Protein AF-0000000066924501 (afdb_homodimer)

Radius of gyration: 30.78 Å; Cα contacts (8 Å, |Δi|>4): 1602; chains: 2; bounding box: 82×93×125 Å

Secondary structure (DSSP, 8-state):
----------------------S-TTEEEEEEEEEEE---B--SSPPTT-S--GGGSTT-TTPBPHHHHHHHHHHHHHHHIIIIIIT--S-SS--TTTEEEEEESSHHHHHHHHHHHHHHTTT---GGGS---TTSPTT------EEE-GGG-TTT-TTS--HHHHHHHHHHTTSHHHHHHHHHTHHHHHHHHHHHTS---TTTHHHHHHHHHHHHHTT----TT--HHHHHHHHHHHHHHHHHHTTTT---BTTB-HHHHHHHHHHHHHHHHHHHHHHHHHHHHTT-GGGTT-GGGT--EEEEEE-HHHHHHHHHHT-TTHHHHHS-SSS--TT-EEEEEEEEETTTTEEEEEEEEEPPPTTSTT---GGGGTTT--HHHHH-TTS---EE-GGGSTT-BTTB-BHHHHHHHHHTT--S-HHHHHH---------------TTHHHHHHHHHHHHHHHHHTT--/----------------------S-TTEEEEEEEEEEE---B--SSPPTT-S--GGGSTT-TTPBPHHHHHHHHHHHHHHHIIIIIIT--S-SS--TTTEEEEEESSHHHHHHHHHHHHHHTTT---GGGS---TTSPTT------EEE-GGG-TTT-TTS--HHHHHHHHHHTTSHHHHHHHHHTHHHHHHHHHHHTS---TTTHHHHHHHHHHHHHTT----TT--HHHHHHHHHHHHHHHHHHTTTT---BTTB-HHHHHHHHHHHHHHHHHHHHHHHHHHHHTT-GGGTT-GGGT--EEEEEE-HHHHHHHHHHT-TTHHHHHS-SSS--TT-EEEEEEEEETTTTEEEEEEEEEPPPTTSTT---GGGGTTT--HHHHH-TTS---EE-GGGSTT-BTTB-BHHHHHHHHHTT--S-HHHHHH----S----------TTHHHHHHHHHHHHHHHHHTT--

Foldseek 3Di:
DPPPPPPPPPPPPPPPPPLPCVPPPFKAFQAKEKEWAFFFFAAQAADQPWPDGQVVPPVGHGAADVRRLVLLLLVLLLVLLPCCVRRVNDDLADDLLAEAAEEEPDNRLQSSVLSNVLNNNAVSDDPVQDDDDPPDDPSDDDDDYHYDHNQCCQAFHLNHDFLQLVLLVVVLCVAPLNVVLQVVLVVLQVLVCVVRVHRGGLVCLVSVLVNVLSCVLVVHDGDPSDDPVSSVSSQQSNQSSQCSQLLAPGPDDQNHSSSLLNLLRRHLNNLLVVLVLVVLCVCLVVVPPVCPPPSSVSYHYYYYRHHQSSVLSNQVLLDHCRSCLQQVTHTAHHGKMKMKIWMAGNVVRFIWIWIWIFHAQCVSRPPPCCNCVNPPDDNVQNSDSNHDRIHTPQQPGPPADPSIGGSVRSNVSSVSSDDPDSNVSSHPNPRHPPPDPPPPPPPCVVVVVVVVVVVVVVVPPPVPD/DPPPDDDPPPPPPPPPPPLPCVVPPFKAFQAKEKEWAFFFFAAQAADQPWPDGQVVPPVGHGAADVRRLVLLLLVLLLVLLPCCVRRVNDDLADDLLAEAAEEEPDNRLQSSVLSNVLNNNAVSDDPVQDDDDPPDDPSDDDDDYHYDHNQCCQAFHLNHDFLQLVLLVVVLCVAPLNVVLQVVLVVLQVLVCVVRVHRGGLVCLVSVLVNVLSCVLVVHDGDPSDDPVSSVSSQQSNQSSLCSQLLAPGPDDQNHSSSLLNLLRRHLNNLLVVLVLVVLCVCLVVVPPVCPPPSSNSYHYYYYRHHQSSVLSNQVLLDHCRSCLQPVTHTAHHGKMKMKIWMAGNVVRFIWIWIWIFHAQCPRNNPPCCNCVNVPDDNVQNSDSNHDRIHTPQQPGPPADPSIGGSVRSNVSSVSSDDPDSNVSSHPNPPHPPPDPPPPPPPVVVVVVVVVVVVVVVVPPPVPD

Organism: Strongyloides stercoralis (NCBI:txid6248)

Nearest PDB structures (foldseek):
  5cdh-assembly1_B  TM=8.812E-01  e=2.083E-19  Legionella pneumophila
  7doq-assembly2_D  TM=8.314E-01  e=3.304E-19  Legionella pneumophila
  7d2f-assembly1_B  TM=8.477E-01  e=1.075E-18  Legionella pneumophila subsp. pneumophila str. Philadelphia 1
  5cdh-assembly4_G  TM=8.475E-01  e=1.462E-18  Legionella pneumophila
  5cdh-assembly3_E  TM=8.465E-01  e=1.462E-18  Legionella pneumophila

InterPro domains:
  IPR000560 Histidine phosphatase superfamily, clade-2 [PF00328] (28-357)
  IPR000560 Histidine phosphatase superfamily, clade-2 [cd07061] (28-357)
  IPR029033 Histidine phosphatase superfamily [G3DSA:3.40.50.1240] (27-434)
  IPR029033 Histidine phosphatase superfamily [SSF53254] (26-393)
  IPR033379 Histidine acid phosphatase active site [PS00616] (29-43)
  IPR050645 Histidine Acid Phosphatase [PTHR11567] (26-417)

Structure (mmCIF, N/CA/C/O backbone):
data_AF-0000000066924501-model_v1
#
loop_
_entity.id
_entity.type
_entity.pdbx_description
1 polymer 'acid phosphatase'
#
loop_
_atom_site.group_PDB
_atom_site.id
_atom_site.type_symbol
_atom_site.label_atom_id
_atom_site.label_alt_id
_atom_site.label_comp_id
_atom_site.label_asym_id
_atom_site.label_entity_id
_atom_site.label_seq_id
_atom_site.pdbx_PDB_ins_code
_atom_site.Cartn_x
_atom_site.Cartn_y
_atom_site.Cartn_z
_atom_site.occupancy
_atom_site.B_iso_or_equiv
_atom_site.auth_seq_id
_atom_site.auth_comp_id
_atom_site.auth_asym_id
_atom_site.auth_atom_id
_atom_site.pdbx_PDB_model_num
ATOM 1 N N . MET A 1 1 ? -13.039 -3.74 80.25 1 23.52 1 MET A N 1
ATOM 2 C CA . MET A 1 1 ? -12.766 -2.758 79.188 1 23.52 1 MET A CA 1
ATOM 3 C C . MET A 1 1 ? -12.688 -3.43 77.812 1 23.52 1 MET A C 1
ATOM 5 O O . MET A 1 1 ? -11.68 -4.066 77.5 1 23.52 1 MET A O 1
ATOM 9 N N . LYS A 1 2 ? -13.883 -4.074 77.438 1 30.72 2 LYS A N 1
ATOM 10 C CA . LYS A 1 2 ? -14.273 -4.789 76.188 1 30.72 2 LYS A CA 1
ATOM 11 C C . LYS A 1 2 ? -14 -3.949 74.938 1 30.72 2 LYS A C 1
ATOM 13 O O . LYS A 1 2 ? -14.398 -2.787 74.875 1 30.72 2 LYS A O 1
ATOM 18 N N . PHE A 1 3 ? -12.844 -4.266 74.25 1 30.25 3 PHE A N 1
ATOM 19 C CA . PHE A 1 3 ? -12.273 -3.695 73 1 30.25 3 PHE A CA 1
ATOM 20 C C . PHE A 1 3 ? -13.32 -3.623 71.938 1 30.25 3 PHE A C 1
ATOM 22 O O . PHE A 1 3 ? -13.82 -4.652 71.438 1 30.25 3 PHE A O 1
ATOM 29 N N . LEU A 1 4 ? -14.156 -2.604 71.812 1 34.03 4 LEU A N 1
ATOM 30 C CA . LEU A 1 4 ? -15.078 -2.232 70.75 1 34.03 4 LEU A CA 1
ATOM 31 C C . LEU A 1 4 ? -14.336 -2.064 69.438 1 34.03 4 LEU A C 1
ATOM 33 O O . LEU A 1 4 ? -13.5 -1.172 69.312 1 34.03 4 LEU A O 1
ATOM 37 N N . LEU A 1 5 ? -13.938 -3.168 68.75 1 34.78 5 LEU A N 1
ATOM 38 C CA . LEU A 1 5 ? -13.383 -3.146 67.438 1 34.78 5 LEU A CA 1
ATOM 39 C C . LEU A 1 5 ? -14.328 -2.438 66.438 1 34.78 5 LEU A C 1
ATOM 41 O O . LEU A 1 5 ? -15.477 -2.859 66.312 1 34.78 5 LEU A O 1
ATOM 45 N N . SER A 1 6 ? -14.234 -1.124 66.312 1 35.44 6 SER A N 1
ATOM 46 C CA . SER A 1 6 ? -14.891 -0.316 65.25 1 35.44 6 SER A CA 1
ATOM 47 C C . SER A 1 6 ? -14.594 -0.839 63.875 1 35.44 6 SER A C 1
ATOM 49 O O . SER A 1 6 ? -13.43 -0.922 63.469 1 35.44 6 SER A O 1
ATOM 51 N N . PHE A 1 7 ? -15.414 -1.757 63.375 1 38.88 7 PHE A N 1
ATOM 52 C CA . PHE A 1 7 ? -15.438 -2.193 61.969 1 38.88 7 PHE A CA 1
ATOM 53 C C . PHE A 1 7 ? -15.664 -1.011 61.031 1 38.88 7 PHE A C 1
ATOM 55 O O . PHE A 1 7 ? -16.734 -0.413 61.031 1 38.88 7 PHE A O 1
ATOM 62 N N . ILE A 1 8 ? -14.648 -0.211 60.719 1 37.16 8 ILE A N 1
ATOM 63 C CA . ILE A 1 8 ? -14.758 0.775 59.656 1 37.16 8 ILE A CA 1
ATOM 64 C C . ILE A 1 8 ? -15.094 0.075 58.344 1 37.16 8 ILE A C 1
ATOM 66 O O . ILE A 1 8 ? -14.328 -0.763 57.844 1 37.16 8 ILE A O 1
ATOM 70 N N . ILE A 1 9 ? -16.344 -0.047 57.938 1 37.78 9 ILE A N 1
ATOM 71 C CA . ILE A 1 9 ? -16.875 -0.435 56.625 1 37.78 9 ILE A CA 1
ATOM 72 C C . ILE A 1 9 ? -16.312 0.485 55.562 1 37.78 9 ILE A C 1
ATOM 74 O O . ILE A 1 9 ? -16.562 1.694 55.562 1 37.78 9 ILE A O 1
ATOM 78 N N . SER A 1 10 ? -15.133 0.186 55.031 1 35.69 10 SER A N 1
ATOM 79 C CA . SER A 1 10 ? -14.656 0.835 53.812 1 35.69 10 SER A CA 1
ATOM 80 C C . SER A 1 10 ? -15.68 0.738 52.688 1 35.69 10 SER A C 1
ATOM 82 O O . SER A 1 10 ? -16.016 -0.36 52.219 1 35.69 10 SER A O 1
ATOM 84 N N . LEU A 1 11 ? -16.578 1.667 52.562 1 36.41 11 LEU A N 1
ATOM 85 C CA . LEU A 1 11 ? -17.438 1.857 51.406 1 36.41 11 LEU A CA 1
ATOM 86 C C . LEU A 1 11 ? -16.625 1.976 50.125 1 36.41 11 LEU A C 1
ATOM 88 O O . LEU A 1 11 ? -15.914 2.969 49.906 1 36.41 11 LEU A O 1
ATOM 92 N N . TYR A 1 12 ? -16.172 0.874 49.531 1 37.12 12 TYR A N 1
ATOM 93 C CA . TYR A 1 12 ? -15.719 0.893 48.156 1 37.12 12 TYR A CA 1
ATOM 94 C C . TYR A 1 12 ? -16.766 1.509 47.25 1 37.12 12 TYR A C 1
ATOM 96 O O . TYR A 1 12 ? -17.859 0.96 47.062 1 37.12 12 TYR A O 1
ATOM 104 N N . ILE A 1 13 ? -16.766 2.816 47.062 1 35.28 13 ILE A N 1
ATOM 105 C CA . ILE A 1 13 ? -17.5 3.443 45.969 1 35.28 13 ILE A CA 1
ATOM 106 C C . ILE A 1 13 ? -17.141 2.773 44.656 1 35.28 13 ILE A C 1
ATOM 108 O O . ILE A 1 13 ? -16.016 2.883 44.188 1 35.28 13 ILE A O 1
ATOM 112 N N . LEU A 1 14 ? -17.781 1.684 44.281 1 36.19 14 LEU A N 1
ATOM 113 C CA . LEU A 1 14 ? -17.812 1.225 42.906 1 36.19 14 LEU A CA 1
ATOM 114 C C . LEU A 1 14 ? -18.188 2.363 41.969 1 36.19 14 LEU A C 1
ATOM 116 O O . LEU A 1 14 ? -19.344 2.816 41.938 1 36.19 14 LEU A O 1
ATOM 120 N N . THR A 1 15 ? -17.25 3.215 41.625 1 35.19 15 THR A N 1
ATOM 121 C CA . THR A 1 15 ? -17.516 4.109 40.5 1 35.19 15 THR A CA 1
ATOM 122 C C . THR A 1 15 ? -18.031 3.324 39.281 1 35.19 15 THR A C 1
ATOM 124 O O . THR A 1 15 ? -17.281 2.549 38.688 1 35.19 15 THR A O 1
ATOM 127 N N . VAL A 1 16 ? -19.266 2.984 39.25 1 35 16 VAL A N 1
ATOM 128 C CA . VAL A 1 16 ? -19.906 2.572 38 1 35 16 VAL A CA 1
ATOM 129 C C . VAL A 1 16 ? -19.531 3.543 36.875 1 35 16 VAL A C 1
ATOM 131 O O . VAL A 1 16 ? -19.859 4.73 36.938 1 35 16 VAL A O 1
ATOM 134 N N . TYR A 1 17 ? -18.406 3.352 36.25 1 34.53 17 TYR A N 1
ATOM 135 C CA . TYR A 1 17 ? -18.234 3.984 34.938 1 34.53 17 TYR A CA 1
ATOM 136 C C . TYR A 1 17 ? -19.516 3.867 34.125 1 34.53 17 TYR A C 1
ATOM 138 O O . TYR A 1 17 ? -19.875 2.771 33.688 1 34.53 17 TYR A O 1
ATOM 146 N N . LEU A 1 18 ? -20.5 4.668 34.438 1 34.81 18 LEU A N 1
ATOM 147 C CA . LEU A 1 18 ? -21.594 4.773 33.469 1 34.81 18 LEU A CA 1
ATOM 148 C C . LEU A 1 18 ? -21.047 5.039 32.062 1 34.81 18 LEU A C 1
ATOM 150 O O . LEU A 1 18 ? -20.328 6.016 31.859 1 34.81 18 LEU A O 1
ATOM 154 N N . PRO A 1 19 ? -20.922 4.082 31.25 1 38.06 19 PRO A N 1
ATOM 155 C CA . PRO A 1 19 ? -20.672 4.473 29.859 1 38.06 19 PRO A CA 1
ATOM 156 C C . PRO A 1 19 ? -21.484 5.691 29.438 1 38.06 19 PRO A C 1
ATOM 158 O O . PRO A 1 19 ? -22.656 5.809 29.781 1 38.06 19 PRO A O 1
ATOM 161 N N . LEU A 1 20 ? -20.906 6.859 29.391 1 37.31 20 LEU A N 1
ATOM 162 C CA . LEU A 1 20 ? -21.578 7.949 28.703 1 37.31 20 LEU A CA 1
ATOM 163 C C . LEU A 1 20 ? -22.391 7.426 27.531 1 37.31 20 LEU A C 1
ATOM 165 O O . LEU A 1 20 ? -21.828 6.871 26.578 1 37.31 20 LEU A O 1
ATOM 169 N N . ASN A 1 21 ? -23.484 6.973 27.719 1 37.47 21 ASN A N 1
ATOM 170 C CA . ASN A 1 21 ? -24.484 6.75 26.688 1 37.47 21 ASN A CA 1
ATOM 171 C C . ASN A 1 21 ? -24.578 7.941 25.734 1 37.47 21 ASN A C 1
ATOM 173 O O . ASN A 1 21 ? -25.391 8.852 25.953 1 37.47 21 ASN A O 1
ATOM 177 N N . TYR A 1 22 ? -23.516 8.453 25.234 1 40.47 22 TYR A N 1
ATOM 178 C CA . TYR A 1 22 ? -23.656 9.469 24.203 1 40.47 22 TYR A CA 1
ATOM 179 C C . TYR A 1 22 ? -24.766 9.109 23.219 1 40.47 22 TYR A C 1
ATOM 181 O O . TYR A 1 22 ? -24.953 9.797 22.219 1 40.47 22 TYR A O 1
ATOM 189 N N . CYS A 1 23 ? -24.844 7.828 22.859 1 44.12 23 CYS A N 1
ATOM 190 C CA . CYS A 1 23 ? -25.922 7.68 21.891 1 44.12 23 CYS A CA 1
ATOM 191 C C . CYS A 1 23 ? -27.219 8.25 22.422 1 44.12 23 CYS A C 1
ATOM 193 O O . CYS A 1 23 ? -27.812 7.695 23.359 1 44.12 23 CYS A O 1
ATOM 195 N N . GLY A 1 24 ? -27.375 9.43 22.625 1 46.59 24 GLY A N 1
ATOM 196 C CA . GLY A 1 24 ? -28.797 9.75 22.703 1 46.59 24 GLY A CA 1
ATOM 197 C C . GLY A 1 24 ? -29.672 8.75 21.969 1 46.59 24 GLY A C 1
ATOM 198 O O . GLY A 1 24 ? -29.281 8.219 20.922 1 46.59 24 GLY A O 1
ATOM 199 N N . ASN A 1 25 ? -30.672 8.086 22.672 1 59.88 25 ASN A N 1
ATOM 200 C CA . ASN A 1 25 ? -31.531 6.918 22.547 1 59.88 25 ASN A CA 1
ATOM 201 C C . ASN A 1 25 ? -32.094 6.773 21.141 1 59.88 25 ASN A C 1
ATOM 203 O O . ASN A 1 25 ? -32.375 5.664 20.688 1 59.88 25 ASN A O 1
ATOM 207 N N . ASN A 1 26 ? -31.969 7.863 20.156 1 86.62 26 ASN A N 1
ATOM 208 C CA . ASN A 1 26 ? -32.781 7.664 18.953 1 86.62 26 ASN A CA 1
ATOM 209 C C . ASN A 1 26 ? -31.938 7.762 17.688 1 86.62 26 ASN A C 1
ATOM 211 O O . ASN A 1 26 ? -32.438 8.039 16.609 1 86.62 26 ASN A O 1
ATOM 215 N N . ALA A 1 27 ? -30.406 7.625 17.828 1 94.31 27 ALA A N 1
ATOM 216 C CA . ALA A 1 27 ? -29.594 7.68 16.625 1 94.31 27 ALA A CA 1
ATOM 217 C C . ALA A 1 27 ? -28.531 6.574 16.625 1 94.31 27 ALA A C 1
ATOM 219 O O . ALA A 1 27 ? -28.078 6.148 17.688 1 94.31 27 ALA A O 1
ATOM 220 N N . GLU A 1 28 ? -28.141 6.105 15.453 1 96 28 GLU A N 1
ATOM 221 C CA . GLU A 1 28 ? -27.172 5.031 15.297 1 96 28 GLU A CA 1
ATOM 222 C C . GLU A 1 28 ? -26.047 5.445 14.352 1 96 28 GLU A C 1
ATOM 224 O O . GLU A 1 28 ? -26.297 6.023 13.289 1 96 28 GLU A O 1
ATOM 229 N N . LEU A 1 29 ? -24.781 5.184 14.766 1 98.25 29 LEU A N 1
ATOM 230 C CA . LEU A 1 29 ? -23.641 5.395 13.883 1 98.25 29 LEU A CA 1
ATOM 231 C C . LEU A 1 29 ? -23.578 4.328 12.797 1 98.25 29 LEU A C 1
ATOM 233 O O . LEU A 1 29 ? -23.641 3.131 13.094 1 98.25 29 LEU A O 1
ATOM 237 N N . ILE A 1 30 ? -23.438 4.723 11.484 1 97.75 30 ILE A N 1
ATOM 238 C CA . ILE A 1 30 ? -23.5 3.674 10.469 1 97.75 30 ILE A CA 1
ATOM 239 C C . ILE A 1 30 ? -22.203 3.672 9.656 1 97.75 30 ILE A C 1
ATOM 241 O O . ILE A 1 30 ? -21.906 2.705 8.953 1 97.75 30 ILE A O 1
ATOM 245 N N . PHE A 1 31 ? -21.438 4.785 9.758 1 98.81 31 PHE A N 1
ATOM 246 C CA . PHE A 1 31 ? -20.203 4.824 8.977 1 98.81 31 PHE A CA 1
ATOM 247 C C . PHE A 1 31 ? -19.266 5.898 9.508 1 98.81 31 PHE A C 1
ATOM 249 O O . PHE A 1 31 ? -19.703 6.973 9.922 1 98.81 31 PHE A O 1
ATOM 256 N N . VAL A 1 32 ? -18 5.621 9.508 1 98.88 32 VAL A N 1
ATOM 257 C CA . VAL A 1 32 ? -17.016 6.617 9.922 1 98.88 32 VAL A CA 1
ATOM 258 C C . VAL A 1 32 ? -15.859 6.645 8.93 1 98.88 32 VAL A C 1
ATOM 260 O O . VAL A 1 32 ? -15.406 5.598 8.461 1 98.88 32 VAL A O 1
ATOM 263 N N . GLN A 1 33 ? -15.43 7.785 8.555 1 98.88 33 GLN A N 1
ATOM 264 C CA . GLN A 1 33 ? -14.234 8.008 7.746 1 98.88 33 GLN A CA 1
ATOM 265 C C . GLN A 1 33 ? -13.258 8.938 8.453 1 98.88 33 GLN A C 1
ATOM 267 O O . GLN A 1 33 ? -13.641 9.992 8.953 1 98.88 33 GLN A O 1
ATOM 272 N N . GLY A 1 34 ? -12.008 8.516 8.609 1 98.88 34 GLY A N 1
ATOM 273 C CA . GLY A 1 34 ? -10.992 9.289 9.305 1 98.88 34 GLY A CA 1
ATOM 274 C C . GLY A 1 34 ? -9.812 9.656 8.422 1 98.88 34 GLY A C 1
ATOM 275 O O . GLY A 1 34 ? -9.445 8.898 7.527 1 98.88 34 GLY A O 1
ATOM 276 N N . ILE A 1 35 ? -9.234 10.812 8.672 1 98.94 35 ILE A N 1
ATOM 277 C CA . ILE A 1 35 ? -8.008 11.312 8.047 1 98.94 35 ILE A CA 1
ATOM 278 C C . ILE A 1 35 ? -7.035 11.781 9.125 1 98.94 35 ILE A C 1
ATOM 280 O O . ILE A 1 35 ? -7.398 12.586 9.992 1 98.94 35 ILE A O 1
ATOM 284 N N . TRP A 1 36 ? -5.832 11.273 9.031 1 98.81 36 TRP A N 1
ATOM 285 C CA . TRP A 1 36 ? -4.879 11.766 10.023 1 98.81 36 TRP A CA 1
ATOM 286 C C . TRP A 1 36 ? -3.529 12.062 9.383 1 98.81 36 TRP A C 1
ATOM 288 O O . TRP A 1 36 ? -3.217 11.539 8.312 1 98.81 36 TRP A O 1
ATOM 298 N N . ARG A 1 37 ? -2.779 12.945 10.055 1 98.31 37 ARG A N 1
ATOM 299 C CA . ARG A 1 37 ? -1.38 13.195 9.727 1 98.31 37 ARG A CA 1
ATOM 300 C C . ARG A 1 37 ? -0.471 12.141 10.344 1 98.31 37 ARG A C 1
ATOM 302 O O . ARG A 1 37 ? -0.715 11.68 11.461 1 98.31 37 ARG A O 1
ATOM 309 N N . HIS A 1 38 ? 0.537 11.766 9.672 1 98.62 38 HIS A N 1
ATOM 310 C CA . HIS A 1 38 ? 1.55 10.867 10.219 1 98.62 38 HIS A CA 1
ATOM 311 C C . HIS A 1 38 ? 2.154 11.43 11.5 1 98.62 38 HIS A C 1
ATOM 313 O O . HIS A 1 38 ? 1.87 12.562 11.875 1 98.62 38 HIS A O 1
ATOM 319 N N . GLY A 1 39 ? 2.982 10.586 12.203 1 97.5 39 GLY A N 1
ATOM 320 C CA . GLY A 1 39 ? 3.646 10.977 13.438 1 97.5 39 GLY A CA 1
ATOM 321 C C . GLY A 1 39 ? 5.004 11.617 13.203 1 97.5 39 GLY A C 1
ATOM 322 O O . GLY A 1 39 ? 5.359 11.938 12.07 1 97.5 39 GLY A O 1
ATOM 323 N N . ASP A 1 40 ? 5.691 11.75 14.289 1 96.5 40 ASP A N 1
ATOM 324 C CA . ASP A 1 40 ? 7.031 12.32 14.273 1 96.5 40 ASP A CA 1
ATOM 325 C C . ASP A 1 40 ? 7.945 11.57 13.312 1 96.5 40 ASP A C 1
ATOM 327 O O . ASP A 1 40 ? 7.809 10.352 13.141 1 96.5 40 ASP A O 1
ATOM 331 N N . ARG A 1 41 ? 8.852 12.336 12.742 1 97.5 41 ARG A N 1
ATOM 332 C CA . ARG A 1 41 ? 9.742 11.789 11.727 1 97.5 41 ARG A CA 1
ATOM 333 C C . ARG A 1 41 ? 11.047 12.57 11.664 1 97.5 41 ARG A C 1
ATOM 335 O O . ARG A 1 41 ? 11.156 13.648 12.242 1 97.5 41 ARG A O 1
ATOM 342 N N . SER A 1 42 ? 12.031 12.008 11.023 1 97.69 42 SER A N 1
ATOM 343 C CA . SER A 1 42 ? 13.242 12.75 10.695 1 97.69 42 SER A CA 1
ATOM 344 C C . SER A 1 42 ? 12.977 13.805 9.625 1 97.69 42 SER A C 1
ATOM 346 O O . SER A 1 42 ? 11.953 13.75 8.938 1 97.69 42 SER A O 1
ATOM 348 N N . PRO A 1 43 ? 13.859 14.828 9.57 1 97.69 43 PRO A N 1
ATOM 349 C CA . PRO A 1 43 ? 13.703 15.789 8.477 1 97.69 43 PRO A CA 1
ATOM 350 C C . PRO A 1 43 ? 13.711 15.117 7.102 1 97.69 43 PRO A C 1
ATOM 352 O O . PRO A 1 43 ? 14.305 14.047 6.938 1 97.69 43 PRO A O 1
ATOM 355 N N . THR A 1 44 ? 13.039 15.688 6.137 1 96.56 44 THR A N 1
ATOM 356 C CA . THR A 1 44 ? 13.008 15.117 4.797 1 96.56 44 THR A CA 1
ATOM 357 C C . THR A 1 44 ? 14.328 15.359 4.074 1 96.56 44 THR A C 1
ATOM 359 O O . THR A 1 44 ? 14.656 14.648 3.117 1 96.56 44 THR A O 1
ATOM 362 N N . ILE A 1 45 ? 15.023 16.391 4.457 1 95.69 45 ILE A N 1
ATOM 363 C CA . ILE A 1 45 ? 16.328 16.781 3.965 1 95.69 45 ILE A CA 1
ATOM 364 C C . ILE A 1 45 ? 17.016 17.703 4.98 1 95.69 45 ILE A C 1
ATOM 366 O O . ILE A 1 45 ? 16.359 18.25 5.859 1 95.69 45 ILE A O 1
ATOM 370 N N . ASN A 1 46 ? 18.281 17.844 4.879 1 96 46 ASN A N 1
ATOM 371 C CA . ASN A 1 46 ? 18.938 18.828 5.727 1 96 46 ASN A CA 1
ATOM 372 C C . ASN A 1 46 ? 18.734 20.25 5.191 1 96 46 ASN A C 1
ATOM 374 O O . ASN A 1 46 ? 18.531 20.438 3.994 1 96 46 ASN A O 1
ATOM 378 N N . TYR A 1 47 ? 18.703 21.203 6.082 1 97.12 47 TYR A N 1
ATOM 379 C CA . TYR A 1 47 ? 18.641 22.609 5.688 1 97.12 47 TYR A CA 1
ATOM 380 C C . TYR A 1 47 ? 20.031 23.219 5.633 1 97.12 47 TYR A C 1
ATOM 382 O O . TYR A 1 47 ? 20.969 22.703 6.246 1 97.12 47 TYR A O 1
ATOM 390 N N . PRO A 1 48 ? 20.188 24.328 4.836 1 96.75 48 PRO A N 1
ATOM 391 C CA . PRO A 1 48 ? 21.484 25 4.828 1 96.75 48 PRO A CA 1
ATOM 392 C C . PRO A 1 48 ? 21.922 25.438 6.223 1 96.75 48 PRO A C 1
ATOM 394 O O . PRO A 1 48 ? 21.156 26.062 6.949 1 96.75 48 PRO A O 1
ATOM 397 N N . GLY A 1 49 ? 23.172 25.047 6.574 1 95.88 49 GLY A N 1
ATOM 398 C CA . GLY A 1 49 ? 23.688 25.406 7.887 1 95.88 49 GLY A CA 1
ATOM 399 C C . GLY A 1 49 ? 23.344 24.391 8.961 1 95.88 49 GLY A C 1
ATOM 400 O O . GLY A 1 49 ? 23.641 24.594 10.141 1 95.88 49 GLY A O 1
ATOM 401 N N . ASP A 1 50 ? 22.734 23.297 8.531 1 96.56 50 ASP A N 1
ATOM 402 C CA . ASP A 1 50 ? 22.359 22.234 9.453 1 96.56 50 ASP A CA 1
ATOM 403 C C . ASP A 1 50 ? 23.594 21.594 10.078 1 96.56 50 ASP A C 1
ATOM 405 O O . ASP A 1 50 ? 24.609 21.406 9.406 1 96.56 50 ASP A O 1
ATOM 409 N N . LEU A 1 51 ? 23.469 21.203 11.359 1 97.38 51 LEU A N 1
ATOM 410 C CA . LEU A 1 51 ? 24.578 20.562 12.07 1 97.38 51 LEU A CA 1
ATOM 411 C C . LEU A 1 51 ? 24.625 19.078 11.75 1 97.38 51 LEU A C 1
ATOM 413 O O . LEU A 1 51 ? 25.625 18.406 12.039 1 97.38 51 LEU A O 1
ATOM 417 N N . TYR A 1 52 ? 23.562 18.578 11.195 1 97.44 52 TYR A N 1
ATOM 418 C CA . TYR A 1 52 ? 23.438 17.141 11.031 1 97.44 52 TYR A CA 1
ATOM 419 C C . TYR A 1 52 ? 23.234 16.781 9.562 1 97.44 52 TYR A C 1
ATOM 421 O O . TYR A 1 52 ? 22.688 17.578 8.789 1 97.44 52 TYR A O 1
ATOM 429 N N . ASN A 1 53 ? 23.703 15.633 9.211 1 96.69 53 ASN A N 1
ATOM 430 C CA . ASN A 1 53 ? 23.359 14.977 7.945 1 96.69 53 ASN A CA 1
ATOM 431 C C . ASN A 1 53 ? 22.484 13.742 8.164 1 96.69 53 ASN A C 1
ATOM 433 O O . ASN A 1 53 ? 21.984 13.523 9.266 1 96.69 53 ASN A O 1
ATOM 437 N N . GLU A 1 54 ? 22.25 13.008 7.133 1 96.12 54 GLU A N 1
ATOM 438 C CA . GLU A 1 54 ? 21.312 11.906 7.184 1 96.12 54 GLU A CA 1
ATOM 439 C C . GLU A 1 54 ? 21.734 10.859 8.211 1 96.12 54 GLU A C 1
ATOM 441 O O . GLU A 1 54 ? 20.891 10.203 8.82 1 96.12 54 GLU A O 1
ATOM 446 N N . THR A 1 55 ? 22.984 10.688 8.43 1 95.38 55 THR A N 1
ATOM 447 C CA . THR A 1 55 ? 23.531 9.641 9.297 1 95.38 55 THR A CA 1
ATOM 448 C C . THR A 1 55 ? 23.109 9.875 10.742 1 95.38 55 THR A C 1
ATOM 450 O O . THR A 1 55 ? 23.203 8.977 11.578 1 95.38 55 THR A O 1
ATOM 453 N N . ALA A 1 56 ? 22.688 11.109 11.023 1 96.06 56 ALA A N 1
ATOM 454 C CA . ALA A 1 56 ? 22.266 11.445 12.383 1 96.06 56 ALA A CA 1
ATOM 455 C C . ALA A 1 56 ? 20.875 10.867 12.672 1 96.06 56 ALA A C 1
ATOM 457 O O . ALA A 1 56 ? 20.422 10.875 13.82 1 96.06 56 ALA A O 1
ATOM 458 N N . TRP A 1 57 ? 20.266 10.32 11.695 1 95.5 57 TRP A N 1
ATOM 459 C CA . TRP A 1 57 ? 18.922 9.766 11.797 1 95.5 57 TRP A CA 1
ATOM 460 C C . TRP A 1 57 ? 18.922 8.289 11.438 1 95.5 57 TRP A C 1
ATOM 462 O O . TRP A 1 57 ? 19.234 7.91 10.305 1 95.5 57 TRP A O 1
ATOM 472 N N . PRO A 1 58 ? 18.562 7.398 12.32 1 89.62 58 PRO A N 1
ATOM 473 C CA . PRO A 1 58 ? 18.75 5.949 12.195 1 89.62 58 PRO A CA 1
ATOM 474 C C . PRO A 1 58 ? 18.172 5.395 10.891 1 89.62 58 PRO A C 1
ATOM 476 O O . PRO A 1 58 ? 18.797 4.523 10.273 1 89.62 58 PRO A O 1
ATOM 479 N N . GLN A 1 59 ? 17.031 5.828 10.406 1 93.56 59 GLN A N 1
ATOM 480 C CA . GLN A 1 59 ? 16.422 5.289 9.188 1 93.56 59 GLN A CA 1
ATOM 481 C C . GLN A 1 59 ? 16.547 6.27 8.031 1 93.56 59 GLN A C 1
ATOM 483 O O . GLN A 1 59 ? 15.977 6.051 6.961 1 93.56 59 GLN A O 1
ATOM 488 N N . GLY A 1 60 ? 17.25 7.375 8.305 1 95.56 60 GLY A N 1
ATOM 489 C CA . GLY A 1 60 ? 17.5 8.352 7.254 1 95.56 60 GLY A CA 1
ATOM 490 C C . GLY A 1 60 ? 16.438 9.43 7.191 1 95.56 60 GLY A C 1
ATOM 491 O O . GLY A 1 60 ? 15.656 9.602 8.133 1 95.56 60 GLY A O 1
ATOM 492 N N . TRP A 1 61 ? 16.391 10.148 6.102 1 97.06 61 TRP A N 1
ATOM 493 C CA . TRP A 1 61 ? 15.539 11.32 5.902 1 97.06 61 TRP A CA 1
ATOM 494 C C . TRP A 1 61 ? 14.078 10.922 5.781 1 97.06 61 TRP A C 1
ATOM 496 O O . TRP A 1 61 ? 13.734 9.992 5.051 1 97.06 61 TRP A O 1
ATOM 506 N N . GLY A 1 62 ? 13.227 11.648 6.523 1 97.56 62 GLY A N 1
ATOM 507 C CA . GLY A 1 62 ? 11.789 11.602 6.344 1 97.56 62 GLY A CA 1
ATOM 508 C C . GLY A 1 62 ? 11.148 10.352 6.914 1 97.56 62 GLY A C 1
ATOM 509 O O . GLY A 1 62 ? 10 10.039 6.609 1 97.56 62 GLY A O 1
ATOM 510 N N . GLN A 1 63 ? 11.859 9.594 7.691 1 97.94 63 GLN A N 1
ATOM 511 C CA . GLN A 1 63 ? 11.359 8.32 8.195 1 97.94 63 GLN A CA 1
ATOM 512 C C . GLN A 1 63 ? 10.703 8.484 9.562 1 97.94 63 GLN A C 1
ATOM 514 O O . GLN A 1 63 ? 11.188 9.258 10.398 1 97.94 63 GLN A O 1
ATOM 519 N N . LEU A 1 64 ? 9.594 7.723 9.758 1 98.06 64 LEU A N 1
ATOM 520 C CA . LEU A 1 64 ? 8.883 7.789 11.031 1 98.06 64 LEU A CA 1
ATOM 521 C C . LEU A 1 64 ? 9.797 7.387 12.188 1 98.06 64 LEU A C 1
ATOM 523 O O . LEU A 1 64 ? 10.539 6.406 12.078 1 98.06 64 LEU A O 1
ATOM 527 N N . SER A 1 65 ? 9.766 8.141 13.266 1 96.31 65 SER A N 1
ATOM 528 C CA . SER A 1 65 ? 10.547 7.836 14.461 1 96.31 65 SER A CA 1
ATOM 529 C C . SER A 1 65 ? 9.758 6.961 15.43 1 96.31 65 SER A C 1
ATOM 531 O O . SER A 1 65 ? 8.539 6.84 15.305 1 96.31 65 SER A O 1
ATOM 533 N N . PRO A 1 66 ? 10.391 6.344 16.422 1 95.88 66 PRO A N 1
ATOM 534 C CA . PRO A 1 66 ? 9.664 5.629 17.469 1 95.88 66 PRO A CA 1
ATOM 535 C C . PRO A 1 66 ? 8.688 6.523 18.219 1 95.88 66 PRO A C 1
ATOM 537 O O . PRO A 1 66 ? 7.629 6.059 18.656 1 95.88 66 PRO A O 1
ATOM 540 N N . LEU A 1 67 ? 9.07 7.785 18.312 1 95.69 67 LEU A N 1
ATOM 541 C CA . LEU A 1 67 ? 8.133 8.734 18.906 1 95.69 67 LEU A CA 1
ATOM 542 C C . LEU A 1 67 ? 6.863 8.836 18.062 1 95.69 67 LEU A C 1
ATOM 544 O O . LEU A 1 67 ? 5.754 8.844 18.594 1 95.69 67 LEU A O 1
ATOM 548 N N . GLY A 1 68 ? 7.035 8.961 16.75 1 97.19 68 GLY A N 1
ATOM 549 C CA . GLY A 1 68 ? 5.891 8.984 15.859 1 97.19 68 GLY A CA 1
ATOM 550 C C . GLY A 1 68 ? 5.027 7.734 15.961 1 97.19 68 GLY A C 1
ATOM 551 O O . GLY A 1 68 ? 3.801 7.816 15.914 1 97.19 68 GLY A O 1
ATOM 552 N N . MET A 1 69 ? 5.668 6.605 16.078 1 98.12 69 MET A N 1
ATOM 553 C CA . MET A 1 69 ? 4.945 5.352 16.281 1 98.12 69 MET A CA 1
ATOM 554 C C . MET A 1 69 ? 4.121 5.395 17.562 1 98.12 69 MET A C 1
ATOM 556 O O . MET A 1 69 ? 2.947 5.023 17.562 1 98.12 69 MET A O 1
ATOM 560 N N . LYS A 1 70 ? 4.723 5.875 18.578 1 97.31 70 LYS A N 1
ATOM 561 C CA . LYS A 1 70 ? 4.051 5.996 19.875 1 97.31 70 LYS A CA 1
ATOM 562 C C . LYS A 1 70 ? 2.832 6.906 19.781 1 97.31 70 LYS A C 1
ATOM 564 O O . LYS A 1 70 ? 1.78 6.609 20.344 1 97.31 70 LYS A O 1
ATOM 569 N N . GLU A 1 71 ? 3.004 8.016 19.094 1 96.56 71 GLU A N 1
ATOM 570 C CA . GLU A 1 71 ? 1.907 8.953 18.891 1 96.56 71 GLU A CA 1
ATOM 571 C C . GLU A 1 71 ? 0.708 8.281 18.234 1 96.56 71 GLU A C 1
ATOM 573 O O . GLU A 1 71 ? -0.437 8.516 18.625 1 96.56 71 GLU A O 1
ATOM 578 N N . HIS A 1 72 ? 0.952 7.434 17.328 1 98.25 72 HIS A N 1
ATOM 579 C CA . HIS A 1 72 ? -0.139 6.793 16.609 1 98.25 72 HIS A CA 1
ATOM 580 C C . HIS A 1 72 ? -0.723 5.629 17.391 1 98.25 72 HIS A C 1
ATOM 582 O O . HIS A 1 72 ? -1.912 5.324 17.281 1 98.25 72 HIS A O 1
ATOM 588 N N . VAL A 1 73 ? 0.085 4.957 18.188 1 98.19 73 VAL A N 1
ATOM 589 C CA . VAL A 1 73 ? -0.488 3.984 19.125 1 98.19 73 VAL A CA 1
ATOM 590 C C . VAL A 1 73 ? -1.522 4.668 20.016 1 98.19 73 VAL A C 1
ATOM 592 O O . VAL A 1 73 ? -2.627 4.152 20.203 1 98.19 73 VAL A O 1
ATOM 595 N N . LEU A 1 74 ? -1.168 5.824 20.5 1 97.5 74 LEU A N 1
ATOM 596 C CA . LEU A 1 74 ? -2.09 6.578 21.328 1 97.5 74 LEU A CA 1
ATOM 597 C C . LEU A 1 74 ? -3.35 6.957 20.562 1 97.5 74 LEU A C 1
ATOM 599 O O . LEU A 1 74 ? -4.465 6.789 21.062 1 97.5 74 LEU A O 1
ATOM 603 N N . LEU A 1 75 ? -3.166 7.5 19.375 1 98 75 LEU A N 1
ATOM 604 C CA . LEU A 1 75 ? -4.324 7.855 18.562 1 98 75 LEU A CA 1
ATOM 605 C C . LEU A 1 75 ? -5.199 6.633 18.312 1 98 75 LEU A C 1
ATOM 607 O O . LEU A 1 75 ? -6.43 6.719 18.375 1 98 75 LEU A O 1
ATOM 611 N N . GLY A 1 76 ? -4.535 5.484 18 1 98.38 76 GLY A N 1
ATOM 612 C CA . GLY A 1 76 ? -5.281 4.25 17.812 1 98.38 76 GLY A CA 1
ATOM 613 C C . GLY A 1 76 ? -6.125 3.883 19.031 1 98.38 76 GLY A C 1
ATOM 614 O O . GLY A 1 76 ? -7.281 3.477 18.875 1 98.38 76 GLY A O 1
ATOM 615 N N . LYS A 1 77 ? -5.598 4.059 20.141 1 97.81 77 LYS A N 1
ATOM 616 C CA . LYS A 1 77 ? -6.316 3.77 21.375 1 97.81 77 LYS A CA 1
ATOM 617 C C . LYS A 1 77 ? -7.508 4.711 21.547 1 97.81 77 LYS A C 1
ATOM 619 O O . LYS A 1 77 ? -8.57 4.293 22.016 1 97.81 77 LYS A O 1
ATOM 624 N N . LYS A 1 78 ? -7.324 5.977 21.234 1 97.94 78 LYS A N 1
ATOM 625 C CA . LYS A 1 78 ? -8.422 6.941 21.312 1 97.94 78 LYS A CA 1
ATOM 626 C C . LYS A 1 78 ? -9.57 6.535 20.391 1 97.94 78 LYS A C 1
ATOM 628 O O . LYS A 1 78 ? -10.734 6.613 20.781 1 97.94 78 LYS A O 1
ATOM 633 N N . ILE A 1 79 ? -9.211 6.145 19.219 1 98.38 79 ILE A N 1
ATOM 634 C CA . ILE A 1 79 ? -10.203 5.742 18.234 1 98.38 79 ILE A CA 1
ATOM 635 C C . ILE A 1 79 ? -10.938 4.496 18.719 1 98.38 79 ILE A C 1
ATOM 637 O O . ILE A 1 79 ? -12.172 4.422 18.625 1 98.38 79 ILE A O 1
ATOM 641 N N . LYS A 1 80 ? -10.242 3.521 19.203 1 97.56 80 LYS A N 1
ATOM 642 C CA . LYS A 1 80 ? -10.852 2.326 19.781 1 97.56 80 LYS A CA 1
ATOM 643 C C . LYS A 1 80 ? -11.828 2.689 20.891 1 97.56 80 LYS A C 1
ATOM 645 O O . LYS A 1 80 ? -12.945 2.168 20.938 1 97.56 80 LYS A O 1
ATOM 650 N N . ASN A 1 81 ? -11.391 3.539 21.75 1 97.38 81 ASN A N 1
ATOM 651 C CA . ASN A 1 81 ? -12.234 3.941 22.875 1 97.38 81 ASN A CA 1
ATOM 652 C C . ASN A 1 81 ? -13.57 4.496 22.391 1 97.38 81 ASN A C 1
ATOM 654 O O . ASN A 1 81 ? -14.625 4.094 22.891 1 97.38 81 ASN A O 1
ATOM 658 N N . ARG A 1 82 ? -13.523 5.336 21.453 1 97.5 82 ARG A N 1
ATOM 659 C CA . ARG A 1 82 ? -14.758 5.957 20.984 1 97.5 82 ARG A CA 1
ATOM 660 C C . ARG A 1 82 ? -15.617 4.961 20.203 1 97.5 82 ARG A C 1
ATOM 662 O O . ARG A 1 82 ? -16.797 4.785 20.516 1 97.5 82 ARG A O 1
ATOM 669 N N . TYR A 1 83 ? -15.039 4.273 19.281 1 97.81 83 TYR A N 1
ATOM 670 C CA . TYR A 1 83 ? -15.859 3.596 18.281 1 97.81 83 TYR A CA 1
ATOM 671 C C . TYR A 1 83 ? -16.109 2.146 18.672 1 97.81 83 TYR A C 1
ATOM 673 O O . TYR A 1 83 ? -17.016 1.501 18.141 1 97.81 83 TYR A O 1
ATOM 681 N N . HIS A 1 84 ? -15.312 1.584 19.516 1 96.62 84 HIS A N 1
ATOM 682 C CA . HIS A 1 84 ? -15.602 0.246 20.016 1 96.62 84 HIS A CA 1
ATOM 683 C C . HIS A 1 84 ? -16.078 0.292 21.469 1 96.62 84 HIS A C 1
ATOM 685 O O . HIS A 1 84 ? -17.203 -0.136 21.766 1 96.62 84 HIS A O 1
ATOM 691 N N . ASP A 1 85 ? -15.312 0.833 22.375 1 96.06 85 ASP A N 1
ATOM 692 C CA . ASP A 1 85 ? -15.602 0.743 23.797 1 96.06 85 ASP A CA 1
ATOM 693 C C . ASP A 1 85 ? -16.859 1.539 24.156 1 96.06 85 ASP A C 1
ATOM 695 O O . ASP A 1 85 ? -17.703 1.068 24.922 1 96.06 85 ASP A O 1
ATOM 699 N N . GLN A 1 86 ? -16.984 2.721 23.609 1 95.81 86 GLN A N 1
ATOM 700 C CA . GLN A 1 86 ? -18.094 3.604 23.984 1 95.81 86 GLN A CA 1
ATOM 701 C C . GLN A 1 86 ? -19.312 3.377 23.094 1 95.81 86 GLN A C 1
ATOM 703 O O . GLN A 1 86 ? -20.422 3.23 23.594 1 95.81 86 GLN A O 1
ATOM 708 N N . LEU A 1 87 ? -19.078 3.281 21.766 1 96.31 87 LEU A N 1
ATOM 709 C CA . LEU A 1 87 ? -20.203 3.268 20.828 1 96.31 87 LEU A CA 1
ATOM 710 C C . LEU A 1 87 ? -20.562 1.842 20.422 1 96.31 87 LEU A C 1
ATOM 712 O O . LEU A 1 87 ? -21.625 1.601 19.859 1 96.31 87 LEU A O 1
ATOM 716 N N . GLY A 1 88 ? -19.625 0.862 20.641 1 96 88 GLY A N 1
ATOM 717 C CA . GLY A 1 88 ? -19.875 -0.515 20.25 1 96 88 GLY A CA 1
ATOM 718 C C . GLY A 1 88 ? -20.047 -0.681 18.75 1 96 88 GLY A C 1
ATOM 719 O O . GLY A 1 88 ? -20.797 -1.556 18.297 1 96 88 GLY A O 1
ATOM 720 N N . PHE A 1 89 ? -19.531 0.19 18.031 1 97.81 89 PHE A N 1
ATOM 721 C CA . PHE A 1 89 ? -19.766 0.263 16.594 1 97.81 89 PHE A CA 1
ATOM 722 C C . PHE A 1 89 ? -18.844 -0.695 15.844 1 97.81 89 PHE A C 1
ATOM 724 O O . PHE A 1 89 ? -19.312 -1.571 15.109 1 97.81 89 PHE A O 1
ATOM 731 N N . ILE A 1 90 ? -17.531 -0.577 16.062 1 97.5 90 ILE A N 1
ATOM 732 C CA . ILE A 1 90 ? -16.562 -1.461 15.422 1 97.5 90 ILE A CA 1
ATOM 733 C C . ILE A 1 90 ? -16.344 -2.699 16.281 1 97.5 90 ILE A C 1
ATOM 735 O O . ILE A 1 90 ? -16.25 -2.6 17.516 1 97.5 90 ILE A O 1
ATOM 739 N N . SER A 1 91 ? -16.219 -3.861 15.672 1 95.19 91 SER A N 1
ATOM 740 C CA . SER A 1 91 ? -16.062 -5.129 16.375 1 95.19 91 SER A CA 1
ATOM 741 C C . SER A 1 91 ? -14.734 -5.188 17.109 1 95.19 91 SER A C 1
ATOM 743 O O . SER A 1 91 ? -13.75 -4.598 16.672 1 95.19 91 SER A O 1
ATOM 745 N N . LYS A 1 92 ? -14.773 -5.855 18.141 1 92.75 92 LYS A N 1
ATOM 746 C CA . LYS A 1 92 ? -13.547 -6.066 18.906 1 92.75 92 LYS A CA 1
ATOM 747 C C . LYS A 1 92 ? -12.5 -6.816 18.094 1 92.75 92 LYS A C 1
ATOM 749 O O . LYS A 1 92 ? -11.336 -6.422 18.047 1 92.75 92 LYS A O 1
ATOM 754 N N . ALA A 1 93 ? -13.008 -7.949 17.5 1 92.38 93 ALA A N 1
ATOM 755 C CA . ALA A 1 93 ? -12.133 -8.719 16.609 1 92.38 93 ALA A CA 1
ATOM 756 C C . ALA A 1 93 ? -12.078 -8.102 15.219 1 92.38 93 ALA A C 1
ATOM 758 O O . ALA A 1 93 ? -13.094 -7.625 14.703 1 92.38 93 ALA A O 1
ATOM 759 N N . TYR A 1 94 ? -10.938 -8.148 14.68 1 93.88 94 TYR A N 1
ATOM 760 C CA . TYR A 1 94 ? -10.766 -7.621 13.328 1 93.88 94 TYR A CA 1
ATOM 761 C C . TYR A 1 94 ? -11.656 -8.367 12.344 1 93.88 94 TYR A C 1
ATOM 763 O O . TYR A 1 94 ? -11.789 -9.586 12.414 1 93.88 94 TYR A O 1
ATOM 771 N N . ASN A 1 95 ? -12.273 -7.676 11.516 1 93.88 95 ASN A N 1
ATOM 772 C CA . ASN A 1 95 ? -13.055 -8.148 10.375 1 93.88 95 ASN A CA 1
ATOM 773 C C . ASN A 1 95 ? -12.68 -7.41 9.094 1 93.88 95 ASN A C 1
ATOM 775 O O . ASN A 1 95 ? -12.828 -6.188 9.016 1 93.88 95 ASN A O 1
ATOM 779 N N . SER A 1 96 ? -12.312 -8.188 8.102 1 95.25 96 SER A N 1
ATOM 780 C CA . SER A 1 96 ? -11.781 -7.613 6.871 1 95.25 96 SER A CA 1
ATOM 781 C C . SER A 1 96 ? -12.82 -6.754 6.16 1 95.25 96 SER A C 1
ATOM 783 O O . SER A 1 96 ? -12.469 -5.875 5.371 1 95.25 96 SER A O 1
ATOM 785 N N . HIS A 1 97 ? -14.07 -6.922 6.418 1 96.62 97 HIS A N 1
ATOM 786 C CA . HIS A 1 97 ? -15.133 -6.172 5.758 1 96.62 97 HIS A CA 1
ATOM 787 C C . HIS A 1 97 ? -15.375 -4.832 6.449 1 96.62 97 HIS A C 1
ATOM 789 O O . HIS A 1 97 ? -15.977 -3.93 5.867 1 96.62 97 HIS A O 1
ATOM 795 N N . GLU A 1 98 ? -14.938 -4.703 7.691 1 97.44 98 GLU A N 1
ATOM 796 C CA . GLU A 1 98 ? -15.359 -3.57 8.508 1 97.44 98 GLU A CA 1
ATOM 797 C C . GLU A 1 98 ? -14.391 -2.396 8.359 1 97.44 98 GLU A C 1
ATOM 799 O O . GLU A 1 98 ? -14.766 -1.248 8.609 1 97.44 98 GLU A O 1
ATOM 804 N N . ILE A 1 99 ? -13.195 -2.695 8 1 97.81 99 ILE A N 1
ATOM 805 C CA . ILE A 1 99 ? -12.172 -1.66 8.062 1 97.81 99 ILE A CA 1
ATOM 806 C C . ILE A 1 99 ? -11.383 -1.637 6.754 1 97.81 99 ILE A C 1
ATOM 808 O O . ILE A 1 99 ? -10.992 -2.686 6.242 1 97.81 99 ILE A O 1
ATOM 812 N N . TYR A 1 100 ? -11.234 -0.494 6.219 1 98.31 100 TYR A N 1
ATOM 813 C CA . TYR A 1 100 ? -10.359 -0.263 5.078 1 98.31 100 TYR A CA 1
ATOM 814 C C . TYR A 1 100 ? -9.383 0.874 5.363 1 98.31 100 TYR A C 1
ATOM 816 O O . TYR A 1 100 ? -9.789 1.949 5.812 1 98.31 100 TYR A O 1
ATOM 824 N N . VAL A 1 101 ? -8.102 0.642 5.121 1 98.56 101 VAL A N 1
ATOM 825 C CA . VAL A 1 101 ? -7.07 1.634 5.406 1 98.56 101 VAL A CA 1
ATOM 826 C C . VAL A 1 101 ? -6.312 1.978 4.125 1 98.56 101 VAL A C 1
ATOM 828 O O . VAL A 1 101 ? -5.77 1.092 3.461 1 98.56 101 VAL A O 1
ATOM 831 N N . ARG A 1 102 ? -6.309 3.172 3.818 1 98.25 102 ARG A N 1
ATOM 832 C CA . ARG A 1 102 ? -5.555 3.707 2.688 1 98.25 102 ARG A CA 1
ATOM 833 C C . ARG A 1 102 ? -4.516 4.719 3.152 1 98.25 102 ARG A C 1
ATOM 835 O O . ARG A 1 102 ? -4.852 5.691 3.834 1 98.25 102 ARG A O 1
ATOM 842 N N . SER A 1 103 ? -3.279 4.508 2.779 1 98.62 103 SER A N 1
ATOM 843 C CA . SER A 1 103 ? -2.191 5.434 3.088 1 98.62 103 SER A CA 1
ATOM 844 C C . SER A 1 103 ? -1.656 6.098 1.825 1 98.62 103 SER A C 1
ATOM 846 O O . SER A 1 103 ? -1.766 5.543 0.73 1 98.62 103 SER A O 1
ATOM 848 N N . THR A 1 104 ? -1.184 7.332 2.01 1 98.44 104 THR A N 1
ATOM 849 C CA . THR A 1 104 ? -0.301 7.801 0.948 1 98.44 104 THR A CA 1
ATOM 850 C C . THR A 1 104 ? 0.925 6.898 0.824 1 98.44 104 THR A C 1
ATOM 852 O O . THR A 1 104 ? 1.248 6.152 1.75 1 98.44 104 THR A O 1
ATOM 855 N N . ASP A 1 105 ? 1.531 6.949 -0.312 1 97.88 105 ASP A N 1
ATOM 856 C CA . ASP A 1 105 ? 2.59 5.992 -0.617 1 97.88 105 ASP A CA 1
ATOM 857 C C . ASP A 1 105 ? 3.953 6.523 -0.174 1 97.88 105 ASP A C 1
ATOM 859 O O . ASP A 1 105 ? 4.848 6.715 -1 1 97.88 105 ASP A O 1
ATOM 863 N N . VAL A 1 106 ? 4.098 6.711 1.102 1 97.56 106 VAL A N 1
ATOM 864 C CA . VAL A 1 106 ? 5.305 7.141 1.792 1 97.56 106 VAL A CA 1
ATOM 865 C C . VAL A 1 106 ? 5.527 6.285 3.037 1 97.56 106 VAL A C 1
ATOM 867 O O . VAL A 1 106 ? 4.574 5.938 3.734 1 97.56 106 VAL A O 1
ATOM 870 N N . ASN A 1 107 ? 6.793 5.957 3.367 1 98.19 107 ASN A N 1
ATOM 871 C CA . ASN A 1 107 ? 7.113 5.051 4.465 1 98.19 107 ASN A CA 1
ATOM 872 C C . ASN A 1 107 ? 6.484 5.516 5.777 1 98.19 107 ASN A C 1
ATOM 874 O O . ASN A 1 107 ? 5.848 4.73 6.477 1 98.19 107 ASN A O 1
ATOM 878 N N . ARG A 1 108 ? 6.621 6.75 6.086 1 98.5 108 ARG A N 1
ATOM 879 C CA . ARG A 1 108 ? 6.215 7.25 7.395 1 98.5 108 ARG A CA 1
ATOM 880 C C . ARG A 1 108 ? 4.703 7.176 7.562 1 98.5 108 ARG A C 1
ATOM 882 O O . ARG A 1 108 ? 4.207 6.938 8.664 1 98.5 108 ARG A O 1
ATOM 889 N N . THR A 1 109 ? 3.926 7.395 6.48 1 98.81 109 THR A N 1
ATOM 890 C CA . THR A 1 109 ? 2.473 7.324 6.59 1 98.81 109 THR A CA 1
ATOM 891 C C . THR A 1 109 ? 2.012 5.871 6.699 1 98.81 109 THR A C 1
ATOM 893 O O . THR A 1 109 ? 1.059 5.57 7.422 1 98.81 109 THR A O 1
ATOM 896 N N . ILE A 1 110 ? 2.686 4.973 6.047 1 98.81 110 ILE A N 1
ATOM 897 C CA . ILE A 1 110 ? 2.371 3.549 6.121 1 98.81 110 ILE A CA 1
ATOM 898 C C . ILE A 1 110 ? 2.637 3.033 7.531 1 98.81 110 ILE A C 1
ATOM 900 O O . ILE A 1 110 ? 1.777 2.385 8.133 1 98.81 110 ILE A O 1
ATOM 904 N N . ILE A 1 111 ? 3.77 3.354 8.078 1 98.69 111 ILE A N 1
ATOM 905 C CA . ILE A 1 111 ? 4.137 2.881 9.414 1 98.69 111 ILE A CA 1
ATOM 906 C C . ILE A 1 111 ? 3.242 3.539 10.461 1 98.69 111 ILE A C 1
ATOM 908 O O . ILE A 1 111 ? 2.881 2.912 11.453 1 98.69 111 ILE A O 1
ATOM 912 N N . SER A 1 112 ? 2.84 4.805 10.195 1 98.88 112 SER A N 1
ATOM 913 C CA . SER A 1 112 ? 1.865 5.445 11.07 1 98.88 112 SER A CA 1
ATOM 914 C C . SER A 1 112 ? 0.561 4.656 11.117 1 98.88 112 SER A C 1
ATOM 916 O O . SER A 1 112 ? -0.016 4.457 12.188 1 98.88 112 SER A O 1
ATOM 918 N N . ALA A 1 113 ? 0.112 4.227 10 1 98.94 113 ALA A N 1
ATOM 919 C CA . ALA A 1 113 ? -1.109 3.426 9.945 1 98.94 113 ALA A CA 1
ATOM 920 C C . ALA A 1 113 ? -0.944 2.115 10.711 1 98.94 113 ALA A C 1
ATOM 922 O O . ALA A 1 113 ? -1.82 1.727 11.484 1 98.94 113 ALA A O 1
ATOM 923 N N . ILE A 1 114 ? 0.171 1.42 10.477 1 98.62 114 ILE A N 1
ATOM 924 C CA . ILE A 1 114 ? 0.451 0.18 11.195 1 98.62 114 ILE A CA 1
ATOM 925 C C . ILE A 1 114 ? 0.412 0.434 12.703 1 98.62 114 ILE A C 1
ATOM 927 O O . ILE A 1 114 ? -0.245 -0.3 13.445 1 98.62 114 ILE A O 1
ATOM 931 N N . SER A 1 115 ? 1.055 1.485 13.141 1 98.62 115 SER A N 1
ATOM 932 C CA . SER A 1 115 ? 1.135 1.836 14.555 1 98.62 115 SER A CA 1
ATOM 933 C C . SER A 1 115 ? -0.243 2.154 15.125 1 98.62 115 SER A C 1
ATOM 935 O O . SER A 1 115 ? -0.562 1.764 16.25 1 98.62 115 SER A O 1
ATOM 937 N N . ASN A 1 116 ? -1.001 2.893 14.336 1 98.75 116 ASN A N 1
ATOM 938 C CA . ASN A 1 116 ? -2.352 3.254 14.758 1 98.75 116 ASN A CA 1
ATOM 939 C C . ASN A 1 116 ? -3.188 2.02 15.078 1 98.75 116 ASN A C 1
ATOM 941 O O . ASN A 1 116 ? -3.836 1.961 16.125 1 98.75 116 ASN A O 1
ATOM 945 N N . PHE A 1 117 ? -3.07 1.029 14.305 1 98.25 117 PHE A N 1
ATOM 946 C CA . PHE A 1 117 ? -3.936 -0.133 14.469 1 98.25 117 PHE A CA 1
ATOM 947 C C . PHE A 1 117 ? -3.35 -1.107 15.484 1 98.25 117 PHE A C 1
ATOM 949 O O . PHE A 1 117 ? -4.055 -1.983 15.992 1 98.25 117 PHE A O 1
ATOM 956 N N . ILE A 1 118 ? -2.062 -1.031 15.789 1 97.75 118 ILE A N 1
ATOM 957 C CA . ILE A 1 118 ? -1.525 -1.722 16.953 1 97.75 118 ILE A CA 1
ATOM 958 C C . ILE A 1 118 ? -2.201 -1.198 18.219 1 97.75 118 ILE A C 1
ATOM 960 O O . ILE A 1 118 ? -2.58 -1.978 19.094 1 97.75 118 ILE A O 1
ATOM 964 N N . GLY A 1 119 ? -2.377 0.151 18.266 1 97.75 119 GLY A N 1
ATOM 965 C CA . GLY A 1 119 ? -3.117 0.729 19.375 1 97.75 119 GLY A CA 1
ATOM 966 C C . GLY A 1 119 ? -4.586 0.349 19.375 1 97.75 119 GLY A C 1
ATOM 967 O O . GLY A 1 119 ? -5.141 0.003 20.422 1 97.75 119 GLY A O 1
ATOM 968 N N . PHE A 1 120 ? -5.211 0.406 18.266 1 97.81 120 PHE A N 1
ATOM 969 C CA . PHE A 1 120 ? -6.641 0.156 18.109 1 97.81 120 PHE A CA 1
ATOM 970 C C . PHE A 1 120 ? -6.984 -1.272 18.516 1 97.81 120 PHE A C 1
ATOM 972 O O . PHE A 1 120 ? -8 -1.509 19.172 1 97.81 120 PHE A O 1
ATOM 979 N N . TYR A 1 121 ? -6.168 -2.254 18.156 1 96.56 121 TYR A N 1
ATOM 980 C CA . TYR A 1 121 ? -6.5 -3.652 18.391 1 96.56 121 TYR A CA 1
ATOM 981 C C . TYR A 1 121 ? -5.703 -4.211 19.562 1 96.56 121 TYR A C 1
ATOM 983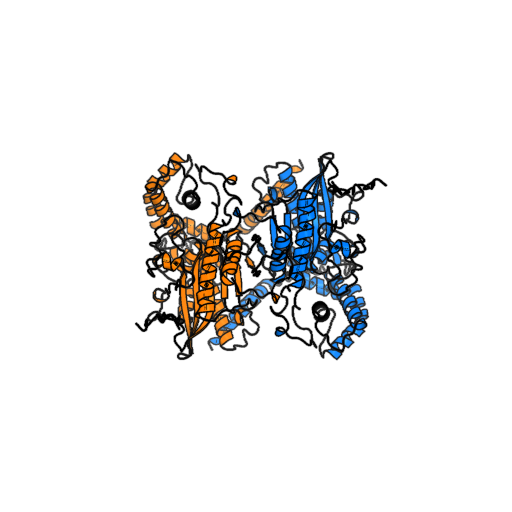 O O . TYR A 1 121 ? -5.578 -5.426 19.719 1 96.56 121 TYR A O 1
ATOM 991 N N . HIS A 1 122 ? -5.109 -3.334 20.281 1 93.31 122 HIS A N 1
ATOM 992 C CA . HIS A 1 122 ? -4.445 -3.783 21.5 1 93.31 122 HIS A CA 1
ATOM 993 C C . HIS A 1 122 ? -5.387 -4.602 22.375 1 93.31 122 HIS A C 1
ATOM 995 O O . HIS A 1 122 ? -6.531 -4.199 22.609 1 93.31 122 HIS A O 1
ATOM 1001 N N . ASN A 1 123 ? -4.957 -5.848 22.766 1 90.12 123 ASN A N 1
ATOM 1002 C CA . ASN A 1 123 ? -5.703 -6.777 23.609 1 90.12 123 ASN A CA 1
ATOM 1003 C C . ASN A 1 123 ? -6.953 -7.297 22.891 1 90.12 123 ASN A C 1
ATOM 1005 O O . ASN A 1 123 ? -7.961 -7.586 23.547 1 90.12 123 ASN A O 1
ATOM 1009 N N . SER A 1 124 ? -6.977 -7.316 21.641 1 91.19 124 SER A N 1
ATOM 1010 C CA . SER A 1 124 ? -8.148 -7.773 20.891 1 91.19 124 SER A CA 1
ATOM 1011 C C . SER A 1 124 ? -7.789 -8.938 19.969 1 91.19 124 SER A C 1
ATOM 1013 O O . SER A 1 124 ? -8.617 -9.375 19.156 1 91.19 124 SER A O 1
ATOM 1015 N N . VAL A 1 125 ? -6.625 -9.414 20.078 1 88.06 125 VAL A N 1
ATOM 1016 C CA . VAL A 1 125 ? -6.156 -10.445 19.156 1 88.06 125 VAL A CA 1
ATOM 1017 C C . VAL A 1 125 ? -6.512 -11.828 19.703 1 88.06 125 VAL A C 1
ATOM 1019 O O . VAL A 1 125 ? -6.215 -12.148 20.859 1 88.06 125 VAL A O 1
ATOM 1022 N N . SER A 1 126 ? -7.219 -12.555 18.859 1 88.44 126 SER A N 1
ATOM 1023 C CA . SER A 1 126 ? -7.496 -13.945 19.188 1 88.44 126 SER A CA 1
ATOM 1024 C C . SER A 1 126 ? -6.398 -14.867 18.672 1 88.44 126 SER A C 1
ATOM 1026 O O . SER A 1 126 ? -5.836 -14.633 17.594 1 88.44 126 SER A O 1
ATOM 1028 N N . LYS A 1 127 ? -6.188 -15.93 19.359 1 87.19 127 LYS A N 1
ATOM 1029 C CA . LYS A 1 127 ? -5.16 -16.891 18.984 1 87.19 127 LYS A CA 1
ATOM 1030 C C . LYS A 1 127 ? -5.496 -17.547 17.641 1 87.19 127 LYS A C 1
ATOM 1032 O O . LYS A 1 127 ? -4.598 -17.953 16.906 1 87.19 127 LYS A O 1
ATOM 1037 N N . SER A 1 128 ? -6.711 -17.609 17.359 1 88.94 128 SER A N 1
ATOM 1038 C CA . SER A 1 128 ? -7.141 -18.266 16.141 1 88.94 128 SER A CA 1
ATOM 1039 C C . SER A 1 128 ? -6.922 -17.375 14.914 1 88.94 128 SER A C 1
ATOM 1041 O O . SER A 1 128 ? -6.98 -17.859 13.773 1 88.94 128 SER A O 1
ATOM 1043 N N . ASP A 1 129 ? -6.617 -16.109 15.141 1 91.69 129 ASP A N 1
ATOM 1044 C CA . ASP A 1 129 ? -6.5 -15.156 14.047 1 91.69 129 ASP A CA 1
ATOM 1045 C C . ASP A 1 129 ? -5.066 -15.078 13.531 1 91.69 129 ASP A C 1
ATOM 1047 O O . ASP A 1 129 ? -4.809 -14.508 12.469 1 91.69 129 ASP A O 1
ATOM 1051 N N . VAL A 1 130 ? -4.137 -15.656 14.258 1 94.5 130 VAL A N 1
ATOM 1052 C CA . VAL A 1 130 ? -2.719 -15.531 13.93 1 94.5 130 VAL A CA 1
ATOM 1053 C C . VAL A 1 130 ? -2.035 -16.891 14.078 1 94.5 130 VAL A C 1
ATOM 1055 O O . VAL A 1 130 ? -2.574 -17.797 14.711 1 94.5 130 VAL A O 1
ATOM 1058 N N . PRO A 1 131 ? -0.915 -17.062 13.383 1 96.12 131 PRO A N 1
ATOM 1059 C CA . PRO A 1 131 ? -0.26 -18.375 13.484 1 96.12 131 PRO A CA 1
ATOM 1060 C C . PRO A 1 131 ? 0.363 -18.609 14.859 1 96.12 131 PRO A C 1
ATOM 1062 O O . PRO A 1 131 ? 0.784 -17.656 15.523 1 96.12 131 PRO A O 1
ATOM 1065 N N . ASN A 1 132 ? 0.403 -19.875 15.195 1 93.94 132 ASN A N 1
ATOM 1066 C CA . ASN A 1 132 ? 1.026 -20.281 16.453 1 93.94 132 ASN A CA 1
ATOM 1067 C C . ASN A 1 132 ? 2.484 -20.672 16.25 1 93.94 132 ASN A C 1
ATOM 1069 O O . ASN A 1 132 ? 2.82 -21.859 16.328 1 93.94 132 ASN A O 1
ATOM 1073 N N . VAL A 1 133 ? 3.301 -19.75 15.977 1 95.62 133 VAL A N 1
ATOM 1074 C CA . VAL A 1 133 ? 4.734 -19.953 15.812 1 95.62 133 VAL A CA 1
ATOM 1075 C C . VAL A 1 133 ? 5.5 -18.984 16.703 1 95.62 133 VAL A C 1
ATOM 1077 O O . VAL A 1 133 ? 5.027 -17.891 16.984 1 95.62 133 VAL A O 1
ATOM 1080 N N . PRO A 1 134 ? 6.676 -19.375 17.156 1 94.12 134 PRO A N 1
ATOM 1081 C CA . PRO A 1 134 ? 7.41 -18.547 18.109 1 94.12 134 PRO A CA 1
ATOM 1082 C C . PRO A 1 134 ? 7.84 -17.203 17.531 1 94.12 134 PRO A C 1
ATOM 1084 O O . PRO A 1 134 ? 8.07 -16.25 18.266 1 94.12 134 PRO A O 1
ATOM 1087 N N . GLU A 1 135 ? 7.922 -17.156 16.188 1 95.12 135 GLU A N 1
ATOM 1088 C CA . GLU A 1 135 ? 8.391 -15.945 15.516 1 95.12 135 GLU A CA 1
ATOM 1089 C C . GLU A 1 135 ? 7.32 -14.859 15.523 1 95.12 135 GLU A C 1
ATOM 1091 O O . GLU A 1 135 ? 7.629 -13.672 15.352 1 95.12 135 GLU A O 1
ATOM 1096 N N . TRP A 1 136 ? 6.09 -15.242 15.625 1 96.5 136 TRP A N 1
ATOM 1097 C CA . TRP A 1 136 ? 5.012 -14.266 15.516 1 96.5 136 TRP A CA 1
ATOM 1098 C C . TRP A 1 136 ? 4.98 -13.352 16.734 1 96.5 136 TRP A C 1
ATOM 1100 O O . TRP A 1 136 ? 5.004 -13.82 17.875 1 96.5 136 TRP A O 1
ATOM 1110 N N . PRO A 1 137 ? 4.949 -12.008 16.5 1 94.81 137 PRO A N 1
ATOM 1111 C CA . PRO A 1 137 ? 4.926 -11.094 17.656 1 94.81 137 PRO A CA 1
ATOM 1112 C C . PRO A 1 137 ? 3.652 -11.227 18.484 1 94.81 137 PRO A C 1
ATOM 1114 O O . PRO A 1 137 ? 2.551 -11.273 17.938 1 94.81 137 PRO A O 1
ATOM 1117 N N . SER A 1 138 ? 3.846 -11.234 19.734 1 89.25 138 SER A N 1
ATOM 1118 C CA . SER A 1 138 ? 2.709 -11.414 20.625 1 89.25 138 SER A CA 1
ATOM 1119 C C . SER A 1 138 ? 1.717 -10.266 20.5 1 89.25 138 SER A C 1
ATOM 1121 O O . SER A 1 138 ? 2.115 -9.102 20.406 1 89.25 138 SER A O 1
ATOM 1123 N N . LEU A 1 139 ? 0.468 -10.578 20.391 1 84.06 139 LEU A N 1
ATOM 1124 C CA . LEU A 1 139 ? -0.63 -9.617 20.391 1 84.06 139 LEU A CA 1
ATOM 1125 C C . LEU A 1 139 ? -0.651 -8.82 19.094 1 84.06 139 LEU A C 1
ATOM 1127 O O . LEU A 1 139 ? -1.176 -7.703 19.047 1 84.06 139 LEU A O 1
ATOM 1131 N N . TYR A 1 140 ? -0.022 -9.336 18.078 1 94.56 140 TYR A N 1
ATOM 1132 C CA . TYR A 1 140 ? -0.003 -8.57 16.828 1 94.56 140 TYR A CA 1
ATOM 1133 C C . TYR A 1 140 ? -0.994 -9.141 15.828 1 94.56 140 TYR A C 1
ATOM 1135 O O . TYR A 1 140 ? -1.003 -10.344 15.562 1 94.56 140 TYR A O 1
ATOM 1143 N N . LEU A 1 141 ? -1.798 -8.312 15.297 1 94.44 141 LEU A N 1
ATOM 1144 C CA . LEU A 1 141 ? -2.715 -8.602 14.203 1 94.44 141 LEU A CA 1
ATOM 1145 C C . LEU A 1 141 ? -2.391 -7.754 12.984 1 94.44 141 LEU A C 1
ATOM 1147 O O . LEU A 1 141 ? -2.473 -6.523 13.031 1 94.44 141 LEU A O 1
ATOM 1151 N N . PRO A 1 142 ? -1.982 -8.383 11.914 1 95.94 142 PRO A N 1
ATOM 1152 C CA . PRO A 1 142 ? -1.676 -7.59 10.727 1 95.94 142 PRO A CA 1
ATOM 1153 C C . PRO A 1 142 ? -2.928 -7.035 10.047 1 95.94 142 PRO A C 1
ATOM 1155 O O . PRO A 1 142 ? -3.898 -7.77 9.844 1 95.94 142 PRO A O 1
ATOM 1158 N N . ILE A 1 143 ? -2.914 -5.789 9.727 1 96.25 143 ILE A N 1
ATOM 1159 C CA . ILE A 1 143 ? -3.979 -5.113 8.992 1 96.25 143 ILE A CA 1
ATOM 1160 C C . ILE A 1 143 ? -3.455 -4.652 7.633 1 96.25 143 ILE A C 1
ATOM 1162 O O . ILE A 1 143 ? -2.408 -4.004 7.555 1 96.25 143 ILE A O 1
ATOM 1166 N N . PRO A 1 144 ? -4.137 -5.043 6.586 1 97.94 144 PRO A N 1
ATOM 1167 C CA . PRO A 1 144 ? -3.656 -4.59 5.277 1 97.94 144 PRO A CA 1
ATOM 1168 C C . PRO A 1 144 ? -3.775 -3.08 5.094 1 97.94 144 PRO A C 1
ATOM 1170 O O . PRO A 1 144 ? -4.844 -2.508 5.328 1 97.94 144 PRO A O 1
ATOM 1173 N N . ILE A 1 145 ? -2.723 -2.467 4.719 1 98.5 145 ILE A N 1
ATOM 1174 C CA . ILE A 1 145 ? -2.678 -1.047 4.387 1 98.5 145 ILE A CA 1
ATOM 1175 C C . ILE A 1 145 ? -2.463 -0.876 2.883 1 98.5 145 ILE A C 1
ATOM 1177 O O . ILE A 1 145 ? -1.461 -1.341 2.336 1 98.5 145 ILE A O 1
ATOM 1181 N N . HIS A 1 146 ? -3.373 -0.247 2.26 1 98.38 146 HIS A N 1
ATOM 1182 C CA . HIS A 1 146 ? -3.322 -0.046 0.815 1 98.38 146 HIS A CA 1
ATOM 1183 C C . HIS A 1 146 ? -2.748 1.324 0.47 1 98.38 146 HIS A C 1
ATOM 1185 O O . HIS A 1 146 ? -2.9 2.277 1.237 1 98.38 146 HIS A O 1
ATOM 1191 N N . THR A 1 147 ? -2.039 1.428 -0.628 1 98.06 147 THR A N 1
ATOM 1192 C CA . THR A 1 147 ? -1.493 2.713 -1.049 1 98.06 147 THR A CA 1
ATOM 1193 C C . THR A 1 147 ? -1.817 2.984 -2.516 1 98.06 147 THR A C 1
ATOM 1195 O O . THR A 1 147 ? -2.197 2.07 -3.252 1 98.06 147 THR A O 1
ATOM 1198 N N . VAL A 1 148 ? -1.755 4.195 -2.863 1 93.12 148 VAL A N 1
ATOM 1199 C CA . VAL A 1 148 ? -1.79 4.691 -4.234 1 93.12 148 VAL A CA 1
ATOM 1200 C C . VAL A 1 148 ? -0.528 5.5 -4.523 1 93.12 148 VAL A C 1
ATOM 1202 O O . VAL A 1 148 ? -0.026 6.211 -3.648 1 93.12 148 VAL A O 1
ATOM 1205 N N . ASP A 1 149 ? -0.034 5.34 -5.73 1 92 149 ASP A N 1
ATOM 1206 C CA . ASP A 1 149 ? 1.163 6.094 -6.09 1 92 149 ASP A CA 1
ATOM 1207 C C . ASP A 1 149 ? 1.041 7.555 -5.672 1 92 149 ASP A C 1
ATOM 1209 O O . ASP A 1 149 ? 0.07 8.227 -6.02 1 92 149 ASP A O 1
ATOM 1213 N N . ASP A 1 150 ? 2.012 8.008 -4.98 1 92.81 150 ASP A N 1
ATOM 1214 C CA . ASP A 1 150 ? 1.935 9.305 -4.301 1 92.81 150 ASP A CA 1
ATOM 1215 C C . ASP A 1 150 ? 1.803 10.445 -5.309 1 92.81 150 ASP A C 1
ATOM 1217 O O . ASP A 1 150 ? 1.054 11.398 -5.078 1 92.81 150 ASP A O 1
ATOM 1221 N N . ASP A 1 151 ? 2.455 10.352 -6.438 1 92.12 151 ASP A N 1
ATOM 1222 C CA . ASP A 1 151 ? 2.502 11.438 -7.414 1 92.12 151 ASP A CA 1
ATOM 1223 C C . ASP A 1 151 ? 1.156 11.602 -8.109 1 92.12 151 ASP A C 1
ATOM 1225 O O . ASP A 1 151 ? 0.84 12.688 -8.609 1 92.12 151 ASP A O 1
ATOM 1229 N N . THR A 1 152 ? 0.38 10.555 -8.086 1 91.69 152 THR A N 1
ATOM 1230 C CA . THR A 1 152 ? -0.882 10.617 -8.812 1 91.69 152 THR A CA 1
ATOM 1231 C C . THR A 1 152 ? -2.064 10.469 -7.859 1 91.69 152 THR A C 1
ATOM 1233 O O . THR A 1 152 ? -3.205 10.305 -8.297 1 91.69 152 THR A O 1
ATOM 1236 N N . ASP A 1 153 ? -1.803 10.445 -6.594 1 95.19 153 ASP A N 1
ATOM 1237 C CA . ASP A 1 153 ? -2.863 10.359 -5.594 1 95.19 153 ASP A CA 1
ATOM 1238 C C . ASP A 1 153 ? -3.527 11.711 -5.375 1 95.19 153 ASP A C 1
ATOM 1240 O O . ASP A 1 153 ? -3.229 12.406 -4.398 1 95.19 153 ASP A O 1
ATOM 1244 N N . ASN A 1 154 ? -4.477 12.055 -6.164 1 94.25 154 ASN A N 1
ATOM 1245 C CA . ASN A 1 154 ? -5.102 13.367 -6.105 1 94.25 154 ASN A CA 1
ATOM 1246 C C . ASN A 1 154 ? -6.102 13.461 -4.953 1 94.25 154 ASN A C 1
ATOM 1248 O O . ASN A 1 154 ? -6.652 14.531 -4.688 1 94.25 154 ASN A O 1
ATOM 1252 N N . VAL A 1 155 ? -6.332 12.359 -4.254 1 96.25 155 VAL A N 1
ATOM 1253 C CA . VAL A 1 155 ? -7.27 12.352 -3.137 1 96.25 155 VAL A CA 1
ATOM 1254 C C . VAL A 1 155 ? -6.527 12.625 -1.832 1 96.25 155 VAL A C 1
ATOM 1256 O O . VAL A 1 155 ? -6.852 13.57 -1.108 1 96.25 155 VAL A O 1
ATOM 1259 N N . ALA A 1 156 ? -5.457 11.844 -1.602 1 97.62 156 ALA A N 1
ATOM 1260 C CA . ALA A 1 156 ? -4.844 11.891 -0.276 1 97.62 156 ALA A CA 1
ATOM 1261 C C . ALA A 1 156 ? -3.586 12.758 -0.283 1 97.62 156 ALA A C 1
ATOM 1263 O O . ALA A 1 156 ? -3.078 13.133 0.776 1 97.62 156 ALA A O 1
ATOM 1264 N N . ASN A 1 157 ? -3.062 13.086 -1.46 1 97.5 157 ASN A N 1
ATOM 1265 C CA . ASN A 1 157 ? -1.875 13.93 -1.559 1 97.5 157 ASN A CA 1
ATOM 1266 C C . ASN A 1 157 ? -2.191 15.266 -2.215 1 97.5 157 ASN A C 1
ATOM 1268 O O . ASN A 1 157 ? -2.199 15.375 -3.443 1 97.5 157 ASN A O 1
ATOM 1272 N N . PRO A 1 158 ? -2.316 16.312 -1.42 1 96.94 158 PRO A N 1
ATOM 1273 C CA . PRO A 1 158 ? -2.605 17.625 -1.996 1 96.94 158 PRO A CA 1
ATOM 1274 C C . PRO A 1 158 ? -1.486 18.125 -2.906 1 96.94 158 PRO A C 1
ATOM 1276 O O . PRO A 1 158 ? -1.684 19.078 -3.664 1 96.94 158 PRO A O 1
ATOM 1279 N N . ASP A 1 159 ? -0.333 17.516 -2.832 1 94.81 159 ASP A N 1
ATOM 1280 C CA . ASP A 1 159 ? 0.82 17.953 -3.609 1 94.81 159 ASP A CA 1
ATOM 1281 C C . ASP A 1 159 ? 1.065 17.031 -4.801 1 94.81 159 ASP A C 1
ATOM 1283 O O . ASP A 1 159 ? 2.168 17 -5.352 1 94.81 159 ASP A O 1
ATOM 1287 N N . SER A 1 160 ? 0.082 16.188 -5.133 1 94.69 160 SER A N 1
ATOM 1288 C CA . SER A 1 160 ? 0.197 15.359 -6.32 1 94.69 160 SER A CA 1
ATOM 1289 C C . SER A 1 160 ? 0.458 16.203 -7.566 1 94.69 160 SER A C 1
ATOM 1291 O O . SER A 1 160 ? 0.223 17.406 -7.566 1 94.69 160 SER A O 1
ATOM 1293 N N . ILE A 1 161 ? 0.935 15.609 -8.617 1 93.81 161 ILE A N 1
ATOM 1294 C CA . ILE A 1 161 ? 1.309 16.328 -9.828 1 93.81 161 ILE A CA 1
ATOM 1295 C C . ILE A 1 161 ? 0.056 16.875 -10.516 1 93.81 161 ILE A C 1
ATOM 1297 O O . ILE A 1 161 ? -0.842 16.125 -10.883 1 93.81 161 ILE A O 1
ATOM 1301 N N . CYS A 1 162 ? 0.075 18.156 -10.656 1 95.44 162 CYS A N 1
ATOM 1302 C CA . CYS A 1 162 ? -1.03 18.844 -11.312 1 95.44 162 CYS A CA 1
ATOM 1303 C C . CYS A 1 162 ? -0.567 20.156 -11.93 1 95.44 162 CYS A C 1
ATOM 1305 O O . CYS A 1 162 ? -0.279 21.109 -11.211 1 95.44 162 CYS A O 1
ATOM 1307 N N . PRO A 1 163 ? -0.56 20.25 -13.227 1 95.25 163 PRO A N 1
ATOM 1308 C CA . PRO A 1 163 ? -0.087 21.453 -13.906 1 95.25 163 PRO A CA 1
ATOM 1309 C C . PRO A 1 163 ? -0.85 22.719 -13.477 1 95.25 163 PRO A C 1
ATOM 1311 O O . PRO A 1 163 ? -0.253 23.781 -13.328 1 95.25 163 PRO A O 1
ATOM 1314 N N . ARG A 1 164 ? -2.096 22.625 -13.281 1 95.56 164 ARG A N 1
ATOM 1315 C CA . ARG A 1 164 ? -2.893 23.781 -12.891 1 95.56 164 ARG A CA 1
ATOM 1316 C C . ARG A 1 164 ? -2.443 24.312 -11.539 1 95.56 164 ARG A C 1
ATOM 1318 O O . ARG A 1 164 ? -2.484 25.531 -11.305 1 95.56 164 ARG A O 1
ATOM 1325 N N . ARG A 1 165 ? -2.049 23.484 -10.672 1 94.75 165 ARG A N 1
ATOM 1326 C CA . ARG A 1 165 ? -1.587 23.922 -9.359 1 94.75 165 ARG A CA 1
ATOM 1327 C C . ARG A 1 165 ? -0.389 24.859 -9.477 1 94.75 165 ARG A C 1
ATOM 1329 O O . ARG A 1 165 ? -0.288 25.844 -8.742 1 94.75 165 ARG A O 1
ATOM 1336 N N . TYR A 1 166 ? 0.431 24.562 -10.414 1 94.62 166 TYR A N 1
ATOM 1337 C CA . TYR A 1 166 ? 1.618 25.391 -10.609 1 94.62 166 TYR A CA 1
ATOM 1338 C C . TYR A 1 166 ? 1.244 26.75 -11.164 1 94.62 166 TYR A C 1
ATOM 1340 O O . TYR A 1 166 ? 1.814 27.766 -10.758 1 94.62 166 TYR A O 1
ATOM 1348 N N . LYS A 1 167 ? 0.321 26.781 -12.008 1 95.06 167 LYS A N 1
ATOM 1349 C CA . LYS A 1 167 ? -0.147 28.047 -12.555 1 95.06 167 LYS A CA 1
ATOM 1350 C C . LYS A 1 167 ? -0.83 28.891 -11.484 1 95.06 167 LYS A C 1
ATOM 1352 O O . LYS A 1 167 ? -0.642 30.109 -11.43 1 95.06 167 LYS A O 1
ATOM 1357 N N . LEU A 1 168 ? -1.604 28.266 -10.703 1 96.12 168 LEU A N 1
ATOM 1358 C CA . LEU A 1 168 ? -2.273 28.984 -9.617 1 96.12 168 LEU A CA 1
ATOM 1359 C C . LEU A 1 168 ? -1.261 29.516 -8.617 1 96.12 168 LEU A C 1
ATOM 1361 O O . LEU A 1 168 ? -1.462 30.594 -8.039 1 96.12 168 LEU A O 1
ATOM 1365 N N . TYR A 1 169 ? -0.23 28.75 -8.43 1 95.12 169 TYR A N 1
ATOM 1366 C CA . TYR A 1 169 ? 0.819 29.203 -7.527 1 95.12 169 TYR A CA 1
ATOM 1367 C C . TYR A 1 169 ? 1.512 30.453 -8.07 1 95.12 169 TYR A C 1
ATOM 1369 O O . TYR A 1 169 ? 1.816 31.375 -7.32 1 95.12 169 TYR A O 1
ATOM 1377 N N . ASP A 1 170 ? 1.766 30.422 -9.328 1 95.31 170 ASP A N 1
ATOM 1378 C CA . ASP A 1 170 ? 2.34 31.609 -9.961 1 95.31 170 ASP A CA 1
ATOM 1379 C C . ASP A 1 170 ? 1.433 32.812 -9.773 1 95.31 170 ASP A C 1
ATOM 1381 O O . ASP A 1 170 ? 1.909 33.938 -9.484 1 95.31 170 ASP A O 1
ATOM 1385 N N . LEU A 1 171 ? 0.189 32.656 -9.953 1 95.56 171 LEU A N 1
ATOM 1386 C CA . LEU A 1 171 ? -0.779 33.75 -9.766 1 95.56 171 LEU A CA 1
ATOM 1387 C C . LEU A 1 171 ? -0.822 34.188 -8.305 1 95.56 171 LEU A C 1
ATOM 1389 O O . LEU A 1 171 ? -0.958 35.375 -8.023 1 95.56 171 LEU A O 1
ATOM 1393 N N . LEU A 1 172 ? -0.768 33.25 -7.418 1 96.56 172 LEU A N 1
ATOM 1394 C CA . LEU A 1 172 ? -0.751 33.531 -5.988 1 96.56 172 LEU A CA 1
ATOM 1395 C C . LEU A 1 172 ? 0.372 34.5 -5.641 1 96.56 172 LEU A C 1
ATOM 1397 O O . LEU A 1 172 ? 0.18 35.406 -4.84 1 96.56 172 LEU A O 1
ATOM 1401 N N . LYS A 1 173 ? 1.485 34.312 -6.234 1 96.62 173 LYS A N 1
ATOM 1402 C CA . LYS A 1 173 ? 2.66 35.125 -5.949 1 96.62 173 LYS A CA 1
ATOM 1403 C C . LYS A 1 173 ? 2.432 36.594 -6.363 1 96.62 173 LYS A C 1
ATOM 1405 O O . LYS A 1 173 ? 3.146 37.5 -5.914 1 96.62 173 LYS A O 1
ATOM 1410 N N . GLU A 1 174 ? 1.445 36.812 -7.152 1 96.25 174 GLU A N 1
ATOM 1411 C CA . GLU A 1 174 ? 1.126 38.156 -7.609 1 96.25 174 GLU A CA 1
ATOM 1412 C C . GLU A 1 174 ? 0.129 38.812 -6.672 1 96.25 174 GLU A C 1
ATOM 1414 O O . GLU A 1 174 ? -0.061 40.031 -6.734 1 96.25 174 GLU A O 1
ATOM 1419 N N . THR A 1 175 ? -0.516 38.156 -5.871 1 96.69 175 THR A N 1
ATOM 1420 C CA . THR A 1 175 ? -1.591 38.688 -5.039 1 96.69 175 THR A CA 1
ATOM 1421 C C . THR A 1 175 ? -1.033 39.625 -3.963 1 96.69 175 THR A C 1
ATOM 1423 O O . THR A 1 175 ? 0.126 39.5 -3.562 1 96.69 175 THR A O 1
ATOM 1426 N N . PRO A 1 176 ? -1.884 40.5 -3.484 1 97 176 PRO A N 1
ATOM 1427 C CA . PRO A 1 176 ? -1.464 41.375 -2.379 1 97 176 PRO A CA 1
ATOM 1428 C C . PRO A 1 176 ? -1.103 40.594 -1.12 1 97 176 PRO A C 1
ATOM 1430 O O . PRO A 1 176 ? -0.171 40.969 -0.403 1 97 176 PRO A O 1
ATOM 1433 N N . GLU A 1 177 ? -1.803 39.531 -0.848 1 97 177 GLU A N 1
ATOM 1434 C CA . GLU A 1 177 ? -1.549 38.719 0.347 1 97 177 GLU A CA 1
ATOM 1435 C C . GLU A 1 177 ? -0.135 38.156 0.334 1 97 177 GLU A C 1
ATOM 1437 O O . GLU A 1 177 ? 0.575 38.219 1.34 1 97 177 GLU A O 1
ATOM 1442 N N . TYR A 1 178 ? 0.291 37.625 -0.791 1 97.44 178 TYR A N 1
ATOM 1443 C CA . TYR A 1 178 ? 1.63 37.062 -0.905 1 97.44 178 TYR A CA 1
ATOM 1444 C C . TYR A 1 178 ? 2.693 38.156 -0.812 1 97.44 178 TYR A C 1
ATOM 1446 O O . TYR A 1 178 ? 3.705 38 -0.127 1 97.44 178 TYR A O 1
ATOM 1454 N N . LYS A 1 179 ? 2.455 39.219 -1.536 1 97.69 179 LYS A N 1
ATOM 1455 C CA . LYS A 1 179 ? 3.416 40.312 -1.539 1 97.69 179 LYS A CA 1
ATOM 1456 C C . LYS A 1 179 ? 3.574 40.906 -0.142 1 97.69 179 LYS A C 1
ATOM 1458 O O . LYS A 1 179 ? 4.684 41.25 0.274 1 97.69 179 LYS A O 1
ATOM 1463 N N . ASN A 1 180 ? 2.479 41.062 0.528 1 97.88 180 ASN A N 1
ATOM 1464 C CA . ASN A 1 180 ? 2.523 41.562 1.896 1 97.88 180 ASN A CA 1
ATOM 1465 C C . ASN A 1 180 ? 3.293 40.625 2.818 1 97.88 180 ASN A C 1
ATOM 1467 O O . ASN A 1 180 ? 4.059 41.094 3.672 1 97.88 180 ASN A O 1
ATOM 1471 N N . LEU A 1 181 ? 3.062 39.375 2.654 1 97.88 181 LEU A N 1
ATOM 1472 C CA . LEU A 1 181 ? 3.791 38.375 3.457 1 97.88 181 LEU A CA 1
ATOM 1473 C C . LEU A 1 181 ? 5.281 38.438 3.143 1 97.88 181 LEU A C 1
ATOM 1475 O O . LEU A 1 181 ? 6.113 38.375 4.051 1 97.88 181 LEU A O 1
ATOM 1479 N N . SER A 1 182 ? 5.582 38.469 1.89 1 97.88 182 SER A N 1
ATOM 1480 C CA . SER A 1 182 ? 6.977 38.562 1.465 1 97.88 182 SER A CA 1
ATOM 1481 C C . SER A 1 182 ? 7.672 39.781 2.088 1 97.88 182 SER A C 1
ATOM 1483 O O . SER A 1 182 ? 8.812 39.656 2.547 1 97.88 182 SER A O 1
ATOM 1485 N N . ALA A 1 183 ? 6.977 40.875 2.107 1 98.31 183 ALA A N 1
ATOM 1486 C CA . ALA A 1 183 ? 7.523 42.094 2.697 1 98.31 183 ALA A CA 1
ATOM 1487 C C . ALA A 1 183 ? 7.695 41.938 4.207 1 98.31 183 ALA A C 1
ATOM 1489 O O . ALA A 1 183 ? 8.719 42.344 4.766 1 98.31 183 ALA A O 1
ATOM 1490 N N . LYS A 1 184 ? 6.719 41.406 4.781 1 98.31 184 LYS A N 1
ATOM 1491 C CA . LYS A 1 184 ? 6.734 41.219 6.227 1 98.31 184 LYS A CA 1
ATOM 1492 C C . LYS A 1 184 ? 7.898 40.312 6.645 1 98.31 184 LYS A C 1
ATOM 1494 O O . LYS A 1 184 ? 8.492 40.531 7.707 1 98.31 184 LYS A O 1
ATOM 1499 N N . CYS A 1 185 ? 8.234 39.312 5.844 1 98.62 185 CYS A N 1
ATOM 1500 C CA . CYS A 1 185 ? 9.211 38.281 6.219 1 98.62 185 CYS A CA 1
ATOM 1501 C C . CYS A 1 185 ? 10.578 38.594 5.629 1 98.62 185 CYS A C 1
ATOM 1503 O O . CYS A 1 185 ? 11.516 37.812 5.762 1 98.62 185 CYS A O 1
ATOM 1505 N N . ASP A 1 186 ? 10.703 39.719 5.004 1 98.44 186 ASP A N 1
ATOM 1506 C CA . ASP A 1 186 ? 11.922 40.062 4.273 1 98.44 186 ASP A CA 1
ATOM 1507 C C . ASP A 1 186 ? 13.141 40 5.195 1 98.44 186 ASP A C 1
ATOM 1509 O O . ASP A 1 186 ? 14.18 39.438 4.84 1 98.44 186 ASP A O 1
ATOM 1513 N N . LYS A 1 187 ? 13.023 40.625 6.359 1 98.25 187 LYS A N 1
ATOM 1514 C CA . LYS A 1 187 ? 14.148 40.719 7.285 1 98.25 187 LYS A CA 1
ATOM 1515 C C . LYS A 1 187 ? 14.617 39.344 7.727 1 98.25 187 LYS A C 1
ATOM 1517 O O . LYS A 1 187 ? 15.82 39.062 7.73 1 98.25 187 LYS A O 1
ATOM 1522 N N . ILE A 1 188 ? 13.719 38.469 8.109 1 98.62 188 ILE A N 1
ATOM 1523 C CA . ILE A 1 188 ? 14.094 37.156 8.602 1 98.62 188 ILE A CA 1
ATOM 1524 C C . ILE A 1 188 ? 14.656 36.312 7.453 1 98.62 188 ILE A C 1
ATOM 1526 O O . ILE A 1 188 ? 15.578 35.531 7.648 1 98.62 188 ILE A O 1
ATOM 1530 N N . LEU A 1 189 ? 14.125 36.406 6.27 1 98.75 189 LEU A N 1
ATOM 1531 C CA . LEU A 1 189 ? 14.617 35.688 5.113 1 98.75 189 LEU A CA 1
ATOM 1532 C C . LEU A 1 189 ? 16.047 36.094 4.766 1 98.75 189 LEU A C 1
ATOM 1534 O O . LEU A 1 189 ? 16.875 35.25 4.457 1 98.75 189 LEU A O 1
ATOM 1538 N N . LYS A 1 190 ? 16.312 37.406 4.828 1 98.5 190 LYS A N 1
ATOM 1539 C CA . LYS A 1 190 ? 17.672 37.906 4.602 1 98.5 190 LYS A CA 1
ATOM 1540 C C . LYS A 1 190 ? 18.625 37.406 5.684 1 98.5 190 LYS A C 1
ATOM 1542 O O . LYS A 1 190 ? 19.75 37 5.383 1 98.5 190 LYS A O 1
ATOM 1547 N N . TYR A 1 191 ? 18.188 37.5 6.906 1 98.44 191 TYR A N 1
ATOM 1548 C CA . TYR A 1 191 ? 19 37 8.023 1 98.44 191 TYR A CA 1
ATOM 1549 C C . TYR A 1 191 ? 19.406 35.562 7.809 1 98.44 191 TYR A C 1
ATOM 1551 O O . TYR A 1 191 ? 20.562 35.188 7.973 1 98.44 191 TYR A O 1
ATOM 1559 N N . LEU A 1 192 ? 18.422 34.719 7.477 1 98.56 192 LEU A N 1
ATOM 1560 C CA . LEU A 1 192 ? 18.672 33.312 7.266 1 98.56 192 LEU A CA 1
ATOM 1561 C C . LEU A 1 192 ? 19.578 33.094 6.066 1 98.56 192 LEU A C 1
ATOM 1563 O O . LEU A 1 192 ? 20.469 32.219 6.105 1 98.56 192 LEU A O 1
ATOM 1567 N N . SER A 1 193 ? 19.281 33.812 5.012 1 98.5 193 SER A N 1
ATOM 1568 C CA . SER A 1 193 ? 20.125 33.688 3.828 1 98.5 193 SER A CA 1
ATOM 1569 C C . SER A 1 193 ? 21.594 34 4.152 1 98.5 193 SER A C 1
ATOM 1571 O O . SER A 1 193 ? 22.5 33.281 3.727 1 98.5 193 SER A O 1
ATOM 1573 N N . ASP A 1 194 ? 21.875 35 4.91 1 98 194 ASP A N 1
ATOM 1574 C CA . ASP A 1 194 ? 23.219 35.406 5.281 1 98 194 ASP A CA 1
ATOM 1575 C C . ASP A 1 194 ? 23.906 34.375 6.164 1 98 194 ASP A C 1
ATOM 1577 O O . ASP A 1 194 ? 25.062 34 5.93 1 98 194 ASP A O 1
ATOM 1581 N N . ASN A 1 195 ? 23.188 33.906 7.129 1 97.25 195 ASN A N 1
ATOM 1582 C CA . ASN A 1 195 ? 23.766 33 8.102 1 97.25 195 ASN A CA 1
ATOM 1583 C C . ASN A 1 195 ? 24 31.609 7.508 1 97.25 195 ASN A C 1
ATOM 1585 O O . ASN A 1 195 ? 24.812 30.844 8.016 1 97.25 195 ASN A O 1
ATOM 1589 N N . THR A 1 196 ? 23.281 31.297 6.484 1 96.81 196 THR A N 1
ATOM 1590 C CA . THR A 1 196 ? 23.391 29.969 5.902 1 96.81 196 THR A CA 1
ATOM 1591 C C . THR A 1 196 ? 24.172 30.016 4.59 1 96.81 196 THR A C 1
ATOM 1593 O O . THR A 1 196 ? 24.422 28.969 3.973 1 96.81 196 THR A O 1
ATOM 1596 N N . ASN A 1 197 ? 24.5 31.172 4.125 1 96.12 197 ASN A N 1
ATOM 1597 C CA . ASN A 1 197 ? 25.141 31.375 2.834 1 96.12 197 ASN A CA 1
ATOM 1598 C C . ASN A 1 197 ? 24.375 30.688 1.705 1 96.12 197 ASN A C 1
ATOM 1600 O O . ASN A 1 197 ? 24.953 29.922 0.933 1 96.12 197 ASN A O 1
ATOM 1604 N N . SER A 1 198 ? 23.047 30.859 1.744 1 97.38 198 SER A N 1
ATOM 1605 C CA . SER A 1 198 ? 22.125 30.328 0.757 1 97.38 198 SER A CA 1
ATOM 1606 C C . SER A 1 198 ? 20.938 31.266 0.544 1 97.38 198 SER A C 1
ATOM 1608 O O . SER A 1 198 ? 20.719 32.188 1.331 1 97.38 198 SER A O 1
ATOM 1610 N N . THR A 1 199 ? 20.266 31.047 -0.515 1 97.88 199 THR A N 1
ATOM 1611 C CA . THR A 1 199 ? 19.078 31.875 -0.772 1 97.88 199 THR A CA 1
ATOM 1612 C C . THR A 1 199 ? 17.844 31.266 -0.088 1 97.88 199 THR A C 1
ATOM 1614 O O . THR A 1 199 ? 17.359 30.219 -0.5 1 97.88 199 THR A O 1
ATOM 1617 N N . VAL A 1 200 ? 17.391 31.891 0.947 1 98.25 200 VAL A N 1
ATOM 1618 C CA . VAL A 1 200 ? 16.188 31.484 1.667 1 98.25 200 VAL A CA 1
ATOM 1619 C C . VAL A 1 200 ? 15.023 32.375 1.271 1 98.25 200 VAL A C 1
ATOM 1621 O O . VAL A 1 200 ? 15.125 33.625 1.349 1 98.25 200 VAL A O 1
ATOM 1624 N N . THR A 1 201 ? 13.992 31.781 0.753 1 97.69 201 THR A N 1
ATOM 1625 C CA . THR A 1 201 ? 12.773 32.469 0.344 1 97.69 201 THR A CA 1
ATOM 1626 C C . THR A 1 201 ? 11.555 31.859 1.052 1 97.69 201 THR A C 1
ATOM 1628 O O . THR A 1 201 ? 11.695 30.922 1.834 1 97.69 201 THR A O 1
ATOM 1631 N N . LEU A 1 202 ? 10.383 32.406 0.796 1 97.56 202 LEU A N 1
ATOM 1632 C CA . LEU A 1 202 ? 9.156 31.844 1.357 1 97.56 202 LEU A CA 1
ATOM 1633 C C . LEU A 1 202 ? 8.922 30.422 0.854 1 97.56 202 LEU A C 1
ATOM 1635 O O . LEU A 1 202 ? 8.336 29.594 1.558 1 97.56 202 LEU A O 1
ATOM 1639 N N . ASP A 1 203 ? 9.477 30.078 -0.308 1 95.62 203 ASP A N 1
ATOM 1640 C CA . ASP A 1 203 ? 9.25 28.797 -0.969 1 95.62 203 ASP A CA 1
ATOM 1641 C C . ASP A 1 203 ? 9.984 27.672 -0.247 1 95.62 203 ASP A C 1
ATOM 1643 O O . ASP A 1 203 ? 9.516 26.531 -0.227 1 95.62 203 ASP A O 1
ATOM 1647 N N . ASN A 1 204 ? 11.133 27.969 0.265 1 97.25 204 ASN A N 1
ATOM 1648 C CA . ASN A 1 204 ? 11.938 26.906 0.836 1 97.25 204 ASN A CA 1
ATOM 1649 C C . ASN A 1 204 ? 12.141 27.094 2.336 1 97.25 204 ASN A C 1
ATOM 1651 O O . ASN A 1 204 ? 12.891 26.344 2.965 1 97.25 204 ASN A O 1
ATOM 1655 N N . LEU A 1 205 ? 11.469 28.078 2.902 1 98.19 205 LEU A N 1
ATOM 1656 C CA . LEU A 1 205 ? 11.586 28.391 4.324 1 98.19 205 LEU A CA 1
ATOM 1657 C C . LEU A 1 205 ? 11.211 27.172 5.172 1 98.19 205 LEU A C 1
ATOM 1659 O O . LEU A 1 205 ? 11.781 26.953 6.238 1 98.19 205 LEU A O 1
ATOM 1663 N N . TRP A 1 206 ? 10.312 26.375 4.668 1 97.25 206 TRP A N 1
ATOM 1664 C CA . TRP A 1 206 ? 9.789 25.219 5.398 1 97.25 206 TRP A CA 1
ATOM 1665 C C . TRP A 1 206 ? 10.906 24.219 5.688 1 97.25 206 TRP A C 1
ATOM 1667 O O . TRP A 1 206 ? 10.852 23.484 6.684 1 97.25 206 TRP A O 1
ATOM 1677 N N . ILE A 1 207 ? 11.898 24.125 4.887 1 97.94 207 ILE A N 1
ATOM 1678 C CA . ILE A 1 207 ? 13 23.203 5.078 1 97.94 207 ILE A CA 1
ATOM 1679 C C . ILE A 1 207 ? 13.727 23.516 6.383 1 97.94 207 ILE A C 1
ATOM 1681 O O . ILE A 1 207 ? 14.039 22.609 7.164 1 97.94 207 ILE A O 1
ATOM 1685 N N . ILE A 1 208 ? 13.938 24.812 6.582 1 97.88 208 ILE A N 1
ATOM 1686 C CA . ILE A 1 208 ? 14.602 25.25 7.801 1 97.88 208 ILE A CA 1
ATOM 1687 C C . ILE A 1 208 ? 13.664 25.094 8.992 1 97.88 208 ILE A C 1
ATOM 1689 O O . ILE A 1 208 ? 14.055 24.562 10.031 1 97.88 208 ILE A O 1
ATOM 1693 N N . ARG A 1 209 ? 12.492 25.562 8.828 1 97.06 209 ARG A N 1
ATOM 1694 C CA . ARG A 1 209 ? 11.508 25.469 9.898 1 97.06 209 ARG A CA 1
ATOM 1695 C C . ARG A 1 209 ? 11.336 24.031 10.375 1 97.06 209 ARG A C 1
ATOM 1697 O O . ARG A 1 209 ? 11.43 23.75 11.57 1 97.06 209 ARG A O 1
ATOM 1704 N N . ASP A 1 210 ? 11.117 23.109 9.469 1 95.88 210 ASP A N 1
ATOM 1705 C CA . ASP A 1 210 ? 10.891 21.703 9.789 1 95.88 210 ASP A CA 1
ATOM 1706 C C . ASP A 1 210 ? 12.133 21.078 10.422 1 95.88 210 ASP A C 1
ATOM 1708 O O . ASP A 1 210 ? 12.039 20.344 11.398 1 95.88 210 ASP A O 1
ATOM 1712 N N . GLY A 1 211 ? 13.25 21.359 9.75 1 96.81 211 GLY A N 1
ATOM 1713 C CA . GLY A 1 211 ? 14.484 20.812 10.281 1 96.81 211 GLY A CA 1
ATOM 1714 C C . GLY A 1 211 ? 14.719 21.172 11.734 1 96.81 211 GLY A C 1
ATOM 1715 O O . GLY A 1 211 ? 14.969 20.297 12.562 1 96.81 211 GLY A O 1
ATOM 1716 N N . ILE A 1 212 ? 14.578 22.453 12.086 1 95.88 212 ILE A N 1
ATOM 1717 C CA . ILE A 1 212 ? 14.82 22.953 13.438 1 95.88 212 ILE A CA 1
ATOM 1718 C C . ILE A 1 212 ? 13.789 22.359 14.391 1 95.88 212 ILE A C 1
ATOM 1720 O O . ILE A 1 212 ? 14.133 21.891 15.484 1 95.88 212 ILE A O 1
ATOM 1724 N N . PHE A 1 213 ? 12.578 22.391 13.977 1 94.12 213 PHE A N 1
ATOM 1725 C CA . PHE A 1 213 ? 11.508 21.859 14.805 1 94.12 213 PHE A CA 1
ATOM 1726 C C . PHE A 1 213 ? 11.781 20.406 15.164 1 94.12 213 PHE A C 1
ATOM 1728 O O . PHE A 1 213 ? 11.672 20.016 16.328 1 94.12 213 PHE A O 1
ATOM 1735 N N . ILE A 1 214 ? 12.102 19.562 14.242 1 95.62 214 ILE A N 1
ATOM 1736 C CA . ILE A 1 214 ? 12.312 18.141 14.414 1 95.62 214 ILE A CA 1
ATOM 1737 C C . ILE A 1 214 ? 13.547 17.891 15.281 1 95.62 214 ILE A C 1
ATOM 1739 O O . ILE A 1 214 ? 13.523 17.047 16.172 1 95.62 214 ILE A O 1
ATOM 1743 N N . GLU A 1 215 ? 14.602 18.641 14.992 1 95.5 215 GLU A N 1
ATOM 1744 C CA . GLU A 1 215 ? 15.82 18.5 15.797 1 95.5 215 GLU A CA 1
ATOM 1745 C C . GLU A 1 215 ? 15.555 18.859 17.266 1 95.5 215 GLU A C 1
ATOM 1747 O O . GLU A 1 215 ? 15.961 18.125 18.156 1 95.5 215 GLU A O 1
ATOM 1752 N N . LYS A 1 216 ? 14.812 19.875 17.484 1 91.56 216 LYS A N 1
ATOM 1753 C CA . LYS A 1 216 ? 14.438 20.25 18.844 1 91.56 216 LYS A CA 1
ATOM 1754 C C . LYS A 1 216 ? 13.594 19.156 19.5 1 91.56 216 LYS A C 1
ATOM 1756 O O . LYS A 1 216 ? 13.836 18.781 20.641 1 91.56 216 LYS A O 1
ATOM 1761 N N . THR A 1 217 ? 12.648 18.656 18.766 1 90 217 THR A N 1
ATOM 1762 C CA . THR A 1 217 ? 11.719 17.656 19.266 1 90 217 THR A CA 1
ATOM 1763 C C . THR A 1 217 ? 12.453 16.359 19.609 1 90 217 THR A C 1
ATOM 1765 O O . THR A 1 217 ? 12.047 15.633 20.516 1 90 217 THR A O 1
ATOM 1768 N N . ASN A 1 218 ? 13.516 16.125 18.984 1 91.69 218 ASN A N 1
ATOM 1769 C CA . ASN A 1 218 ? 14.273 14.898 19.188 1 91.69 218 ASN A CA 1
ATOM 1770 C C . ASN A 1 218 ? 15.547 15.148 20 1 91.69 218 ASN A C 1
ATOM 1772 O O . ASN A 1 218 ? 16.5 14.383 19.891 1 91.69 218 ASN A O 1
ATOM 1776 N N . ASN A 1 219 ? 15.617 16.266 20.672 1 91 219 ASN A N 1
ATOM 1777 C CA . ASN A 1 219 ? 16.656 16.625 21.641 1 91 219 ASN A CA 1
ATOM 1778 C C . ASN A 1 219 ? 18.016 16.719 20.969 1 91 219 ASN A C 1
ATOM 1780 O O . ASN A 1 219 ? 19.031 16.297 21.547 1 91 219 ASN A O 1
ATOM 1784 N N . LYS A 1 220 ? 18 17.188 19.797 1 94.56 220 LYS A N 1
ATOM 1785 C CA . LYS A 1 220 ? 19.266 17.453 19.094 1 94.56 220 LYS A CA 1
ATOM 1786 C C . LYS A 1 220 ? 19.625 18.938 19.203 1 94.56 220 LYS A C 1
ATOM 1788 O O . LYS A 1 220 ? 18.766 19.781 19.422 1 94.56 220 LYS A O 1
ATOM 1793 N N . GLN A 1 221 ? 20.891 19.219 19.016 1 96 221 GLN A N 1
ATOM 1794 C CA . GLN A 1 221 ? 21.359 20.609 19.047 1 96 221 GLN A CA 1
ATOM 1795 C C . GLN A 1 221 ? 20.938 21.344 17.781 1 96 221 GLN A C 1
ATOM 1797 O O . GLN A 1 221 ? 20.781 20.75 16.719 1 96 221 GLN A O 1
ATOM 1802 N N . ILE A 1 222 ? 20.766 22.625 17.938 1 95.75 222 ILE A N 1
ATOM 1803 C CA . ILE A 1 222 ? 20.453 23.469 16.781 1 95.75 222 ILE A CA 1
ATOM 1804 C C . ILE A 1 222 ? 21.578 24.5 16.594 1 95.75 222 ILE A C 1
ATOM 1806 O O . ILE A 1 222 ? 22.344 24.766 17.516 1 95.75 222 ILE A O 1
ATOM 1810 N N . PRO A 1 223 ? 21.703 25.047 15.445 1 97 223 PRO A N 1
ATOM 1811 C CA . PRO A 1 223 ? 22.75 26.016 15.203 1 97 223 PRO A CA 1
ATOM 1812 C C . PRO A 1 223 ? 22.672 27.234 16.141 1 97 223 PRO A C 1
ATOM 1814 O O . PRO A 1 223 ? 21.578 27.672 16.484 1 97 223 PRO A O 1
ATOM 1817 N N . LYS A 1 224 ? 23.75 27.844 16.375 1 96.31 224 LYS A N 1
ATOM 1818 C CA . LYS A 1 224 ? 23.844 28.953 17.328 1 96.31 224 LYS A CA 1
ATOM 1819 C C . LYS A 1 224 ? 23.172 30.203 16.797 1 96.31 224 LYS A C 1
ATOM 1821 O O . LYS A 1 224 ? 22.75 31.062 17.562 1 96.31 224 LYS A O 1
ATOM 1826 N N . TRP A 1 225 ? 23.094 30.25 15.531 1 96.25 225 TRP A N 1
ATOM 1827 C CA . TRP A 1 225 ? 22.516 31.438 14.93 1 96.25 225 TRP A CA 1
ATOM 1828 C C . TRP A 1 225 ? 20.984 31.406 15.008 1 96.25 225 TRP A C 1
ATOM 1830 O O . TRP A 1 225 ? 20.312 32.312 14.539 1 96.25 225 TRP A O 1
ATOM 1840 N N . ILE A 1 226 ? 20.391 30.406 15.523 1 96.94 226 ILE A N 1
ATOM 1841 C CA . ILE A 1 226 ? 18.969 30.297 15.773 1 96.94 226 ILE A CA 1
ATOM 1842 C C . ILE A 1 226 ? 18.688 30.375 17.281 1 96.94 226 ILE A C 1
ATOM 1844 O O . ILE A 1 226 ? 19.297 29.625 18.062 1 96.94 226 ILE A O 1
ATOM 1848 N N . ASN A 1 227 ? 17.844 31.219 17.719 1 95.31 227 ASN A N 1
ATOM 1849 C CA . ASN A 1 227 ? 17.297 31.25 19.078 1 95.31 227 ASN A CA 1
ATOM 1850 C C . ASN A 1 227 ? 15.766 31.219 19.062 1 95.31 227 ASN A C 1
ATOM 1852 O O . ASN A 1 227 ? 15.156 31.109 18 1 95.31 227 ASN A O 1
ATOM 1856 N N . ASP A 1 228 ? 15.141 31.344 20.141 1 92.94 228 ASP A N 1
ATOM 1857 C CA . ASP A 1 228 ? 13.695 31.172 20.234 1 92.94 228 ASP A CA 1
ATOM 1858 C C . ASP A 1 228 ? 12.953 32.281 19.5 1 92.94 228 ASP A C 1
ATOM 1860 O O . ASP A 1 228 ? 11.906 32.031 18.891 1 92.94 228 ASP A O 1
ATOM 1864 N N . THR A 1 229 ? 13.461 33.438 19.578 1 95.19 229 THR A N 1
ATOM 1865 C CA . THR A 1 229 ? 12.836 34.594 18.906 1 95.19 229 THR A CA 1
ATOM 1866 C C . THR A 1 229 ? 12.898 34.406 17.391 1 95.19 229 THR A C 1
ATOM 1868 O O . THR A 1 229 ? 11.906 34.625 16.703 1 95.19 229 THR A O 1
ATOM 1871 N N . ILE A 1 230 ? 14.047 34.062 16.969 1 97.06 230 ILE A N 1
ATOM 1872 C CA . ILE A 1 230 ? 14.25 33.844 15.531 1 97.06 230 ILE A CA 1
ATOM 1873 C C . ILE A 1 230 ? 13.367 32.688 15.047 1 97.06 230 ILE A C 1
ATOM 1875 O O . ILE A 1 230 ? 12.711 32.812 14 1 97.06 230 ILE A O 1
ATOM 1879 N N . PHE A 1 231 ? 13.328 31.672 15.797 1 96.06 231 PHE A N 1
ATOM 1880 C CA . PHE A 1 231 ? 12.516 30.531 15.383 1 96.06 231 PHE A CA 1
ATOM 1881 C C . PHE A 1 231 ? 11.039 30.891 15.359 1 96.06 231 PHE A C 1
ATOM 1883 O O . PHE A 1 231 ? 10.297 30.438 14.484 1 96.06 231 PHE A O 1
ATOM 1890 N N . SER A 1 232 ? 10.625 31.641 16.312 1 94.5 232 SER A N 1
ATOM 1891 C CA . SER A 1 232 ? 9.242 32.094 16.328 1 94.5 232 SER A CA 1
ATOM 1892 C C . SER A 1 232 ? 8.906 32.875 15.062 1 94.5 232 SER A C 1
ATOM 1894 O O . SER A 1 232 ? 7.812 32.75 14.516 1 94.5 232 SER A O 1
ATOM 1896 N N . GLU A 1 233 ? 9.781 33.719 14.633 1 96.75 233 GLU A N 1
ATOM 1897 C CA . GLU A 1 233 ? 9.586 34.469 13.406 1 96.75 233 GLU A CA 1
ATOM 1898 C C . GLU A 1 233 ? 9.539 33.562 12.188 1 96.75 233 GLU A C 1
ATOM 1900 O O . GLU A 1 233 ? 8.742 33.781 11.273 1 96.75 233 GLU A O 1
ATOM 1905 N N . ILE A 1 234 ? 10.43 32.594 12.172 1 97.88 234 ILE A N 1
ATOM 1906 C CA . ILE A 1 234 ? 10.43 31.578 11.102 1 97.88 234 ILE A CA 1
ATOM 1907 C C . ILE A 1 234 ? 9.078 30.891 11.047 1 97.88 234 ILE A C 1
ATOM 1909 O O . ILE A 1 234 ? 8.477 30.766 9.977 1 97.88 234 ILE A O 1
ATOM 1913 N N . GLU A 1 235 ? 8.609 30.469 12.172 1 95.44 235 GLU A N 1
ATOM 1914 C CA . GLU A 1 235 ? 7.348 29.75 12.258 1 95.44 235 GLU A CA 1
ATOM 1915 C C . GLU A 1 235 ? 6.184 30.609 11.773 1 95.44 235 GLU A C 1
ATOM 1917 O O . GLU A 1 235 ? 5.309 30.125 11.055 1 95.44 235 GLU A O 1
ATOM 1922 N N . GLU A 1 236 ? 6.152 31.812 12.203 1 95.75 236 GLU A N 1
ATOM 1923 C CA . GLU A 1 236 ? 5.082 32.719 11.797 1 95.75 236 GLU A CA 1
ATOM 1924 C C . GLU A 1 236 ? 5.035 32.875 10.281 1 95.75 236 GLU A C 1
ATOM 1926 O O . GLU A 1 236 ? 3.965 32.812 9.672 1 95.75 236 GLU A O 1
ATOM 1931 N N . CYS A 1 237 ? 6.195 33.062 9.672 1 97.94 237 CYS A N 1
ATOM 1932 C CA . CYS A 1 237 ? 6.273 33.25 8.227 1 97.94 237 CYS A CA 1
ATOM 1933 C C . CYS A 1 237 ? 5.902 31.953 7.5 1 97.94 237 CYS A C 1
ATOM 1935 O O . CYS A 1 237 ? 5.141 31.984 6.531 1 97.94 237 CYS A O 1
ATOM 1937 N N . ASP A 1 238 ? 6.41 30.875 7.996 1 97.31 238 ASP A N 1
ATOM 1938 C CA . ASP A 1 238 ? 6.133 29.578 7.375 1 97.31 238 ASP A CA 1
ATOM 1939 C C . ASP A 1 238 ? 4.652 29.234 7.488 1 97.31 238 ASP A C 1
ATOM 1941 O O . ASP A 1 238 ? 4.047 28.766 6.52 1 97.31 238 ASP A O 1
ATOM 1945 N N . ASP A 1 239 ? 4.098 29.406 8.648 1 95.5 239 ASP A N 1
ATOM 1946 C CA . ASP A 1 239 ? 2.682 29.125 8.867 1 95.5 239 ASP A CA 1
ATOM 1947 C C . ASP A 1 239 ? 1.811 29.953 7.922 1 95.5 239 ASP A C 1
ATOM 1949 O O . ASP A 1 239 ? 0.84 29.453 7.359 1 95.5 239 ASP A O 1
ATOM 1953 N N . SER A 1 240 ? 2.156 31.25 7.805 1 96.06 240 SER A N 1
ATOM 1954 C CA . SER A 1 240 ? 1.409 32.125 6.91 1 96.06 240 SER A CA 1
ATOM 1955 C C . SER A 1 240 ? 1.51 31.656 5.465 1 96.06 240 SER A C 1
ATOM 1957 O O . SER A 1 240 ? 0.526 31.703 4.723 1 96.06 240 SER A O 1
ATOM 1959 N N . MET A 1 241 ? 2.682 31.234 5.109 1 97.38 241 MET A N 1
ATOM 1960 C CA . MET A 1 241 ? 2.873 30.734 3.752 1 97.38 241 MET A CA 1
ATOM 1961 C C . MET A 1 241 ? 2.068 29.453 3.523 1 97.38 241 MET A C 1
ATOM 1963 O O . MET A 1 241 ? 1.495 29.266 2.451 1 97.38 241 MET A O 1
ATOM 1967 N N . ASP A 1 242 ? 2.066 28.578 4.508 1 96.06 242 ASP A N 1
ATOM 1968 C CA . ASP A 1 242 ? 1.28 27.359 4.43 1 96.06 242 ASP A CA 1
ATOM 1969 C C . ASP A 1 242 ? -0.201 27.672 4.219 1 96.06 242 ASP A C 1
ATOM 1971 O O . ASP A 1 242 ? -0.877 26.984 3.441 1 96.06 242 ASP A O 1
ATOM 1975 N N . ASP A 1 243 ? -0.65 28.625 4.906 1 95.56 243 ASP A N 1
ATOM 1976 C CA . ASP A 1 243 ? -2.045 29.031 4.77 1 95.56 243 ASP A CA 1
ATOM 1977 C C . ASP A 1 243 ? -2.336 29.547 3.359 1 95.56 243 ASP A C 1
ATOM 1979 O O . ASP A 1 243 ? -3.34 29.172 2.752 1 95.56 243 ASP A O 1
ATOM 1983 N N . LEU A 1 244 ? -1.439 30.359 2.807 1 95.94 244 LEU A N 1
ATOM 1984 C CA . LEU A 1 244 ? -1.605 30.859 1.443 1 95.94 244 LEU A CA 1
ATOM 1985 C C . LEU A 1 244 ? -1.564 29.703 0.442 1 95.94 244 LEU A C 1
ATOM 1987 O O . LEU A 1 244 ? -2.379 29.656 -0.483 1 95.94 244 LEU A O 1
ATOM 1991 N N . ASN A 1 245 ? -0.673 28.766 0.694 1 95.5 245 ASN A N 1
ATOM 1992 C CA . ASN A 1 245 ? -0.51 27.625 -0.196 1 95.5 245 ASN A CA 1
ATOM 1993 C C . ASN A 1 245 ? -1.766 26.766 -0.231 1 95.5 245 ASN A C 1
ATOM 1995 O O . ASN A 1 245 ? -2.018 26.062 -1.216 1 95.5 245 ASN A O 1
ATOM 1999 N N . ASN A 1 246 ? -2.52 26.828 0.799 1 94.69 246 ASN A N 1
ATOM 2000 C CA . ASN A 1 246 ? -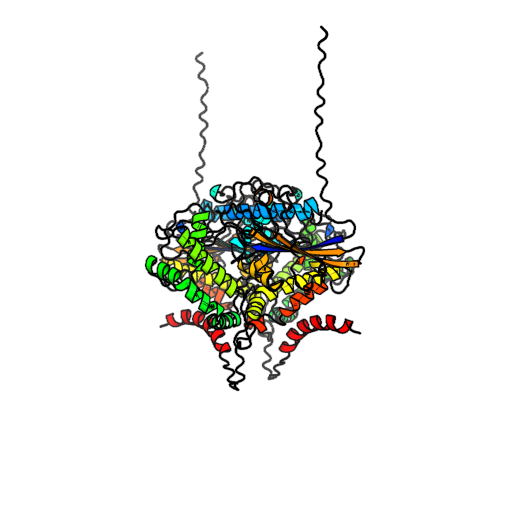3.727 26.016 0.904 1 94.69 246 ASN A CA 1
ATOM 2001 C C . ASN A 1 246 ? -4.969 26.812 0.499 1 94.69 246 ASN A C 1
ATOM 2003 O O . ASN A 1 246 ? -6.09 26.312 0.609 1 94.69 246 ASN A O 1
ATOM 2007 N N . GLY A 1 247 ? -4.793 28.016 0.037 1 93.06 247 GLY A N 1
ATOM 2008 C CA . GLY A 1 247 ? -5.887 28.859 -0.444 1 93.06 247 GLY A CA 1
ATOM 2009 C C . GLY A 1 247 ? -6.664 29.516 0.674 1 93.06 247 GLY A C 1
ATOM 2010 O O . GLY A 1 247 ? -7.789 29.984 0.467 1 93.06 247 GLY A O 1
ATOM 2011 N N . TYR A 1 248 ? -6.07 29.531 1.791 1 89.44 248 TYR A N 1
ATOM 2012 C CA . TYR A 1 248 ? -6.754 30.062 2.963 1 89.44 248 TYR A CA 1
ATOM 2013 C C . TYR A 1 248 ? -6.586 31.578 3.047 1 89.44 248 TYR A C 1
ATOM 2015 O O . TYR A 1 248 ? -5.469 32.094 2.939 1 89.44 248 TYR A O 1
ATOM 2023 N N . ASN A 1 249 ? -7.684 32.312 3.111 1 85.06 249 ASN A N 1
ATOM 2024 C CA . ASN A 1 249 ? -7.734 33.75 3.363 1 85.06 249 ASN A CA 1
ATOM 2025 C C . ASN A 1 249 ? -7.094 34.562 2.227 1 85.06 249 ASN A C 1
ATOM 2027 O O . ASN A 1 249 ? -6.254 35.438 2.469 1 85.06 249 ASN A O 1
ATOM 2031 N N . ILE A 1 250 ? -7.387 34.219 1.051 1 92.12 250 ILE A N 1
ATOM 2032 C CA . ILE A 1 250 ? -6.922 34.938 -0.127 1 92.12 250 ILE A CA 1
ATOM 2033 C C . ILE A 1 250 ? -8.109 35.594 -0.836 1 92.12 250 ILE A C 1
ATOM 2035 O O . ILE A 1 250 ? -9.125 34.938 -1.085 1 92.12 250 ILE A O 1
ATOM 2039 N N . ALA A 1 251 ? -8.008 36.812 -1.129 1 91.69 251 ALA A N 1
ATOM 2040 C CA . ALA A 1 251 ? -9.047 37.5 -1.875 1 91.69 251 ALA A CA 1
ATOM 2041 C C . ALA A 1 251 ? -8.977 37.188 -3.361 1 91.69 251 ALA A C 1
ATOM 2043 O O . ALA A 1 251 ? -7.977 36.625 -3.834 1 91.69 251 ALA A O 1
ATOM 2044 N N . SER A 1 252 ? -10.133 37.469 -3.977 1 93.88 252 SER A N 1
ATOM 2045 C CA . SER A 1 252 ? -10.148 37.281 -5.426 1 93.88 252 SER A CA 1
ATOM 2046 C C . SER A 1 252 ? -9.078 38.156 -6.09 1 93.88 252 SER A C 1
ATOM 2048 O O . SER A 1 252 ? -8.828 39.281 -5.648 1 93.88 252 SER A O 1
ATOM 2050 N N . TYR A 1 253 ? -8.516 37.656 -7.082 1 93.75 253 TYR A N 1
ATOM 2051 C CA . TYR A 1 253 ? -7.469 38.344 -7.84 1 93.75 253 TYR A CA 1
ATOM 2052 C C . TYR A 1 253 ? -7.641 38.094 -9.336 1 93.75 253 TYR A C 1
ATOM 2054 O O . TYR A 1 253 ? -7.84 36.969 -9.773 1 93.75 253 TYR A O 1
ATOM 2062 N N . LYS A 1 254 ? -7.605 39.188 -10.133 1 92.5 254 LYS A N 1
ATOM 2063 C CA . LYS A 1 254 ? -7.805 39.125 -11.578 1 92.5 254 LYS A CA 1
ATOM 2064 C C . LYS A 1 254 ? -9.07 38.344 -11.93 1 92.5 254 LYS A C 1
ATOM 2066 O O . LYS A 1 254 ? -9.039 37.469 -12.781 1 92.5 254 LYS A O 1
ATOM 2071 N N . LYS A 1 255 ? -10.109 38.531 -11.148 1 90.5 255 LYS A N 1
ATOM 2072 C CA . LYS A 1 255 ? -11.461 38.031 -11.352 1 90.5 255 LYS A CA 1
ATOM 2073 C C . LYS A 1 255 ? -11.531 36.531 -11.078 1 90.5 255 LYS A C 1
ATOM 2075 O O . LYS A 1 255 ? -12.445 35.844 -11.555 1 90.5 255 LYS A O 1
ATOM 2080 N N . LEU A 1 256 ? -10.539 36.062 -10.438 1 93.44 256 LEU A N 1
ATOM 2081 C CA . LEU A 1 256 ? -10.523 34.656 -10.062 1 93.44 256 LEU A CA 1
ATOM 2082 C C . LEU A 1 256 ? -10.516 34.5 -8.539 1 93.44 256 LEU A C 1
ATOM 2084 O O . LEU A 1 256 ? -9.75 35.188 -7.848 1 93.44 256 LEU A O 1
ATOM 2088 N N . ASP A 1 257 ? -11.414 33.719 -8.086 1 94.31 257 ASP A N 1
ATOM 2089 C CA . ASP A 1 257 ? -11.328 33.312 -6.676 1 94.31 257 ASP A CA 1
ATOM 2090 C C . ASP A 1 257 ? -10.203 32.312 -6.453 1 94.31 257 ASP A C 1
ATOM 2092 O O . ASP A 1 257 ? -10.445 31.125 -6.324 1 94.31 257 ASP A O 1
ATOM 2096 N N . ILE A 1 258 ? -9.023 32.812 -6.371 1 94.69 258 ILE A N 1
ATOM 2097 C CA . ILE A 1 258 ? -7.801 32 -6.363 1 94.69 258 ILE A CA 1
ATOM 2098 C C . ILE A 1 258 ? -7.805 31.062 -5.156 1 94.69 258 ILE A C 1
ATOM 2100 O O . ILE A 1 258 ? -7.355 29.922 -5.246 1 94.69 258 ILE A O 1
ATOM 2104 N N . GLY A 1 259 ? -8.242 31.562 -4.02 1 94.88 259 GLY A N 1
ATOM 2105 C CA . GLY A 1 259 ? -8.32 30.719 -2.842 1 94.88 259 GLY A CA 1
ATOM 2106 C C . GLY A 1 259 ? -9.211 29.5 -3.041 1 94.88 259 GLY A C 1
ATOM 2107 O O . GLY A 1 259 ? -8.836 28.391 -2.676 1 94.88 259 GLY A O 1
ATOM 2108 N N . HIS A 1 260 ? -10.289 29.766 -3.645 1 95 260 HIS A N 1
ATOM 2109 C CA . HIS A 1 260 ? -11.227 28.688 -3.928 1 95 260 HIS A CA 1
ATOM 2110 C C . HIS A 1 260 ? -10.633 27.688 -4.914 1 95 260 HIS A C 1
ATOM 2112 O O . HIS A 1 260 ? -10.758 26.469 -4.727 1 95 260 HIS A O 1
ATOM 2118 N N . GLU A 1 261 ? -10.016 28.188 -5.93 1 95.25 261 GLU A N 1
ATOM 2119 C CA . GLU A 1 261 ? -9.461 27.312 -6.961 1 95.25 261 GLU A CA 1
ATOM 2120 C C . GLU A 1 261 ? -8.32 26.453 -6.41 1 95.25 261 GLU A C 1
ATOM 2122 O O . GLU A 1 261 ? -8.203 25.281 -6.75 1 95.25 261 GLU A O 1
ATOM 2127 N N . ILE A 1 262 ? -7.531 27.047 -5.562 1 96.25 262 ILE A N 1
ATOM 2128 C CA . ILE A 1 262 ? -6.445 26.312 -4.93 1 96.25 262 ILE A CA 1
ATOM 2129 C C . ILE A 1 262 ? -7.02 25.219 -4.027 1 96.25 262 ILE A C 1
ATOM 2131 O O . ILE A 1 262 ? -6.621 24.047 -4.117 1 96.25 262 ILE A O 1
ATOM 2135 N N . SER A 1 263 ? -7.953 25.609 -3.201 1 96.12 263 SER A N 1
ATOM 2136 C CA . SER A 1 263 ? -8.523 24.656 -2.252 1 96.12 263 SER A CA 1
ATOM 2137 C C . SER A 1 263 ? -9.266 23.531 -2.971 1 96.12 263 SER A C 1
ATOM 2139 O O . SER A 1 263 ? -9.266 22.391 -2.516 1 96.12 263 SER A O 1
ATOM 2141 N N . LYS A 1 264 ? -9.914 23.859 -4.051 1 95.75 264 LYS A N 1
ATOM 2142 C CA . LYS A 1 264 ? -10.617 22.859 -4.859 1 95.75 264 LYS A CA 1
ATOM 2143 C C . LYS A 1 264 ? -9.664 21.797 -5.379 1 95.75 264 LYS A C 1
ATOM 2145 O O . LYS A 1 264 ? -9.969 20.594 -5.324 1 95.75 264 LYS A O 1
ATOM 2150 N N . LEU A 1 265 ? -8.516 22.203 -5.809 1 95.69 265 LEU A N 1
ATOM 2151 C CA . LEU A 1 265 ? -7.52 21.281 -6.332 1 95.69 265 LEU A CA 1
ATOM 2152 C C . LEU A 1 265 ? -6.914 20.438 -5.211 1 95.69 265 LEU A C 1
ATOM 2154 O O . LEU A 1 265 ? -6.594 19.266 -5.41 1 95.69 265 LEU A O 1
ATOM 2158 N N . ARG A 1 266 ? -6.793 21.016 -4.055 1 96.5 266 ARG A N 1
ATOM 2159 C CA . ARG A 1 266 ? -6.023 20.375 -2.988 1 96.5 266 ARG A CA 1
ATOM 2160 C C . ARG A 1 266 ? -6.918 19.5 -2.115 1 96.5 266 ARG A C 1
ATOM 2162 O O . ARG A 1 266 ? -6.484 18.453 -1.629 1 96.5 266 ARG A O 1
ATOM 2169 N N . GLY A 1 267 ? -8.195 19.906 -1.897 1 97.19 267 GLY A N 1
ATOM 2170 C CA . GLY A 1 267 ? -9.055 19.203 -0.963 1 97.19 267 GLY A CA 1
ATOM 2171 C C . GLY A 1 267 ? -10.352 18.719 -1.591 1 97.19 267 GLY A C 1
ATOM 2172 O O . GLY A 1 267 ? -11.094 17.953 -0.979 1 97.19 267 GLY A O 1
ATOM 2173 N N . GLY A 1 268 ? -10.633 19.141 -2.787 1 97.06 268 GLY A N 1
ATOM 2174 C CA . GLY A 1 268 ? -11.914 18.859 -3.42 1 97.06 268 GLY A CA 1
ATOM 2175 C C . GLY A 1 268 ? -12.133 17.375 -3.668 1 97.06 268 GLY A C 1
ATOM 2176 O O . GLY A 1 268 ? -13.227 16.859 -3.414 1 97.06 268 GLY A O 1
ATOM 2177 N N . ALA A 1 269 ? -11.133 16.703 -4.156 1 96.75 269 ALA A N 1
ATOM 2178 C CA . ALA A 1 269 ? -11.258 15.273 -4.422 1 96.75 269 ALA A CA 1
ATOM 2179 C C . ALA A 1 269 ? -11.562 14.5 -3.143 1 96.75 269 ALA A C 1
ATOM 2181 O O . ALA A 1 269 ? -12.422 13.617 -3.135 1 96.75 269 ALA A O 1
ATOM 2182 N N . MET A 1 270 ? -10.953 14.836 -2.031 1 97.81 270 MET A N 1
ATOM 2183 C CA . MET A 1 270 ? -11.125 14.148 -0.755 1 97.81 270 MET A CA 1
ATOM 2184 C C . MET A 1 270 ? -12.555 14.305 -0.241 1 97.81 270 MET A C 1
ATOM 2186 O O . MET A 1 270 ? -13.219 13.312 0.075 1 97.81 270 MET A O 1
ATOM 2190 N N . ILE A 1 271 ? -13.008 15.523 -0.185 1 98.06 271 ILE A N 1
ATOM 2191 C CA . ILE A 1 271 ? -14.336 15.742 0.391 1 98.06 271 ILE A CA 1
ATOM 2192 C C . ILE A 1 271 ? -15.391 15.062 -0.477 1 98.06 271 ILE A C 1
ATOM 2194 O O . ILE A 1 271 ? -16.359 14.508 0.039 1 98.06 271 ILE A O 1
ATOM 2198 N N . ASN A 1 272 ? -15.219 15.102 -1.743 1 96.94 272 ASN A N 1
ATOM 2199 C CA . ASN A 1 272 ? -16.203 14.492 -2.623 1 96.94 272 ASN A CA 1
ATOM 2200 C C . ASN A 1 272 ? -16.172 12.969 -2.537 1 96.94 272 ASN A C 1
ATOM 2202 O O . ASN A 1 272 ? -17.203 12.305 -2.639 1 96.94 272 ASN A O 1
ATOM 2206 N N . GLU A 1 273 ? -15.008 12.383 -2.375 1 97 273 GLU A N 1
ATOM 2207 C CA . GLU A 1 273 ? -14.922 10.945 -2.158 1 97 273 GLU A CA 1
ATOM 2208 C C . GLU A 1 273 ? -15.617 10.539 -0.858 1 97 273 GLU A C 1
ATOM 2210 O O . GLU A 1 273 ? -16.266 9.5 -0.797 1 97 273 GLU A O 1
ATOM 2215 N N . ILE A 1 274 ? -15.406 11.297 0.128 1 98.44 274 ILE A N 1
ATOM 2216 C CA . ILE A 1 274 ? -16.016 11.031 1.427 1 98.44 274 ILE A CA 1
ATOM 2217 C C . ILE A 1 274 ? -17.531 11.094 1.308 1 98.44 274 ILE A C 1
ATOM 2219 O O . ILE A 1 274 ? -18.234 10.195 1.775 1 98.44 274 ILE A O 1
ATOM 2223 N N . VAL A 1 275 ? -18.031 12.117 0.665 1 98.38 275 VAL A N 1
ATOM 2224 C CA . VAL A 1 275 ? -19.469 12.273 0.469 1 98.38 275 VAL A CA 1
ATOM 2225 C C . VAL A 1 275 ? -20.016 11.109 -0.358 1 98.38 275 VAL A C 1
ATOM 2227 O O . VAL A 1 275 ? -21.047 10.523 -0.021 1 98.38 275 VAL A O 1
ATOM 2230 N N . ASN A 1 276 ? -19.328 10.789 -1.424 1 97.44 276 ASN A N 1
ATOM 2231 C CA . ASN A 1 276 ? -19.766 9.703 -2.293 1 97.44 276 ASN A CA 1
ATOM 2232 C C . ASN A 1 276 ? -19.891 8.383 -1.528 1 97.44 276 ASN A C 1
ATOM 2234 O O . ASN A 1 276 ? -20.859 7.66 -1.687 1 97.44 276 ASN A O 1
ATOM 2238 N N . ARG A 1 277 ? -18.953 8.062 -0.719 1 98.5 277 ARG A N 1
ATOM 2239 C CA . ARG A 1 277 ? -18.984 6.824 0.049 1 98.5 277 ARG A CA 1
ATOM 2240 C C . ARG A 1 277 ? -20.141 6.836 1.051 1 98.5 277 ARG A C 1
ATOM 2242 O O . ARG A 1 277 ? -20.75 5.797 1.321 1 98.5 277 ARG A O 1
ATOM 2249 N N . MET A 1 278 ? -20.406 7.996 1.625 1 98.75 278 MET A N 1
ATOM 2250 C CA . MET A 1 278 ? -21.531 8.109 2.549 1 98.75 278 MET A CA 1
ATOM 2251 C C . MET A 1 278 ? -22.859 7.902 1.82 1 98.75 278 MET A C 1
ATOM 2253 O O . MET A 1 278 ? -23.781 7.281 2.359 1 98.75 278 MET A O 1
ATOM 2257 N N . GLU A 1 279 ? -22.938 8.445 0.603 1 98.44 279 GLU A N 1
ATOM 2258 C CA . GLU A 1 279 ? -24.156 8.242 -0.19 1 98.44 279 GLU A CA 1
ATOM 2259 C C . GLU A 1 279 ? -24.359 6.77 -0.514 1 98.44 279 GLU A C 1
ATOM 2261 O O . GLU A 1 279 ? -25.484 6.27 -0.467 1 98.44 279 GLU A O 1
ATOM 2266 N N . VAL A 1 280 ? -23.312 6.07 -0.844 1 98.69 280 VAL A N 1
ATOM 2267 C CA . VAL A 1 280 ? -23.391 4.633 -1.089 1 98.69 280 VAL A CA 1
ATOM 2268 C C . VAL A 1 280 ? -23.828 3.916 0.187 1 98.69 280 VAL A C 1
ATOM 2270 O O . VAL A 1 280 ? -24.688 3.031 0.147 1 98.69 280 VAL A O 1
ATOM 2273 N N . LYS A 1 281 ? -23.25 4.32 1.313 1 98.75 281 LYS A N 1
ATOM 2274 C CA . LYS A 1 281 ? -23.594 3.711 2.592 1 98.75 281 LYS A CA 1
ATOM 2275 C C . LYS A 1 281 ? -25.078 3.928 2.914 1 98.75 281 LYS A C 1
ATOM 2277 O O . LYS A 1 281 ? -25.75 3.02 3.408 1 98.75 281 LYS A O 1
ATOM 2282 N N . LYS A 1 282 ? -25.547 5.121 2.688 1 98.69 282 LYS A N 1
ATOM 2283 C CA . LYS A 1 282 ? -26.953 5.422 2.861 1 98.69 282 LYS A CA 1
ATOM 2284 C C . LYS A 1 282 ? -27.828 4.465 2.047 1 98.69 282 LYS A C 1
ATOM 2286 O O . LYS A 1 282 ? -28.781 3.885 2.57 1 98.69 282 LYS A O 1
ATOM 2291 N N . LYS A 1 283 ? -27.484 4.289 0.833 1 98.5 283 LYS A N 1
ATOM 2292 C CA . LYS A 1 283 ? -28.234 3.383 -0.035 1 98.5 283 LYS A CA 1
ATOM 2293 C C . LYS A 1 283 ? -28.188 1.952 0.494 1 98.5 283 LYS A C 1
ATOM 2295 O O . LYS A 1 283 ? -29.188 1.229 0.424 1 98.5 283 LYS A O 1
ATOM 2300 N N . CYS A 1 284 ? -27.047 1.568 0.992 1 98.44 284 CYS A N 1
ATOM 2301 C CA . CYS A 1 284 ? -26.922 0.248 1.601 1 98.44 284 CYS A CA 1
ATOM 2302 C C . CYS A 1 284 ? -27.859 0.105 2.789 1 98.44 284 CYS A C 1
ATOM 2304 O O . CYS A 1 284 ? -28.562 -0.902 2.916 1 98.44 284 CYS A O 1
ATOM 2306 N N . HIS A 1 285 ? -27.859 1.115 3.613 1 97.81 285 HIS A N 1
ATOM 2307 C CA . HIS A 1 285 ? -28.688 1.112 4.809 1 97.81 285 HIS A CA 1
ATOM 2308 C C . HIS A 1 285 ? -30.172 1.067 4.449 1 97.81 285 HIS A C 1
ATOM 2310 O O . HIS A 1 285 ? -30.969 0.495 5.191 1 97.81 285 HIS A O 1
ATOM 2316 N N . GLU A 1 286 ? -30.516 1.539 3.312 1 97.81 286 GLU A N 1
ATOM 2317 C CA . GLU A 1 286 ? -31.891 1.57 2.838 1 97.81 286 GLU A CA 1
ATOM 2318 C C . GLU A 1 286 ? -32.219 0.34 1.993 1 97.81 286 GLU A C 1
ATOM 2320 O O . GLU A 1 286 ? -33.281 0.265 1.374 1 97.81 286 GLU A O 1
ATOM 2325 N N . ASN A 1 287 ? -31.344 -0.556 1.845 1 97.19 287 ASN A N 1
ATOM 2326 C CA . ASN A 1 287 ? -31.5 -1.799 1.097 1 97.19 287 ASN A CA 1
ATOM 2327 C C . ASN A 1 287 ? -31.75 -1.534 -0.383 1 97.19 287 ASN A C 1
ATOM 2329 O O . ASN A 1 287 ? -32.594 -2.201 -1.001 1 97.19 287 ASN A O 1
ATOM 2333 N N . ASP A 1 288 ? -31.109 -0.518 -0.869 1 97.81 288 ASP A N 1
ATOM 2334 C CA . ASP A 1 288 ? -31.203 -0.212 -2.293 1 97.81 288 ASP A CA 1
ATOM 2335 C C . ASP A 1 288 ? -30.5 -1.279 -3.127 1 97.81 288 ASP A C 1
ATOM 2337 O O . ASP A 1 288 ? -29.312 -1.564 -2.91 1 97.81 288 ASP A O 1
ATOM 2341 N N . LYS A 1 289 ? -31.047 -1.812 -4.172 1 97.25 289 LYS A N 1
ATOM 2342 C CA . LYS A 1 289 ? -30.531 -2.912 -4.984 1 97.25 289 LYS A CA 1
ATOM 2343 C C . LYS A 1 289 ? -29.375 -2.453 -5.859 1 97.25 289 LYS A C 1
ATOM 2345 O O . LYS A 1 289 ? -28.531 -3.262 -6.254 1 97.25 289 LYS A O 1
ATOM 2350 N N . SER A 1 290 ? -29.344 -1.158 -6.078 1 97.06 290 SER A N 1
ATOM 2351 C CA . SER A 1 290 ? -28.328 -0.617 -6.969 1 97.06 290 SER A CA 1
ATOM 2352 C C . SER A 1 290 ? -26.938 -0.758 -6.363 1 97.06 290 SER A C 1
ATOM 2354 O O . SER A 1 290 ? -25.922 -0.673 -7.078 1 97.06 290 SER A O 1
ATOM 2356 N N . VAL A 1 291 ? -26.828 -0.979 -5.055 1 97.19 291 VAL A N 1
ATOM 2357 C CA . VAL A 1 291 ? -25.531 -1.046 -4.406 1 97.19 291 VAL A CA 1
ATOM 2358 C C . VAL A 1 291 ? -25.328 -2.43 -3.795 1 97.19 291 VAL A C 1
ATOM 2360 O O . VAL A 1 291 ? -24.453 -2.613 -2.936 1 97.19 291 VAL A O 1
ATOM 2363 N N . GLU A 1 292 ? -26.094 -3.344 -4.266 1 94.38 292 GLU A N 1
ATOM 2364 C CA . GLU A 1 292 ? -25.938 -4.703 -3.756 1 94.38 292 GLU A CA 1
ATOM 2365 C C . GLU A 1 292 ? -24.547 -5.246 -4.055 1 94.38 292 GLU A C 1
ATOM 2367 O O . GLU A 1 292 ? -24.062 -5.145 -5.184 1 94.38 292 GLU A O 1
ATOM 2372 N N . GLY A 1 293 ? -23.938 -5.762 -3.086 1 91.69 293 GLY A N 1
ATOM 2373 C CA . GLY A 1 293 ? -22.625 -6.355 -3.279 1 91.69 293 GLY A CA 1
ATOM 2374 C C . GLY A 1 293 ? -21.484 -5.355 -3.148 1 91.69 293 GLY A C 1
ATOM 2375 O O . GLY A 1 293 ? -20.312 -5.734 -3.146 1 91.69 293 GLY A O 1
ATOM 2376 N N . ASN A 1 294 ? -21.812 -4.07 -2.992 1 95.88 294 ASN A N 1
ATOM 2377 C CA . ASN A 1 294 ? -20.797 -3.043 -2.807 1 95.88 294 ASN A CA 1
ATOM 2378 C C . ASN A 1 294 ? -20.062 -3.211 -1.476 1 95.88 294 ASN A C 1
ATOM 2380 O O . ASN A 1 294 ? -20.688 -3.438 -0.442 1 95.88 294 ASN A O 1
ATOM 2384 N N . TYR A 1 295 ? -18.75 -3.088 -1.544 1 95.06 295 TYR A N 1
ATOM 2385 C CA . TYR A 1 295 ? -17.953 -3.334 -0.351 1 95.06 295 TYR A CA 1
ATOM 2386 C C . TYR A 1 295 ? -18.281 -2.324 0.742 1 95.06 295 TYR A C 1
ATOM 2388 O O . TYR A 1 295 ? -18.094 -2.604 1.93 1 95.06 295 TYR A O 1
ATOM 2396 N N . VAL A 1 296 ? -18.75 -1.152 0.399 1 98.19 296 VAL A N 1
ATOM 2397 C CA . VAL A 1 296 ? -19.062 -0.092 1.354 1 98.19 296 VAL A CA 1
ATOM 2398 C C . VAL A 1 296 ? -20.188 -0.54 2.279 1 98.19 296 VAL A C 1
ATOM 2400 O O . VAL A 1 296 ? -20.312 -0.048 3.404 1 98.19 296 VAL A O 1
ATOM 2403 N N . CYS A 1 297 ? -21.016 -1.459 1.822 1 98 297 CYS A N 1
ATOM 2404 C CA . CYS A 1 297 ? -22.188 -1.871 2.588 1 98 297 CYS A CA 1
ATOM 2405 C C . CYS A 1 297 ? -21.781 -2.541 3.895 1 98 297 CYS A C 1
ATOM 2407 O O . CYS A 1 297 ? -22.438 -2.355 4.922 1 98 297 CYS A O 1
ATOM 2409 N N . LYS A 1 298 ? -20.688 -3.246 3.891 1 97 298 LYS A N 1
ATOM 2410 C CA . LYS A 1 298 ? -20.234 -3.92 5.105 1 97 298 LYS A CA 1
ATOM 2411 C C . LYS A 1 298 ? -19.188 -3.092 5.828 1 97 298 LYS A C 1
ATOM 2413 O O . LYS A 1 298 ? -18.859 -3.367 6.984 1 97 298 LYS A O 1
ATOM 2418 N N . LEU A 1 299 ? -18.688 -2.09 5.16 1 98.5 299 LEU A N 1
ATOM 2419 C CA . LEU A 1 299 ? -17.625 -1.262 5.707 1 98.5 299 LEU A CA 1
ATOM 2420 C C . LEU A 1 299 ? -18.141 -0.398 6.852 1 98.5 299 LEU A C 1
ATOM 2422 O O . LEU A 1 299 ? -19.234 0.169 6.766 1 98.5 299 LEU A O 1
ATOM 2426 N N . LYS A 1 300 ? -17.359 -0.28 7.922 1 98.75 300 LYS A N 1
ATOM 2427 C CA . LYS A 1 300 ? -17.734 0.569 9.055 1 98.75 300 LYS A CA 1
ATOM 2428 C C . LYS A 1 300 ? -16.766 1.738 9.195 1 98.75 300 LYS A C 1
ATOM 2430 O O . LYS A 1 300 ? -17.156 2.826 9.625 1 98.75 300 LYS A O 1
ATOM 2435 N N . TYR A 1 301 ? -15.523 1.529 8.875 1 98.81 301 TYR A N 1
ATOM 2436 C CA . TYR A 1 301 ? -14.469 2.502 9.141 1 98.81 301 TYR A CA 1
ATOM 2437 C C . TYR A 1 301 ? -13.492 2.57 7.98 1 98.81 301 TYR A C 1
ATOM 2439 O O . TYR A 1 301 ? -12.828 1.58 7.656 1 98.81 301 TYR A O 1
ATOM 2447 N N . TYR A 1 302 ? -13.438 3.697 7.293 1 98.81 302 TYR A N 1
ATOM 2448 C CA . TYR A 1 302 ? -12.453 4.004 6.262 1 98.81 302 TYR A CA 1
ATOM 2449 C C . TYR A 1 302 ? -11.406 4.988 6.773 1 98.81 302 TYR A C 1
ATOM 2451 O O . TYR A 1 302 ? -11.734 6.125 7.125 1 98.81 302 TYR A O 1
ATOM 2459 N N . ALA A 1 303 ? -10.125 4.605 6.742 1 98.81 303 ALA A N 1
ATOM 2460 C CA . ALA A 1 303 ? -9.086 5.457 7.309 1 98.81 303 ALA A CA 1
ATOM 2461 C C . ALA A 1 303 ? -8.094 5.902 6.234 1 98.81 303 ALA A C 1
ATOM 2463 O O . ALA A 1 303 ? -7.664 5.094 5.41 1 98.81 303 ALA A O 1
ATOM 2464 N N . TYR A 1 304 ? -7.762 7.195 6.273 1 98.81 304 TYR A N 1
ATOM 2465 C CA . TYR A 1 304 ? -6.668 7.746 5.48 1 98.81 304 TYR A CA 1
ATOM 2466 C C . TYR A 1 304 ? -5.465 8.07 6.359 1 98.81 304 TYR A C 1
ATOM 2468 O O . TYR A 1 304 ? -5.578 8.852 7.309 1 98.81 304 TYR A O 1
ATOM 2476 N N . SER A 1 305 ? -4.355 7.461 6.113 1 98.88 305 SER A N 1
ATOM 2477 C CA . SER A 1 305 ? -3.08 7.84 6.715 1 98.88 305 SER A CA 1
ATOM 2478 C C . SER A 1 305 ? -2.285 8.758 5.789 1 98.88 305 SER A C 1
ATOM 2480 O O . SER A 1 305 ? -1.819 8.328 4.73 1 98.88 305 SER A O 1
ATOM 2482 N N . ALA A 1 306 ? -2.094 9.977 6.25 1 98.81 306 ALA A N 1
ATOM 2483 C CA . ALA A 1 306 ? -1.657 10.969 5.266 1 98.81 306 ALA A CA 1
ATOM 2484 C C . ALA A 1 306 ? -0.793 12.039 5.918 1 98.81 306 ALA A C 1
ATOM 2486 O O . ALA A 1 306 ? 0.076 11.734 6.738 1 98.81 306 ALA A O 1
ATOM 2487 N N . HIS A 1 307 ? -0.929 13.266 5.445 1 98.5 307 HIS A N 1
ATOM 2488 C CA . HIS A 1 307 ? -0.004 14.344 5.789 1 98.5 307 HIS A CA 1
ATOM 2489 C C . HIS A 1 307 ? -0.735 15.508 6.441 1 98.5 307 HIS A C 1
ATOM 2491 O O . HIS A 1 307 ? -1.966 15.516 6.512 1 98.5 307 HIS A O 1
ATOM 2497 N N . ASP A 1 308 ? 0.089 16.406 6.969 1 96.94 308 ASP A N 1
ATOM 2498 C CA . ASP A 1 308 ? -0.448 17.656 7.504 1 96.94 308 ASP A CA 1
ATOM 2499 C C . ASP A 1 308 ? -1.202 18.438 6.426 1 96.94 308 ASP A C 1
ATOM 2501 O O . ASP A 1 308 ? -2.307 18.922 6.668 1 96.94 308 ASP A O 1
ATOM 2505 N N . THR A 1 309 ? -0.639 18.453 5.25 1 97.62 309 THR A N 1
ATOM 2506 C CA . THR A 1 309 ? -1.268 19.172 4.148 1 97.62 309 THR A CA 1
ATOM 2507 C C . THR A 1 309 ? -2.596 18.531 3.766 1 97.62 309 THR A C 1
ATOM 2509 O O . THR A 1 309 ? -3.535 19.219 3.365 1 97.62 309 THR A O 1
ATOM 2512 N N . THR A 1 310 ? -2.727 17.203 3.93 1 98.62 310 THR A N 1
ATOM 2513 C CA . THR A 1 310 ? -3.977 16.5 3.641 1 98.62 310 THR A CA 1
ATOM 2514 C C . THR A 1 310 ? -5.074 16.938 4.602 1 98.62 310 THR A C 1
ATOM 2516 O O . THR A 1 310 ? -6.164 17.328 4.172 1 98.62 310 THR A O 1
ATOM 2519 N N . VAL A 1 311 ? -4.75 16.922 5.852 1 98.12 311 VAL A N 1
ATOM 2520 C CA . VAL A 1 311 ? -5.723 17.297 6.875 1 98.12 311 VAL A CA 1
ATOM 2521 C C . VAL A 1 311 ? -6.113 18.75 6.715 1 98.12 311 VAL A C 1
ATOM 2523 O O . VAL A 1 311 ? -7.297 19.094 6.75 1 98.12 311 VAL A O 1
ATOM 2526 N N . ALA A 1 312 ? -5.137 19.609 6.488 1 97.06 312 ALA A N 1
ATOM 2527 C CA . ALA A 1 312 ? -5.395 21.047 6.332 1 97.06 312 ALA A CA 1
ATOM 2528 C C . ALA A 1 312 ? -6.277 21.312 5.117 1 97.06 312 ALA A C 1
ATOM 2530 O O . ALA A 1 312 ? -7.211 22.125 5.188 1 97.06 312 ALA A O 1
ATOM 2531 N N . SER A 1 313 ? -5.961 20.688 4.008 1 97.75 313 SER A N 1
ATOM 2532 C CA . SER A 1 313 ? -6.73 20.906 2.787 1 97.75 313 SER A CA 1
ATOM 2533 C C . SER A 1 313 ? -8.172 20.438 2.957 1 97.75 313 SER A C 1
ATOM 2535 O O . SER A 1 313 ? -9.102 21.078 2.48 1 97.75 313 SER A O 1
ATOM 2537 N N . PHE A 1 314 ? -8.344 19.328 3.621 1 98.56 314 PHE A N 1
ATOM 2538 C CA . PHE A 1 314 ? -9.688 18.828 3.871 1 98.56 314 PHE A CA 1
ATOM 2539 C C . PHE A 1 314 ? -10.477 19.797 4.742 1 98.56 314 PHE A C 1
ATOM 2541 O O . PHE A 1 314 ? -11.617 20.125 4.426 1 98.56 314 PHE A O 1
ATOM 2548 N N . LEU A 1 315 ? -9.836 20.234 5.797 1 97.12 315 LEU A N 1
ATOM 2549 C CA . LEU A 1 315 ? -10.508 21.188 6.684 1 97.12 315 LEU A CA 1
ATOM 2550 C C . LEU A 1 315 ? -10.867 22.469 5.941 1 97.12 315 LEU A C 1
ATOM 2552 O O . LEU A 1 315 ? -11.898 23.078 6.215 1 97.12 315 LEU A O 1
ATOM 2556 N N . THR A 1 316 ? -10.039 22.859 5.027 1 96.69 316 THR A N 1
ATOM 2557 C CA . THR A 1 316 ? -10.258 24.094 4.273 1 96.69 316 THR A CA 1
ATOM 2558 C C . THR A 1 316 ? -11.5 23.969 3.395 1 96.69 316 THR A C 1
ATOM 2560 O O . THR A 1 316 ? -12.289 24.922 3.297 1 96.69 316 THR A O 1
ATOM 2563 N N . VAL A 1 317 ? -11.734 22.797 2.801 1 97.12 317 VAL A N 1
ATOM 2564 C CA . VAL A 1 317 ? -12.82 22.656 1.843 1 97.12 317 VAL A CA 1
ATOM 2565 C C . VAL A 1 317 ? -14.117 22.312 2.58 1 97.12 317 VAL A C 1
ATOM 2567 O O . VAL A 1 317 ? -15.172 22.203 1.961 1 97.12 317 VAL A O 1
ATOM 2570 N N . LEU A 1 318 ? -14.055 22.141 3.883 1 96.94 318 LEU A N 1
ATOM 2571 C CA . LEU A 1 318 ? -15.273 21.938 4.66 1 96.94 318 LEU A CA 1
ATOM 2572 C C . LEU A 1 318 ? -16.047 23.25 4.785 1 96.94 318 LEU A C 1
ATOM 2574 O O . LEU A 1 318 ? -17.25 23.234 5.066 1 96.94 318 LEU A O 1
ATOM 2578 N N . GLY A 1 319 ? -15.328 24.312 4.633 1 93.38 319 GLY A N 1
ATOM 2579 C CA . GLY A 1 319 ? -15.961 25.625 4.688 1 93.38 319 GLY A CA 1
ATOM 2580 C C . GLY A 1 319 ? -14.992 26.75 5.008 1 93.38 319 GLY A C 1
ATOM 2581 O O . GLY A 1 319 ? -13.938 26.516 5.59 1 93.38 319 GLY A O 1
ATOM 2582 N N . LYS A 1 320 ? -15.461 27.938 4.613 1 88.56 320 LYS A N 1
ATOM 2583 C CA . LYS A 1 320 ? -14.641 29.109 4.906 1 88.56 320 LYS A CA 1
ATOM 2584 C C . LYS A 1 320 ? -14.453 29.281 6.406 1 88.56 320 LYS A C 1
ATOM 2586 O O . LYS A 1 320 ? -15.422 29.25 7.172 1 88.56 320 LYS A O 1
ATOM 2591 N N . GLY A 1 321 ? -13.219 29.312 6.812 1 89.94 321 GLY A N 1
ATOM 2592 C CA . GLY A 1 321 ? -12.891 29.609 8.195 1 89.94 321 GLY A CA 1
ATOM 2593 C C . GLY A 1 321 ? -12.781 28.359 9.055 1 89.94 321 GLY A C 1
ATOM 2594 O O . GLY A 1 321 ? -12.273 28.422 10.18 1 89.94 321 GLY A O 1
ATOM 2595 N N . VAL A 1 322 ? -13.258 27.234 8.602 1 93.88 322 VAL A N 1
ATOM 2596 C CA . VAL A 1 322 ? -13.281 26.016 9.406 1 93.88 322 VAL A CA 1
ATOM 2597 C C . VAL A 1 322 ? -11.859 25.656 9.82 1 93.88 322 VAL A C 1
ATOM 2599 O O . VAL A 1 322 ? -11.57 25.484 11.008 1 93.88 322 VAL A O 1
ATOM 2602 N N . LYS A 1 323 ? -10.945 25.562 8.859 1 94.38 323 LYS A N 1
ATOM 2603 C CA . LYS A 1 323 ? -9.562 25.234 9.156 1 94.38 323 LYS A CA 1
ATOM 2604 C C . LYS A 1 323 ? -8.977 26.188 10.195 1 94.38 323 LYS A C 1
ATOM 2606 O O . LYS A 1 323 ? -8.344 25.75 11.164 1 94.38 323 LYS A O 1
ATOM 2611 N N . GLY A 1 324 ? -9.242 27.469 10.102 1 91.56 324 GLY A N 1
ATOM 2612 C CA . GLY A 1 324 ? -8.672 28.484 10.961 1 91.56 324 GLY A CA 1
ATOM 2613 C C . GLY A 1 324 ? -9.164 28.406 12.391 1 91.56 324 GLY A C 1
ATOM 2614 O O . GLY A 1 324 ? -8.453 28.812 13.32 1 91.56 324 GLY A O 1
ATOM 2615 N N . GLN A 1 325 ? -10.32 27.875 12.562 1 91.94 325 GLN A N 1
ATOM 2616 C CA . GLN A 1 325 ? -10.875 27.75 13.906 1 91.94 325 GLN A CA 1
ATOM 2617 C C . GLN A 1 325 ? -10.297 26.531 14.633 1 91.94 325 GLN A C 1
ATOM 2619 O O . GLN A 1 325 ? -10.164 26.547 15.852 1 91.94 325 GLN A O 1
ATOM 2624 N N . LEU A 1 326 ? -9.977 25.531 13.906 1 92.69 326 LEU A N 1
ATOM 2625 C CA . LEU A 1 326 ? -9.438 24.312 14.5 1 92.69 326 LEU A CA 1
ATOM 2626 C C . LEU A 1 326 ? -7.91 24.359 14.555 1 92.69 326 LEU A C 1
ATOM 2628 O O . LEU A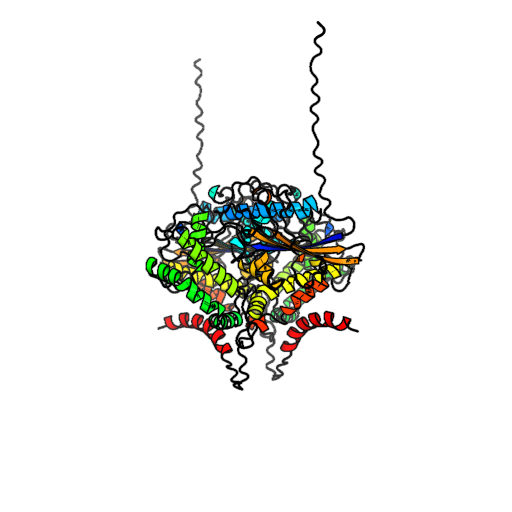 1 326 ? -7.309 23.906 15.531 1 92.69 326 LEU A O 1
ATOM 2632 N N . VAL A 1 327 ? -7.34 24.859 13.492 1 91.5 327 VAL A N 1
ATOM 2633 C CA . VAL A 1 327 ? -5.902 25.047 13.328 1 91.5 327 VAL A CA 1
ATOM 2634 C C . VAL A 1 327 ? -5.605 26.484 12.906 1 91.5 327 VAL A C 1
ATOM 2636 O O . VAL A 1 327 ? -5.43 26.75 11.711 1 91.5 327 VAL A O 1
ATOM 2639 N N . PRO A 1 328 ? -5.469 27.344 13.773 1 88.31 328 PRO A N 1
ATOM 2640 C CA . PRO A 1 328 ? -5.449 28.781 13.484 1 88.31 328 PRO A CA 1
ATOM 2641 C C . PRO A 1 328 ? -4.297 29.188 12.562 1 88.31 328 PRO A C 1
ATOM 2643 O O . PRO A 1 328 ? -4.461 30.062 11.711 1 88.31 328 PRO A O 1
ATOM 2646 N N . LYS A 1 329 ? -3.164 28.531 12.781 1 87.88 329 LYS A N 1
ATOM 2647 C CA . LYS A 1 329 ? -2.01 28.891 11.961 1 87.88 329 LYS A CA 1
ATOM 2648 C C . LYS A 1 329 ? -1.325 27.641 11.406 1 87.88 329 LYS A C 1
ATOM 2650 O O . LYS A 1 329 ? -1.164 26.656 12.117 1 87.88 329 LYS A O 1
ATOM 2655 N N . GLY A 1 330 ? -1.003 27.75 10.156 1 92.44 330 GLY A N 1
ATOM 2656 C CA . GLY A 1 330 ? -0.171 26.719 9.562 1 92.44 330 GLY A CA 1
ATOM 2657 C C . GLY A 1 330 ? -0.891 25.391 9.406 1 92.44 330 GLY A C 1
ATOM 2658 O O . GLY A 1 330 ? -2.047 25.344 8.984 1 92.44 330 GLY A O 1
ATOM 2659 N N . LEU A 1 331 ? -0.146 24.312 9.625 1 94.44 331 LEU A N 1
ATOM 2660 C CA . LEU A 1 331 ? -0.62 22.969 9.352 1 94.44 331 LEU A CA 1
ATOM 2661 C C . LEU A 1 331 ? -0.844 22.188 10.648 1 94.44 331 LEU A C 1
ATOM 2663 O O . LEU A 1 331 ? -0.262 22.531 11.68 1 94.44 331 LEU A O 1
ATOM 2667 N N . PRO A 1 332 ? -1.772 21.188 10.617 1 94.25 332 PRO A N 1
ATOM 2668 C CA . PRO A 1 332 ? -1.992 20.359 11.797 1 94.25 332 PRO A CA 1
ATOM 2669 C C . PRO A 1 332 ? -0.719 19.656 12.273 1 94.25 332 PRO A C 1
ATOM 2671 O O . PRO A 1 332 ? 0.13 19.297 11.453 1 94.25 332 PRO A O 1
ATOM 2674 N N . HIS A 1 333 ? -0.653 19.406 13.578 1 92.25 333 HIS A N 1
ATOM 2675 C CA . HIS A 1 333 ? 0.525 18.781 14.172 1 92.25 333 HIS A CA 1
ATOM 2676 C C . HIS A 1 333 ? 0.52 17.281 13.945 1 92.25 333 HIS A C 1
ATOM 2678 O O . HIS A 1 333 ? -0.47 16.719 13.461 1 92.25 333 HIS A O 1
ATOM 2684 N N . TYR A 1 334 ? 1.623 16.656 14.359 1 95.38 334 TYR A N 1
ATOM 2685 C CA . TYR A 1 334 ? 1.791 15.219 14.203 1 95.38 334 TYR A CA 1
ATOM 2686 C C . TYR A 1 334 ? 0.649 14.461 14.867 1 95.38 334 TYR A C 1
ATOM 2688 O O . TYR A 1 334 ? 0.258 14.773 15.992 1 95.38 334 TYR A O 1
ATOM 2696 N N . SER A 1 335 ? 0.03 13.469 14.133 1 96.25 335 SER A N 1
ATOM 2697 C CA . SER A 1 335 ? -1.009 12.539 14.57 1 96.25 335 SER A CA 1
ATOM 2698 C C . SER A 1 335 ? -2.334 13.258 14.797 1 96.25 335 SER A C 1
ATOM 2700 O O . SER A 1 335 ? -3.252 12.703 15.406 1 96.25 335 SER A O 1
ATOM 2702 N N . ALA A 1 336 ? -2.389 14.562 14.383 1 95.62 336 ALA A N 1
ATOM 2703 C CA . ALA A 1 336 ? -3.701 15.203 14.32 1 95.62 336 ALA A CA 1
ATOM 2704 C C . ALA A 1 336 ? -4.637 14.445 13.383 1 95.62 336 ALA A C 1
ATOM 2706 O O . ALA A 1 336 ? -4.191 13.852 12.398 1 95.62 336 ALA A O 1
ATOM 2707 N N . ALA A 1 337 ? -5.93 14.461 13.734 1 97.44 337 ALA A N 1
ATOM 2708 C CA . ALA A 1 337 ? -6.871 13.672 12.945 1 97.44 337 ALA A CA 1
ATOM 2709 C C . ALA A 1 337 ? -8.234 14.344 12.875 1 97.44 337 ALA A C 1
ATOM 2711 O O . ALA A 1 337 ? -8.578 15.164 13.734 1 97.44 337 ALA A O 1
ATOM 2712 N N . THR A 1 338 ? -8.906 14.094 11.852 1 98.38 338 THR A N 1
ATOM 2713 C CA . THR A 1 338 ? -10.297 14.516 11.695 1 98.38 338 THR A CA 1
ATOM 2714 C C . THR A 1 338 ? -11.164 13.352 11.219 1 98.38 338 THR A C 1
ATOM 2716 O O . THR A 1 338 ? -10.672 12.43 10.57 1 98.38 338 THR A O 1
ATOM 2719 N N . PHE A 1 339 ? -12.422 13.328 11.664 1 98.75 339 PHE A N 1
ATOM 2720 C CA . PHE A 1 339 ? -13.359 12.242 11.367 1 98.75 339 PHE A CA 1
ATOM 2721 C C . PHE A 1 339 ? -14.695 12.797 10.891 1 98.75 339 PHE A C 1
ATOM 2723 O O . PHE A 1 339 ? -15.148 13.844 11.359 1 98.75 339 PHE A O 1
ATOM 2730 N N . VAL A 1 340 ? -15.297 12.125 9.977 1 98.88 340 VAL A N 1
ATOM 2731 C CA . VAL A 1 340 ? -16.672 12.359 9.547 1 98.88 340 VAL A CA 1
ATOM 2732 C C . VAL A 1 340 ? -17.531 11.125 9.844 1 98.88 340 VAL A C 1
ATOM 2734 O O . VAL A 1 340 ? -17.266 10.047 9.32 1 98.88 340 VAL A O 1
ATOM 2737 N N . GLU A 1 341 ? -18.484 11.305 10.688 1 98.69 341 GLU A N 1
ATOM 2738 C CA . GLU A 1 341 ? -19.406 10.234 11.07 1 98.69 341 GLU A CA 1
ATOM 2739 C C . GLU A 1 341 ? -20.75 10.375 10.352 1 98.69 341 GLU A C 1
ATOM 2741 O O . GLU A 1 341 ? -21.281 11.477 10.227 1 98.69 341 GLU A O 1
ATOM 2746 N N . LEU A 1 342 ? -21.203 9.32 9.828 1 98.81 342 LEU A N 1
ATOM 2747 C CA . LEU A 1 342 ? -22.562 9.242 9.312 1 98.81 342 LEU A CA 1
ATOM 2748 C C . LEU A 1 342 ? -23.484 8.531 10.297 1 98.81 342 LEU A C 1
ATOM 2750 O O . LEU A 1 342 ? -23.234 7.379 10.664 1 98.81 342 LEU A O 1
ATOM 2754 N N . TRP A 1 343 ? -24.531 9.227 10.719 1 98.25 343 TRP A N 1
ATOM 2755 C CA . TRP A 1 343 ? -25.5 8.727 11.695 1 98.25 343 TRP A CA 1
ATOM 2756 C C . TRP A 1 343 ? -26.891 8.617 11.078 1 98.25 343 TRP A C 1
ATOM 2758 O O . TRP A 1 343 ? -27.219 9.352 10.141 1 98.25 343 TRP A O 1
ATOM 2768 N N . TYR A 1 344 ? -27.672 7.695 11.57 1 98 344 TYR A N 1
ATOM 2769 C CA . TYR A 1 344 ? -29.078 7.582 11.219 1 98 344 TYR A CA 1
ATOM 2770 C C . TYR A 1 344 ? -29.969 7.887 12.422 1 98 344 TYR A C 1
ATOM 2772 O O . TYR A 1 344 ? -29.828 7.258 13.477 1 98 344 TYR A O 1
ATOM 2780 N N . ASP A 1 345 ? -30.844 8.891 12.266 1 95.94 345 ASP A N 1
ATOM 2781 C CA . ASP A 1 345 ? -31.812 9.258 13.289 1 95.94 345 ASP A CA 1
ATOM 2782 C C . ASP A 1 345 ? -33.094 8.438 13.156 1 95.94 345 ASP A C 1
ATOM 2784 O O . ASP A 1 345 ? -33.875 8.656 12.227 1 95.94 345 ASP A O 1
ATOM 2788 N N . ASN A 1 346 ? -33.344 7.641 14.102 1 95 346 ASN A N 1
ATOM 2789 C CA . ASN A 1 346 ? -34.469 6.734 14.039 1 95 346 ASN A CA 1
ATOM 2790 C C . ASN A 1 346 ? -35.812 7.484 14.164 1 95 346 ASN A C 1
ATOM 2792 O O . ASN A 1 346 ? -36.844 7.02 13.672 1 95 346 ASN A O 1
ATOM 2796 N N . ASN A 1 347 ? -35.844 8.586 14.805 1 93.5 347 ASN A N 1
ATOM 2797 C CA . ASN A 1 347 ? -37.031 9.391 14.961 1 93.5 347 ASN A CA 1
ATOM 2798 C C . ASN A 1 347 ? -37.344 10.203 13.703 1 93.5 347 ASN A C 1
ATOM 2800 O O . ASN A 1 347 ? -38.438 10.156 13.18 1 93.5 347 ASN A O 1
ATOM 2804 N N . LYS A 1 348 ? -36.312 10.836 13.234 1 92.75 348 LYS A N 1
ATOM 2805 C CA . LYS A 1 348 ? -36.469 11.688 12.062 1 92.75 348 LYS A CA 1
ATOM 2806 C C . LYS A 1 348 ? -36.406 10.875 10.773 1 92.75 348 LYS A C 1
ATOM 2808 O O . LYS A 1 348 ? -36.75 11.359 9.703 1 92.75 348 LYS A O 1
ATOM 2813 N N . LYS A 1 349 ? -35.906 9.672 10.922 1 95.31 349 LYS A N 1
ATOM 2814 C CA . LYS A 1 349 ? -35.719 8.797 9.773 1 95.31 349 LYS A CA 1
ATOM 2815 C C . LYS A 1 349 ? -34.844 9.469 8.703 1 95.31 349 LYS A C 1
ATOM 2817 O O . LYS A 1 349 ? -35.219 9.5 7.527 1 95.31 349 LYS A O 1
ATOM 2822 N N . ASP A 1 350 ? -33.875 10.062 9.133 1 95.88 350 ASP A N 1
ATOM 2823 C CA . ASP A 1 350 ? -32.969 10.781 8.25 1 95.88 350 ASP A CA 1
ATOM 2824 C C . ASP A 1 350 ? -31.516 10.625 8.711 1 95.88 350 ASP A C 1
ATOM 2826 O O . ASP A 1 350 ? -31.25 10.102 9.797 1 95.88 350 ASP A O 1
ATOM 2830 N N . TYR A 1 351 ? -30.656 10.992 7.809 1 97.75 351 TYR A N 1
ATOM 2831 C CA . TYR A 1 351 ? -29.219 10.852 8.047 1 97.75 351 TYR A CA 1
ATOM 2832 C C . TYR A 1 351 ? -28.594 12.188 8.414 1 97.75 351 TYR A C 1
ATOM 2834 O O . TYR A 1 351 ? -28.953 13.227 7.855 1 97.75 351 TYR A O 1
ATOM 2842 N N . PHE A 1 352 ? -27.656 12.164 9.352 1 97.38 352 PHE A N 1
ATOM 2843 C CA . PHE A 1 352 ? -26.922 13.383 9.695 1 97.38 352 PHE A CA 1
ATOM 2844 C C . PHE A 1 352 ? -25.453 13.07 9.945 1 97.38 352 PHE A C 1
ATOM 2846 O O . PHE A 1 352 ? -25.062 11.906 10.07 1 97.38 352 PHE A O 1
ATOM 2853 N N . ILE A 1 353 ? -24.641 14.117 9.93 1 97.69 353 ILE A N 1
ATOM 2854 C CA . ILE A 1 353 ? -23.203 13.93 10.016 1 97.69 353 ILE A CA 1
ATOM 2855 C C . ILE A 1 353 ? -22.656 14.609 11.273 1 97.69 353 ILE A C 1
ATOM 2857 O O . ILE A 1 353 ? -23.234 15.586 11.758 1 97.69 353 ILE A O 1
ATOM 2861 N N . LYS A 1 354 ? -21.656 14.055 11.812 1 97.69 354 LYS A N 1
ATOM 2862 C CA . LYS A 1 354 ? -20.812 14.711 12.797 1 97.69 354 LYS A CA 1
ATOM 2863 C C . LYS A 1 354 ? -19.375 14.805 12.297 1 97.69 354 LYS A C 1
ATOM 2865 O O . LYS A 1 354 ? -18.844 13.859 11.703 1 97.69 354 LYS A O 1
ATOM 2870 N N . THR A 1 355 ? -18.844 15.961 12.43 1 98.19 355 THR A N 1
ATOM 2871 C CA . THR A 1 355 ? -17.438 16.172 12.109 1 98.19 355 THR A CA 1
ATOM 2872 C C . THR A 1 355 ? -16.625 16.391 13.383 1 98.19 355 THR A C 1
ATOM 2874 O O . THR A 1 355 ? -17.016 17.188 14.242 1 98.19 355 THR A O 1
ATOM 2877 N N . LEU A 1 356 ? -15.539 15.664 13.5 1 98 356 LEU A N 1
ATOM 2878 C CA . LEU A 1 356 ? -14.758 15.664 14.727 1 98 356 LEU A CA 1
ATOM 2879 C C . LEU A 1 356 ? -13.281 15.914 14.43 1 98 356 LEU A C 1
ATOM 2881 O O . LEU A 1 356 ? -12.773 15.5 13.383 1 98 356 LEU A O 1
ATOM 2885 N N . TYR A 1 357 ? -12.641 16.562 15.336 1 96.75 357 TYR A N 1
ATOM 2886 C CA . TYR A 1 357 ? -11.203 16.797 15.273 1 96.75 357 TYR A CA 1
ATOM 2887 C C . TYR A 1 357 ? -10.508 16.281 16.531 1 96.75 357 TYR A C 1
ATOM 2889 O O . TYR A 1 357 ? -11.023 16.438 17.641 1 96.75 357 TYR A O 1
ATOM 2897 N N . VAL A 1 358 ? -9.406 15.602 16.391 1 95.44 358 VAL A N 1
ATOM 2898 C CA . VAL A 1 358 ? -8.617 15.086 17.5 1 95.44 358 VAL A CA 1
ATOM 2899 C C . VAL A 1 358 ? -7.254 15.773 17.531 1 95.44 358 VAL A C 1
ATOM 2901 O O . VAL A 1 358 ? -6.445 15.609 16.609 1 95.44 358 VAL A O 1
ATOM 2904 N N . TYR A 1 359 ? -7.016 16.484 18.625 1 92.19 359 TYR A N 1
ATOM 2905 C CA . TYR A 1 359 ? -5.73 17.141 18.828 1 92.19 359 TYR A CA 1
ATOM 2906 C C . TYR A 1 359 ? -4.707 16.156 19.391 1 92.19 359 TYR A C 1
ATOM 2908 O O . TYR A 1 359 ? -5.039 15.312 20.219 1 92.19 359 TYR A O 1
ATOM 2916 N N . PRO A 1 360 ? -3.49 16.25 18.891 1 90.62 360 PRO A N 1
ATOM 2917 C CA . PRO A 1 360 ? -2.434 15.516 19.578 1 90.62 360 PRO A CA 1
ATOM 2918 C C . PRO A 1 360 ? -2.068 16.141 20.922 1 90.62 360 PRO A C 1
ATOM 2920 O O . PRO A 1 360 ? -2.344 17.328 21.156 1 90.62 360 PRO A O 1
ATOM 2923 N N . PRO A 1 361 ? -1.515 15.367 21.844 1 83.12 361 PRO A N 1
ATOM 2924 C CA . PRO A 1 361 ? -1.017 15.977 23.078 1 83.12 361 PRO A CA 1
ATOM 2925 C C . PRO A 1 361 ? 0.192 16.875 22.844 1 83.12 361 PRO A C 1
ATOM 2927 O O . PRO A 1 361 ? 0.873 16.766 21.828 1 83.12 361 PRO A O 1
ATOM 2930 N N . ASN A 1 362 ? 0.323 18.031 23.609 1 64.12 362 ASN A N 1
ATOM 2931 C CA . ASN A 1 362 ? 1.382 19.031 23.453 1 64.12 362 ASN A CA 1
ATOM 2932 C C . ASN A 1 362 ? 2.766 18.391 23.562 1 64.12 362 ASN A C 1
ATOM 2934 O O . ASN A 1 362 ? 3.75 18.953 23.078 1 64.12 362 ASN A O 1
ATOM 2938 N N . GLY A 1 363 ? 2.904 17.531 24.406 1 54.28 363 GLY A N 1
ATOM 2939 C CA . GLY A 1 363 ? 4.254 17.078 24.719 1 54.28 363 GLY A CA 1
ATOM 2940 C C . GLY A 1 363 ? 5.137 16.953 23.484 1 54.28 363 GLY A C 1
ATOM 2941 O O . GLY A 1 363 ? 6.328 16.656 23.594 1 54.28 363 GLY A O 1
ATOM 2942 N N . THR A 1 364 ? 4.527 16.953 22.328 1 47.53 364 THR A N 1
ATOM 2943 C CA . THR A 1 364 ? 5.629 17.047 21.375 1 47.53 364 THR A CA 1
ATOM 2944 C C . THR A 1 364 ? 6.062 18.5 21.203 1 47.53 364 THR A C 1
ATOM 2946 O O . THR A 1 364 ? 5.25 19.359 20.844 1 47.53 364 THR A O 1
ATOM 2949 N N . PHE A 1 365 ? 7.328 18.938 21.891 1 43.91 365 PHE A N 1
ATOM 2950 C CA . PHE A 1 365 ? 8.242 20.031 22.172 1 43.91 365 PHE A CA 1
ATOM 2951 C C . PHE A 1 365 ? 7.488 21.359 22.234 1 43.91 365 PHE A C 1
ATOM 2953 O O . PHE A 1 365 ? 7.801 22.297 21.5 1 43.91 365 PHE A O 1
ATOM 2960 N N . GLY A 1 366 ? 6.602 21.594 23.156 1 44.72 366 GLY A N 1
ATOM 2961 C CA . GLY A 1 366 ? 6.223 22.906 23.656 1 44.72 366 GLY A CA 1
ATOM 2962 C C . GLY A 1 366 ? 5.305 23.656 22.719 1 44.72 366 GLY A C 1
ATOM 2963 O O . GLY A 1 366 ? 5.129 24.875 22.859 1 44.72 366 GLY A O 1
ATOM 2964 N N . ILE A 1 367 ? 5.199 23.219 21.656 1 48.09 367 ILE A N 1
ATOM 2965 C CA . ILE A 1 367 ? 4.484 24.125 20.766 1 48.09 367 ILE A CA 1
ATOM 2966 C C . ILE A 1 367 ? 3.035 24.266 21.219 1 48.09 367 ILE A C 1
ATOM 2968 O O . ILE A 1 367 ? 2.332 23.266 21.391 1 48.09 367 ILE A O 1
ATOM 2972 N N . ASP A 1 368 ? 2.928 25.391 22 1 49.06 368 ASP A N 1
ATOM 2973 C CA . ASP A 1 368 ? 1.674 25.938 22.516 1 49.06 368 ASP A CA 1
ATOM 2974 C C . ASP A 1 368 ? 0.538 25.75 21.516 1 49.06 368 ASP A C 1
ATOM 2976 O O . ASP A 1 368 ? 0.57 26.312 20.422 1 49.06 368 ASP A O 1
ATOM 2980 N N . LEU A 1 369 ? -0.029 24.609 21.469 1 52.66 369 LEU A N 1
ATOM 2981 C CA . LEU A 1 369 ? -1.2 24.359 20.625 1 52.66 369 LEU A CA 1
ATOM 2982 C C . LEU A 1 369 ? -2.303 25.375 20.938 1 52.66 369 LEU A C 1
ATOM 2984 O O . LEU A 1 369 ? -3.09 25.172 21.859 1 52.66 369 LEU A O 1
ATOM 2988 N N . ASN A 1 370 ? -2.018 26.672 21.047 1 55.34 370 ASN A N 1
ATOM 2989 C CA . ASN A 1 370 ? -3.178 27.547 20.906 1 55.34 370 ASN A CA 1
ATOM 2990 C C . ASN A 1 370 ? -4.25 26.906 20.031 1 55.34 370 ASN A C 1
ATOM 2992 O O . ASN A 1 370 ? -5.395 27.359 20.016 1 55.34 370 ASN A O 1
ATOM 2996 N N . GLU A 1 371 ? -3.908 25.75 19.453 1 58.38 371 GLU A N 1
ATOM 2997 C CA . GLU A 1 371 ? -4.812 25.078 18.516 1 58.38 371 GLU A CA 1
ATOM 2998 C C . GLU A 1 371 ? -5.945 24.375 19.25 1 58.38 371 GLU A C 1
ATOM 3000 O O . GLU A 1 371 ? -7.004 24.125 18.672 1 58.38 371 GLU A O 1
ATOM 3005 N N . LYS A 1 372 ? -5.762 24.234 20.547 1 64.19 372 LYS A N 1
ATOM 3006 C CA . LYS A 1 372 ? -6.727 23.422 21.266 1 64.19 372 LYS A CA 1
ATOM 3007 C C . LYS A 1 372 ? -7.844 24.266 21.875 1 64.19 372 LYS A C 1
ATOM 3009 O O . LYS A 1 372 ? -8.664 23.781 22.641 1 64.19 372 LYS A O 1
ATOM 3014 N N . LYS A 1 373 ? -7.855 25.438 21.359 1 70.81 373 LYS A N 1
ATOM 3015 C CA . LYS A 1 373 ? -8.734 26.391 22.031 1 70.81 373 LYS A CA 1
ATOM 3016 C C . LYS A 1 373 ? -10.188 26.188 21.594 1 70.81 373 LYS A C 1
ATOM 3018 O O . LYS A 1 373 ? -11.109 26.562 22.312 1 70.81 373 LYS A O 1
ATOM 3023 N N . PHE A 1 374 ? -10.281 25.516 20.5 1 84 374 PHE A N 1
ATOM 3024 C CA . PHE A 1 374 ? -11.664 25.375 20.062 1 84 374 PHE A CA 1
ATOM 3025 C C . PHE A 1 374 ? -12.445 24.469 21.031 1 84 374 PHE A C 1
ATOM 3027 O O . PHE A 1 374 ? -13.586 24.781 21.375 1 84 374 PHE A O 1
ATOM 3034 N N . CYS A 1 375 ? -11.938 23.375 21.5 1 85.31 375 CYS A N 1
ATOM 3035 C CA . CYS A 1 375 ? -12.641 22.469 22.406 1 85.31 375 CYS A CA 1
ATOM 3036 C C . CYS A 1 375 ? -11.992 22.469 23.781 1 85.31 375 CYS A C 1
ATOM 3038 O O . CYS A 1 375 ? -12.422 21.75 24.672 1 85.31 375 CYS A O 1
ATOM 3040 N N . ASN A 1 376 ? -11.148 23.25 24.125 1 81.81 376 ASN A N 1
ATOM 3041 C CA . ASN A 1 376 ? -10.539 23.5 25.422 1 81.81 376 ASN A CA 1
ATOM 3042 C C . ASN A 1 376 ? -10.047 22.219 26.078 1 81.81 376 ASN A C 1
ATOM 3044 O O . ASN A 1 376 ? -10.352 21.938 27.234 1 81.81 376 ASN A O 1
ATOM 3048 N N . PHE A 1 377 ? -9.391 21.406 25.469 1 85.94 377 PHE A N 1
ATOM 3049 C CA . PHE A 1 377 ? -8.805 20.203 26.031 1 85.94 377 PHE A CA 1
ATOM 3050 C C . PHE A 1 377 ? -7.535 20.516 26.812 1 85.94 377 PHE A C 1
ATOM 3052 O O . PHE A 1 377 ? -6.762 21.391 26.406 1 85.94 377 PHE A O 1
ATOM 3059 N N . THR A 1 378 ? -7.336 19.828 27.875 1 83.38 378 THR A N 1
ATOM 3060 C CA . THR A 1 378 ? -6.062 19.875 28.594 1 83.38 378 THR A CA 1
ATOM 3061 C C . THR A 1 378 ? -5.133 18.766 28.109 1 83.38 378 THR A C 1
ATOM 3063 O O . THR A 1 378 ? -5.59 17.781 27.516 1 83.38 378 THR A O 1
ATOM 3066 N N . ASP A 1 379 ? -3.873 18.922 28.422 1 83.44 379 ASP A N 1
ATOM 3067 C CA . ASP A 1 379 ? -2.916 17.891 28.031 1 83.44 379 ASP A CA 1
ATOM 3068 C C . ASP A 1 379 ? -3.213 16.578 28.734 1 83.44 379 ASP A C 1
ATOM 3070 O O . ASP A 1 379 ? -2.988 15.5 28.172 1 83.44 379 ASP A O 1
ATOM 3074 N N . THR A 1 380 ? -3.648 16.703 29.906 1 85.31 380 THR A N 1
ATOM 3075 C CA . THR A 1 380 ? -4.004 15.5 30.656 1 85.31 380 THR A CA 1
ATOM 3076 C C . THR A 1 380 ? -5.094 14.711 29.938 1 85.31 380 THR A C 1
ATOM 3078 O O . THR A 1 380 ? -5 13.492 29.812 1 85.31 380 THR A O 1
ATOM 3081 N N . ILE A 1 381 ? -5.992 15.398 29.391 1 86.56 381 ILE A N 1
ATOM 3082 C CA . ILE A 1 381 ? -7.098 14.773 28.672 1 86.56 381 ILE A CA 1
ATOM 3083 C C . ILE A 1 381 ? -6.59 14.188 27.359 1 86.56 381 ILE A C 1
ATOM 3085 O O . ILE A 1 381 ? -6.934 13.062 27 1 86.56 381 ILE A O 1
ATOM 3089 N N . LEU A 1 382 ? -5.738 14.914 26.703 1 88.44 382 LEU A N 1
ATOM 3090 C CA . LEU A 1 382 ? -5.27 14.523 25.375 1 88.44 382 LEU A CA 1
ATOM 3091 C C . LEU A 1 382 ? -4.32 13.336 25.469 1 88.44 382 LEU A C 1
ATOM 3093 O O . LEU A 1 382 ? -4.168 12.578 24.5 1 88.44 382 LEU A O 1
ATOM 3097 N N . ASN A 1 383 ? -3.705 13.109 26.656 1 90.31 383 ASN A N 1
ATOM 3098 C CA . ASN A 1 383 ? -2.779 12 26.844 1 90.31 383 ASN A CA 1
ATOM 3099 C C . ASN A 1 383 ? -3.504 10.734 27.312 1 90.31 383 ASN A C 1
ATOM 3101 O O . ASN A 1 383 ? -2.924 9.648 27.328 1 90.31 383 ASN A O 1
ATOM 3105 N N . ASN A 1 384 ? -4.746 10.914 27.672 1 93.31 384 ASN A N 1
ATOM 3106 C CA . ASN A 1 384 ? -5.539 9.797 28.188 1 93.31 384 ASN A CA 1
ATOM 3107 C C . ASN A 1 384 ? -6.512 9.273 27.125 1 93.31 384 ASN A C 1
ATOM 3109 O O . ASN A 1 384 ? -7.523 9.914 26.844 1 93.31 384 ASN A O 1
ATOM 3113 N N . PRO A 1 385 ? -6.266 8.117 26.641 1 93.88 385 PRO A N 1
ATOM 3114 C CA . PRO A 1 385 ? -7.102 7.625 25.531 1 93.88 385 PRO A CA 1
ATOM 3115 C C . PRO A 1 385 ? -8.516 7.258 25.984 1 93.88 385 PRO A C 1
ATOM 3117 O O . PRO A 1 385 ? -9.391 7.039 25.156 1 93.88 385 PRO A O 1
ATOM 3120 N N . THR A 1 386 ? -8.805 7.18 27.234 1 94.25 386 THR A N 1
ATOM 3121 C CA . THR A 1 386 ? -10.125 6.762 27.703 1 94.25 386 THR A CA 1
ATOM 3122 C C . THR A 1 386 ? 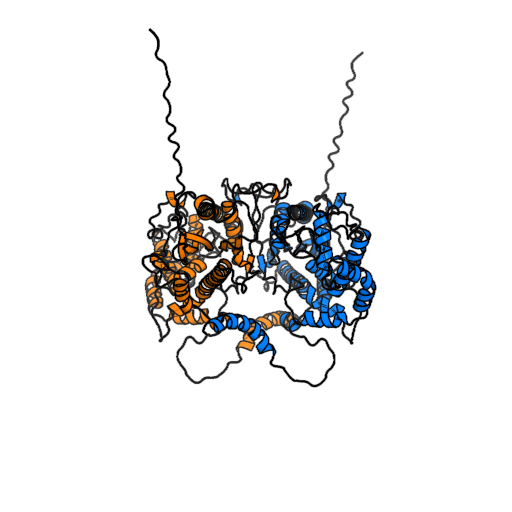-11.016 7.973 27.969 1 94.25 386 THR A C 1
ATOM 3124 O O . THR A 1 386 ? -12.195 7.824 28.281 1 94.25 386 THR A O 1
ATOM 3127 N N . GLU A 1 387 ? -10.422 9.172 27.844 1 91.69 387 GLU A N 1
ATOM 3128 C CA . GLU A 1 387 ? -11.203 10.406 27.953 1 91.69 387 GLU A CA 1
ATOM 3129 C C . GLU A 1 387 ? -11.789 10.812 26.609 1 91.69 387 GLU A C 1
ATOM 3131 O O . GLU A 1 387 ? -11.406 10.266 25.578 1 91.69 387 GLU A O 1
ATOM 3136 N N . ASN A 1 388 ? -12.703 11.664 26.703 1 87 388 ASN A N 1
ATOM 3137 C CA . ASN A 1 388 ? -13.227 12.203 25.453 1 87 388 ASN A CA 1
ATOM 3138 C C . ASN A 1 388 ? -12.227 13.141 24.781 1 87 388 ASN A C 1
ATOM 3140 O O . ASN A 1 388 ? -11.961 14.234 25.266 1 87 388 ASN A O 1
ATOM 3144 N N . ASN A 1 389 ? -11.703 12.703 23.688 1 89.12 389 ASN A N 1
ATOM 3145 C CA . ASN A 1 389 ? -10.664 13.422 22.953 1 89.12 389 ASN A CA 1
ATOM 3146 C C . ASN A 1 389 ? -11.172 13.93 21.609 1 89.12 389 ASN A C 1
ATOM 3148 O O . ASN A 1 389 ? -10.406 14.477 20.812 1 89.12 389 ASN A O 1
ATOM 3152 N N . PHE A 1 390 ? -12.398 13.766 21.328 1 95.38 390 PHE A N 1
ATOM 3153 C CA . PHE A 1 390 ? -12.938 14.109 20.016 1 95.38 390 PHE A CA 1
ATOM 3154 C C . PHE A 1 390 ? -13.719 15.422 20.078 1 95.38 390 PHE A C 1
ATOM 3156 O O . PHE A 1 390 ? -14.758 15.5 20.734 1 95.38 390 PHE A O 1
ATOM 3163 N N . CYS A 1 391 ? -13.203 16.422 19.375 1 94.88 391 CYS A N 1
ATOM 3164 C CA . CYS A 1 391 ? -13.797 17.75 19.344 1 94.88 391 CYS A CA 1
ATOM 3165 C C . CYS A 1 391 ? -14.828 17.859 18.234 1 94.88 391 CYS A C 1
ATOM 3167 O O . CYS A 1 391 ? -14.477 17.922 17.047 1 94.88 391 CYS A O 1
ATOM 3169 N N . ASP A 1 392 ? -16.109 17.891 18.609 1 95.5 392 ASP A N 1
ATOM 3170 C CA . ASP A 1 392 ? -17.172 18.047 17.609 1 95.5 392 ASP A CA 1
ATOM 3171 C C . ASP A 1 392 ? -17.234 19.484 17.094 1 95.5 392 ASP A C 1
ATOM 3173 O O . ASP A 1 392 ? -17.516 20.422 17.844 1 95.5 392 ASP A O 1
ATOM 3177 N N . PHE A 1 393 ? -16.953 19.672 15.789 1 95.94 393 PHE A N 1
ATOM 3178 C CA . PHE A 1 393 ? -16.938 21.016 15.234 1 95.94 393 PHE A CA 1
ATOM 3179 C C . PHE A 1 393 ? -18 21.172 14.156 1 95.94 393 PHE A C 1
ATOM 3181 O O . PHE A 1 393 ? -17.922 22.078 13.328 1 95.94 393 PHE A O 1
ATOM 3188 N N . THR A 1 394 ? -19.047 20.359 14.195 1 97.12 394 THR A N 1
ATOM 3189 C CA . THR A 1 394 ? -20.125 20.391 13.203 1 97.12 394 THR A CA 1
ATOM 3190 C C . THR A 1 394 ? -20.797 21.75 13.172 1 97.12 394 THR A C 1
ATOM 3192 O O . THR A 1 394 ? -21.219 22.219 12.109 1 97.12 394 THR A O 1
ATOM 3195 N N . LYS A 1 395 ? -20.781 22.422 14.242 1 94.81 395 LYS A N 1
ATOM 3196 C CA . LYS A 1 395 ? -21.531 23.672 14.406 1 94.81 395 LYS A CA 1
ATOM 3197 C C . LYS A 1 395 ? -20.906 24.797 13.594 1 94.81 395 LYS A C 1
ATOM 3199 O O . LYS A 1 395 ? -21.516 25.844 13.398 1 94.81 395 LYS A O 1
ATOM 3204 N N . ILE A 1 396 ? -19.703 24.625 13.125 1 94.69 396 ILE A N 1
ATOM 3205 C CA . ILE A 1 396 ? -19.062 25.75 12.438 1 94.69 396 ILE A CA 1
ATOM 3206 C C . ILE A 1 396 ? -19.062 25.484 10.93 1 94.69 396 ILE A C 1
ATOM 3208 O O . ILE A 1 396 ? -18.562 26.312 10.156 1 94.69 396 ILE A O 1
ATOM 3212 N N . LEU A 1 397 ? -19.641 24.406 10.516 1 96.69 397 LEU A N 1
ATOM 3213 C CA . LEU A 1 397 ? -19.75 24.141 9.086 1 96.69 397 LEU A CA 1
ATOM 3214 C C . LEU A 1 397 ? -20.828 25.016 8.445 1 96.69 397 LEU A C 1
ATOM 3216 O O . LEU A 1 397 ? -21.828 25.328 9.086 1 96.69 397 LEU A O 1
ATOM 3220 N N . PRO A 1 398 ? -20.562 25.359 7.188 1 94.88 398 PRO A N 1
ATOM 3221 C CA . PRO A 1 398 ? -21.625 26.094 6.5 1 94.88 398 PRO A CA 1
ATOM 3222 C C . PRO A 1 398 ? -22.891 25.281 6.34 1 94.88 398 PRO A C 1
ATOM 3224 O O . PRO A 1 398 ? -22.828 24.047 6.176 1 94.88 398 PRO A O 1
ATOM 3227 N N . ASN A 1 399 ? -24.094 25.953 6.41 1 91.12 399 ASN A N 1
ATOM 3228 C CA . ASN A 1 399 ? -25.406 25.359 6.18 1 91.12 399 ASN A CA 1
ATOM 3229 C C . ASN A 1 399 ? -25.797 24.406 7.301 1 91.12 399 ASN A C 1
ATOM 3231 O O . ASN A 1 399 ? -26.656 23.531 7.109 1 91.12 399 ASN A O 1
ATOM 3235 N N . ASN A 1 400 ? -25.031 24.531 8.438 1 89.44 400 ASN A N 1
ATOM 3236 C CA . ASN A 1 400 ? -25.484 23.75 9.578 1 89.44 400 ASN A CA 1
ATOM 3237 C C . ASN A 1 400 ? -26.812 24.266 10.125 1 89.44 400 ASN A C 1
ATOM 3239 O O . ASN A 1 400 ? -27.188 25.422 9.883 1 89.44 400 ASN A O 1
ATOM 3243 N N . ALA A 1 401 ? -27.594 23.438 10.75 1 89.06 401 ALA A N 1
ATOM 3244 C CA . ALA A 1 401 ? -28.844 23.828 11.406 1 89.06 401 ALA A CA 1
ATOM 3245 C C . ALA A 1 401 ? -28.75 23.594 12.914 1 89.06 401 ALA A C 1
ATOM 3247 O O . ALA A 1 401 ? -29.062 22.5 13.398 1 89.06 401 ALA A O 1
ATOM 3248 N N . ASN A 1 402 ? -28.469 24.594 13.688 1 86.56 402 ASN A N 1
ATOM 3249 C CA . ASN A 1 402 ? -28.375 24.547 15.148 1 86.56 402 ASN A CA 1
ATOM 3250 C C . ASN A 1 402 ? -27.438 23.438 15.609 1 86.56 402 ASN A C 1
ATOM 3252 O O . ASN A 1 402 ? -27.812 22.594 16.438 1 86.56 402 ASN A O 1
ATOM 3256 N N . GLY A 1 403 ? -26.375 23.375 14.883 1 86.69 403 GLY A N 1
ATOM 3257 C CA . GLY A 1 403 ? -25.344 22.438 15.305 1 86.69 403 GLY A CA 1
ATOM 3258 C C . GLY A 1 403 ? -25.469 21.062 14.664 1 86.69 403 GLY A C 1
ATOM 3259 O O . GLY A 1 403 ? -24.656 20.188 14.898 1 86.69 403 GLY A O 1
ATOM 3260 N N . SER A 1 404 ? -26.516 20.922 13.922 1 90.94 404 SER A N 1
ATOM 3261 C CA . SER A 1 404 ? -26.734 19.672 13.219 1 90.94 404 SER A CA 1
ATOM 3262 C C . SER A 1 404 ? -26.578 19.859 11.711 1 90.94 404 SER A C 1
ATOM 3264 O O . SER A 1 404 ? -26.719 20.969 11.195 1 90.94 404 SER A O 1
ATOM 3266 N N . MET A 1 405 ? -26.203 18.828 11.109 1 96 405 MET A N 1
ATOM 3267 C CA . MET A 1 405 ? -26 18.859 9.664 1 96 405 MET A CA 1
ATOM 3268 C C . MET A 1 405 ? -26.438 17.547 9.023 1 96 405 MET A C 1
ATOM 3270 O O . MET A 1 405 ? -25.953 16.469 9.398 1 96 405 MET A O 1
ATOM 3274 N N . THR A 1 406 ? -27.359 17.656 8.055 1 97.25 406 THR A N 1
ATOM 3275 C CA . THR A 1 406 ? -27.781 16.469 7.336 1 97.25 406 THR A CA 1
ATOM 3276 C C . THR A 1 406 ? -26.75 16.062 6.293 1 97.25 406 THR A C 1
ATOM 3278 O O . THR A 1 406 ? -25.906 16.875 5.898 1 97.25 406 THR A O 1
ATOM 3281 N N . LEU A 1 407 ? -26.812 14.844 5.867 1 98 407 LEU A N 1
ATOM 3282 C CA . LEU A 1 407 ? -25.938 14.383 4.789 1 98 407 LEU A CA 1
ATOM 3283 C C . LEU A 1 407 ? -26.125 15.242 3.541 1 98 407 LEU A C 1
ATOM 3285 O O . LEU A 1 407 ? -25.156 15.586 2.869 1 98 407 LEU A O 1
ATOM 3289 N N . ASN A 1 408 ? -27.375 15.625 3.275 1 96.44 408 ASN A N 1
ATOM 3290 C CA . ASN A 1 408 ? -27.656 16.453 2.109 1 96.44 408 ASN A CA 1
ATOM 3291 C C . ASN A 1 408 ? -26.984 17.828 2.213 1 96.44 408 ASN A C 1
ATOM 3293 O O . ASN A 1 408 ? -26.453 18.328 1.228 1 96.44 408 ASN A O 1
ATOM 3297 N N . GLN A 1 409 ? -27.094 18.406 3.371 1 96.62 409 GLN A N 1
ATOM 3298 C CA . GLN A 1 409 ? -26.453 19.703 3.588 1 96.62 409 GLN A CA 1
ATOM 3299 C C . GLN A 1 409 ? -24.938 19.594 3.428 1 96.62 409 GLN A C 1
ATOM 3301 O O . GLN A 1 409 ? -24.297 20.469 2.828 1 96.62 409 GLN A O 1
ATOM 3306 N N . PHE A 1 410 ? -24.359 18.547 3.949 1 97.56 410 PHE A N 1
ATOM 3307 C CA . PHE A 1 410 ? -22.938 18.312 3.84 1 97.56 410 PHE A CA 1
ATOM 3308 C C . PHE A 1 410 ? -22.531 18.125 2.383 1 97.56 410 PHE A C 1
ATOM 3310 O O . PHE A 1 410 ? -21.516 18.672 1.94 1 97.56 410 PHE A O 1
ATOM 3317 N N . ALA A 1 411 ? -23.297 17.344 1.639 1 97.12 411 ALA A N 1
ATOM 3318 C CA . ALA A 1 411 ? -23.047 17.109 0.219 1 97.12 411 ALA A CA 1
ATOM 3319 C C . ALA A 1 411 ? -23.125 18.422 -0.571 1 97.12 411 ALA A C 1
ATOM 3321 O O . ALA A 1 411 ? -22.344 18.641 -1.494 1 97.12 411 ALA A O 1
ATOM 3322 N N . GLN A 1 412 ? -24.047 19.25 -0.198 1 95.5 412 GLN A N 1
ATOM 3323 C CA . GLN A 1 412 ? -24.188 20.547 -0.852 1 95.5 412 GLN A CA 1
ATOM 3324 C C . GLN A 1 412 ? -22.953 21.406 -0.632 1 95.5 412 GLN A C 1
ATOM 3326 O O . GLN A 1 412 ? -22.484 22.094 -1.551 1 95.5 412 GLN A O 1
ATOM 3331 N N . ASN A 1 413 ? -22.453 21.375 0.575 1 95 413 ASN A N 1
ATOM 3332 C CA . ASN A 1 413 ? -21.234 22.109 0.871 1 95 413 ASN A CA 1
ATOM 3333 C C . ASN A 1 413 ? -20.062 21.641 0.017 1 95 413 ASN A C 1
ATOM 3335 O O . ASN A 1 413 ? -19.219 22.438 -0.389 1 95 413 ASN A O 1
ATOM 3339 N N . ALA A 1 414 ? -20.031 20.328 -0.274 1 96.31 414 ALA A N 1
ATOM 3340 C CA . ALA A 1 414 ? -18.922 19.719 -1.016 1 96.31 414 ALA A CA 1
ATOM 3341 C C . ALA A 1 414 ? -19.031 20.016 -2.506 1 96.31 414 ALA A C 1
ATOM 3343 O O . ALA A 1 414 ? -18.031 20 -3.225 1 96.31 414 ALA A O 1
ATOM 3344 N N . MET A 1 415 ? -20.188 20.344 -2.963 1 94.56 415 MET A N 1
ATOM 3345 C CA . MET A 1 415 ? -20.469 20.484 -4.387 1 94.56 415 MET A CA 1
ATOM 3346 C C . MET A 1 415 ? -19.656 21.609 -5.008 1 94.56 415 MET A C 1
ATOM 3348 O O . MET A 1 415 ? -19.234 21.516 -6.164 1 94.56 415 MET A O 1
ATOM 3352 N N . SER A 1 416 ? -19.453 22.625 -4.277 1 92.69 416 SER A N 1
ATOM 3353 C CA . SER A 1 416 ? -18.719 23.766 -4.816 1 92.69 416 SER A CA 1
ATOM 3354 C C . SER A 1 416 ? -17.266 23.391 -5.125 1 92.69 416 SER A C 1
ATOM 3356 O O . SER A 1 416 ? -16.594 24.078 -5.891 1 92.69 416 SER A O 1
ATOM 3358 N N . TYR A 1 417 ? -16.781 22.297 -4.578 1 95.25 417 TYR A N 1
ATOM 3359 C CA . TYR A 1 417 ? -15.406 21.875 -4.773 1 95.25 417 TYR A CA 1
ATOM 3360 C C . TYR A 1 417 ? -15.344 20.641 -5.672 1 95.25 417 TYR A C 1
ATOM 3362 O O . TYR A 1 417 ? -14.305 20 -5.773 1 95.25 417 TYR A O 1
ATOM 3370 N N . SER A 1 418 ? -16.438 20.312 -6.207 1 92.69 418 SER A N 1
ATOM 3371 C CA . SER A 1 418 ? -16.5 19.141 -7.07 1 92.69 418 SER A CA 1
ATOM 3372 C C . SER A 1 418 ? -16 19.453 -8.477 1 92.69 418 SER A C 1
ATOM 3374 O O . SER A 1 418 ? -16.047 20.609 -8.914 1 92.69 418 SER A O 1
ATOM 3376 N N . ALA A 1 419 ? -15.328 18.5 -9.031 1 86.31 419 ALA A N 1
ATOM 3377 C CA . ALA A 1 419 ? -14.961 18.547 -10.445 1 86.31 419 ALA A CA 1
ATOM 3378 C C . ALA A 1 419 ? -15.414 17.297 -11.188 1 86.31 419 ALA A C 1
ATOM 3380 O O . ALA A 1 419 ? -15.469 16.203 -10.602 1 86.31 419 ALA A O 1
ATOM 3381 N N . SER A 1 420 ? -15.867 17.453 -12.391 1 78.44 420 SER A N 1
ATOM 3382 C CA . SER A 1 420 ? -16.281 16.297 -13.18 1 78.44 420 SER A CA 1
ATOM 3383 C C . SER A 1 420 ? -15.133 15.312 -13.352 1 78.44 420 SER A C 1
ATOM 3385 O O . SER A 1 420 ? -15.336 14.102 -13.273 1 78.44 420 SER A O 1
ATOM 3387 N N . SER A 1 421 ? -13.984 15.789 -13.539 1 86.19 421 SER A N 1
ATOM 3388 C CA . SER A 1 421 ? -12.75 15.023 -13.672 1 86.19 421 SER A CA 1
ATOM 3389 C C . SER A 1 421 ? -11.555 15.781 -13.102 1 86.19 421 SER A C 1
ATOM 3391 O O . SER A 1 421 ? -11.25 16.891 -13.547 1 86.19 421 SER A O 1
ATOM 3393 N N . TYR A 1 422 ? -11.016 15.211 -12.125 1 87.88 422 TYR A N 1
ATOM 3394 C CA . TYR A 1 422 ? -9.828 15.852 -11.578 1 87.88 422 TYR A CA 1
ATOM 3395 C C . TYR A 1 422 ? -8.766 16.047 -12.656 1 87.88 422 TYR A C 1
ATOM 3397 O O . TYR A 1 422 ? -8.086 17.078 -12.68 1 87.88 422 TYR A O 1
ATOM 3405 N N . SER A 1 423 ? -8.648 15.008 -13.461 1 88.81 423 SER A N 1
ATOM 3406 C CA . SER A 1 423 ? -7.652 15.086 -14.523 1 88.81 423 SER A CA 1
ATOM 3407 C C . SER A 1 423 ? -7.914 16.266 -15.438 1 88.81 423 SER A C 1
ATOM 3409 O O . SER A 1 423 ? -6.984 16.984 -15.82 1 88.81 423 SER A O 1
ATOM 3411 N N . SER A 1 424 ? -9.156 16.5 -15.758 1 90.31 424 SER A N 1
ATOM 3412 C CA . SER A 1 424 ? -9.516 17.625 -16.609 1 90.31 424 SER A CA 1
ATOM 3413 C C . SER A 1 424 ? -9.266 18.953 -15.914 1 90.31 424 SER A C 1
ATOM 3415 O O . SER A 1 424 ? -8.766 19.906 -16.531 1 90.31 424 SER A O 1
ATOM 3417 N N . LEU A 1 425 ? -9.641 18.938 -14.664 1 91.88 425 LEU A N 1
ATOM 3418 C CA . LEU A 1 425 ? -9.398 20.141 -13.875 1 91.88 425 LEU A CA 1
ATOM 3419 C C . LEU A 1 425 ? -7.91 20.453 -13.805 1 91.88 425 LEU A C 1
ATOM 3421 O O . LEU A 1 425 ? -7.512 21.609 -13.969 1 91.88 425 LEU A O 1
ATOM 3425 N N . CYS A 1 426 ? -7.129 19.453 -13.555 1 93.56 426 CYS A N 1
ATOM 3426 C CA . CYS A 1 426 ? -5.684 19.594 -13.391 1 93.56 426 CYS A CA 1
ATOM 3427 C C . CYS A 1 426 ? -5.023 20.047 -14.688 1 93.56 426 CYS A C 1
ATOM 3429 O O . CYS A 1 426 ? -4.047 20.797 -14.664 1 93.56 426 CYS A O 1
ATOM 3431 N N . LEU A 1 427 ? -5.527 19.703 -15.797 1 91.88 427 LEU A N 1
ATOM 3432 C CA . LEU A 1 427 ? -4.914 20 -17.094 1 91.88 427 LEU A CA 1
ATOM 3433 C C . LEU A 1 427 ? -5.352 21.375 -17.578 1 91.88 427 LEU A C 1
ATOM 3435 O O . LEU A 1 427 ? -4.762 21.922 -18.516 1 91.88 427 LEU A O 1
ATOM 3439 N N . ASN A 1 428 ? -6.391 21.922 -17 1 90.62 428 ASN A N 1
ATOM 3440 C CA . ASN A 1 428 ? -6.824 23.266 -17.344 1 90.62 428 ASN A CA 1
ATOM 3441 C C . ASN A 1 428 ? -5.875 24.328 -16.781 1 90.62 428 ASN A C 1
ATOM 3443 O O . ASN A 1 428 ? -6.125 24.875 -15.719 1 90.62 428 ASN A O 1
ATOM 3447 N N . THR A 1 429 ? -4.906 24.734 -17.516 1 90.25 429 THR A N 1
ATOM 3448 C CA . THR A 1 429 ? -3.863 25.625 -17.016 1 90.25 429 THR A CA 1
ATOM 3449 C C . THR A 1 429 ? -4.211 27.078 -17.312 1 90.25 429 THR A C 1
ATOM 3451 O O . THR A 1 429 ? -3.416 27.984 -17.047 1 90.25 429 THR A O 1
ATOM 3454 N N . ASN A 1 430 ? -5.348 27.297 -17.938 1 84.88 430 ASN A N 1
ATOM 3455 C CA . ASN A 1 430 ? -5.797 28.672 -18.172 1 84.88 430 ASN A CA 1
ATOM 3456 C C . ASN A 1 430 ? -6.41 29.281 -16.906 1 84.88 430 ASN A C 1
ATOM 3458 O O . ASN A 1 430 ? -7.586 29.062 -16.609 1 84.88 430 ASN A O 1
ATOM 3462 N N . VAL A 1 431 ? -5.645 30.016 -16.172 1 80.12 431 VAL A N 1
ATOM 3463 C CA . VAL A 1 431 ? -6.125 30.594 -14.93 1 80.12 431 VAL A CA 1
ATOM 3464 C C . VAL A 1 431 ? -6.422 32.094 -15.125 1 80.12 431 VAL A C 1
ATOM 3466 O O . VAL A 1 431 ? -6.812 32.781 -14.188 1 80.12 431 VAL A O 1
ATOM 3469 N N . GLY A 1 432 ? -6.082 32.719 -16.391 1 64.62 432 GLY A N 1
ATOM 3470 C CA . GLY A 1 432 ? -6.328 34.094 -16.734 1 64.62 432 GLY A CA 1
ATOM 3471 C C . GLY A 1 432 ? -7.473 34.281 -17.719 1 64.62 432 GLY A C 1
ATOM 3472 O O . GLY A 1 432 ? -7.906 33.312 -18.344 1 64.62 432 GLY A O 1
ATOM 3473 N N . PHE A 1 433 ? -8.367 35.375 -17.422 1 49.78 433 PHE A N 1
ATOM 3474 C CA . PHE A 1 433 ? -9.492 35.781 -18.25 1 49.78 433 PHE A CA 1
ATOM 3475 C C . PHE A 1 433 ? -9.008 36.219 -19.625 1 49.78 433 PHE A C 1
ATOM 3477 O O . PHE A 1 433 ? -9.797 36.75 -20.422 1 49.78 433 PHE A O 1
ATOM 3484 N N . ASN A 1 434 ? -7.773 36.469 -19.891 1 39.41 434 ASN A N 1
ATOM 3485 C CA . ASN A 1 434 ? -7.762 37.125 -21.203 1 39.41 434 ASN A CA 1
ATOM 3486 C C . ASN A 1 434 ? -8.289 36.156 -22.281 1 39.41 434 ASN A C 1
ATOM 3488 O O . ASN A 1 434 ? -7.727 35.094 -22.516 1 39.41 434 ASN A O 1
ATOM 3492 N N . GLU A 1 435 ? -9.594 36.312 -22.531 1 37.84 435 GLU A N 1
ATOM 3493 C CA . GLU A 1 435 ? -10.258 35.781 -23.734 1 37.84 435 GLU A CA 1
ATOM 3494 C C . GLU A 1 435 ? -9.398 36 -24.969 1 37.84 435 GLU A C 1
ATOM 3496 O O . GLU A 1 435 ? -9.891 35.906 -26.094 1 37.84 435 GLU A O 1
ATOM 3501 N N . GLY A 1 436 ? -8.273 36.625 -25 1 33.91 436 GLY A N 1
ATOM 3502 C CA . GLY A 1 436 ? -7.77 36.719 -26.359 1 33.91 436 GLY A CA 1
ATOM 3503 C C . GLY A 1 436 ? -7.707 35.375 -27.062 1 33.91 436 GLY A C 1
ATOM 3504 O O . GLY A 1 436 ? -7.727 34.312 -26.422 1 33.91 436 GLY A O 1
ATOM 3505 N N . ASN A 1 437 ? -7.93 35.406 -28.562 1 32.59 437 ASN A N 1
ATOM 3506 C CA . ASN A 1 437 ? -8.047 34.5 -29.688 1 32.59 437 ASN A CA 1
ATOM 3507 C C . ASN A 1 437 ? -6.965 33.406 -29.656 1 32.59 437 ASN A C 1
ATOM 3509 O O . ASN A 1 437 ? -6.711 32.75 -30.656 1 32.59 437 ASN A O 1
ATOM 3513 N N . SER A 1 438 ? -5.914 33.625 -29.016 1 30.11 438 SER A N 1
ATOM 3514 C CA . SER A 1 438 ? -4.891 32.75 -29.578 1 30.11 438 SER A CA 1
ATOM 3515 C C . SER A 1 438 ? -5.242 31.297 -29.359 1 30.11 438 SER A C 1
ATOM 3517 O O . SER A 1 438 ? -5.27 30.812 -28.234 1 30.11 438 SER A O 1
ATOM 3519 N N . ALA A 1 439 ? -6.148 30.812 -30.109 1 30.97 439 ALA A N 1
ATOM 3520 C CA . ALA A 1 439 ? -6.242 29.406 -30.5 1 30.97 439 ALA A CA 1
ATOM 3521 C C . ALA A 1 439 ? -4.859 28.797 -30.703 1 30.97 439 ALA A C 1
ATOM 3523 O O . ALA A 1 439 ? -4.711 27.797 -31.406 1 30.97 439 ALA A O 1
ATOM 3524 N N . ARG A 1 440 ? -3.795 29.469 -30.516 1 29.72 440 ARG A N 1
ATOM 3525 C CA . ARG A 1 440 ? -2.775 28.5 -30.891 1 29.72 440 ARG A CA 1
ATOM 3526 C C . ARG A 1 440 ? -2.766 27.312 -29.922 1 29.72 440 ARG A C 1
ATOM 3528 O O . ARG A 1 440 ? -2.48 27.469 -28.734 1 29.72 440 ARG A O 1
ATOM 3535 N N . LYS A 1 441 ? -3.633 26.375 -30.031 1 31.14 441 LYS A N 1
ATOM 3536 C CA . LYS A 1 441 ? -3.447 25 -29.578 1 31.14 441 LYS A CA 1
ATOM 3537 C C . LYS A 1 441 ? -1.978 24.594 -29.625 1 31.14 441 LYS A C 1
ATOM 3539 O O . LYS A 1 441 ? -1.442 24.328 -30.703 1 31.14 441 LYS A O 1
ATOM 3544 N N . THR A 1 442 ? -1.062 25.25 -28.969 1 26.86 442 THR A N 1
ATOM 3545 C CA . THR A 1 442 ? 0.174 24.484 -29 1 26.86 442 THR A CA 1
ATOM 3546 C C . THR A 1 442 ? -0.089 23.031 -28.609 1 26.86 442 THR A C 1
ATOM 3548 O O . THR A 1 442 ? -0.63 22.75 -27.531 1 26.86 442 THR A O 1
ATOM 3551 N N . ILE A 1 443 ? -0.304 22.219 -29.531 1 28.48 443 ILE A N 1
ATOM 3552 C CA . ILE A 1 443 ? -0.053 20.781 -29.562 1 28.48 443 ILE A CA 1
ATOM 3553 C C . ILE A 1 443 ? 1.221 20.469 -28.797 1 28.48 443 ILE A C 1
ATOM 3555 O O . ILE A 1 443 ? 2.199 19.984 -29.359 1 28.48 443 ILE A O 1
ATOM 3559 N N . ALA A 1 444 ? 1.697 21.391 -28.016 1 29.09 444 ALA A N 1
ATOM 3560 C CA . ALA A 1 444 ? 2.938 21.062 -27.312 1 29.09 444 ALA A CA 1
ATOM 3561 C C . ALA A 1 444 ? 2.721 19.953 -26.297 1 29.09 444 ALA A C 1
ATOM 3563 O O . ALA A 1 444 ? 3.676 19.469 -25.688 1 29.09 444 ALA A O 1
ATOM 3564 N N . ILE A 1 445 ? 1.555 19.906 -25.875 1 30.11 445 ILE A N 1
ATOM 3565 C CA . ILE A 1 445 ? 1.583 19.016 -24.719 1 30.11 445 ILE A CA 1
ATOM 3566 C C . ILE A 1 445 ? 1.911 17.594 -25.172 1 30.11 445 ILE A C 1
ATOM 3568 O O . ILE A 1 445 ? 2.006 16.688 -24.344 1 30.11 445 ILE A O 1
ATOM 3572 N N . SER A 1 446 ? 1.82 17.453 -26.469 1 28.88 446 SER A N 1
ATOM 3573 C CA . SER A 1 446 ? 2.215 16.125 -26.875 1 28.88 446 SER A CA 1
ATOM 3574 C C . SER A 1 446 ? 3.697 15.875 -26.625 1 28.88 446 SER A C 1
ATOM 3576 O O . SER A 1 446 ? 4.145 14.727 -26.578 1 28.88 446 SER A O 1
ATOM 3578 N N . GLY A 1 447 ? 4.527 16.938 -26.734 1 27.05 447 GLY A N 1
ATOM 3579 C CA . GLY A 1 447 ? 5.969 16.781 -26.656 1 27.05 447 GLY A CA 1
ATOM 3580 C C . GLY A 1 447 ? 6.461 16.578 -25.234 1 27.05 447 GLY A C 1
ATOM 3581 O O . GLY A 1 447 ? 7.496 15.953 -25.016 1 27.05 447 GLY A O 1
ATOM 3582 N N . PHE A 1 448 ? 5.961 17.391 -24.359 1 28.77 448 PHE A N 1
ATOM 3583 C CA . PHE A 1 448 ? 6.516 17.328 -23 1 28.77 448 PHE A CA 1
ATOM 3584 C C . PHE A 1 448 ? 6.195 15.977 -22.359 1 28.77 448 PHE A C 1
ATOM 3586 O O . PHE A 1 448 ? 6.984 15.469 -21.547 1 28.77 448 PHE A O 1
ATOM 3593 N N . LEU A 1 449 ? 5.125 15.516 -22.609 1 29.95 449 LEU A N 1
ATOM 3594 C CA . LEU A 1 449 ? 4.973 14.148 -22.109 1 29.95 449 LEU A CA 1
ATOM 3595 C C . LEU A 1 449 ? 5.949 13.211 -22.797 1 29.95 449 LEU A C 1
ATOM 3597 O O . LEU A 1 449 ? 6.32 12.172 -22.25 1 29.95 449 LEU A O 1
ATOM 3601 N N . LEU A 1 450 ? 6.242 13.578 -24.062 1 28.91 450 LEU A N 1
ATOM 3602 C CA . LEU A 1 450 ? 7.258 12.828 -24.797 1 28.91 450 LEU A CA 1
ATOM 3603 C C . LEU A 1 450 ? 8.656 13.133 -24.25 1 28.91 450 LEU A C 1
ATOM 3605 O O . LEU A 1 450 ? 9.531 12.266 -24.25 1 28.91 450 LEU A O 1
ATOM 3609 N N . PHE A 1 451 ? 8.898 14.375 -23.922 1 29.47 451 PHE A N 1
ATOM 3610 C CA . PHE A 1 451 ? 10.266 14.703 -23.516 1 29.47 451 PHE A CA 1
ATOM 3611 C C . PHE A 1 451 ? 10.602 14.047 -22.188 1 29.47 451 PHE A C 1
ATOM 3613 O O . PHE A 1 451 ? 11.734 13.609 -21.984 1 29.47 451 PHE A O 1
ATOM 3620 N N . VAL A 1 452 ? 9.734 14.109 -21.312 1 29.52 452 VAL A N 1
ATOM 3621 C CA . VAL A 1 452 ? 10.172 13.391 -20.125 1 29.52 452 VAL A CA 1
ATOM 3622 C C . VAL A 1 452 ? 10.242 11.891 -20.422 1 29.52 452 VAL A C 1
ATOM 3624 O O . VAL A 1 452 ? 11.016 11.164 -19.812 1 29.52 452 VAL A O 1
ATOM 3627 N N . CYS A 1 453 ? 9.523 11.445 -21.438 1 28.92 453 CYS A N 1
ATOM 3628 C CA . CYS A 1 453 ? 9.812 10.078 -21.844 1 28.92 453 CYS A CA 1
ATOM 3629 C C . CYS A 1 453 ? 11.078 10.023 -22.688 1 28.92 453 CYS A C 1
ATOM 3631 O O . CYS A 1 453 ? 11.703 8.961 -22.812 1 28.92 453 CYS A O 1
ATOM 3633 N N . ILE A 1 454 ? 11.32 11.055 -23.562 1 29.81 454 ILE A N 1
ATOM 3634 C CA . ILE A 1 454 ? 12.5 10.969 -24.406 1 29.81 454 ILE A CA 1
ATOM 3635 C C . ILE A 1 454 ? 13.758 11.164 -23.562 1 29.81 454 ILE A C 1
ATOM 3637 O O . ILE A 1 454 ? 14.773 10.5 -23.797 1 29.81 454 ILE A O 1
ATOM 3641 N N . THR A 1 455 ? 13.797 12.117 -22.688 1 29.77 455 THR A N 1
ATOM 3642 C CA . THR A 1 455 ? 15.078 12.172 -22 1 29.77 455 THR A CA 1
ATOM 3643 C C . THR A 1 455 ? 15.359 10.852 -21.281 1 29.77 455 THR A C 1
ATOM 3645 O O . THR A 1 455 ? 16.516 10.539 -20.969 1 29.77 455 THR A O 1
ATOM 3648 N N . TRP A 1 456 ? 14.32 10.109 -21.031 1 27.81 456 TRP A N 1
ATOM 3649 C CA . TRP A 1 456 ? 14.805 8.805 -20.578 1 27.81 456 TRP A CA 1
ATOM 3650 C C . TRP A 1 456 ? 15.367 7.996 -21.734 1 27.81 456 TRP A C 1
ATOM 3652 O O . TRP A 1 456 ? 16.281 7.184 -21.562 1 27.81 456 TRP A O 1
ATOM 3662 N N . ASN A 1 457 ? 14.836 8.203 -22.938 1 28.75 457 ASN A N 1
ATOM 3663 C CA . ASN A 1 457 ? 15.5 7.434 -23.984 1 28.75 457 ASN A CA 1
ATOM 3664 C C . ASN A 1 457 ? 16.844 8.039 -24.359 1 28.75 457 ASN A C 1
ATOM 3666 O O . ASN A 1 457 ? 17.719 7.352 -24.891 1 28.75 457 ASN A O 1
ATOM 3670 N N . LEU A 1 458 ? 16.953 9.328 -24.5 1 28.83 458 LEU A N 1
ATOM 3671 C CA . LEU A 1 458 ? 18.234 9.82 -24.984 1 28.83 458 LEU A CA 1
ATOM 3672 C C . LEU A 1 458 ? 19.359 9.43 -24.031 1 28.83 458 LEU A C 1
ATOM 3674 O O . LEU A 1 458 ? 20.531 9.43 -24.406 1 28.83 458 LEU A O 1
ATOM 3678 N N . LEU A 1 459 ? 19.219 9.312 -22.828 1 27.12 459 LEU A N 1
ATOM 3679 C CA . LEU A 1 459 ? 20.438 8.859 -22.156 1 27.12 459 LEU A CA 1
ATOM 3680 C C . LEU A 1 459 ? 20.812 7.457 -22.625 1 27.12 459 LEU A C 1
ATOM 3682 O O . LEU A 1 459 ? 21.953 7.031 -22.453 1 27.12 459 LEU A O 1
ATOM 3686 N N . PHE A 1 460 ? 19.922 6.684 -23.25 1 27.44 460 PHE A N 1
ATOM 3687 C CA . PHE A 1 460 ? 20.5 5.422 -23.719 1 27.44 460 PHE A CA 1
ATOM 3688 C C . PHE A 1 460 ? 21.078 5.578 -25.125 1 27.44 460 PHE A C 1
ATOM 3690 O O . PHE A 1 460 ? 21.75 4.668 -25.625 1 27.44 460 PHE A O 1
ATOM 3697 N N . SER A 1 461 ? 20.625 6.488 -25.938 1 26.45 461 SER A N 1
ATOM 3698 C CA . SER A 1 461 ? 21.156 6.305 -27.281 1 26.45 461 SER A CA 1
ATOM 3699 C C . SER A 1 461 ? 22.594 6.805 -27.375 1 26.45 461 SER A C 1
ATOM 3701 O O . SER A 1 461 ? 23.312 6.457 -28.312 1 26.45 461 SER A O 1
ATOM 3703 N N . ASN A 1 462 ? 22.969 7.836 -26.766 1 25.69 462 ASN A N 1
ATOM 3704 C CA . ASN A 1 462 ? 24.25 8.383 -27.219 1 25.69 462 ASN A CA 1
ATOM 3705 C C . ASN A 1 462 ? 25.406 7.461 -26.891 1 25.69 462 ASN A C 1
ATOM 3707 O O . ASN A 1 462 ? 26.578 7.875 -26.938 1 25.69 462 ASN A O 1
ATOM 3711 N N . VAL A 1 463 ? 25.297 6.359 -26.25 1 23.78 463 VAL A N 1
ATOM 3712 C CA . VAL A 1 463 ? 26.578 5.691 -26.062 1 23.78 463 VAL A CA 1
ATOM 3713 C C . VAL A 1 463 ? 27 5.008 -27.359 1 23.78 463 VAL A C 1
ATOM 3715 O O . VAL A 1 463 ? 28.016 4.297 -27.391 1 23.78 463 VAL A O 1
ATOM 3718 N N . GLN A 1 464 ? 26.172 5.055 -28.5 1 20.72 464 GLN A N 1
ATOM 3719 C CA . GLN A 1 464 ? 26.844 4.281 -29.531 1 20.72 464 GLN A CA 1
ATOM 3720 C C . GLN A 1 464 ? 28.016 5.059 -30.125 1 20.72 464 GLN A C 1
ATOM 3722 O O . GLN A 1 464 ? 28.906 4.477 -30.75 1 20.72 464 GLN A O 1
ATOM 3727 N N . ASN A 1 465 ? 28.047 6.414 -30.109 1 21 465 ASN A N 1
ATOM 3728 C CA . ASN A 1 465 ? 29.312 6.742 -30.75 1 21 465 ASN A CA 1
ATOM 3729 C C . ASN A 1 465 ? 30.484 6.605 -29.781 1 21 465 ASN A C 1
ATOM 3731 O O . ASN A 1 465 ? 30.391 7.039 -28.641 1 21 465 ASN A O 1
ATOM 3735 N N . MET B 1 1 ? 42.594 -50.875 47.625 1 24.59 1 MET B N 1
ATOM 3736 C CA . MET B 1 1 ? 41.406 -50.969 46.781 1 24.59 1 MET B CA 1
ATOM 3737 C C . MET B 1 1 ? 40.969 -49.562 46.344 1 24.59 1 MET B C 1
ATOM 3739 O O . MET B 1 1 ? 40.219 -48.875 47.031 1 24.59 1 MET B O 1
ATOM 3743 N N . LYS B 1 2 ? 42.062 -48.781 45.938 1 31.72 2 LYS B N 1
ATOM 3744 C CA . LYS B 1 2 ? 42.219 -47.438 45.344 1 31.72 2 LYS B CA 1
ATOM 3745 C C . LYS B 1 2 ? 41.312 -47.25 44.125 1 31.72 2 LYS B C 1
ATOM 3747 O O . LYS B 1 2 ? 41.5 -47.906 43.094 1 31.72 2 LYS B O 1
ATOM 3752 N N . PHE B 1 3 ? 39.969 -47.094 44.438 1 30.84 3 PHE B N 1
ATOM 3753 C CA . PHE B 1 3 ? 38.906 -46.969 43.438 1 30.84 3 PHE B CA 1
ATOM 3754 C C . PHE B 1 3 ? 39.219 -45.844 42.438 1 30.84 3 PHE B C 1
ATOM 3756 O O . PHE B 1 3 ? 39.438 -44.719 42.844 1 30.84 3 PHE B O 1
ATOM 3763 N N . LEU B 1 4 ? 39.969 -46.125 41.312 1 37.31 4 LEU B N 1
ATOM 3764 C CA . LEU B 1 4 ? 40.156 -45.406 40.094 1 37.31 4 LEU B CA 1
ATOM 3765 C C . LEU B 1 4 ? 38.844 -44.938 39.5 1 37.31 4 LEU B C 1
ATOM 3767 O O . LEU B 1 4 ? 38.062 -45.719 39 1 37.31 4 LEU B O 1
ATOM 3771 N N . LEU B 1 5 ? 38.219 -44 40.219 1 30.47 5 LEU B N 1
ATOM 3772 C CA . LEU B 1 5 ? 36.969 -43.438 39.656 1 30.47 5 LEU B CA 1
ATOM 3773 C C . LEU B 1 5 ? 37.156 -43.062 38.188 1 30.47 5 LEU B C 1
ATOM 3775 O O . LEU B 1 5 ? 38.281 -42.969 37.688 1 30.47 5 LEU B O 1
ATOM 3779 N N . SER B 1 6 ? 36.5 -41.906 37.688 1 32.47 6 SER B N 1
ATOM 3780 C CA . SER B 1 6 ? 35.312 -41.5 36.938 1 32.47 6 SER B CA 1
ATOM 3781 C C . SER B 1 6 ? 35.719 -40.938 35.562 1 32.47 6 SER B C 1
ATOM 3783 O O . SER B 1 6 ? 34.938 -41.031 34.625 1 32.47 6 SER B O 1
ATOM 3785 N N . PHE B 1 7 ? 36.75 -40.125 35.062 1 39.25 7 PHE B N 1
ATOM 3786 C CA . PHE B 1 7 ? 36.344 -38.938 34.344 1 39.25 7 PHE B CA 1
ATOM 3787 C C . PHE B 1 7 ? 36.125 -39.25 32.875 1 39.25 7 PHE B C 1
ATOM 3789 O O . PHE B 1 7 ? 37.062 -39.594 32.156 1 39.25 7 PHE B O 1
ATOM 3796 N N . ILE B 1 8 ? 34.938 -39.719 32.438 1 39.28 8 ILE B N 1
ATOM 3797 C CA . ILE B 1 8 ? 34.531 -39.75 31.016 1 39.28 8 ILE B CA 1
ATOM 3798 C C . ILE B 1 8 ? 34.562 -38.375 30.422 1 39.28 8 ILE B C 1
ATOM 3800 O O . ILE B 1 8 ? 33.812 -37.469 30.828 1 39.28 8 ILE B O 1
ATOM 3804 N N . ILE B 1 9 ? 35.625 -37.875 29.844 1 38.31 9 ILE B N 1
ATOM 3805 C CA . ILE B 1 9 ? 35.719 -36.656 29.047 1 38.31 9 ILE B CA 1
ATOM 3806 C C . ILE B 1 9 ? 34.75 -36.719 27.859 1 38.31 9 ILE B C 1
ATOM 3808 O O . ILE B 1 9 ? 34.875 -37.625 27 1 38.31 9 ILE B O 1
ATOM 3812 N N . SER B 1 10 ? 33.5 -36.312 28 1 35.5 10 SER B N 1
ATOM 3813 C CA . SER B 1 10 ? 32.562 -36.062 26.906 1 35.5 10 SER B CA 1
ATOM 3814 C C . SER B 1 10 ? 33.188 -35.156 25.844 1 35.5 10 SER B C 1
ATOM 3816 O O . SER B 1 10 ? 33.531 -34 26.125 1 35.5 10 SER B O 1
ATOM 3818 N N . LEU B 1 11 ? 33.781 -35.656 24.828 1 36.84 11 LEU B N 1
ATOM 3819 C CA . LEU B 1 11 ? 34.188 -34.969 23.625 1 36.84 11 LEU B CA 1
ATOM 3820 C C . LEU B 1 11 ? 33 -34.25 22.969 1 36.84 11 LEU B C 1
ATOM 3822 O O . LEU B 1 11 ? 32.094 -34.875 22.438 1 36.84 11 LEU B O 1
ATOM 3826 N N . TYR B 1 12 ? 32.594 -33.062 23.469 1 37.03 12 TYR B N 1
ATOM 3827 C CA . TYR B 1 12 ? 31.719 -32.188 22.719 1 37.03 12 TYR B CA 1
ATOM 3828 C C . TYR B 1 12 ? 32.281 -31.906 21.328 1 37.03 12 TYR B C 1
ATOM 3830 O O . TYR B 1 12 ? 33.344 -31.312 21.188 1 37.03 12 TYR B O 1
ATOM 3838 N N . ILE B 1 13 ? 31.984 -32.719 20.344 1 35.84 13 ILE B N 1
ATOM 3839 C CA . ILE B 1 13 ? 32.219 -32.375 18.953 1 35.84 13 ILE B CA 1
ATOM 3840 C C . ILE B 1 13 ? 31.562 -31.016 18.656 1 35.84 13 ILE B C 1
ATOM 3842 O O . ILE B 1 13 ? 30.328 -30.891 18.672 1 35.84 13 ILE B O 1
ATOM 3846 N N . LEU B 1 14 ? 32.219 -29.906 18.938 1 36.09 14 LEU B N 1
ATOM 3847 C CA . LEU B 1 14 ? 31.859 -28.625 18.344 1 36.09 14 LEU B CA 1
ATOM 3848 C C . LEU B 1 14 ? 31.688 -28.75 16.828 1 36.09 14 LEU B C 1
ATOM 3850 O O . LEU B 1 14 ? 32.656 -28.938 16.109 1 36.09 14 LEU B O 1
ATOM 3854 N N . THR B 1 15 ? 30.562 -29.25 16.375 1 35.78 15 THR B N 1
ATOM 3855 C CA . THR B 1 15 ? 30.281 -29.062 14.961 1 35.78 15 THR B CA 1
ATOM 3856 C C . THR B 1 15 ? 30.469 -27.609 14.547 1 35.78 15 THR B C 1
ATOM 3858 O O . THR B 1 15 ? 29.703 -26.734 14.969 1 35.78 15 THR B O 1
ATOM 3861 N N . VAL B 1 16 ? 31.641 -27.172 14.312 1 34.94 16 VAL B N 1
ATOM 3862 C CA . VAL B 1 16 ? 31.859 -25.938 13.586 1 34.94 16 VAL B CA 1
ATOM 3863 C C . VAL B 1 16 ? 30.969 -25.875 12.352 1 34.94 16 VAL B C 1
ATOM 3865 O O . VAL B 1 16 ? 31.078 -26.719 11.453 1 34.94 16 VAL B O 1
ATOM 3868 N N . TYR B 1 17 ? 29.734 -25.453 12.508 1 34.94 17 TYR B N 1
ATOM 3869 C CA . TYR B 1 17 ? 29.031 -25 11.312 1 34.94 17 TYR B CA 1
ATOM 3870 C C . TYR B 1 17 ? 29.938 -24.156 10.43 1 34.94 17 TYR B C 1
ATOM 3872 O O . TYR B 1 17 ? 30.297 -23.031 10.797 1 34.94 17 TYR B O 1
ATOM 3880 N N . LEU B 1 18 ? 30.812 -24.797 9.711 1 34.72 18 LEU B N 1
ATOM 3881 C CA . LEU B 1 18 ? 31.469 -24.047 8.656 1 34.72 18 LEU B CA 1
ATOM 3882 C C . LEU B 1 18 ? 30.438 -23.281 7.82 1 34.72 18 LEU B C 1
ATOM 3884 O O . LEU B 1 18 ? 29.531 -23.891 7.258 1 34.72 18 LEU B O 1
ATOM 3888 N N . PRO B 1 19 ? 30.234 -22.062 8.047 1 38.16 19 PRO B N 1
ATOM 3889 C CA . PRO B 1 19 ? 29.453 -21.359 7.02 1 38.16 19 PRO B CA 1
ATOM 3890 C C . PRO B 1 19 ? 29.844 -21.781 5.602 1 38.16 19 PRO B C 1
ATOM 3892 O O . PRO B 1 19 ? 31.016 -21.953 5.305 1 38.16 19 PRO B O 1
ATOM 3895 N N . LEU B 1 20 ? 29.094 -22.625 4.969 1 37.22 20 LEU B N 1
ATOM 3896 C CA . LEU B 1 20 ? 29.297 -22.766 3.531 1 37.22 20 LEU B CA 1
ATOM 3897 C C . LEU B 1 20 ? 29.75 -21.453 2.902 1 37.22 20 LEU B C 1
ATOM 3899 O O . LEU B 1 20 ? 29.016 -20.469 2.947 1 37.22 20 LEU B O 1
ATOM 3903 N N . ASN B 1 21 ? 30.906 -21.172 2.932 1 37.47 21 ASN B N 1
ATOM 3904 C CA . ASN B 1 2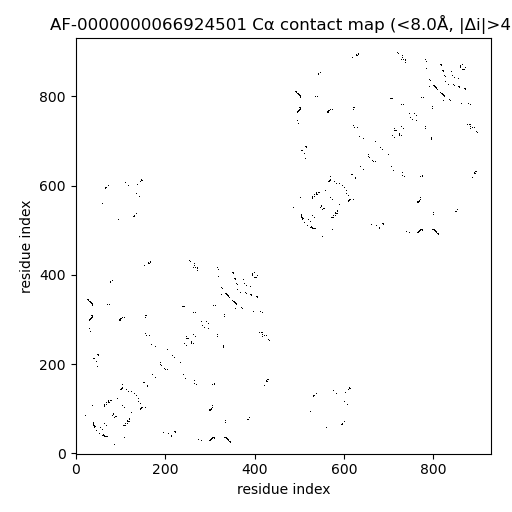1 ? 31.516 -20.141 2.105 1 37.47 21 ASN B CA 1
ATOM 3905 C C . ASN B 1 21 ? 31.031 -20.203 0.662 1 37.47 21 ASN B C 1
ATOM 3907 O O . ASN B 1 21 ? 31.641 -20.891 -0.168 1 37.47 21 ASN B O 1
ATOM 3911 N N . TYR B 1 22 ? 29.781 -20.312 0.427 1 40.78 22 TYR B N 1
ATOM 3912 C CA . TYR B 1 22 ? 29.328 -20.219 -0.958 1 40.78 22 TYR B CA 1
ATOM 3913 C C . TYR B 1 22 ? 30.094 -19.125 -1.699 1 40.78 22 TYR B C 1
ATOM 3915 O O . TYR B 1 22 ? 29.828 -18.859 -2.873 1 40.78 22 TYR B O 1
ATOM 3923 N N . CYS B 1 23 ? 30.25 -17.969 -1.018 1 44.53 23 CYS B N 1
ATOM 3924 C CA . CYS B 1 23 ? 30.906 -17.016 -1.889 1 44.53 23 CYS B CA 1
ATOM 3925 C C . CYS B 1 23 ? 32.219 -17.562 -2.42 1 44.53 23 CYS B C 1
ATOM 3927 O O . CYS B 1 23 ? 33.188 -17.734 -1.661 1 44.53 23 CYS B O 1
ATOM 3929 N N . GLY B 1 24 ? 32.281 -18.5 -3.193 1 46.81 24 GLY B N 1
ATOM 3930 C CA . GLY B 1 24 ? 33.562 -18.547 -3.861 1 46.81 24 GLY B CA 1
ATOM 3931 C C . GLY B 1 24 ? 34.281 -17.203 -3.902 1 46.81 24 GLY B C 1
ATOM 3932 O O . GLY B 1 24 ? 33.625 -16.156 -4.008 1 46.81 24 GLY B O 1
ATOM 3933 N N . ASN B 1 25 ? 35.562 -17.078 -3.359 1 60.03 25 ASN B N 1
ATOM 3934 C CA . ASN B 1 25 ? 36.5 -16.062 -2.918 1 60.03 25 ASN B CA 1
ATOM 3935 C C . ASN B 1 25 ? 36.5 -14.867 -3.873 1 60.03 25 ASN B C 1
ATOM 3937 O O . ASN B 1 25 ? 36.812 -13.742 -3.465 1 60.03 25 ASN B O 1
ATOM 3941 N N . ASN B 1 26 ? 35.844 -14.938 -5.18 1 86.75 26 ASN B N 1
ATOM 3942 C CA . ASN B 1 26 ? 36.188 -13.828 -6.062 1 86.75 26 ASN B CA 1
ATOM 3943 C C . ASN B 1 26 ? 34.938 -13.133 -6.59 1 86.75 26 ASN B C 1
ATOM 3945 O O . ASN B 1 26 ? 34.969 -12.461 -7.625 1 86.75 26 ASN B O 1
ATOM 3949 N N . ALA B 1 27 ? 33.594 -13.383 -5.863 1 94.25 27 ALA B N 1
ATOM 3950 C CA . ALA B 1 27 ? 32.406 -12.695 -6.336 1 94.25 27 ALA B CA 1
ATOM 3951 C C . ALA B 1 27 ? 31.625 -12.102 -5.168 1 94.25 27 ALA B C 1
ATOM 3953 O O . ALA B 1 27 ? 31.641 -12.641 -4.059 1 94.25 27 ALA B O 1
ATOM 3954 N N . GLU B 1 28 ? 30.922 -11.008 -5.41 1 95.94 28 GLU B N 1
ATOM 3955 C CA . GLU B 1 28 ? 30.141 -10.312 -4.391 1 95.94 28 GLU B CA 1
ATOM 3956 C C . GLU B 1 28 ? 28.703 -10.109 -4.848 1 95.94 28 GLU B C 1
ATOM 3958 O O . GLU B 1 28 ? 28.453 -9.703 -5.988 1 95.94 28 GLU B O 1
ATOM 3963 N N . LEU B 1 29 ? 27.734 -10.422 -3.955 1 98.25 29 LEU B N 1
ATOM 3964 C CA . LEU B 1 29 ? 26.328 -10.125 -4.215 1 98.25 29 LEU B CA 1
ATOM 3965 C C . LEU B 1 29 ? 26.062 -8.633 -4.102 1 98.25 29 LEU B C 1
ATOM 3967 O O . LEU B 1 29 ? 26.406 -8.008 -3.096 1 98.25 29 LEU B O 1
ATOM 3971 N N . ILE B 1 30 ? 25.391 -7.988 -5.109 1 97.75 30 ILE B N 1
ATOM 3972 C CA . ILE B 1 30 ? 25.25 -6.539 -5.008 1 97.75 30 ILE B CA 1
ATOM 3973 C C . ILE B 1 30 ? 23.766 -6.168 -5.023 1 97.75 30 ILE B C 1
ATOM 3975 O O . ILE B 1 30 ? 23.391 -5.051 -4.652 1 97.75 30 ILE B O 1
ATOM 3979 N N . PHE B 1 31 ? 22.922 -7.133 -5.48 1 98.75 31 PHE B N 1
ATOM 3980 C CA . PHE B 1 31 ? 21.516 -6.797 -5.535 1 98.75 31 PHE B CA 1
ATOM 3981 C C . PHE B 1 31 ? 20.656 -8.062 -5.645 1 98.75 31 PHE B C 1
ATOM 3983 O O . PHE B 1 31 ? 21.047 -9.016 -6.316 1 98.75 31 PHE B O 1
ATOM 3990 N N . VAL B 1 32 ? 19.547 -8.062 -4.992 1 98.88 32 VAL B N 1
ATOM 3991 C CA . VAL B 1 32 ? 18.625 -9.203 -5.094 1 98.88 32 VAL B CA 1
ATOM 3992 C C . VAL B 1 32 ? 17.203 -8.695 -5.301 1 98.88 32 VAL B C 1
ATOM 3994 O O . VAL B 1 32 ? 16.781 -7.723 -4.676 1 98.88 32 VAL B O 1
ATOM 3997 N N . GLN B 1 33 ? 16.484 -9.281 -6.18 1 98.88 33 GLN B N 1
ATOM 3998 C CA . GLN B 1 33 ? 15.062 -9.047 -6.391 1 98.88 33 GLN B CA 1
ATOM 3999 C C . GLN B 1 33 ? 14.266 -10.344 -6.273 1 98.88 33 GLN B C 1
ATOM 4001 O O . GLN B 1 33 ? 14.633 -11.359 -6.863 1 98.88 33 GLN B O 1
ATOM 4006 N N . GLY B 1 34 ? 13.242 -10.367 -5.434 1 98.88 34 GLY B N 1
ATOM 4007 C CA . GLY B 1 34 ? 12.438 -11.555 -5.203 1 98.88 34 GLY B CA 1
ATOM 4008 C C . GLY B 1 34 ? 10.977 -11.367 -5.57 1 98.88 34 GLY B C 1
ATOM 4009 O O . GLY B 1 34 ? 10.438 -10.266 -5.445 1 98.88 34 GLY B O 1
ATOM 4010 N N . ILE B 1 35 ? 10.344 -12.438 -6.031 1 98.94 35 ILE B N 1
ATOM 4011 C CA . ILE B 1 35 ? 8.914 -12.523 -6.32 1 98.94 35 ILE B CA 1
ATOM 4012 C C . ILE B 1 35 ? 8.328 -13.773 -5.656 1 98.94 35 ILE B C 1
ATOM 4014 O O . ILE B 1 35 ? 8.852 -14.875 -5.824 1 98.94 35 ILE B O 1
ATOM 4018 N N . TRP B 1 36 ? 7.277 -13.547 -4.922 1 98.81 36 TRP B N 1
ATOM 4019 C CA . TRP B 1 36 ? 6.684 -14.734 -4.324 1 98.81 36 TRP B CA 1
ATOM 4020 C C . TRP B 1 36 ? 5.164 -14.695 -4.434 1 98.81 36 TRP B C 1
ATOM 4022 O O . TRP B 1 36 ? 4.57 -13.633 -4.605 1 98.81 36 TRP B O 1
ATOM 4032 N N . ARG B 1 37 ? 4.57 -15.898 -4.391 1 98.38 37 ARG B N 1
ATOM 4033 C CA . ARG B 1 37 ? 3.127 -16.062 -4.266 1 98.38 37 ARG B CA 1
ATOM 4034 C C . ARG B 1 37 ? 2.68 -15.93 -2.814 1 98.38 37 ARG B C 1
ATOM 4036 O O . ARG B 1 37 ? 3.381 -16.359 -1.9 1 98.38 37 ARG B O 1
ATOM 4043 N N . HIS B 1 38 ? 1.568 -15.359 -2.59 1 98.62 38 HIS B N 1
ATOM 4044 C CA . HIS B 1 38 ? 0.978 -15.297 -1.258 1 98.62 38 HIS B CA 1
ATOM 4045 C C . HIS B 1 38 ? 0.796 -16.688 -0.665 1 98.62 38 HIS B C 1
ATOM 4047 O O . HIS B 1 38 ? 1.005 -17.688 -1.351 1 98.62 38 HIS B O 1
ATOM 4053 N N . GLY B 1 39 ? 0.423 -16.734 0.658 1 97.5 39 GLY B N 1
ATOM 4054 C CA . GLY B 1 39 ? 0.192 -17.984 1.36 1 97.5 39 GLY B CA 1
ATOM 4055 C C . GLY B 1 39 ? -1.242 -18.469 1.263 1 97.5 39 GLY B C 1
ATOM 4056 O O . GLY B 1 39 ? -2.027 -17.953 0.472 1 97.5 39 GLY B O 1
ATOM 4057 N N . ASP B 1 40 ? -1.507 -19.438 2.07 1 96.56 40 ASP B N 1
ATOM 4058 C CA . ASP B 1 40 ? -2.836 -20.047 2.137 1 96.56 40 ASP B CA 1
ATOM 4059 C C . ASP B 1 40 ? -3.902 -18.984 2.418 1 96.56 40 ASP B C 1
ATOM 4061 O O . ASP B 1 40 ? -3.645 -18.016 3.129 1 96.56 40 ASP B O 1
ATOM 4065 N N . ARG B 1 41 ? -5.066 -19.25 1.852 1 97.5 41 ARG B N 1
ATOM 4066 C CA . ARG B 1 41 ? -6.164 -18.297 1.953 1 97.5 41 ARG B CA 1
ATOM 4067 C C . ARG B 1 41 ? -7.512 -19 1.83 1 97.5 41 ARG B C 1
ATOM 4069 O O . ARG B 1 41 ? -7.578 -20.172 1.446 1 97.5 41 ARG B O 1
ATOM 4076 N N . SER B 1 42 ? -8.555 -18.312 2.195 1 97.69 42 SER B N 1
ATOM 4077 C CA . SER B 1 42 ? -9.906 -18.781 1.903 1 97.69 42 SER B CA 1
ATOM 4078 C C . SER B 1 42 ? -10.203 -18.703 0.411 1 97.69 42 SER B C 1
ATOM 4080 O O . SER B 1 42 ? -9.508 -18 -0.332 1 97.69 42 SER B O 1
ATOM 4082 N N . PRO B 1 43 ? -11.211 -19.5 -0.033 1 97.69 43 PRO B N 1
ATOM 4083 C CA . PRO B 1 43 ? -11.609 -19.359 -1.436 1 97.69 43 PRO B CA 1
ATOM 4084 C C . PRO B 1 43 ? -12.008 -17.922 -1.788 1 97.69 43 PRO B C 1
ATOM 4086 O O . PRO B 1 43 ? -12.43 -17.156 -0.915 1 97.69 43 PRO B O 1
ATOM 4089 N N . THR B 1 44 ? -11.828 -17.531 -3.021 1 96.56 44 THR B N 1
ATOM 4090 C CA . THR B 1 44 ? -12.188 -16.172 -3.432 1 96.56 44 THR B CA 1
ATOM 4091 C C . THR B 1 44 ? -13.703 -16.031 -3.566 1 96.56 44 THR B C 1
ATOM 4093 O O . THR B 1 44 ? -14.234 -14.922 -3.523 1 96.56 44 THR B O 1
ATOM 4096 N N . ILE B 1 45 ? -14.359 -17.125 -3.812 1 95.62 45 ILE B N 1
ATOM 4097 C CA . ILE B 1 45 ? -15.812 -17.25 -3.912 1 95.62 45 ILE B CA 1
ATOM 4098 C C . ILE B 1 45 ? -16.219 -18.703 -3.709 1 95.62 45 ILE B C 1
ATOM 4100 O O . ILE B 1 45 ? -15.391 -19.609 -3.809 1 95.62 45 ILE B O 1
ATOM 4104 N N . ASN B 1 46 ? -17.438 -18.938 -3.428 1 95.94 46 ASN B N 1
ATOM 4105 C CA . ASN B 1 46 ? -17.906 -20.328 -3.383 1 95.94 46 ASN B CA 1
ATOM 4106 C C . ASN B 1 46 ? -18.141 -20.875 -4.785 1 95.94 46 ASN B C 1
ATOM 4108 O O . ASN B 1 46 ? -18.406 -20.125 -5.719 1 95.94 46 ASN B O 1
ATOM 4112 N N . TYR B 1 47 ? -17.938 -22.156 -4.938 1 97.12 47 TYR B N 1
ATOM 4113 C CA . TYR B 1 47 ? -18.234 -22.828 -6.199 1 97.12 47 TYR B CA 1
ATOM 4114 C C . TYR B 1 47 ? -19.641 -23.438 -6.172 1 97.12 47 TYR B C 1
ATOM 4116 O O . TYR B 1 47 ? -20.203 -23.672 -5.098 1 97.12 47 TYR B O 1
ATOM 4124 N N . PRO B 1 48 ? -20.234 -23.656 -7.375 1 96.81 48 PRO B N 1
ATOM 4125 C CA . PRO B 1 48 ? -21.547 -24.312 -7.391 1 96.81 48 PRO B CA 1
ATOM 4126 C C . PRO B 1 48 ? -21.516 -25.672 -6.699 1 96.81 48 PRO B C 1
ATOM 4128 O O . PRO B 1 48 ? -20.641 -26.5 -6.977 1 96.81 48 PRO B O 1
ATOM 4131 N N . GLY B 1 49 ? -22.484 -25.859 -5.773 1 95.94 49 GLY B N 1
ATOM 4132 C CA . GLY B 1 49 ? -22.547 -27.109 -5.055 1 95.94 49 GLY B CA 1
ATOM 4133 C C . GLY B 1 49 ? -21.688 -27.125 -3.807 1 95.94 49 GLY B C 1
ATOM 4134 O O . GLY B 1 49 ? -21.578 -28.156 -3.133 1 95.94 49 GLY B O 1
ATOM 4135 N N . ASP B 1 50 ? -21.109 -25.984 -3.51 1 96.56 50 ASP B N 1
ATOM 4136 C CA . ASP B 1 50 ? -20.25 -25.844 -2.33 1 96.56 50 ASP B CA 1
ATOM 4137 C C . ASP B 1 50 ? -21.062 -26.047 -1.048 1 96.56 50 ASP B C 1
ATOM 4139 O O . ASP B 1 50 ? -22.219 -25.625 -0.959 1 96.56 50 ASP B O 1
ATOM 4143 N N . LEU B 1 51 ? -20.422 -26.672 -0.042 1 97.44 51 LEU B N 1
ATOM 4144 C CA . LEU B 1 51 ? -21.078 -26.906 1.238 1 97.44 51 LEU B CA 1
ATOM 4145 C C . LEU B 1 51 ? -21 -25.672 2.123 1 97.44 51 LEU B C 1
ATOM 4147 O O . LEU B 1 51 ? -21.703 -25.578 3.131 1 97.44 51 LEU B O 1
ATOM 4151 N N . TYR B 1 52 ? -20.141 -24.781 1.752 1 97.44 52 TYR B N 1
ATOM 4152 C CA . TYR B 1 52 ? -19.844 -23.656 2.631 1 97.44 52 TYR B CA 1
ATOM 4153 C C . TYR B 1 52 ? -20.125 -22.328 1.931 1 97.44 52 TYR B C 1
ATOM 4155 O O . TYR B 1 52 ? -20.047 -22.25 0.703 1 97.44 52 TYR B O 1
ATOM 4163 N N . ASN B 1 53 ? -20.5 -21.359 2.705 1 96.69 53 ASN B N 1
ATOM 4164 C CA . ASN B 1 53 ? -20.547 -19.953 2.287 1 96.69 53 ASN B CA 1
ATOM 4165 C C . ASN B 1 53 ? -19.469 -19.125 2.988 1 96.69 53 ASN B C 1
ATOM 4167 O O . ASN B 1 53 ? -18.578 -19.688 3.629 1 96.69 53 ASN B O 1
ATOM 4171 N N . GLU B 1 54 ? -19.516 -17.859 2.807 1 96.06 54 GLU B N 1
ATOM 4172 C CA . GLU B 1 54 ? -18.438 -16.984 3.281 1 96.06 54 GLU B CA 1
ATOM 4173 C C . GLU B 1 54 ? -18.297 -17.062 4.801 1 96.06 54 GLU B C 1
ATOM 4175 O O . GLU B 1 54 ? -17.203 -16.906 5.332 1 96.06 54 GLU B O 1
ATOM 4180 N N . THR B 1 55 ? -19.344 -17.297 5.5 1 95.38 55 THR B N 1
ATOM 4181 C CA . THR B 1 55 ? -19.359 -17.281 6.957 1 95.38 55 THR B CA 1
ATOM 4182 C C . THR B 1 55 ? -18.5 -18.406 7.516 1 95.38 55 THR B C 1
ATOM 4184 O O . THR B 1 55 ? -18.141 -18.406 8.695 1 95.38 55 THR B O 1
ATOM 4187 N N . ALA B 1 56 ? -18.219 -19.391 6.656 1 96 56 ALA B N 1
ATOM 4188 C CA . ALA B 1 56 ? -17.391 -20.516 7.082 1 96 56 ALA B CA 1
ATOM 4189 C C . ALA B 1 56 ? -15.922 -20.109 7.172 1 96 56 ALA B C 1
ATOM 4191 O O . ALA B 1 56 ? -15.094 -20.875 7.684 1 96 56 ALA B O 1
ATOM 4192 N N . TRP B 1 57 ? -15.625 -18.953 6.766 1 95.5 57 TRP B N 1
ATOM 4193 C CA . TRP B 1 57 ? -14.258 -18.438 6.734 1 95.5 57 TRP B CA 1
ATOM 4194 C C . TRP B 1 57 ? -14.141 -17.156 7.57 1 95.5 57 TRP B C 1
ATOM 4196 O O . TRP B 1 57 ? -14.773 -16.141 7.266 1 95.5 57 TRP B O 1
ATOM 4206 N N . PRO B 1 58 ? -13.359 -17.125 8.602 1 89.56 58 PRO B N 1
ATOM 4207 C CA . PRO B 1 58 ? -13.336 -16.078 9.617 1 89.56 58 PRO B CA 1
ATOM 4208 C C . PRO B 1 58 ? -13.195 -14.68 9.023 1 89.56 58 PRO B C 1
ATOM 4210 O O . PRO B 1 58 ? -13.836 -13.734 9.484 1 89.56 58 PRO B O 1
ATOM 4213 N N . GLN B 1 59 ? -12.391 -14.438 8.016 1 93.5 59 GLN B N 1
ATOM 4214 C CA . GLN B 1 59 ? -12.18 -13.109 7.445 1 93.5 59 GLN B CA 1
ATOM 4215 C C . GLN B 1 59 ? -12.867 -12.969 6.09 1 93.5 59 GLN B C 1
ATOM 4217 O O . GLN B 1 59 ? -12.688 -11.969 5.395 1 93.5 59 GLN B O 1
ATOM 4222 N N . GLY B 1 60 ? -13.602 -14.031 5.727 1 95.5 60 GLY B N 1
ATOM 4223 C CA . GLY B 1 60 ? -14.352 -13.992 4.48 1 95.5 60 GLY B CA 1
ATOM 4224 C C . GLY B 1 60 ? -13.57 -14.516 3.293 1 95.5 60 GLY B C 1
ATOM 4225 O O . GLY B 1 60 ? -12.547 -15.188 3.463 1 95.5 60 GLY B O 1
ATOM 4226 N N . TRP B 1 61 ? -14.031 -14.227 2.105 1 97.06 61 TRP B N 1
ATOM 4227 C CA . TRP B 1 61 ? -13.516 -14.75 0.848 1 97.06 61 TRP B CA 1
ATOM 4228 C C . TRP B 1 61 ? -12.141 -14.156 0.531 1 97.06 61 TRP B C 1
ATOM 4230 O O . TRP B 1 61 ? -11.945 -12.945 0.636 1 97.06 61 TRP B O 1
ATOM 4240 N N . GLY B 1 62 ? -11.219 -15.055 0.153 1 97.56 62 GLY B N 1
ATOM 4241 C CA . GLY B 1 62 ? -9.953 -14.664 -0.442 1 97.56 62 GLY B CA 1
ATOM 4242 C C . GLY B 1 62 ? -8.961 -14.109 0.567 1 97.56 62 GLY B C 1
ATOM 4243 O O . GLY B 1 62 ? -7.965 -13.492 0.191 1 97.56 62 GLY B O 1
ATOM 4244 N N . GLN B 1 63 ? -9.203 -14.273 1.84 1 97.94 63 GLN B N 1
ATOM 4245 C CA . GLN B 1 63 ? -8.359 -13.68 2.871 1 97.94 63 GLN B CA 1
ATOM 4246 C C . GLN B 1 63 ? -7.297 -14.664 3.346 1 97.94 63 GLN B C 1
ATOM 4248 O O . GLN B 1 63 ? -7.566 -15.859 3.477 1 97.94 63 GLN B O 1
ATOM 4253 N N . LEU B 1 64 ? -6.078 -14.102 3.598 1 98.06 64 LEU B N 1
ATOM 4254 C CA . LEU B 1 64 ? -4.977 -14.938 4.062 1 98.06 64 LEU B CA 1
ATOM 4255 C C . LEU B 1 64 ? -5.336 -15.633 5.375 1 98.06 64 LEU B C 1
ATOM 4257 O O . LEU B 1 64 ? -5.898 -15 6.277 1 98.06 64 LEU B O 1
ATOM 4261 N N . SER B 1 65 ? -5.039 -16.906 5.484 1 96.31 65 SER B N 1
ATOM 4262 C CA . SER B 1 65 ? -5.277 -17.672 6.703 1 96.31 65 SER B CA 1
ATOM 4263 C C . SER B 1 65 ? -4.062 -17.625 7.625 1 96.31 65 SER B C 1
ATOM 4265 O O . SER B 1 65 ? -2.965 -17.266 7.199 1 96.31 65 SER B O 1
ATOM 4267 N N . PRO B 1 66 ? -4.195 -18.016 8.891 1 95.94 66 PRO B N 1
ATOM 4268 C CA . PRO B 1 66 ? -3.035 -18.156 9.773 1 95.94 66 PRO B CA 1
ATOM 4269 C C . PRO B 1 66 ? -2.004 -19.141 9.234 1 95.94 66 PRO B C 1
ATOM 4271 O O . PRO B 1 66 ? -0.802 -18.969 9.445 1 95.94 66 PRO B O 1
ATOM 4274 N N . LEU B 1 67 ? -2.52 -20.141 8.539 1 95.69 67 LEU B N 1
ATOM 4275 C CA . LEU B 1 67 ? -1.597 -21.062 7.879 1 95.69 67 LEU B CA 1
ATOM 4276 C C . LEU B 1 67 ? -0.752 -20.328 6.84 1 95.69 67 LEU B C 1
ATOM 4278 O O . LEU B 1 67 ? 0.46 -20.531 6.758 1 95.69 67 LEU B O 1
ATOM 4282 N N . GLY B 1 68 ? -1.402 -19.516 6.027 1 97.19 68 GLY B N 1
ATOM 4283 C CA . GLY B 1 68 ? -0.675 -18.703 5.059 1 97.19 68 GLY B CA 1
ATOM 4284 C C . GLY B 1 68 ? 0.352 -17.781 5.695 1 97.19 68 GLY B C 1
ATOM 4285 O O . GLY B 1 68 ? 1.449 -17.609 5.164 1 97.19 68 GLY B O 1
ATOM 4286 N N . MET B 1 69 ? -0.011 -17.203 6.801 1 98.12 69 MET B N 1
ATOM 4287 C CA . MET B 1 69 ? 0.925 -16.375 7.551 1 98.12 69 MET B CA 1
ATOM 4288 C C . MET B 1 69 ? 2.139 -17.188 7.996 1 98.12 69 MET B C 1
ATOM 4290 O O . MET B 1 69 ? 3.277 -16.734 7.844 1 98.12 69 MET B O 1
ATOM 4294 N N . LYS B 1 70 ? 1.874 -18.328 8.484 1 97.38 70 LYS B N 1
ATOM 4295 C CA . LYS B 1 70 ? 2.936 -19.219 8.938 1 97.38 70 LYS B CA 1
ATOM 4296 C C . LYS B 1 70 ? 3.877 -19.578 7.789 1 97.38 70 LYS B C 1
ATOM 4298 O O . LYS B 1 70 ? 5.098 -19.609 7.969 1 97.38 70 LYS B O 1
ATOM 4303 N N . GLU B 1 71 ? 3.299 -19.875 6.652 1 96.56 71 GLU B N 1
ATOM 4304 C CA . GLU B 1 71 ? 4.086 -20.203 5.469 1 96.56 71 GLU B CA 1
ATOM 4305 C C . GLU B 1 71 ? 5.059 -19.094 5.121 1 96.56 71 GLU B C 1
ATOM 4307 O O . GLU B 1 71 ? 6.215 -19.344 4.777 1 96.56 71 GLU B O 1
ATOM 4312 N N . HIS B 1 72 ? 4.641 -17.906 5.262 1 98.25 72 HIS B N 1
ATOM 4313 C CA . HIS B 1 72 ? 5.484 -16.766 4.883 1 98.25 72 HIS B CA 1
ATOM 4314 C C . HIS B 1 72 ? 6.492 -16.453 5.977 1 98.25 72 HIS B C 1
ATOM 4316 O O . HIS B 1 72 ? 7.594 -15.969 5.691 1 98.25 72 HIS B O 1
ATOM 4322 N N . VAL B 1 73 ? 6.148 -16.672 7.23 1 98.25 73 VAL B N 1
ATOM 4323 C CA . VAL B 1 73 ? 7.164 -16.578 8.273 1 98.25 73 VAL B CA 1
ATOM 4324 C C . VAL B 1 73 ? 8.328 -17.516 7.957 1 98.25 73 VAL B C 1
ATOM 4326 O O . VAL B 1 73 ? 9.492 -17.125 8.039 1 98.25 73 VAL B O 1
ATOM 4329 N N . LEU B 1 74 ? 7.988 -18.703 7.551 1 97.56 74 LEU B N 1
ATOM 4330 C CA . LEU B 1 74 ? 9.016 -19.672 7.191 1 97.56 74 LEU B CA 1
ATOM 4331 C C . LEU B 1 74 ? 9.836 -19.188 6 1 97.56 74 LEU B C 1
ATOM 4333 O O . LEU B 1 74 ? 11.07 -19.25 6.023 1 97.56 74 LEU B O 1
ATOM 4337 N N . LEU B 1 75 ? 9.148 -18.75 4.969 1 98 75 LEU B N 1
ATOM 4338 C CA . LEU B 1 75 ? 9.867 -18.219 3.811 1 98 75 LEU B CA 1
ATOM 4339 C C . LEU B 1 75 ? 10.773 -17.062 4.207 1 98 75 LEU B C 1
ATOM 4341 O O . LEU B 1 75 ? 11.914 -16.969 3.742 1 98 75 LEU B O 1
ATOM 4345 N N . GLY B 1 76 ? 10.242 -16.156 5.074 1 98.38 76 GLY B N 1
ATOM 4346 C CA . GLY B 1 76 ? 11.062 -15.07 5.578 1 98.38 76 GLY B CA 1
ATOM 4347 C C . GLY B 1 76 ? 12.336 -15.539 6.262 1 98.38 76 GLY B C 1
ATOM 4348 O O . GLY B 1 76 ? 13.406 -14.977 6.051 1 98.38 76 GLY B O 1
ATOM 4349 N N . LYS B 1 77 ? 12.219 -16.531 7.004 1 97.88 77 LYS B N 1
ATOM 4350 C CA . LYS B 1 77 ? 13.375 -17.109 7.695 1 97.88 77 LYS B CA 1
ATOM 4351 C C . LYS B 1 77 ? 14.375 -17.688 6.703 1 97.88 77 LYS B C 1
ATOM 4353 O O . LYS B 1 77 ? 15.586 -17.562 6.895 1 97.88 77 LYS B O 1
ATOM 4358 N N . LYS B 1 78 ? 13.891 -18.359 5.672 1 97.94 78 LYS B N 1
ATOM 4359 C CA . LYS B 1 78 ? 14.773 -18.891 4.637 1 97.94 78 LYS B CA 1
ATOM 4360 C C . LYS B 1 78 ? 15.562 -17.781 3.957 1 97.94 78 LYS B C 1
ATOM 4362 O O . LYS B 1 78 ? 16.766 -17.922 3.713 1 97.94 78 LYS B O 1
ATOM 4367 N N . ILE B 1 79 ? 14.875 -16.734 3.662 1 98.38 79 ILE B N 1
ATOM 4368 C CA . ILE B 1 79 ? 15.492 -15.594 2.998 1 98.38 79 ILE B CA 1
ATOM 4369 C C . ILE B 1 79 ? 16.547 -14.969 3.912 1 98.38 79 ILE B C 1
ATOM 4371 O O . ILE B 1 79 ? 17.656 -14.656 3.471 1 98.38 79 ILE B O 1
ATOM 4375 N N . LYS B 1 80 ? 16.234 -14.766 5.152 1 97.56 80 LYS B N 1
ATOM 4376 C CA . LYS B 1 80 ? 17.203 -14.258 6.125 1 97.56 80 LYS B CA 1
ATOM 4377 C C . LYS B 1 80 ? 18.438 -15.141 6.188 1 97.56 80 LYS B C 1
ATOM 4379 O O . LYS B 1 80 ? 19.562 -14.641 6.191 1 97.56 80 LYS B O 1
ATOM 4384 N N . ASN B 1 81 ? 18.203 -16.406 6.258 1 97.38 81 ASN B N 1
ATOM 4385 C CA . ASN B 1 81 ? 19.312 -17.344 6.344 1 97.38 81 ASN B CA 1
ATOM 4386 C C . ASN B 1 81 ? 20.281 -17.156 5.176 1 97.38 81 ASN B C 1
ATOM 4388 O O . ASN B 1 81 ? 21.5 -17.078 5.379 1 97.38 81 ASN B O 1
ATOM 4392 N N . ARG B 1 82 ? 19.766 -17.078 4.027 1 97.5 82 ARG B N 1
ATOM 4393 C CA . ARG B 1 82 ? 20.641 -16.969 2.857 1 97.5 82 ARG B CA 1
ATOM 4394 C C . ARG B 1 82 ? 21.312 -15.609 2.793 1 97.5 82 ARG B C 1
ATOM 4396 O O . ARG B 1 82 ? 22.531 -15.523 2.674 1 97.5 82 ARG B O 1
ATOM 4403 N N . TYR B 1 83 ? 20.562 -14.57 2.928 1 97.81 83 TYR B N 1
ATOM 4404 C CA . TYR B 1 83 ? 21.062 -13.266 2.51 1 97.81 83 TYR B CA 1
ATOM 4405 C C . TYR B 1 83 ? 21.672 -12.516 3.686 1 97.81 83 TYR B C 1
ATOM 4407 O O . TYR B 1 83 ? 22.406 -11.539 3.494 1 97.81 83 TYR B O 1
ATOM 4415 N N . HIS B 1 84 ? 21.328 -12.852 4.887 1 96.62 84 HIS B N 1
ATOM 4416 C CA . HIS B 1 84 ? 21.984 -12.25 6.039 1 96.62 84 HIS B CA 1
ATOM 4417 C C . HIS B 1 84 ? 22.938 -13.227 6.707 1 96.62 84 HIS B C 1
ATOM 4419 O O . HIS B 1 84 ? 24.141 -12.969 6.793 1 96.62 84 HIS B O 1
ATOM 4425 N N . ASP B 1 85 ? 22.469 -14.359 7.152 1 96.06 85 ASP B N 1
ATOM 4426 C CA . ASP B 1 85 ? 23.266 -15.266 7.977 1 96.06 85 ASP B CA 1
ATOM 4427 C C . ASP B 1 85 ? 24.422 -15.867 7.176 1 96.06 85 ASP B C 1
ATOM 4429 O O . ASP B 1 85 ? 25.547 -15.961 7.672 1 96.06 85 ASP B O 1
ATOM 4433 N N . GLN B 1 86 ? 24.156 -16.266 5.949 1 95.75 86 GLN B N 1
ATOM 4434 C CA . GLN B 1 86 ? 25.156 -16.969 5.156 1 95.75 86 GLN B CA 1
ATOM 4435 C C . GLN B 1 86 ? 26 -15.984 4.344 1 95.75 86 GLN B C 1
ATOM 4437 O O . GLN B 1 86 ? 27.219 -16.047 4.352 1 95.75 86 GLN B O 1
ATOM 4442 N N . LEU B 1 87 ? 25.312 -15.008 3.674 1 96.25 87 LEU B N 1
ATOM 4443 C CA . LEU B 1 87 ? 26.016 -14.164 2.719 1 96.25 87 LEU B CA 1
ATOM 4444 C C . LEU B 1 87 ? 26.422 -12.836 3.357 1 96.25 87 LEU B C 1
ATOM 4446 O O . LEU B 1 87 ? 27.234 -12.094 2.797 1 96.25 87 LEU B O 1
ATOM 4450 N N . GLY B 1 88 ? 25.812 -12.484 4.52 1 96.06 88 GLY B N 1
ATOM 4451 C CA . GLY B 1 88 ? 26.109 -11.219 5.172 1 96.06 88 GLY B CA 1
ATOM 4452 C C . GLY B 1 88 ? 25.766 -10.008 4.32 1 96.06 88 GLY B C 1
ATOM 4453 O O . GLY B 1 88 ? 26.422 -8.969 4.418 1 96.06 88 GLY B O 1
ATOM 4454 N N . PHE B 1 89 ? 24.859 -10.172 3.463 1 97.81 89 PHE B N 1
ATOM 4455 C CA . PHE B 1 89 ? 24.547 -9.156 2.463 1 97.81 89 PHE B CA 1
ATOM 4456 C C . PHE B 1 89 ? 23.594 -8.117 3.029 1 97.81 89 PHE B C 1
ATOM 4458 O O . PHE B 1 89 ? 23.891 -6.926 3.041 1 97.81 89 PHE B O 1
ATOM 4465 N N . ILE B 1 90 ? 22.469 -8.555 3.541 1 97.5 90 ILE B N 1
ATOM 4466 C CA . ILE B 1 90 ? 21.484 -7.652 4.133 1 97.5 90 ILE B CA 1
ATOM 4467 C C . ILE B 1 90 ? 21.797 -7.453 5.617 1 97.5 90 ILE B C 1
ATOM 4469 O O . ILE B 1 90 ? 22.125 -8.414 6.32 1 97.5 90 ILE B O 1
ATOM 4473 N N . SER B 1 91 ? 21.641 -6.242 6.121 1 95.19 91 SER B N 1
ATOM 4474 C CA . SER B 1 91 ? 21.953 -5.902 7.504 1 95.19 91 SER B CA 1
ATOM 4475 C C . SER B 1 91 ? 21 -6.602 8.477 1 95.19 91 SER B C 1
ATOM 4477 O O . SER B 1 91 ? 19.844 -6.855 8.141 1 95.19 91 SER B O 1
ATOM 4479 N N . LYS B 1 92 ? 21.516 -6.883 9.555 1 92.81 92 LYS B N 1
ATOM 4480 C CA . LYS B 1 92 ? 20.703 -7.477 10.609 1 92.81 92 LYS B CA 1
ATOM 4481 C C . LYS B 1 92 ? 19.562 -6.543 11.023 1 92.81 92 LYS B C 1
ATOM 4483 O O . LYS B 1 92 ? 18.406 -6.965 11.148 1 92.81 92 LYS B O 1
ATOM 4488 N N . ALA B 1 93 ? 20 -5.262 11.281 1 92.5 93 ALA B N 1
ATOM 4489 C CA . ALA B 1 93 ? 19 -4.242 11.609 1 92.5 93 ALA B CA 1
ATOM 4490 C C . ALA B 1 93 ? 18.344 -3.688 10.352 1 92.5 93 ALA B C 1
ATOM 4492 O O . ALA B 1 93 ? 19.016 -3.484 9.336 1 92.5 93 ALA B O 1
ATOM 4493 N N . TYR B 1 94 ? 17.109 -3.445 10.469 1 93.88 94 TYR B N 1
ATOM 4494 C CA . TYR B 1 94 ? 16.375 -2.877 9.336 1 93.88 94 TYR B CA 1
ATOM 4495 C C . TYR B 1 94 ? 16.953 -1.521 8.945 1 93.88 94 TYR B C 1
ATOM 4497 O O . TYR B 1 94 ? 17.297 -0.714 9.812 1 93.88 94 TYR B O 1
ATOM 4505 N N . ASN B 1 95 ? 17.109 -1.302 7.73 1 93.94 95 ASN B N 1
ATOM 4506 C CA . ASN B 1 95 ? 17.5 -0.043 7.098 1 93.94 95 ASN B CA 1
ATOM 4507 C C . ASN B 1 95 ? 16.578 0.3 5.934 1 93.94 95 ASN B C 1
ATOM 4509 O O . ASN B 1 95 ? 16.484 -0.455 4.965 1 93.94 95 ASN B O 1
ATOM 4513 N N . SER B 1 96 ? 16 1.476 6.02 1 95.31 96 SER B N 1
ATOM 4514 C CA . SER B 1 96 ? 14.977 1.872 5.062 1 95.31 96 SER B CA 1
ATOM 4515 C C . SER B 1 96 ? 15.539 1.961 3.648 1 95.31 96 SER B C 1
ATOM 4517 O O . SER B 1 96 ? 14.797 1.874 2.668 1 95.31 96 SER B O 1
ATOM 4519 N N . HIS B 1 97 ? 16.812 2.088 3.479 1 96.62 97 HIS B N 1
ATOM 4520 C CA . HIS B 1 97 ? 17.438 2.215 2.166 1 96.62 97 HIS B CA 1
ATOM 4521 C C . HIS B 1 97 ? 17.688 0.847 1.544 1 96.62 97 HIS B C 1
ATOM 4523 O O . HIS B 1 97 ? 17.891 0.738 0.333 1 96.62 97 HIS B O 1
ATOM 4529 N N . GLU B 1 98 ? 17.719 -0.192 2.361 1 97.44 98 GLU B N 1
ATOM 4530 C CA . GLU B 1 98 ? 18.219 -1.481 1.897 1 97.44 98 GLU B CA 1
ATOM 4531 C C . GLU B 1 98 ? 17.094 -2.334 1.315 1 97.44 98 GLU B C 1
ATOM 4533 O O . GLU B 1 98 ? 17.359 -3.24 0.519 1 97.44 98 GLU B O 1
ATOM 4538 N N . ILE B 1 99 ? 15.914 -2.064 1.743 1 97.88 99 ILE B N 1
ATOM 4539 C CA . ILE B 1 99 ? 14.828 -2.98 1.409 1 97.88 99 ILE B CA 1
ATOM 4540 C C . ILE B 1 99 ? 13.633 -2.191 0.886 1 97.88 99 ILE B C 1
ATOM 4542 O O . ILE B 1 99 ? 13.25 -1.17 1.463 1 97.88 99 ILE B O 1
ATOM 4546 N N . TYR B 1 100 ? 13.109 -2.615 -0.197 1 98.31 100 TYR B N 1
ATOM 4547 C CA . TYR B 1 100 ? 11.852 -2.105 -0.731 1 98.31 100 TYR B CA 1
ATOM 4548 C C . TYR B 1 100 ? 10.875 -3.242 -1.018 1 98.31 100 TYR B C 1
ATOM 4550 O O . TYR B 1 100 ? 11.242 -4.23 -1.661 1 98.31 100 TYR B O 1
ATOM 4558 N N . VAL B 1 101 ? 9.648 -3.117 -0.535 1 98.56 101 VAL B N 1
ATOM 4559 C CA . VAL B 1 101 ? 8.648 -4.164 -0.697 1 98.56 101 VAL B CA 1
ATOM 4560 C C . VAL B 1 101 ? 7.438 -3.609 -1.442 1 98.56 101 VAL B C 1
ATOM 4562 O O . VAL B 1 101 ? 6.836 -2.621 -1.015 1 98.56 101 VAL B O 1
ATOM 4565 N N . ARG B 1 102 ? 7.129 -4.211 -2.477 1 98.25 102 ARG B N 1
ATOM 4566 C CA . ARG B 1 102 ? 5.945 -3.891 -3.27 1 98.25 102 ARG B CA 1
ATOM 4567 C C . ARG B 1 102 ? 4.992 -5.078 -3.334 1 98.25 102 ARG B C 1
ATOM 4569 O O . ARG B 1 102 ? 5.387 -6.176 -3.736 1 98.25 102 ARG B O 1
ATOM 4576 N N . SER B 1 103 ? 3.75 -4.863 -2.961 1 98.56 103 SER B N 1
ATOM 4577 C CA . SER B 1 103 ? 2.713 -5.887 -3.039 1 98.56 103 SER B CA 1
ATOM 4578 C C . SER B 1 103 ? 1.662 -5.531 -4.086 1 98.56 103 SER B C 1
ATOM 4580 O O . SER B 1 103 ? 1.46 -4.352 -4.395 1 98.56 103 SER B O 1
ATOM 4582 N N . THR B 1 104 ? 1.102 -6.586 -4.68 1 98.44 104 THR B N 1
ATOM 4583 C CA . THR B 1 104 ? -0.168 -6.293 -5.336 1 98.44 104 THR B CA 1
ATOM 4584 C C . THR B 1 104 ? -1.195 -5.785 -4.328 1 98.44 104 THR B C 1
ATOM 4586 O O . THR B 1 104 ? -1.04 -5.984 -3.121 1 98.44 104 THR B O 1
ATOM 4589 N N . ASP B 1 105 ? -2.17 -5.113 -4.832 1 97.88 105 ASP B N 1
ATOM 4590 C CA . ASP B 1 105 ? -3.1 -4.414 -3.951 1 97.88 105 ASP B CA 1
ATOM 4591 C C . ASP B 1 105 ? -4.277 -5.309 -3.572 1 97.88 105 ASP B C 1
ATOM 4593 O O . ASP B 1 105 ? -5.426 -5 -3.889 1 97.88 105 ASP B O 1
ATOM 4597 N N . VAL B 1 106 ? -3.979 -6.359 -2.877 1 97.56 106 VAL B N 1
ATOM 4598 C CA . VAL B 1 106 ? -4.914 -7.336 -2.33 1 97.56 106 VAL B CA 1
ATOM 4599 C C . VAL B 1 106 ? -4.531 -7.672 -0.89 1 97.56 106 VAL B C 1
ATOM 4601 O O . VAL B 1 106 ? -3.348 -7.773 -0.563 1 97.56 106 VAL B O 1
ATOM 4604 N N . ASN B 1 107 ? -5.523 -7.891 -0.004 1 98.19 107 ASN B N 1
ATOM 4605 C CA . ASN B 1 107 ? -5.277 -8.109 1.418 1 98.19 107 ASN B CA 1
ATOM 4606 C C . ASN B 1 107 ? -4.305 -9.258 1.651 1 98.19 107 ASN B C 1
ATOM 4608 O O . ASN B 1 107 ? -3.338 -9.117 2.402 1 98.19 107 ASN B O 1
ATOM 4612 N N . ARG B 1 108 ? -4.516 -10.336 1.003 1 98.44 108 ARG B N 1
ATOM 4613 C CA . ARG B 1 108 ? -3.75 -11.539 1.29 1 98.44 108 ARG B CA 1
ATOM 4614 C C . ARG B 1 108 ? -2.287 -11.367 0.899 1 98.44 108 ARG B C 1
ATOM 4616 O O . ARG B 1 108 ? -1.395 -11.914 1.555 1 98.44 108 ARG B O 1
ATOM 4623 N N . THR B 1 109 ? -1.998 -10.633 -0.187 1 98.81 109 THR B N 1
ATOM 4624 C CA . THR B 1 109 ? -0.612 -10.422 -0.594 1 98.81 109 THR B CA 1
ATOM 4625 C C . THR B 1 109 ? 0.083 -9.438 0.339 1 98.81 109 THR B C 1
ATOM 4627 O O . THR B 1 109 ? 1.267 -9.594 0.647 1 98.81 109 THR B O 1
ATOM 4630 N N . ILE B 1 110 ? -0.631 -8.461 0.825 1 98.81 110 ILE B N 1
ATOM 4631 C CA . ILE B 1 110 ? -0.088 -7.488 1.769 1 98.81 110 ILE B CA 1
ATOM 4632 C C . ILE B 1 110 ? 0.258 -8.18 3.084 1 98.81 110 ILE B C 1
ATOM 4634 O O . ILE B 1 110 ? 1.367 -8.031 3.6 1 98.81 110 ILE B O 1
ATOM 4638 N N . ILE B 1 111 ? -0.631 -8.977 3.592 1 98.69 111 ILE B N 1
ATOM 4639 C CA . ILE B 1 111 ? -0.417 -9.656 4.863 1 98.69 111 ILE B CA 1
ATOM 4640 C C . ILE B 1 111 ? 0.679 -10.711 4.707 1 98.69 111 ILE B C 1
ATOM 4642 O O . ILE B 1 111 ? 1.472 -10.93 5.625 1 98.69 111 ILE B O 1
ATOM 4646 N N . SER B 1 112 ? 0.755 -11.32 3.504 1 98.88 112 SER B N 1
ATOM 4647 C CA . SER B 1 112 ? 1.864 -12.227 3.229 1 98.88 112 SER B CA 1
ATOM 4648 C C . SER B 1 112 ? 3.207 -11.508 3.344 1 98.88 112 SER B C 1
ATOM 4650 O O . SER B 1 112 ? 4.156 -12.047 3.918 1 98.88 112 SER B O 1
ATOM 4652 N N . ALA B 1 113 ? 3.283 -10.352 2.82 1 98.88 113 ALA B N 1
ATOM 4653 C CA . ALA B 1 113 ? 4.516 -9.57 2.914 1 98.88 113 ALA B CA 1
ATOM 4654 C C . ALA B 1 113 ? 4.848 -9.242 4.367 1 98.88 113 ALA B C 1
ATOM 4656 O O . ALA B 1 113 ? 5.992 -9.391 4.797 1 98.88 113 ALA B O 1
ATOM 4657 N N . ILE B 1 114 ? 3.855 -8.781 5.117 1 98.62 114 ILE B N 1
ATOM 4658 C CA . ILE B 1 114 ? 4.051 -8.484 6.531 1 98.62 114 ILE B CA 1
ATOM 4659 C C . ILE B 1 114 ? 4.59 -9.727 7.246 1 98.62 114 ILE B C 1
ATOM 4661 O O . ILE B 1 114 ? 5.578 -9.648 7.98 1 98.62 114 ILE B O 1
ATOM 4665 N N . SER B 1 115 ? 3.99 -10.859 6.996 1 98.62 115 SER B N 1
ATOM 4666 C CA . SER B 1 115 ? 4.371 -12.117 7.625 1 98.62 115 SER B CA 1
ATOM 4667 C C . SER B 1 115 ? 5.789 -12.523 7.246 1 98.62 115 SER B C 1
ATOM 4669 O O . SER B 1 115 ? 6.551 -13 8.086 1 98.62 115 SER B O 1
ATOM 4671 N N . ASN B 1 116 ? 6.086 -12.352 5.977 1 98.75 116 ASN B N 1
ATOM 4672 C CA . ASN B 1 116 ? 7.418 -12.68 5.484 1 98.75 116 ASN B CA 1
ATOM 4673 C C . ASN B 1 116 ? 8.5 -11.93 6.258 1 98.75 116 ASN B C 1
ATOM 4675 O O . ASN B 1 116 ? 9.484 -12.531 6.695 1 98.75 116 ASN B O 1
ATOM 4679 N N . PHE B 1 117 ? 8.273 -10.719 6.539 1 98.25 117 PHE B N 1
ATOM 4680 C CA . PHE B 1 117 ? 9.32 -9.898 7.152 1 98.25 117 PHE B CA 1
ATOM 4681 C C . PHE B 1 117 ? 9.297 -10.047 8.672 1 98.25 117 PHE B C 1
ATOM 4683 O O . PHE B 1 117 ? 10.273 -9.695 9.344 1 98.25 117 PHE B O 1
ATOM 4690 N N . ILE B 1 118 ? 8.219 -10.523 9.266 1 97.75 118 ILE B N 1
ATOM 4691 C CA . ILE B 1 118 ? 8.258 -10.969 10.648 1 97.75 118 ILE B CA 1
ATOM 4692 C C . ILE B 1 118 ? 9.25 -12.117 10.805 1 97.75 118 ILE B C 1
ATOM 4694 O O . ILE B 1 118 ? 10.031 -12.148 11.75 1 97.75 118 ILE B O 1
ATOM 4698 N N . GLY B 1 119 ? 9.211 -13.047 9.812 1 97.75 119 GLY B N 1
ATOM 4699 C CA . GLY B 1 119 ? 10.195 -14.117 9.805 1 97.75 119 GLY B CA 1
ATOM 4700 C C . GLY B 1 119 ? 11.609 -13.625 9.539 1 97.75 119 GLY B C 1
ATOM 4701 O O . GLY B 1 119 ? 12.555 -14.047 10.219 1 97.75 119 GLY B O 1
ATOM 4702 N N . PHE B 1 120 ? 11.773 -12.766 8.594 1 97.88 120 PHE B N 1
ATOM 4703 C CA . PHE B 1 120 ? 13.07 -12.258 8.172 1 97.88 120 PHE B CA 1
ATOM 4704 C C . PHE B 1 120 ? 13.766 -11.516 9.305 1 97.88 120 PHE B C 1
ATOM 4706 O O . PHE B 1 120 ? 14.977 -11.656 9.5 1 97.88 120 PHE B O 1
ATOM 4713 N N . TYR B 1 121 ? 13.039 -10.703 10.078 1 96.56 121 TYR B N 1
ATOM 4714 C CA . TYR B 1 121 ? 13.656 -9.867 11.094 1 96.56 121 TYR B CA 1
ATOM 4715 C C . TYR B 1 121 ? 13.438 -10.445 12.484 1 96.56 121 TYR B C 1
ATOM 4717 O O . TYR B 1 121 ? 13.562 -9.734 13.492 1 96.56 121 TYR B O 1
ATOM 4725 N N . HIS B 1 122 ? 13.016 -11.664 12.516 1 93.25 122 HIS B N 1
ATOM 4726 C CA . HIS B 1 122 ? 12.906 -12.328 13.812 1 93.25 122 HIS B CA 1
ATOM 4727 C C . HIS B 1 122 ? 14.219 -12.234 14.586 1 93.25 122 HIS B C 1
ATOM 4729 O O . HIS B 1 122 ? 15.289 -12.492 14.039 1 93.25 122 HIS B O 1
ATOM 4735 N N . ASN B 1 123 ? 14.156 -11.727 15.852 1 90.06 123 ASN B 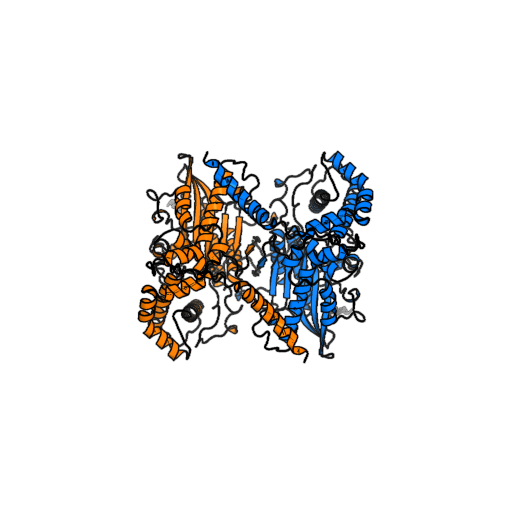N 1
ATOM 4736 C CA . ASN B 1 123 ? 15.289 -11.57 16.766 1 90.06 123 ASN B CA 1
ATOM 4737 C C . ASN B 1 123 ? 16.266 -10.508 16.266 1 90.06 123 ASN B C 1
ATOM 4739 O O . ASN B 1 123 ? 17.469 -10.602 16.5 1 90.06 123 ASN B O 1
ATOM 4743 N N . SER B 1 124 ? 15.836 -9.594 15.492 1 91.12 124 SER B N 1
ATOM 4744 C CA . SER B 1 124 ? 16.719 -8.562 14.953 1 91.12 124 SER B CA 1
ATOM 4745 C C . SER B 1 124 ? 16.25 -7.168 15.367 1 91.12 124 SER B C 1
ATOM 4747 O O . SER B 1 124 ? 16.812 -6.164 14.914 1 91.12 124 SER B O 1
ATOM 4749 N N . VAL B 1 125 ? 15.289 -7.109 16.172 1 87.88 125 VAL B N 1
ATOM 4750 C CA . VAL B 1 125 ? 14.695 -5.824 16.531 1 87.88 125 VAL B CA 1
ATOM 4751 C C . VAL B 1 125 ? 15.445 -5.215 17.703 1 87.88 125 VAL B C 1
ATOM 4753 O O . VAL B 1 125 ? 15.648 -5.875 18.719 1 87.88 125 VAL B O 1
ATOM 4756 N N . SER B 1 126 ? 15.906 -4.008 17.469 1 88.44 126 SER B N 1
ATOM 4757 C CA . SER B 1 126 ? 16.5 -3.25 18.562 1 88.44 126 SER B CA 1
ATOM 4758 C C . SER B 1 126 ? 15.453 -2.424 19.297 1 88.44 126 SER B C 1
ATOM 4760 O O . SER B 1 126 ? 14.508 -1.918 18.688 1 88.44 126 SER B O 1
ATOM 4762 N N . LYS B 1 127 ? 15.672 -2.229 20.562 1 87.12 127 LYS B N 1
ATOM 4763 C CA . LYS B 1 127 ? 14.742 -1.457 21.391 1 87.12 127 LYS B CA 1
ATOM 4764 C C . LYS B 1 127 ? 14.672 -0.006 20.922 1 87.12 127 LYS B C 1
ATOM 4766 O O . LYS B 1 127 ? 13.641 0.652 21.078 1 87.12 127 LYS B O 1
ATOM 4771 N N . SER B 1 128 ? 15.695 0.446 20.344 1 89 128 SER B N 1
ATOM 4772 C CA . SER B 1 128 ? 15.75 1.841 19.922 1 89 128 SER B CA 1
ATOM 4773 C C . SER B 1 128 ? 14.969 2.059 18.625 1 89 128 SER B C 1
ATOM 4775 O O . SER B 1 128 ? 14.688 3.199 18.25 1 89 128 SER B O 1
ATOM 4777 N N . ASP B 1 129 ? 14.578 0.976 17.969 1 91.69 129 ASP B N 1
ATOM 4778 C CA . ASP B 1 129 ? 13.922 1.078 16.672 1 91.69 129 ASP B CA 1
ATOM 4779 C C . ASP B 1 129 ? 12.406 1.165 16.828 1 91.69 129 ASP B C 1
ATOM 4781 O O . ASP B 1 129 ? 11.695 1.489 15.867 1 91.69 129 ASP B O 1
ATOM 4785 N N . VAL B 1 130 ? 11.891 0.891 18 1 94.44 130 VAL B N 1
ATOM 4786 C CA . VAL B 1 130 ? 10.453 0.815 18.219 1 94.44 130 VAL B CA 1
ATOM 4787 C C . VAL B 1 130 ? 10.094 1.531 19.516 1 94.44 130 VAL B C 1
ATOM 4789 O O . VAL B 1 130 ? 10.961 1.782 20.359 1 94.44 130 VAL B O 1
ATOM 4792 N N . PRO B 1 131 ? 8.844 1.973 19.641 1 96.12 131 PRO B N 1
ATOM 4793 C CA . PRO B 1 131 ? 8.484 2.686 20.859 1 96.12 131 PRO B CA 1
ATOM 4794 C C . PRO B 1 131 ? 8.445 1.771 22.078 1 96.12 131 PRO B C 1
ATOM 4796 O O . PRO B 1 131 ? 8.148 0.581 21.953 1 96.12 131 PRO B O 1
ATOM 4799 N N . ASN B 1 132 ? 8.742 2.385 23.203 1 94 132 ASN B N 1
ATOM 4800 C CA . ASN B 1 132 ? 8.688 1.666 24.469 1 94 132 ASN B CA 1
ATOM 4801 C C . ASN B 1 132 ? 7.34 1.853 25.156 1 94 132 ASN B C 1
ATOM 4803 O O . ASN B 1 132 ? 7.246 2.561 26.172 1 94 132 ASN B O 1
ATOM 4807 N N . VAL B 1 133 ? 6.348 1.29 24.641 1 95.62 133 VAL B N 1
ATOM 4808 C CA . VAL B 1 133 ? 5 1.317 25.203 1 95.62 133 VAL B CA 1
ATOM 4809 C C . VAL B 1 133 ? 4.465 -0.107 25.328 1 95.62 133 VAL B C 1
ATOM 4811 O O . VAL B 1 133 ? 4.828 -0.986 24.547 1 95.62 133 VAL B O 1
ATOM 4814 N N . PRO B 1 134 ? 3.596 -0.353 26.281 1 94.19 134 PRO B N 1
ATOM 4815 C CA . PRO B 1 134 ? 3.135 -1.72 26.547 1 94.19 134 PRO B CA 1
ATOM 4816 C C . PRO B 1 134 ? 2.314 -2.289 25.391 1 94.19 134 PRO B C 1
ATOM 4818 O O . PRO B 1 134 ? 2.217 -3.51 25.234 1 94.19 134 PRO B O 1
ATOM 4821 N N . GLU B 1 135 ? 1.748 -1.37 24.562 1 95.25 135 GLU B N 1
ATOM 4822 C CA . GLU B 1 135 ? 0.882 -1.799 23.469 1 95.25 135 GLU B CA 1
ATOM 4823 C C . GLU B 1 135 ? 1.695 -2.373 22.312 1 95.25 135 GLU B C 1
ATOM 4825 O O . GLU B 1 135 ? 1.166 -3.111 21.484 1 95.25 135 GLU B O 1
ATOM 4830 N N . TRP B 1 136 ? 2.922 -1.993 22.219 1 96.5 136 TRP B N 1
ATOM 4831 C CA . TRP B 1 136 ? 3.721 -2.41 21.062 1 96.5 136 TRP B CA 1
ATOM 4832 C C . TRP B 1 136 ? 4.043 -3.898 21.141 1 96.5 136 TRP B C 1
ATOM 4834 O O . TRP B 1 136 ? 4.5 -4.391 22.172 1 96.5 136 TRP B O 1
ATOM 4844 N N . PRO B 1 137 ? 3.775 -4.645 20.031 1 94.75 137 PRO B N 1
ATOM 4845 C CA . PRO B 1 137 ? 4.062 -6.082 20.062 1 94.75 137 PRO B CA 1
ATOM 4846 C C . PRO B 1 137 ? 5.551 -6.383 20.203 1 94.75 137 PRO B C 1
ATOM 4848 O O . PRO B 1 137 ? 6.375 -5.777 19.516 1 94.75 137 PRO B O 1
ATOM 4851 N N . SER B 1 138 ? 5.824 -7.309 21.031 1 89.25 138 SER B N 1
ATOM 4852 C CA . SER B 1 138 ? 7.219 -7.645 21.297 1 89.25 138 SER B CA 1
ATOM 4853 C C . SER B 1 138 ? 7.902 -8.18 20.031 1 89.25 138 SER B C 1
ATOM 4855 O O . SER B 1 138 ? 7.324 -8.977 19.297 1 89.25 138 SER B O 1
ATOM 4857 N N . LEU B 1 139 ? 9.062 -7.691 19.75 1 84 139 LEU B N 1
ATOM 4858 C CA . LEU B 1 139 ? 9.922 -8.172 18.672 1 84 139 LEU B CA 1
ATOM 4859 C C . LEU B 1 139 ? 9.344 -7.785 17.312 1 84 139 LEU B C 1
ATOM 4861 O O . LEU B 1 139 ? 9.641 -8.43 16.297 1 84 139 LEU B O 1
ATOM 4865 N N . TYR B 1 140 ? 8.477 -6.812 17.297 1 94.62 140 TYR B N 1
ATOM 4866 C CA . TYR B 1 140 ? 7.891 -6.453 16 1 94.62 140 TYR B CA 1
ATOM 4867 C C . TYR B 1 140 ? 8.531 -5.188 15.445 1 94.62 140 TYR B C 1
ATOM 4869 O O . TYR B 1 140 ? 8.641 -4.18 16.141 1 94.62 140 TYR B O 1
ATOM 4877 N N . LEU B 1 141 ? 8.953 -5.246 14.25 1 94.44 141 LEU B N 1
ATOM 4878 C CA . LEU B 1 141 ? 9.453 -4.121 13.469 1 94.44 141 LEU B CA 1
ATOM 4879 C C . LEU B 1 141 ? 8.578 -3.881 12.242 1 94.44 141 LEU B C 1
ATOM 4881 O O . LEU B 1 141 ? 8.477 -4.746 11.367 1 94.44 141 LEU B O 1
ATOM 4885 N N . PRO B 1 142 ? 7.918 -2.756 12.195 1 95.94 142 PRO B N 1
ATOM 4886 C CA . PRO B 1 142 ? 7.078 -2.502 11.023 1 95.94 142 PRO B CA 1
ATOM 4887 C C . PRO B 1 142 ? 7.895 -2.199 9.766 1 95.94 142 PRO B C 1
ATOM 4889 O O . PRO B 1 142 ? 8.828 -1.399 9.812 1 95.94 142 PRO B O 1
ATOM 4892 N N . ILE B 1 143 ? 7.566 -2.826 8.695 1 96.31 143 ILE B N 1
ATOM 4893 C CA . ILE B 1 143 ? 8.172 -2.598 7.387 1 96.31 143 ILE B CA 1
ATOM 4894 C C . ILE B 1 143 ? 7.129 -2.035 6.426 1 96.31 143 ILE B C 1
ATOM 4896 O O . ILE B 1 143 ? 6.035 -2.588 6.293 1 96.31 143 ILE B O 1
ATOM 4900 N N . PRO B 1 144 ? 7.434 -0.911 5.828 1 97.94 144 PRO B N 1
ATOM 4901 C CA . PRO B 1 144 ? 6.449 -0.368 4.887 1 97.94 144 PRO B CA 1
ATOM 4902 C C . PRO B 1 144 ? 6.254 -1.257 3.662 1 97.94 144 PRO B C 1
ATOM 4904 O O . PRO B 1 144 ? 7.23 -1.646 3.014 1 97.94 144 PRO B O 1
ATOM 4907 N N . ILE B 1 145 ? 5.051 -1.569 3.379 1 98.5 145 ILE B N 1
ATOM 4908 C CA . ILE B 1 145 ? 4.664 -2.311 2.184 1 98.5 145 ILE B CA 1
ATOM 4909 C C . ILE B 1 145 ? 3.902 -1.39 1.231 1 98.5 145 ILE B C 1
ATOM 4911 O O . ILE B 1 145 ? 2.857 -0.843 1.59 1 98.5 145 ILE B O 1
ATOM 4915 N N . HIS B 1 146 ? 4.414 -1.225 0.082 1 98.38 146 HIS B N 1
ATOM 4916 C CA . HIS B 1 146 ? 3.816 -0.345 -0.916 1 98.38 146 HIS B CA 1
ATOM 4917 C C . HIS B 1 146 ? 2.943 -1.131 -1.89 1 98.38 146 HIS B C 1
ATOM 4919 O O . HIS B 1 146 ? 3.205 -2.307 -2.156 1 98.38 146 HIS B O 1
ATOM 4925 N N . THR B 1 147 ? 1.877 -0.533 -2.369 1 98.12 147 THR B N 1
ATOM 4926 C CA . THR B 1 147 ? 1.015 -1.206 -3.334 1 98.12 147 THR B CA 1
ATOM 4927 C C . THR B 1 147 ? 0.746 -0.306 -4.539 1 98.12 147 THR B C 1
ATOM 4929 O O . THR B 1 147 ? 0.978 0.903 -4.48 1 98.12 147 THR B O 1
ATOM 4932 N N . VAL B 1 148 ? 0.378 -0.902 -5.578 1 93 148 VAL B N 1
ATOM 4933 C CA . VAL B 1 148 ? -0.157 -0.267 -6.777 1 93 148 VAL B CA 1
ATOM 4934 C C . VAL B 1 148 ? -1.549 -0.82 -7.078 1 93 148 VAL B C 1
ATOM 4936 O O . VAL B 1 148 ? -1.809 -2.008 -6.871 1 93 148 VAL B O 1
ATOM 4939 N N . ASP B 1 149 ? -2.412 0.065 -7.512 1 91.5 149 ASP B N 1
ATOM 4940 C CA . ASP B 1 149 ? -3.766 -0.38 -7.836 1 91.5 149 ASP B CA 1
ATOM 4941 C C . ASP B 1 149 ? -3.738 -1.659 -8.672 1 91.5 149 ASP B C 1
ATOM 4943 O O . ASP B 1 149 ? -3.078 -1.715 -9.711 1 91.5 149 ASP B O 1
ATOM 4947 N N . ASP B 1 150 ? -4.461 -2.615 -8.234 1 92.56 150 ASP B N 1
ATOM 4948 C CA . ASP B 1 150 ? -4.359 -3.969 -8.773 1 92.56 150 ASP B CA 1
ATOM 4949 C C . ASP B 1 150 ? -4.785 -4.008 -10.234 1 92.56 150 ASP B C 1
ATOM 4951 O O . ASP B 1 150 ? -4.172 -4.707 -11.047 1 92.56 150 ASP B O 1
ATOM 4955 N N . ASP B 1 151 ? -5.777 -3.238 -10.609 1 92 151 ASP B N 1
ATOM 4956 C CA . ASP B 1 151 ? -6.344 -3.287 -11.953 1 92 151 ASP B CA 1
ATOM 4957 C C . ASP B 1 151 ? -5.383 -2.691 -12.984 1 92 151 ASP B C 1
ATOM 4959 O O . ASP B 1 151 ? -5.445 -3.023 -14.164 1 92 151 ASP B O 1
ATOM 4963 N N . THR B 1 152 ? -4.48 -1.879 -12.492 1 91.44 152 THR B N 1
ATOM 4964 C CA . THR B 1 152 ? -3.592 -1.195 -13.43 1 91.44 152 THR B CA 1
ATOM 4965 C C . THR B 1 152 ? -2.139 -1.587 -13.172 1 91.44 152 THR B C 1
ATOM 4967 O O . THR B 1 152 ? -1.221 -0.984 -13.734 1 91.44 152 THR B O 1
ATOM 4970 N N . ASP B 1 153 ? -1.924 -2.525 -12.312 1 95.12 153 ASP B N 1
ATOM 4971 C CA . ASP B 1 153 ? -0.576 -3.008 -12.023 1 95.12 153 ASP B CA 1
ATOM 4972 C C . ASP B 1 153 ? -0.104 -3.986 -13.102 1 95.12 153 ASP B C 1
ATOM 4974 O O . ASP B 1 153 ? -0.134 -5.199 -12.891 1 95.12 153 ASP B O 1
ATOM 4978 N N . ASN B 1 154 ? 0.43 -3.494 -14.156 1 94.12 154 ASN B N 1
ATOM 4979 C CA . ASN B 1 154 ? 0.818 -4.34 -15.281 1 94.12 154 ASN B CA 1
ATOM 4980 C C . ASN B 1 154 ? 2.135 -5.062 -15.008 1 94.12 154 ASN B C 1
ATOM 4982 O O . ASN B 1 154 ? 2.559 -5.902 -15.805 1 94.12 154 ASN B O 1
ATOM 4986 N N . VAL B 1 155 ? 2.779 -4.77 -13.891 1 96.25 155 VAL B N 1
ATOM 4987 C CA . VAL B 1 155 ? 4.043 -5.41 -13.555 1 96.25 155 VAL B CA 1
ATOM 4988 C C . VAL B 1 155 ? 3.783 -6.645 -12.695 1 96.25 155 VAL B C 1
ATOM 4990 O O . VAL B 1 155 ? 4.188 -7.754 -13.055 1 96.25 155 VAL B O 1
ATOM 4993 N N . ALA B 1 156 ? 3.008 -6.441 -11.625 1 97.62 156 ALA B N 1
ATOM 4994 C CA . ALA B 1 156 ? 2.916 -7.516 -10.641 1 97.62 156 ALA B CA 1
ATOM 4995 C C . ALA B 1 156 ? 1.619 -8.305 -10.805 1 97.62 156 ALA B C 1
ATOM 4997 O O . ALA B 1 156 ? 1.473 -9.398 -10.25 1 97.62 156 ALA B O 1
ATOM 4998 N N . ASN B 1 157 ? 0.658 -7.773 -11.555 1 97.5 157 ASN B N 1
ATOM 4999 C CA . ASN B 1 157 ? -0.604 -8.469 -11.781 1 97.5 157 ASN B CA 1
ATOM 5000 C C . ASN B 1 157 ? -0.766 -8.867 -13.25 1 97.5 157 ASN B C 1
ATOM 5002 O O . ASN B 1 157 ? -1.229 -8.07 -14.062 1 97.5 157 ASN B O 1
ATOM 5006 N N . PRO B 1 158 ? -0.531 -10.125 -13.562 1 96.88 158 PRO B N 1
ATOM 5007 C CA . PRO B 1 158 ? -0.688 -10.57 -14.945 1 96.88 158 PRO B CA 1
ATOM 5008 C C . PRO B 1 158 ? -2.125 -10.445 -15.445 1 96.88 158 PRO B C 1
ATOM 5010 O O . PRO B 1 158 ? -2.371 -10.523 -16.656 1 96.88 158 PRO B O 1
ATOM 5013 N N . ASP B 1 159 ? -3.055 -10.258 -14.547 1 94.75 159 ASP B N 1
ATOM 5014 C CA . ASP B 1 159 ? -4.465 -10.195 -14.914 1 94.75 159 ASP B CA 1
ATOM 5015 C C . ASP B 1 159 ? -4.977 -8.758 -14.891 1 94.75 159 ASP B C 1
ATOM 5017 O O . ASP B 1 159 ? -6.184 -8.516 -14.797 1 94.75 159 ASP B O 1
ATOM 5021 N N . SER B 1 160 ? -4.066 -7.789 -14.844 1 94.56 160 SER B N 1
ATOM 5022 C CA . SER B 1 160 ? -4.465 -6.387 -14.93 1 94.56 160 SER B CA 1
ATOM 5023 C C . SER B 1 160 ? -5.289 -6.117 -16.188 1 94.56 160 SER B C 1
ATOM 5025 O O . SER B 1 160 ? -5.273 -6.914 -17.125 1 94.56 160 SER B O 1
ATOM 5027 N N . ILE B 1 161 ? -6.004 -5.043 -16.234 1 93.75 161 ILE B N 1
ATOM 5028 C CA . ILE B 1 161 ? -6.898 -4.73 -17.344 1 93.75 161 ILE B CA 1
ATOM 5029 C C . ILE B 1 161 ? -6.082 -4.422 -18.594 1 93.75 161 ILE B C 1
ATOM 5031 O O . ILE B 1 161 ? -5.27 -3.496 -18.609 1 93.75 161 ILE B O 1
ATOM 5035 N N . CYS B 1 162 ? -6.344 -5.199 -19.562 1 95.38 162 CYS B N 1
ATOM 5036 C CA . CYS B 1 162 ? -5.676 -5.031 -20.859 1 95.38 162 CYS B CA 1
ATOM 5037 C C . CYS B 1 162 ? -6.535 -5.57 -21.984 1 95.38 162 CYS B C 1
ATOM 5039 O O . CYS B 1 162 ? -6.688 -6.785 -22.141 1 95.38 162 CYS B O 1
ATOM 5041 N N . PRO B 1 163 ? -7.027 -4.715 -22.828 1 95.19 163 PRO B N 1
ATOM 5042 C CA . PRO B 1 163 ? -7.902 -5.137 -23.938 1 95.19 163 PRO B CA 1
ATOM 5043 C C . PRO B 1 163 ? -7.246 -6.172 -24.844 1 95.19 163 PRO B C 1
ATOM 5045 O O . PRO B 1 163 ? -7.91 -7.109 -25.297 1 95.19 163 PRO B O 1
ATOM 5048 N N . ARG B 1 164 ? -6.016 -6.055 -25.109 1 95.5 164 ARG B N 1
ATOM 5049 C CA . ARG B 1 164 ? -5.328 -7 -25.984 1 95.5 164 ARG B CA 1
ATOM 5050 C C . ARG B 1 164 ? -5.336 -8.406 -25.391 1 95.5 164 ARG B C 1
ATOM 5052 O O . ARG B 1 164 ? -5.406 -9.391 -26.125 1 95.5 164 ARG B O 1
ATOM 5059 N N . ARG B 1 165 ? -5.246 -8.516 -24.141 1 94.69 165 ARG B N 1
ATOM 5060 C CA . ARG B 1 165 ? -5.266 -9.82 -23.484 1 94.69 165 ARG B CA 1
ATOM 5061 C C . ARG B 1 165 ? -6.559 -10.57 -23.797 1 94.69 165 ARG B C 1
ATOM 5063 O O . ARG B 1 165 ? -6.543 -11.781 -24.016 1 94.69 165 ARG B O 1
ATOM 5070 N N . TYR B 1 166 ? -7.605 -9.828 -23.844 1 94.56 166 TYR B N 1
ATOM 5071 C CA . TYR B 1 166 ? -8.898 -10.445 -24.125 1 94.56 166 TYR B CA 1
ATOM 5072 C C . TYR B 1 166 ? -8.977 -10.922 -25.562 1 94.56 166 TYR B C 1
ATOM 5074 O O . TYR B 1 166 ? -9.516 -11.992 -25.844 1 94.56 166 TYR B O 1
ATOM 5082 N N . LYS B 1 167 ? -8.438 -10.188 -26.422 1 95.06 167 LYS B N 1
ATOM 5083 C CA . LYS B 1 167 ? -8.406 -10.586 -27.828 1 95.06 167 LYS B CA 1
ATOM 5084 C C . LYS B 1 167 ? -7.531 -11.82 -28.031 1 95.06 167 LYS B C 1
ATOM 5086 O O . LYS B 1 167 ? -7.879 -12.719 -28.797 1 95.06 167 LYS B O 1
ATOM 5091 N N . LEU B 1 168 ? -6.438 -11.836 -27.406 1 96.12 168 LEU B N 1
ATOM 5092 C CA . LEU B 1 168 ? -5.539 -12.984 -27.484 1 96.12 168 LEU B CA 1
ATOM 5093 C C . LEU B 1 168 ? -6.195 -14.227 -26.906 1 96.12 168 LEU B C 1
ATOM 5095 O O . LEU B 1 168 ? -5.977 -15.336 -27.391 1 96.12 168 LEU B O 1
ATOM 5099 N N . TYR B 1 169 ? -6.957 -14 -25.875 1 95.06 169 TYR B N 1
ATOM 5100 C CA . TYR B 1 169 ? -7.668 -15.125 -25.281 1 95.06 169 TYR B CA 1
ATOM 5101 C C . TYR B 1 169 ? -8.695 -15.695 -26.25 1 95.06 169 TYR B C 1
ATOM 5103 O O . TYR B 1 169 ? -8.859 -16.922 -26.344 1 95.06 169 TYR B O 1
ATOM 5111 N N . ASP B 1 170 ? -9.383 -14.82 -26.891 1 95.31 170 ASP B N 1
ATOM 5112 C CA . ASP B 1 170 ? -10.32 -15.273 -27.906 1 95.31 170 ASP B CA 1
ATOM 5113 C C . ASP B 1 170 ? -9.617 -16.094 -28.984 1 95.31 170 ASP B C 1
ATOM 5115 O O . ASP B 1 170 ? -10.125 -17.125 -29.422 1 95.31 170 ASP B O 1
ATOM 5119 N N . LEU B 1 171 ? -8.508 -15.656 -29.438 1 95.5 171 LEU B N 1
ATOM 5120 C CA . LEU B 1 171 ? -7.723 -16.375 -30.438 1 95.5 171 LEU B CA 1
ATOM 5121 C C . LEU B 1 171 ? -7.23 -17.703 -29.875 1 95.5 171 LEU B C 1
ATOM 5123 O O . LEU B 1 171 ? -7.191 -18.703 -30.609 1 95.5 171 LEU B O 1
ATOM 5127 N N . LEU B 1 172 ? -6.801 -17.703 -28.641 1 96.56 172 LEU B N 1
ATOM 5128 C CA . LEU B 1 172 ? -6.344 -18.922 -27.984 1 96.56 172 LEU B CA 1
ATOM 5129 C C . LEU B 1 172 ? -7.406 -20.016 -28.062 1 96.56 172 LEU B C 1
ATOM 5131 O O . LEU B 1 172 ? -7.086 -21.188 -28.297 1 96.56 172 LEU B O 1
ATOM 5135 N N . LYS B 1 173 ? -8.625 -19.656 -27.891 1 96.62 173 LYS B N 1
ATOM 5136 C CA . LYS B 1 173 ? -9.727 -20.609 -27.891 1 96.62 173 LYS B CA 1
ATOM 5137 C C . LYS B 1 173 ? -9.898 -21.266 -29.25 1 96.62 173 LYS B C 1
ATOM 5139 O O . LYS B 1 173 ? -10.531 -22.312 -29.359 1 96.62 173 LYS B O 1
ATOM 5144 N N . GLU B 1 174 ? -9.312 -20.688 -30.234 1 96.19 174 GLU B N 1
ATOM 5145 C CA . GLU B 1 174 ? -9.391 -21.234 -31.578 1 96.19 174 GLU B CA 1
ATOM 5146 C C . GLU B 1 174 ? -8.242 -22.203 -31.844 1 96.19 174 GLU B C 1
ATOM 5148 O O . GLU B 1 174 ? -8.281 -22.953 -32.812 1 96.19 174 GLU B O 1
ATOM 5153 N N . THR B 1 175 ? -7.266 -22.219 -31.125 1 96.75 175 THR B N 1
ATOM 5154 C CA . THR B 1 175 ? -6.062 -23.016 -31.391 1 96.75 175 THR B CA 1
ATOM 5155 C C . THR B 1 175 ? -6.332 -24.5 -31.188 1 96.75 175 THR B C 1
ATOM 5157 O O . THR B 1 175 ? -7.234 -24.875 -30.438 1 96.75 175 THR B O 1
ATOM 5160 N N . PRO B 1 176 ? -5.523 -25.312 -31.844 1 97 176 PRO B N 1
ATOM 5161 C CA . PRO B 1 176 ? -5.652 -26.75 -31.625 1 97 176 PRO B CA 1
ATOM 5162 C C . PRO B 1 176 ? -5.406 -27.156 -30.188 1 97 176 PRO B C 1
ATOM 5164 O O . PRO B 1 176 ? -6.066 -28.078 -29.672 1 97 176 PRO B O 1
ATOM 5167 N N . GLU B 1 177 ? -4.492 -26.531 -29.531 1 97 177 GLU B N 1
ATOM 5168 C CA . GLU B 1 177 ? -4.168 -26.859 -28.141 1 97 177 GLU B CA 1
ATOM 5169 C C . GLU B 1 177 ? -5.379 -26.688 -27.234 1 97 177 GLU B C 1
ATOM 5171 O O . GLU B 1 177 ? -5.68 -27.562 -26.422 1 97 177 GLU B O 1
ATOM 5176 N N . TYR B 1 178 ? -6.09 -25.609 -27.391 1 97.44 178 TYR B N 1
ATOM 5177 C CA . TYR B 1 178 ? -7.273 -25.344 -26.578 1 97.44 178 TYR B CA 1
ATOM 5178 C C . TYR B 1 178 ? -8.391 -26.328 -26.906 1 97.44 178 TYR B C 1
ATOM 5180 O O . TYR B 1 178 ? -9.047 -26.859 -26.016 1 97.44 178 TYR B O 1
ATOM 5188 N N . LYS B 1 179 ? -8.602 -26.5 -28.188 1 97.69 179 LYS B N 1
ATOM 5189 C CA . LYS B 1 179 ? -9.664 -27.406 -28.625 1 97.69 179 LYS B CA 1
ATOM 5190 C C . LYS B 1 179 ? -9.398 -28.828 -28.141 1 97.69 179 LYS B C 1
ATOM 5192 O O . LYS B 1 179 ? -10.32 -29.531 -27.734 1 97.69 179 LYS B O 1
ATOM 5197 N N . ASN B 1 180 ? -8.172 -29.25 -28.25 1 97.88 180 ASN B N 1
ATOM 5198 C CA . ASN B 1 180 ? -7.801 -30.562 -27.766 1 97.88 180 ASN B CA 1
ATOM 5199 C C . ASN B 1 180 ? -8.023 -30.703 -26.266 1 97.88 180 ASN B C 1
ATOM 5201 O O . ASN B 1 180 ? -8.492 -31.734 -25.797 1 97.88 180 ASN B O 1
ATOM 5205 N N . LEU B 1 181 ? -7.676 -29.688 -25.531 1 97.88 181 LEU B N 1
ATOM 5206 C CA . LEU B 1 181 ? -7.898 -29.703 -24.094 1 97.88 181 LEU B CA 1
ATOM 5207 C C . LEU B 1 181 ? -9.391 -29.75 -23.781 1 97.88 181 LEU B C 1
ATOM 5209 O O . LEU B 1 181 ? -9.82 -30.469 -22.875 1 97.88 181 LEU B O 1
ATOM 5213 N N . SER B 1 182 ? -10.125 -28.922 -24.469 1 97.81 182 SER B N 1
ATOM 5214 C CA . SER B 1 182 ? -11.578 -28.906 -24.281 1 97.81 182 SER B CA 1
ATOM 5215 C C . SER B 1 182 ? -12.18 -30.281 -24.516 1 97.81 182 SER B C 1
ATOM 5217 O O . SER B 1 182 ? -13.047 -30.719 -23.75 1 97.81 182 SER B O 1
ATOM 5219 N N . ALA B 1 183 ? -11.711 -30.953 -25.531 1 98.31 183 ALA B N 1
ATOM 5220 C CA . ALA B 1 183 ? -12.195 -32.281 -25.844 1 98.31 183 ALA B CA 1
ATOM 5221 C C . ALA B 1 183 ? -11.789 -33.281 -24.766 1 98.31 183 ALA B C 1
ATOM 5223 O O . ALA B 1 183 ? -12.594 -34.125 -24.359 1 98.31 183 ALA B O 1
ATOM 5224 N N . LYS B 1 184 ? -10.602 -33.188 -24.391 1 98.31 184 LYS B N 1
ATOM 5225 C CA . LYS B 1 184 ? -10.062 -34.062 -23.375 1 98.31 184 LYS B CA 1
ATOM 5226 C C . LYS B 1 184 ? -10.844 -33.938 -22.062 1 98.31 184 LYS B C 1
ATOM 5228 O O . LYS B 1 184 ? -11.039 -34.938 -21.359 1 98.31 184 LYS B O 1
ATOM 5233 N N . CYS B 1 185 ? -11.281 -32.719 -21.703 1 98.62 185 CYS B N 1
ATOM 5234 C CA . CYS B 1 185 ? -11.875 -32.438 -20.406 1 98.62 185 CYS B CA 1
ATOM 5235 C C . CYS B 1 185 ? -13.398 -32.469 -20.5 1 98.62 185 CYS B C 1
ATOM 5237 O O . CYS B 1 185 ? -14.078 -32.156 -19.516 1 98.62 185 CYS B O 1
ATOM 5239 N N . ASP B 1 186 ? -13.914 -32.812 -21.609 1 98.44 186 ASP B N 1
ATOM 5240 C CA . ASP B 1 186 ? -15.344 -32.719 -21.859 1 98.44 186 ASP B CA 1
ATOM 5241 C C . ASP B 1 186 ? -16.125 -33.531 -20.844 1 98.44 186 ASP B C 1
ATOM 5243 O O . ASP B 1 186 ? -17.125 -33.062 -20.281 1 98.44 186 ASP B O 1
ATOM 5247 N N . LYS B 1 187 ? -15.711 -34.75 -20.625 1 98.25 187 LYS B N 1
ATOM 5248 C CA . LYS B 1 187 ? -16.438 -35.656 -19.734 1 98.25 187 LYS B CA 1
ATOM 5249 C C . LYS B 1 187 ? -16.484 -35.125 -18.312 1 98.25 187 LYS B C 1
ATOM 5251 O O . LYS B 1 187 ? -17.547 -35.125 -17.688 1 98.25 187 LYS B O 1
ATOM 5256 N N . ILE B 1 188 ? -15.383 -34.656 -17.797 1 98.62 188 ILE B N 1
ATOM 5257 C CA . ILE B 1 188 ? -15.344 -34.156 -16.422 1 98.62 188 ILE B CA 1
ATOM 5258 C C . ILE B 1 188 ? -16.141 -32.844 -16.312 1 98.62 188 ILE B C 1
ATOM 5260 O O . ILE B 1 188 ? -16.781 -32.594 -15.305 1 98.62 188 ILE B O 1
ATOM 5264 N N . LEU B 1 189 ? -16.094 -32 -17.297 1 98.75 189 LEU B N 1
ATOM 5265 C CA . LEU B 1 189 ? -16.844 -30.75 -17.281 1 98.75 189 LEU B CA 1
ATOM 5266 C C . LEU B 1 189 ? -18.344 -31.016 -17.281 1 98.75 189 LEU B C 1
ATOM 5268 O O . LEU B 1 189 ? -19.094 -30.344 -16.562 1 98.75 189 LEU B O 1
ATOM 5272 N N . LYS B 1 190 ? -18.781 -31.984 -18.078 1 98.5 190 LYS B N 1
ATOM 5273 C CA . LYS B 1 190 ? -20.188 -32.375 -18.078 1 98.5 190 LYS B CA 1
ATOM 5274 C C . LYS B 1 190 ? -20.594 -32.969 -16.734 1 98.5 190 LYS B C 1
ATOM 5276 O O . LYS B 1 190 ? -21.672 -32.656 -16.219 1 98.5 190 LYS B O 1
ATOM 5281 N N . TYR B 1 191 ? -19.766 -33.844 -16.203 1 98.44 191 TYR B N 1
ATOM 5282 C CA . TYR B 1 191 ? -20.031 -34.406 -14.898 1 98.44 191 TYR B CA 1
ATOM 5283 C C . TYR B 1 191 ? -20.234 -33.344 -13.852 1 98.44 191 TYR B C 1
ATOM 5285 O O . TYR B 1 191 ? -21.203 -33.406 -13.078 1 98.44 191 TYR B O 1
ATOM 5293 N N . LEU B 1 192 ? -19.344 -32.375 -13.805 1 98.56 192 LEU B N 1
ATOM 5294 C CA . LEU B 1 192 ? -19.406 -31.297 -12.836 1 98.56 192 LEU B CA 1
ATOM 5295 C C . LEU B 1 192 ? -20.641 -30.438 -13.078 1 98.56 192 LEU B C 1
ATOM 5297 O O . LEU B 1 192 ? -21.312 -30.016 -12.125 1 98.56 192 LEU B O 1
ATOM 5301 N N . SER B 1 193 ? -20.875 -30.141 -14.336 1 98.5 193 SER B N 1
ATOM 5302 C CA . SER B 1 193 ? -22.062 -29.344 -14.664 1 98.5 193 SER B CA 1
ATOM 5303 C C . SER B 1 193 ? -23.328 -30.031 -14.172 1 98.5 193 SER B C 1
ATOM 5305 O O . SER B 1 193 ? -24.203 -29.375 -13.594 1 98.5 193 SER B O 1
ATOM 5307 N N . ASP B 1 194 ? -23.469 -31.281 -14.32 1 98 194 ASP B N 1
ATOM 5308 C CA . ASP B 1 194 ? -24.641 -32.062 -13.914 1 98 194 ASP B CA 1
ATOM 5309 C C . ASP B 1 194 ? -24.781 -32.062 -12.391 1 98 194 ASP B C 1
ATOM 5311 O O . ASP B 1 194 ? -25.875 -31.844 -11.867 1 98 194 ASP B O 1
ATOM 5315 N N . ASN B 1 195 ? -23.703 -32.312 -11.734 1 97.31 195 ASN B N 1
ATOM 5316 C CA . ASN B 1 195 ? -23.75 -32.5 -10.289 1 97.31 195 ASN B CA 1
ATOM 5317 C C . ASN B 1 195 ? -23.969 -31.156 -9.578 1 97.31 195 ASN B C 1
ATOM 5319 O O . ASN B 1 195 ? -24.406 -31.125 -8.43 1 97.31 195 ASN B O 1
ATOM 5323 N N . THR B 1 196 ? -23.609 -30.094 -10.227 1 96.88 196 THR B N 1
ATOM 5324 C CA . THR B 1 196 ? -23.719 -28.797 -9.586 1 96.88 196 THR B CA 1
ATOM 5325 C C . THR B 1 196 ? -24.906 -28.016 -10.141 1 96.88 196 THR B C 1
ATOM 5327 O O . THR B 1 196 ? -25.203 -26.906 -9.688 1 96.88 196 THR B O 1
ATOM 5330 N N . ASN B 1 197 ? -25.547 -28.516 -11.133 1 96.12 197 ASN B N 1
ATOM 5331 C CA . ASN B 1 197 ? -26.641 -27.844 -11.82 1 96.12 197 ASN B CA 1
ATOM 5332 C C . ASN B 1 197 ? -26.234 -26.453 -12.289 1 96.12 197 ASN B C 1
ATOM 5334 O O . ASN B 1 197 ? -26.922 -25.469 -12.008 1 96.12 197 ASN B O 1
ATOM 5338 N N . SER B 1 198 ? -25.031 -26.391 -12.867 1 97.38 198 SER B N 1
ATOM 5339 C CA . SER B 1 198 ? -24.453 -25.172 -13.414 1 97.38 198 SER B CA 1
ATOM 5340 C C . SER B 1 198 ? -23.594 -25.469 -14.633 1 97.38 198 SER B C 1
ATOM 5342 O O . SER B 1 198 ? -23.266 -26.641 -14.906 1 97.38 198 SER B O 1
ATOM 5344 N N . THR B 1 199 ? -23.297 -24.469 -15.359 1 97.88 199 THR B N 1
ATOM 5345 C CA . THR B 1 199 ? -22.438 -24.641 -16.516 1 97.88 199 THR B CA 1
ATOM 5346 C C . THR B 1 199 ? -20.969 -24.531 -16.125 1 97.88 199 THR B C 1
ATOM 5348 O O . THR B 1 199 ? -20.5 -23.438 -15.797 1 97.88 199 THR B O 1
ATOM 5351 N N . VAL B 1 200 ? -20.281 -25.625 -16.109 1 98.25 200 VAL B N 1
ATOM 5352 C CA . VAL B 1 200 ? -18.859 -25.656 -15.812 1 98.25 200 VAL B CA 1
ATOM 5353 C C . VAL B 1 200 ? -18.062 -25.812 -17.109 1 98.25 200 VAL B C 1
ATOM 5355 O O . VAL B 1 200 ? -18.328 -26.719 -17.906 1 98.25 200 VAL B O 1
ATOM 5358 N N . THR B 1 201 ? -17.203 -24.859 -17.359 1 97.69 201 THR B N 1
ATOM 5359 C CA . THR B 1 201 ? -16.328 -24.844 -18.531 1 97.69 201 THR B CA 1
ATOM 5360 C C . THR B 1 201 ? -14.867 -24.734 -18.125 1 97.69 201 THR B C 1
ATOM 5362 O O . THR B 1 201 ? -14.555 -24.672 -16.922 1 97.69 201 THR B O 1
ATOM 5365 N N . LEU B 1 202 ? -13.961 -24.75 -19.078 1 97.56 202 LEU B N 1
ATOM 5366 C CA . LEU B 1 202 ? -12.547 -24.562 -18.781 1 97.56 202 LEU B CA 1
ATOM 5367 C C . LEU B 1 202 ? -12.289 -23.203 -18.156 1 97.56 202 LEU B C 1
ATOM 5369 O O . LEU B 1 202 ? -11.359 -23.031 -17.359 1 97.56 202 LEU B O 1
ATOM 5373 N N . ASP B 1 203 ? -13.172 -22.219 -18.406 1 95.62 203 ASP B N 1
ATOM 5374 C CA . ASP B 1 203 ? -12.992 -20.844 -17.984 1 95.62 203 ASP B CA 1
ATOM 5375 C C . ASP B 1 203 ? -13.227 -20.688 -16.484 1 95.62 203 ASP B C 1
ATOM 5377 O O . ASP B 1 203 ? -12.609 -19.859 -15.828 1 95.62 203 ASP B O 1
ATOM 5381 N N . ASN B 1 204 ? -14.141 -21.453 -15.984 1 97.25 204 ASN B N 1
ATOM 5382 C CA . ASN B 1 204 ? -14.5 -21.25 -14.586 1 97.25 204 ASN B CA 1
ATOM 5383 C C . ASN B 1 204 ? -14.18 -22.484 -13.742 1 97.25 204 ASN B C 1
ATOM 5385 O O . ASN B 1 204 ? -14.523 -22.531 -12.562 1 97.25 204 ASN B O 1
ATOM 5389 N N . LEU B 1 205 ? -13.516 -23.453 -14.352 1 98.19 205 LEU B N 1
ATOM 5390 C CA . LEU B 1 205 ? -13.164 -24.688 -13.664 1 98.19 205 LEU B CA 1
ATOM 5391 C C . LEU B 1 205 ? -12.32 -24.406 -12.422 1 98.19 205 LEU B C 1
ATOM 5393 O O . LEU B 1 205 ? -12.438 -25.109 -11.414 1 98.19 205 LEU B O 1
ATOM 5397 N N . TRP B 1 206 ? -11.547 -23.359 -12.477 1 97.25 206 TRP B N 1
ATOM 5398 C CA . TRP B 1 206 ? -10.625 -23.016 -11.398 1 97.25 206 TRP B CA 1
ATOM 5399 C C . TRP B 1 206 ? -11.391 -22.703 -10.117 1 97.25 206 TRP B C 1
ATOM 5401 O O . TRP B 1 206 ? -10.875 -22.906 -9.016 1 97.25 206 TRP B O 1
ATOM 5411 N N . ILE B 1 207 ? -12.578 -22.234 -10.18 1 97.94 207 ILE B N 1
ATOM 5412 C CA . ILE B 1 207 ? -13.375 -21.906 -9.008 1 97.94 207 ILE B CA 1
ATOM 5413 C C . ILE B 1 207 ? -13.625 -23.172 -8.18 1 97.94 207 ILE B C 1
ATOM 5415 O O . ILE B 1 207 ? -13.484 -23.141 -6.957 1 97.94 207 ILE B O 1
ATOM 5419 N N . ILE B 1 208 ? -13.945 -24.234 -8.906 1 97.88 208 ILE B N 1
ATOM 5420 C CA . ILE B 1 208 ? -14.188 -25.5 -8.25 1 97.88 208 ILE B CA 1
ATOM 5421 C C . ILE B 1 208 ? -12.867 -26.094 -7.754 1 97.88 208 ILE B C 1
ATOM 5423 O O . ILE B 1 208 ? -12.773 -26.531 -6.602 1 97.88 208 ILE B O 1
ATOM 5427 N N . ARG B 1 209 ? -11.93 -26.109 -8.602 1 97.12 209 ARG B N 1
ATOM 5428 C CA . ARG B 1 209 ? -10.625 -26.656 -8.242 1 97.12 209 ARG B CA 1
ATOM 5429 C C . ARG B 1 209 ? -10.07 -25.984 -6.996 1 97.12 209 ARG B C 1
ATOM 5431 O O . ARG B 1 209 ? -9.68 -26.656 -6.043 1 97.12 209 ARG B O 1
ATOM 5438 N N . ASP B 1 210 ? -10.047 -24.672 -6.965 1 96 210 ASP B N 1
ATOM 5439 C CA . ASP B 1 210 ? -9.5 -23.891 -5.852 1 96 210 ASP B CA 1
ATOM 5440 C C . ASP B 1 210 ? -10.32 -24.109 -4.578 1 96 210 ASP B C 1
ATOM 5442 O O . ASP B 1 210 ? -9.758 -24.297 -3.498 1 96 210 ASP B O 1
ATOM 5446 N N . GLY B 1 211 ? -11.625 -24 -4.793 1 96.81 211 GLY B N 1
ATOM 5447 C CA . GLY B 1 211 ? -12.484 -24.203 -3.637 1 96.81 211 GLY B CA 1
ATOM 5448 C C . GLY B 1 211 ? -12.234 -25.531 -2.93 1 96.81 211 GLY B C 1
ATOM 5449 O O . GLY B 1 211 ? -12.031 -25.547 -1.714 1 96.81 211 GLY B O 1
ATOM 5450 N N . ILE B 1 212 ? -12.18 -26.625 -3.68 1 95.94 212 ILE B N 1
ATOM 5451 C CA . ILE B 1 212 ? -12 -27.969 -3.125 1 95.94 212 ILE B CA 1
ATOM 5452 C C . ILE B 1 212 ? -10.609 -28.078 -2.5 1 95.94 212 ILE B C 1
ATOM 5454 O O . ILE B 1 212 ? -10.469 -28.594 -1.388 1 95.94 212 ILE B O 1
ATOM 5458 N N . PHE B 1 213 ? -9.656 -27.609 -3.209 1 94.19 213 PHE B N 1
ATOM 5459 C CA . PHE B 1 213 ? -8.289 -27.672 -2.709 1 94.19 213 PHE B CA 1
ATOM 5460 C C . PHE B 1 213 ? -8.172 -26.969 -1.355 1 94.19 213 PHE B C 1
ATOM 5462 O O . PHE B 1 213 ? -7.594 -27.531 -0.417 1 94.19 213 PHE B O 1
ATOM 5469 N N . ILE B 1 214 ? -8.672 -25.797 -1.222 1 95.56 214 ILE B N 1
ATOM 5470 C CA . ILE B 1 214 ? -8.57 -24.969 -0.022 1 95.56 214 ILE B CA 1
ATOM 5471 C C . ILE B 1 214 ? -9.352 -25.625 1.117 1 95.56 214 ILE B C 1
ATOM 5473 O O . ILE B 1 214 ? -8.875 -25.672 2.256 1 95.56 214 ILE B O 1
ATOM 5477 N N . GLU B 1 215 ? -10.547 -26.094 0.798 1 95.5 215 GLU B N 1
ATOM 5478 C CA . GLU B 1 215 ? -11.359 -26.766 1.812 1 95.5 215 GLU B CA 1
ATOM 5479 C C . GLU B 1 215 ? -10.641 -28 2.35 1 95.5 215 GLU B C 1
ATOM 5481 O O . GLU B 1 215 ? -10.578 -28.203 3.564 1 95.5 215 GLU B O 1
ATOM 5486 N N . LYS B 1 216 ? -10.047 -28.734 1.504 1 91.56 216 LYS B N 1
ATOM 5487 C CA . LYS B 1 216 ? -9.273 -29.906 1.928 1 91.56 216 LYS B CA 1
ATOM 5488 C C . LYS B 1 216 ? -8.086 -29.5 2.789 1 91.56 216 LYS B C 1
ATOM 5490 O O . LYS B 1 216 ? -7.836 -30.094 3.838 1 91.56 216 LYS B O 1
ATOM 5495 N N . THR B 1 217 ? -7.398 -28.484 2.361 1 90 217 THR B N 1
ATOM 5496 C CA . THR B 1 217 ? -6.199 -28 3.043 1 90 217 THR B CA 1
ATOM 5497 C C . THR B 1 217 ? -6.543 -27.484 4.434 1 90 217 THR B C 1
ATOM 5499 O O . THR B 1 217 ? -5.727 -27.562 5.352 1 90 217 THR B O 1
ATOM 5502 N N . ASN B 1 218 ? -7.707 -27.031 4.602 1 91.69 218 ASN B N 1
ATOM 5503 C CA . ASN B 1 218 ? -8.133 -26.453 5.875 1 91.69 218 ASN B CA 1
ATOM 5504 C C . ASN B 1 218 ? -9.055 -27.406 6.641 1 91.69 218 ASN B C 1
ATOM 5506 O O . ASN B 1 218 ? -9.844 -26.953 7.477 1 91.69 218 ASN B O 1
ATOM 5510 N N . ASN B 1 219 ? -9.055 -28.672 6.281 1 91 219 ASN B N 1
ATOM 5511 C CA . ASN B 1 219 ? -9.727 -29.75 6.98 1 91 219 ASN B CA 1
ATOM 5512 C C . ASN B 1 219 ? -11.242 -29.562 7 1 91 219 ASN B C 1
ATOM 5514 O O . ASN B 1 219 ? -11.891 -29.844 8.016 1 91 219 ASN B O 1
ATOM 5518 N N . LYS B 1 220 ? -11.719 -29.047 5.961 1 94.56 220 LYS B N 1
ATOM 5519 C CA . LYS B 1 220 ? -13.164 -28.938 5.793 1 94.56 220 LYS B CA 1
ATOM 5520 C C . LYS B 1 220 ? -13.703 -30.078 4.934 1 94.56 220 LYS B C 1
ATOM 5522 O O . LYS B 1 220 ? -12.961 -30.672 4.156 1 94.56 220 LYS B O 1
ATOM 5527 N N . GLN B 1 221 ? -14.977 -30.344 5.07 1 95.94 221 GLN B N 1
ATOM 5528 C CA . GLN B 1 221 ? -15.617 -31.375 4.262 1 95.94 221 GLN B CA 1
ATOM 5529 C C . GLN B 1 221 ? -15.797 -30.922 2.82 1 95.94 221 GLN B C 1
ATOM 5531 O O . GLN B 1 221 ? -15.922 -29.719 2.557 1 95.94 221 GLN B O 1
ATOM 5536 N N . ILE B 1 222 ? -15.789 -31.859 1.952 1 95.75 222 ILE B N 1
ATOM 5537 C CA . ILE B 1 222 ? -16.062 -31.578 0.548 1 95.75 222 ILE B CA 1
ATOM 5538 C C . ILE B 1 222 ? -17.328 -32.312 0.104 1 95.75 222 ILE B C 1
ATOM 5540 O O . ILE B 1 222 ? -17.75 -33.281 0.751 1 95.75 222 ILE B O 1
ATOM 5544 N N . PRO B 1 223 ? -17.938 -31.906 -0.942 1 97.06 223 PRO B N 1
ATOM 5545 C CA . PRO B 1 223 ? -19.156 -32.562 -1.401 1 97.06 223 PRO B CA 1
ATOM 5546 C C . PRO B 1 223 ? -18.938 -34.062 -1.723 1 97.06 223 PRO B C 1
ATOM 5548 O O . PRO B 1 223 ? -17.875 -34.406 -2.234 1 97.06 223 PRO B O 1
ATOM 5551 N N . LYS B 1 224 ? -19.938 -34.812 -1.629 1 96.38 224 LYS B N 1
ATOM 5552 C CA . LYS B 1 224 ? -19.859 -36.281 -1.798 1 96.38 224 LYS B CA 1
ATOM 5553 C C . LYS B 1 224 ? -19.625 -36.625 -3.26 1 96.38 224 LYS B C 1
ATOM 5555 O O . LYS B 1 224 ? -19.094 -37.719 -3.557 1 96.38 224 LYS B O 1
ATOM 5560 N N . TRP B 1 225 ? -20.016 -35.75 -4.078 1 96.19 225 TRP B N 1
ATOM 5561 C CA . TRP B 1 225 ? -19.891 -36.062 -5.504 1 96.19 225 TRP B CA 1
ATOM 5562 C C . TRP B 1 225 ? -18.469 -35.844 -5.98 1 96.19 225 TRP B C 1
ATOM 5564 O O . TRP B 1 225 ? -18.156 -36.031 -7.156 1 96.19 225 TRP B O 1
ATOM 5574 N N . ILE B 1 226 ? -17.562 -35.438 -5.172 1 96.94 226 ILE B N 1
ATOM 5575 C CA . ILE B 1 226 ? -16.141 -35.312 -5.449 1 96.94 226 ILE B CA 1
ATOM 5576 C C . ILE B 1 226 ? -15.367 -36.375 -4.695 1 96.94 226 ILE B C 1
ATOM 5578 O O . ILE B 1 226 ? -15.523 -36.531 -3.48 1 96.94 226 ILE B O 1
ATOM 5582 N N . ASN B 1 227 ? -14.555 -37.156 -5.332 1 95.31 227 ASN B N 1
ATOM 5583 C CA . ASN B 1 227 ? -13.562 -38.031 -4.73 1 95.31 227 ASN B CA 1
ATOM 5584 C C . ASN B 1 227 ? -12.164 -37.781 -5.277 1 95.31 227 ASN B C 1
ATOM 5586 O O . ASN B 1 227 ? -11.961 -36.844 -6.055 1 95.31 227 ASN B O 1
ATOM 5590 N N . ASP B 1 228 ? -11.211 -38.531 -4.938 1 92.81 228 ASP B N 1
ATOM 5591 C CA . ASP B 1 228 ? -9.82 -38.25 -5.273 1 92.81 228 ASP B CA 1
ATOM 5592 C C . ASP B 1 228 ? -9.586 -38.375 -6.777 1 92.81 228 ASP B C 1
ATOM 5594 O O . ASP B 1 228 ? -8.805 -37.625 -7.348 1 92.81 228 ASP B O 1
ATOM 5598 N N . THR B 1 229 ? -10.203 -39.312 -7.371 1 95.19 229 THR B N 1
ATOM 5599 C CA . THR B 1 229 ? -10.055 -39.531 -8.805 1 95.19 229 THR B CA 1
ATOM 5600 C C . THR B 1 229 ? -10.633 -38.344 -9.578 1 95.19 229 THR B C 1
ATOM 5602 O O . THR B 1 229 ? -9.992 -37.812 -10.508 1 95.19 229 THR B O 1
ATOM 5605 N N . ILE B 1 230 ? -11.789 -37.938 -9.164 1 97.06 230 ILE B N 1
ATOM 5606 C CA . ILE B 1 230 ? -12.453 -36.812 -9.812 1 97.06 230 ILE B CA 1
ATOM 5607 C C . ILE B 1 230 ? -11.633 -35.562 -9.617 1 97.06 230 ILE B C 1
ATOM 5609 O O . ILE B 1 230 ? -11.422 -34.781 -10.555 1 97.06 230 ILE B O 1
ATOM 5613 N N . PHE B 1 231 ? -11.156 -35.375 -8.438 1 96.06 231 PHE B N 1
ATOM 5614 C CA . PHE B 1 231 ? -10.383 -34.188 -8.164 1 96.06 231 PHE B CA 1
ATOM 5615 C C . PHE B 1 231 ? -9.094 -34.188 -8.969 1 96.06 231 PHE B C 1
ATOM 5617 O O . PHE B 1 231 ? -8.656 -33.125 -9.445 1 96.06 231 PHE B O 1
ATOM 5624 N N . SER B 1 232 ? -8.484 -35.312 -9.078 1 94.44 232 SER B N 1
ATOM 5625 C CA . SER B 1 232 ? -7.281 -35.406 -9.891 1 94.44 232 SER B CA 1
ATOM 5626 C C . SER B 1 232 ? -7.551 -35 -11.336 1 94.44 232 SER B C 1
ATOM 5628 O O . SER B 1 232 ? -6.719 -34.344 -11.969 1 94.44 232 SER B O 1
ATOM 5630 N N . GLU B 1 233 ? -8.648 -35.375 -11.867 1 96.75 233 GLU B N 1
ATOM 5631 C CA . GLU B 1 233 ? -9.023 -35 -13.227 1 96.75 233 GLU B CA 1
ATOM 5632 C C . GLU B 1 233 ? -9.281 -33.5 -13.328 1 96.75 233 GLU B C 1
ATOM 5634 O O . GLU B 1 233 ? -8.906 -32.875 -14.32 1 96.75 233 GLU B O 1
ATOM 5639 N N . ILE B 1 234 ? -9.938 -32.969 -12.312 1 97.88 234 ILE B N 1
ATOM 5640 C CA . ILE B 1 234 ? -10.172 -31.531 -12.25 1 97.88 234 ILE B CA 1
ATOM 5641 C C . ILE B 1 234 ? -8.828 -30.797 -12.273 1 97.88 234 ILE B C 1
ATOM 5643 O O . ILE B 1 234 ? -8.648 -29.844 -13.047 1 97.88 234 ILE B O 1
ATOM 5647 N N . GLU B 1 235 ? -7.938 -31.234 -11.469 1 95.44 235 GLU B N 1
ATOM 5648 C CA . GLU B 1 235 ? -6.625 -30.609 -11.352 1 95.44 235 GLU B CA 1
ATOM 5649 C C . GLU B 1 235 ? -5.867 -30.656 -12.68 1 95.44 235 GLU B C 1
ATOM 5651 O O . GLU B 1 235 ? -5.238 -29.672 -13.078 1 95.44 235 GLU B O 1
ATOM 5656 N N . GLU B 1 236 ? -5.887 -31.781 -13.289 1 95.81 236 GLU B N 1
ATOM 5657 C CA . GLU B 1 236 ? -5.191 -31.938 -14.562 1 95.81 236 GLU B CA 1
ATOM 5658 C C . GLU B 1 236 ? -5.723 -30.953 -15.609 1 95.81 236 GLU B C 1
ATOM 5660 O O . GLU B 1 236 ? -4.945 -30.312 -16.312 1 95.81 236 GLU B O 1
ATOM 5665 N N . CYS B 1 237 ? -7.039 -30.859 -15.703 1 98 237 CYS B N 1
ATOM 5666 C CA . CYS B 1 237 ? -7.656 -29.953 -16.672 1 98 237 CYS B CA 1
ATOM 5667 C C . CYS B 1 237 ? -7.371 -28.5 -16.328 1 98 237 CYS B C 1
ATOM 5669 O O . CYS B 1 237 ? -7.023 -27.703 -17.203 1 98 237 CYS B O 1
ATOM 5671 N N . ASP B 1 238 ? -7.48 -28.203 -15.078 1 97.38 238 ASP B N 1
ATOM 5672 C CA . ASP B 1 238 ? -7.246 -26.828 -14.641 1 97.38 238 ASP B CA 1
ATOM 5673 C C . ASP B 1 238 ? -5.789 -26.422 -14.844 1 97.38 238 ASP B C 1
ATOM 5675 O O . ASP B 1 238 ? -5.504 -25.312 -15.312 1 97.38 238 ASP B O 1
ATOM 5679 N N . ASP B 1 239 ? -4.887 -27.281 -14.461 1 95.56 239 ASP B N 1
ATOM 5680 C CA . ASP B 1 239 ? -3.463 -27.016 -14.648 1 95.56 239 ASP B CA 1
ATOM 5681 C C . ASP B 1 239 ? -3.131 -26.781 -16.109 1 95.56 239 ASP B C 1
ATOM 5683 O O . ASP B 1 239 ? -2.357 -25.875 -16.453 1 95.56 239 ASP B O 1
ATOM 5687 N N . SER B 1 240 ? -3.693 -27.625 -16.984 1 96.06 240 SER B N 1
ATOM 5688 C CA . SER B 1 240 ? -3.469 -27.469 -18.422 1 96.06 240 SER B CA 1
ATOM 5689 C C . SER B 1 240 ? -4.004 -26.141 -18.922 1 96.06 240 SER B C 1
ATOM 5691 O O . SER B 1 240 ? -3.373 -25.484 -19.75 1 96.06 240 SER B O 1
ATOM 5693 N N . MET B 1 241 ? -5.145 -25.781 -18.406 1 97.38 241 MET B N 1
ATOM 5694 C CA . MET B 1 241 ? -5.73 -24.516 -18.812 1 97.38 241 MET B CA 1
ATOM 5695 C C . MET B 1 241 ? -4.867 -23.344 -18.328 1 97.38 241 MET B C 1
ATOM 5697 O O . MET B 1 241 ? -4.695 -22.359 -19.047 1 97.38 241 MET B O 1
ATOM 5701 N N . ASP B 1 242 ? -4.375 -23.453 -17.109 1 96.12 242 ASP B N 1
ATOM 5702 C CA . ASP B 1 242 ? -3.484 -22.422 -16.562 1 96.12 242 ASP B CA 1
ATOM 5703 C C . ASP B 1 242 ? -2.248 -22.25 -17.453 1 96.12 242 ASP B C 1
ATOM 5705 O O . ASP B 1 242 ? -1.797 -21.125 -17.672 1 96.12 242 ASP B O 1
ATOM 5709 N N . ASP B 1 243 ? -1.743 -23.328 -17.875 1 95.62 243 ASP B N 1
ATOM 5710 C CA . ASP B 1 243 ? -0.574 -23.297 -18.75 1 95.62 243 ASP B CA 1
ATOM 5711 C C . ASP B 1 243 ? -0.896 -22.594 -20.078 1 95.62 243 ASP B C 1
ATOM 5713 O O . ASP B 1 243 ? -0.13 -21.734 -20.531 1 95.62 243 ASP B O 1
ATOM 5717 N N . LEU B 1 244 ? -2.043 -22.891 -20.672 1 95.94 244 LEU B N 1
ATOM 5718 C CA . LEU B 1 244 ? -2.461 -22.234 -21.906 1 95.94 244 LEU B CA 1
ATOM 5719 C C . LEU B 1 244 ? -2.676 -20.75 -21.672 1 95.94 244 LEU B C 1
ATOM 5721 O O . LEU B 1 244 ? -2.252 -19.922 -22.5 1 95.94 244 LEU B O 1
ATOM 5725 N N . ASN B 1 245 ? -3.258 -20.438 -20.547 1 95.5 245 ASN B N 1
ATOM 5726 C CA . ASN B 1 245 ? -3.547 -19.047 -20.219 1 95.5 245 ASN B CA 1
ATOM 5727 C C . ASN B 1 245 ? -2.27 -18.219 -20.078 1 95.5 245 ASN B C 1
ATOM 5729 O O . ASN B 1 245 ? -2.281 -17 -20.266 1 95.5 245 ASN B O 1
ATOM 5733 N N . ASN B 1 246 ? -1.216 -18.891 -19.766 1 94.75 246 ASN B N 1
ATOM 5734 C CA . ASN B 1 246 ? 0.06 -18.203 -19.547 1 94.75 246 ASN B CA 1
ATOM 5735 C C . ASN B 1 246 ? 0.934 -18.266 -20.797 1 94.75 246 ASN B C 1
ATOM 5737 O O . ASN B 1 246 ? 2.084 -17.828 -20.781 1 94.75 246 ASN B O 1
ATOM 5741 N N . GLY B 1 247 ? 0.414 -18.781 -21.891 1 93.19 247 GLY B N 1
ATOM 5742 C CA . GLY B 1 247 ? 1.114 -18.844 -23.156 1 93.19 247 GLY B CA 1
ATOM 5743 C C . GLY B 1 247 ? 2.125 -19.969 -23.234 1 93.19 247 GLY B C 1
ATOM 5744 O O . GLY B 1 247 ? 3.008 -19.953 -24.094 1 93.19 247 GLY B O 1
ATOM 5745 N N . TYR B 1 248 ? 1.988 -20.859 -22.359 1 89.44 248 TYR B N 1
ATOM 5746 C CA . TYR B 1 248 ? 2.949 -21.953 -22.266 1 89.44 248 TYR B CA 1
ATOM 5747 C C . TYR B 1 248 ? 2.586 -23.078 -23.234 1 89.44 248 TYR B C 1
ATOM 5749 O O . TYR B 1 248 ? 1.441 -23.547 -23.25 1 89.44 248 TYR B O 1
ATOM 5757 N N . ASN B 1 249 ? 3.488 -23.453 -24.125 1 85.19 249 ASN B N 1
ATOM 5758 C CA . ASN B 1 249 ? 3.4 -24.609 -25.016 1 85.19 249 ASN B CA 1
ATOM 5759 C C . ASN B 1 249 ? 2.273 -24.453 -26.031 1 85.19 249 ASN B C 1
ATOM 5761 O O . ASN B 1 249 ? 1.454 -25.359 -26.203 1 85.19 249 ASN B O 1
ATOM 5765 N N . ILE B 1 250 ? 2.162 -23.344 -26.609 1 92.25 250 ILE B N 1
ATOM 5766 C CA . ILE B 1 250 ? 1.197 -23.078 -27.672 1 92.25 250 ILE B CA 1
ATOM 5767 C C . ILE B 1 250 ? 1.933 -22.828 -28.984 1 92.25 250 ILE B C 1
ATOM 5769 O O . ILE B 1 250 ? 2.881 -22.047 -29.031 1 92.25 250 ILE B O 1
ATOM 5773 N N . ALA B 1 251 ? 1.543 -23.469 -29.984 1 91.75 251 ALA B N 1
ATOM 5774 C CA . ALA B 1 251 ? 2.119 -23.25 -31.312 1 91.75 251 ALA B CA 1
ATOM 5775 C C . ALA B 1 251 ? 1.571 -21.969 -31.953 1 91.75 251 ALA B C 1
ATOM 5777 O O . ALA B 1 251 ? 0.573 -21.422 -31.484 1 91.75 251 ALA B O 1
ATOM 5778 N N . SER B 1 252 ? 2.371 -21.547 -32.938 1 93.88 252 SER B N 1
ATOM 5779 C CA . SER B 1 252 ? 1.882 -20.391 -33.688 1 93.88 252 SER B CA 1
ATOM 5780 C C . SER B 1 252 ? 0.53 -20.688 -34.344 1 93.88 252 SER B C 1
ATOM 5782 O O . SER B 1 252 ? 0.276 -21.812 -34.781 1 93.88 252 SER B O 1
ATOM 5784 N N . TYR B 1 253 ? -0.259 -19.734 -34.375 1 93.75 253 TYR B N 1
ATOM 5785 C CA . TYR B 1 253 ? -1.6 -19.828 -34.938 1 93.75 253 TYR B CA 1
ATOM 5786 C C . TYR B 1 253 ? -1.941 -18.562 -35.719 1 93.75 253 TYR B C 1
ATOM 5788 O O . TYR B 1 253 ? -1.74 -17.453 -35.25 1 93.75 253 TYR B O 1
ATOM 5796 N N . LYS B 1 254 ? -2.436 -18.766 -36.969 1 92.44 254 LYS B N 1
ATOM 5797 C CA . LYS B 1 254 ? -2.766 -17.672 -37.875 1 92.44 254 LYS B CA 1
ATOM 5798 C C . LYS B 1 254 ? -1.607 -16.672 -38 1 92.44 254 LYS B C 1
ATOM 5800 O O . LYS B 1 254 ? -1.801 -15.469 -37.875 1 92.44 254 LYS B O 1
ATOM 5805 N N . LYS B 1 255 ? -0.397 -17.188 -38.031 1 90.25 255 LYS B N 1
ATOM 5806 C CA . LYS B 1 255 ? 0.852 -16.469 -38.281 1 90.25 255 LYS B CA 1
ATOM 5807 C C . LYS B 1 255 ? 1.246 -15.625 -37.062 1 90.25 255 LYS B C 1
ATOM 5809 O O . LYS B 1 255 ? 2.023 -14.672 -37.188 1 90.25 255 LYS B O 1
ATOM 5814 N N . LEU B 1 256 ? 0.641 -15.914 -36 1 93.38 256 LEU B N 1
ATOM 5815 C CA . LEU B 1 256 ? 0.984 -15.227 -34.75 1 93.38 256 LEU B CA 1
ATOM 5816 C C . LEU B 1 256 ? 1.55 -16.203 -33.719 1 93.38 256 LEU B C 1
ATOM 5818 O O . LEU B 1 256 ? 0.993 -17.281 -33.531 1 93.38 256 LEU B O 1
ATOM 5822 N N . ASP B 1 257 ? 2.662 -15.852 -33.219 1 94.31 257 ASP B N 1
ATOM 5823 C CA . ASP B 1 257 ? 3.156 -16.594 -32.062 1 94.31 257 ASP B CA 1
ATOM 5824 C C . ASP B 1 257 ? 2.363 -16.25 -30.797 1 94.31 257 ASP B C 1
ATOM 5826 O O . ASP B 1 257 ? 2.83 -15.484 -29.953 1 94.31 257 ASP B O 1
ATOM 5830 N N . ILE B 1 258 ? 1.222 -16.828 -30.672 1 94.69 258 ILE B N 1
ATOM 5831 C CA . ILE B 1 258 ? 0.232 -16.484 -29.672 1 94.69 258 ILE B CA 1
ATOM 5832 C C . ILE B 1 258 ? 0.816 -16.703 -28.281 1 94.69 258 ILE B C 1
ATOM 5834 O O . ILE B 1 258 ? 0.553 -15.93 -27.359 1 94.69 258 ILE B O 1
ATOM 5838 N N . GLY B 1 259 ? 1.544 -17.781 -28.094 1 94.94 259 GLY B N 1
ATOM 5839 C CA . GLY B 1 259 ? 2.176 -18.031 -26.812 1 94.94 259 GLY B CA 1
ATOM 5840 C C . GLY B 1 259 ? 3.117 -16.906 -26.391 1 94.94 259 GLY B C 1
ATOM 5841 O O . GLY B 1 259 ? 3.082 -16.469 -25.234 1 94.94 259 GLY B O 1
ATOM 5842 N N . HIS B 1 260 ? 3.855 -16.5 -27.328 1 95.06 260 HIS B N 1
ATOM 5843 C CA . HIS B 1 260 ? 4.789 -15.398 -27.062 1 95.06 260 HIS B CA 1
ATOM 5844 C C . HIS B 1 260 ? 4.051 -14.109 -26.734 1 95.06 260 HIS B C 1
ATOM 5846 O O . HIS B 1 260 ? 4.43 -13.391 -25.812 1 95.06 260 HIS B O 1
ATOM 5852 N N . GLU B 1 261 ? 3.035 -13.828 -27.469 1 95.25 261 GLU B N 1
ATOM 5853 C CA . GLU B 1 261 ? 2.293 -12.586 -27.281 1 95.25 261 GLU B CA 1
ATOM 5854 C C . GLU B 1 261 ? 1.58 -12.578 -25.938 1 95.25 261 GLU B C 1
ATOM 5856 O O . GLU B 1 261 ? 1.541 -11.547 -25.25 1 95.25 261 GLU B O 1
ATOM 5861 N N . ILE B 1 262 ? 1.062 -13.703 -25.562 1 96.19 262 ILE B N 1
ATOM 5862 C CA . ILE B 1 262 ? 0.405 -13.812 -24.266 1 96.19 262 ILE B CA 1
ATOM 5863 C C . ILE B 1 262 ? 1.43 -13.617 -23.141 1 96.19 262 ILE B C 1
ATOM 5865 O O . ILE B 1 262 ? 1.216 -12.82 -22.234 1 96.19 262 ILE B O 1
ATOM 5869 N N . SER B 1 263 ? 2.529 -14.328 -23.266 1 96.19 263 SER B N 1
ATOM 5870 C CA . SER B 1 263 ? 3.551 -14.266 -22.219 1 96.19 263 SER B CA 1
ATOM 5871 C C . SER B 1 263 ? 4.152 -12.867 -22.125 1 96.19 263 SER B C 1
ATOM 5873 O O . SER B 1 263 ? 4.5 -12.406 -21.031 1 96.19 263 SER B O 1
ATOM 5875 N N . LYS B 1 264 ? 4.301 -12.211 -23.234 1 95.81 264 LYS B N 1
ATOM 5876 C CA . LYS B 1 264 ? 4.816 -10.844 -23.266 1 95.81 264 LYS B CA 1
ATOM 5877 C C . LYS B 1 264 ? 3.922 -9.891 -22.484 1 95.81 264 LYS B C 1
ATOM 5879 O O . LYS B 1 264 ? 4.414 -9.07 -21.703 1 95.81 264 LYS B O 1
ATOM 5884 N N . LEU B 1 265 ? 2.646 -10.062 -22.625 1 95.69 265 LEU B N 1
ATOM 5885 C CA . LEU B 1 265 ? 1.689 -9.211 -21.922 1 95.69 265 LEU B CA 1
ATOM 5886 C C . LEU B 1 265 ? 1.67 -9.531 -20.422 1 95.69 265 LEU B C 1
ATOM 5888 O O . LEU B 1 265 ? 1.488 -8.633 -19.594 1 95.69 265 LEU B O 1
ATOM 5892 N N . ARG B 1 266 ? 1.891 -10.766 -20.094 1 96.5 266 ARG B N 1
ATOM 5893 C CA . ARG B 1 266 ? 1.669 -11.211 -18.719 1 96.5 266 ARG B CA 1
ATOM 5894 C C . ARG B 1 266 ? 2.943 -11.086 -17.891 1 96.5 266 ARG B C 1
ATOM 5896 O O . ARG B 1 266 ? 2.889 -10.789 -16.703 1 96.5 266 ARG B O 1
ATOM 5903 N N . GLY B 1 267 ? 4.141 -11.312 -18.516 1 97.19 267 GLY B N 1
ATOM 5904 C CA . GLY B 1 267 ? 5.379 -11.352 -17.75 1 97.19 267 GLY B CA 1
ATOM 5905 C C . GLY B 1 267 ? 6.422 -10.367 -18.25 1 97.19 267 GLY B C 1
ATOM 5906 O O . GLY B 1 267 ? 7.453 -10.164 -17.609 1 97.19 267 GLY B O 1
ATOM 5907 N N . GLY B 1 268 ? 6.18 -9.758 -19.375 1 97.06 268 GLY B N 1
ATOM 5908 C CA . GLY B 1 268 ? 7.168 -8.906 -20.016 1 97.06 268 GLY B CA 1
ATOM 5909 C C . GLY B 1 268 ? 7.523 -7.68 -19.188 1 97.06 268 GLY B C 1
ATOM 5910 O O . GLY B 1 268 ? 8.695 -7.332 -19.062 1 97.06 268 GLY B O 1
ATOM 5911 N N . ALA B 1 269 ? 6.527 -7.043 -18.641 1 96.75 269 ALA B N 1
ATOM 5912 C CA . ALA B 1 269 ? 6.777 -5.852 -17.844 1 96.75 269 ALA B CA 1
ATOM 5913 C C . ALA B 1 269 ? 7.641 -6.184 -16.625 1 96.75 269 ALA B C 1
ATOM 5915 O O . ALA B 1 269 ? 8.57 -5.445 -16.297 1 96.75 269 ALA B O 1
ATOM 5916 N N . MET B 1 270 ? 7.426 -7.305 -15.977 1 97.81 270 MET B N 1
ATOM 5917 C CA . MET B 1 270 ? 8.156 -7.715 -14.781 1 97.81 270 MET B CA 1
ATOM 5918 C C . MET B 1 270 ? 9.625 -7.961 -15.094 1 97.81 270 MET B C 1
ATOM 5920 O O . MET B 1 270 ? 10.508 -7.402 -14.438 1 97.81 270 MET B O 1
ATOM 5924 N N . ILE B 1 271 ? 9.875 -8.758 -16.094 1 98.06 271 ILE B N 1
ATOM 5925 C CA . ILE B 1 271 ? 11.266 -9.102 -16.375 1 98.06 271 ILE B CA 1
ATOM 5926 C C . ILE B 1 271 ? 12.031 -7.852 -16.797 1 98.06 271 ILE B C 1
ATOM 5928 O O . ILE B 1 271 ? 13.203 -7.688 -16.438 1 98.06 271 ILE B O 1
ATOM 5932 N N . ASN B 1 272 ? 11.414 -7.004 -17.531 1 97 272 ASN B N 1
ATOM 5933 C CA . ASN B 1 272 ? 12.109 -5.805 -17.984 1 97 272 ASN B CA 1
ATOM 5934 C C . ASN B 1 272 ? 12.344 -4.828 -16.828 1 97 272 ASN B C 1
ATOM 5936 O O . ASN B 1 272 ? 13.367 -4.137 -16.797 1 97 272 ASN B O 1
ATOM 5940 N N . GLU B 1 273 ? 11.422 -4.734 -15.898 1 97.06 273 GLU B N 1
ATOM 5941 C CA . GLU B 1 273 ? 11.648 -3.914 -14.711 1 97.06 273 GLU B CA 1
ATOM 5942 C C . GLU B 1 273 ? 12.82 -4.449 -13.891 1 97.06 273 GLU B C 1
ATOM 5944 O O . GLU B 1 273 ? 13.609 -3.676 -13.352 1 97.06 273 GLU B O 1
ATOM 5949 N N . ILE B 1 274 ? 12.867 -5.699 -13.766 1 98.44 274 ILE B N 1
ATOM 5950 C CA . ILE B 1 274 ? 13.938 -6.344 -13.008 1 98.44 274 ILE B CA 1
ATOM 5951 C C . ILE B 1 274 ? 15.281 -6.059 -13.672 1 98.44 274 ILE B C 1
ATOM 5953 O O . ILE B 1 274 ? 16.234 -5.66 -13 1 98.44 274 ILE B O 1
ATOM 5957 N N . VAL B 1 275 ? 15.344 -6.219 -14.961 1 98.38 275 VAL B N 1
ATOM 5958 C CA . VAL B 1 275 ? 16.562 -5.957 -15.711 1 98.38 275 VAL B CA 1
ATOM 5959 C C . VAL B 1 275 ? 16.953 -4.484 -15.578 1 98.38 275 VAL B C 1
ATOM 5961 O O . VAL B 1 275 ? 18.125 -4.164 -15.328 1 98.38 275 VAL B O 1
ATOM 5964 N N . ASN B 1 276 ? 15.992 -3.627 -15.75 1 97.44 276 ASN B N 1
ATOM 5965 C CA . ASN B 1 276 ? 16.25 -2.195 -15.656 1 97.44 276 ASN B CA 1
ATOM 5966 C C . ASN B 1 276 ? 16.859 -1.82 -14.305 1 97.44 276 ASN B C 1
ATOM 5968 O O . ASN B 1 276 ? 17.812 -1.051 -14.234 1 97.44 276 ASN B O 1
ATOM 5972 N N . ARG B 1 277 ? 16.344 -2.324 -13.25 1 98.5 277 ARG B N 1
ATOM 5973 C CA . ARG B 1 277 ? 16.844 -2.016 -11.914 1 98.5 277 ARG B CA 1
ATOM 5974 C C . ARG B 1 277 ? 18.266 -2.555 -11.734 1 98.5 277 ARG B C 1
ATOM 5976 O O . ARG B 1 277 ? 19.078 -1.938 -11.047 1 98.5 277 ARG B O 1
ATOM 5983 N N . MET B 1 278 ? 18.531 -3.701 -12.305 1 98.81 278 MET B N 1
ATOM 5984 C CA . MET B 1 278 ? 19.875 -4.258 -12.234 1 98.81 278 MET B CA 1
ATOM 5985 C C . MET B 1 278 ? 20.875 -3.385 -13.008 1 98.81 278 MET B C 1
ATOM 5987 O O . MET B 1 278 ? 22 -3.199 -12.57 1 98.81 278 MET B O 1
ATOM 5991 N N . GLU B 1 279 ? 20.422 -2.883 -14.156 1 98.44 279 GLU B N 1
ATOM 5992 C CA . GLU B 1 279 ? 21.281 -1.986 -14.93 1 98.44 279 GLU B CA 1
ATOM 5993 C C . GLU B 1 279 ? 21.594 -0.712 -14.148 1 98.44 279 GLU B C 1
ATOM 5995 O O . GLU B 1 279 ? 22.719 -0.223 -14.172 1 98.44 279 GLU B O 1
ATOM 6000 N N . VAL B 1 280 ? 20.609 -0.17 -13.469 1 98.69 280 VAL B N 1
ATOM 6001 C CA . VAL B 1 280 ? 20.844 1.001 -12.633 1 98.69 280 VAL B CA 1
ATOM 6002 C C . VAL B 1 280 ? 21.812 0.654 -11.508 1 98.69 280 VAL B C 1
ATOM 6004 O O . VAL B 1 280 ? 22.719 1.425 -11.211 1 98.69 280 VAL B O 1
ATOM 6007 N N . LYS B 1 281 ? 21.609 -0.519 -10.906 1 98.75 281 LYS B N 1
ATOM 6008 C CA . LYS B 1 281 ? 22.5 -0.956 -9.828 1 98.75 281 LYS B CA 1
ATOM 6009 C C . LYS B 1 281 ? 23.938 -1.099 -10.32 1 98.75 281 LYS B C 1
ATOM 6011 O O . LYS B 1 281 ? 24.875 -0.719 -9.617 1 98.75 281 LYS B O 1
ATOM 6016 N N . LYS B 1 282 ? 24.094 -1.669 -11.469 1 98.69 282 LYS B N 1
ATOM 6017 C CA . LYS B 1 282 ? 25.406 -1.772 -12.086 1 98.69 282 LYS B CA 1
ATOM 6018 C C . LYS B 1 282 ? 26.062 -0.401 -12.219 1 98.69 282 LYS B C 1
ATOM 6020 O O . LYS B 1 282 ? 27.219 -0.225 -11.836 1 98.69 282 LYS B O 1
ATOM 6025 N N . LYS B 1 283 ? 25.344 0.527 -12.695 1 98.5 283 LYS B N 1
ATOM 6026 C CA . LYS B 1 283 ? 25.859 1.884 -12.844 1 98.5 283 LYS B CA 1
ATOM 6027 C C . LYS B 1 283 ? 26.234 2.48 -11.492 1 98.5 283 LYS B C 1
ATOM 6029 O O . LYS B 1 283 ? 27.25 3.184 -11.375 1 98.5 283 LYS B O 1
ATOM 6034 N N . CYS B 1 284 ? 25.422 2.207 -10.516 1 98.44 284 CYS B N 1
ATOM 6035 C CA . CYS B 1 284 ? 25.734 2.656 -9.164 1 98.44 284 CYS B CA 1
ATOM 6036 C C . CYS B 1 284 ? 27.062 2.061 -8.688 1 98.44 284 CYS B C 1
ATOM 6038 O O . CYS B 1 284 ? 27.906 2.771 -8.141 1 98.44 284 CYS B O 1
ATOM 6040 N N . HIS B 1 285 ? 27.188 0.779 -8.898 1 97.81 285 HIS B N 1
ATOM 6041 C CA . HIS B 1 285 ? 28.391 0.062 -8.477 1 97.81 285 HIS B CA 1
ATOM 6042 C C . HIS B 1 285 ? 29.625 0.586 -9.195 1 97.81 285 HIS B C 1
ATOM 6044 O O . HIS B 1 285 ? 30.719 0.579 -8.641 1 97.81 285 HIS B O 1
ATOM 6050 N N . GLU B 1 286 ? 29.453 1.133 -10.344 1 97.75 286 GLU B N 1
ATOM 6051 C CA . GLU B 1 286 ? 30.547 1.672 -11.148 1 97.75 286 GLU B CA 1
ATOM 6052 C C . GLU B 1 286 ? 30.734 3.166 -10.898 1 97.75 286 GLU B C 1
ATOM 6054 O O . GLU B 1 286 ? 31.5 3.83 -11.602 1 97.75 286 GLU B O 1
ATOM 6059 N N . ASN B 1 287 ? 30.031 3.742 -10.031 1 97.19 287 ASN B N 1
ATOM 6060 C CA . ASN B 1 287 ? 30.094 5.148 -9.656 1 97.19 287 ASN B CA 1
ATOM 6061 C C . ASN B 1 287 ? 29.75 6.062 -10.828 1 97.19 287 ASN B C 1
ATOM 6063 O O . ASN B 1 287 ? 30.406 7.094 -11.023 1 97.19 287 ASN B O 1
ATOM 6067 N N . ASP B 1 288 ? 28.812 5.625 -11.617 1 97.88 288 ASP B N 1
ATOM 6068 C CA . ASP B 1 288 ? 28.328 6.441 -12.727 1 97.88 288 ASP B CA 1
ATOM 6069 C C . ASP B 1 288 ? 27.562 7.656 -12.211 1 97.88 288 ASP B C 1
ATOM 6071 O O . ASP B 1 288 ? 26.594 7.508 -11.453 1 97.88 288 ASP B O 1
ATOM 6075 N N . LYS B 1 289 ? 27.781 8.844 -12.664 1 97.25 289 LYS B N 1
ATOM 6076 C CA . LYS B 1 289 ? 27.188 10.086 -12.188 1 97.25 289 LYS B CA 1
ATOM 6077 C C . LYS B 1 289 ? 25.734 10.211 -12.625 1 97.25 289 LYS B C 1
ATOM 6079 O O . LYS B 1 289 ? 24.938 10.906 -11.984 1 97.25 289 LYS B O 1
ATOM 6084 N N . SER B 1 290 ? 25.422 9.477 -13.664 1 97.06 290 SER B N 1
ATOM 6085 C CA . SER B 1 290 ? 24.078 9.578 -14.219 1 97.06 290 SER B CA 1
ATOM 6086 C C . SER B 1 290 ? 23.031 9.023 -13.25 1 97.06 290 SER B C 1
ATOM 6088 O O . SER B 1 290 ? 21.844 9.312 -13.383 1 97.06 290 SER B O 1
ATOM 6090 N N . VAL B 1 291 ? 23.453 8.219 -12.273 1 97.19 291 VAL B N 1
ATOM 6091 C CA . VAL B 1 291 ? 22.5 7.594 -11.367 1 97.19 291 VAL B CA 1
ATOM 6092 C C . VAL B 1 291 ? 22.75 8.07 -9.938 1 97.19 291 VAL B C 1
ATOM 6094 O O . VAL B 1 291 ? 22.297 7.449 -8.977 1 97.19 291 VAL B O 1
ATOM 6097 N N . GLU B 1 292 ? 23.438 9.156 -9.852 1 94.44 292 GLU B N 1
ATOM 6098 C CA . GLU B 1 292 ? 23.703 9.695 -8.516 1 94.44 292 GLU B CA 1
ATOM 6099 C C . GLU B 1 292 ? 22.406 10.062 -7.809 1 94.44 292 GLU B C 1
ATOM 6101 O O . GLU B 1 292 ? 21.531 10.719 -8.391 1 94.44 292 GLU B O 1
ATOM 6106 N N . GLY B 1 293 ? 22.25 9.617 -6.637 1 91.81 293 GLY B N 1
ATOM 6107 C CA . GLY B 1 293 ? 21.078 9.953 -5.855 1 91.81 293 GLY B CA 1
ATOM 6108 C C . GLY B 1 293 ? 19.922 9 -6.082 1 91.81 293 GLY B C 1
ATOM 6109 O O . GLY B 1 293 ? 18.906 9.07 -5.387 1 91.81 293 GLY B O 1
ATOM 6110 N N . ASN B 1 294 ? 20.078 8.062 -7.027 1 95.88 294 ASN B N 1
ATOM 6111 C CA . ASN B 1 294 ? 19.047 7.062 -7.273 1 95.88 294 ASN B CA 1
ATOM 6112 C C . ASN B 1 294 ? 18.875 6.109 -6.09 1 95.88 294 ASN B C 1
ATOM 6114 O O . ASN B 1 294 ? 19.875 5.629 -5.539 1 95.88 294 ASN B O 1
ATOM 6118 N N . TYR B 1 295 ? 17.625 5.863 -5.742 1 95.19 295 TYR B N 1
ATOM 6119 C CA . TYR B 1 295 ? 17.375 5.055 -4.559 1 95.19 295 TYR B CA 1
ATOM 6120 C C . TYR B 1 295 ? 17.906 3.639 -4.734 1 95.19 295 TYR B C 1
ATOM 6122 O O . TYR B 1 295 ? 18.203 2.957 -3.754 1 95.19 295 TYR B O 1
ATOM 6130 N N . VAL B 1 296 ? 18.031 3.162 -5.945 1 98.19 296 VAL B N 1
ATOM 6131 C CA . VAL B 1 296 ? 18.484 1.808 -6.23 1 98.19 296 VAL B CA 1
ATOM 6132 C C . VAL B 1 296 ? 19.938 1.638 -5.758 1 98.19 296 VAL B C 1
ATOM 6134 O O . VAL B 1 296 ? 20.375 0.521 -5.477 1 98.19 296 VAL B O 1
ATOM 6137 N N . CYS B 1 297 ? 20.688 2.727 -5.68 1 98.06 297 CYS B N 1
ATOM 6138 C CA . CYS B 1 297 ? 22.094 2.652 -5.348 1 98.06 297 CYS B CA 1
ATOM 6139 C C . CYS B 1 297 ? 22.297 2.115 -3.936 1 98.06 297 CYS B C 1
ATOM 6141 O O . CYS B 1 297 ? 23.25 1.363 -3.684 1 98.06 297 CYS B O 1
ATOM 6143 N N . LYS B 1 298 ? 21.422 2.42 -3.047 1 97.06 298 LYS B N 1
ATOM 6144 C CA . LYS B 1 298 ? 21.547 1.945 -1.673 1 97.06 298 LYS B CA 1
ATOM 6145 C C . LYS B 1 298 ? 20.703 0.692 -1.445 1 97.06 298 LYS B C 1
ATOM 6147 O O . LYS B 1 298 ? 20.859 0.003 -0.437 1 97.06 298 LYS B O 1
ATOM 6152 N N . LEU B 1 299 ? 19.844 0.406 -2.387 1 98.5 299 LEU B N 1
ATOM 6153 C CA . LEU B 1 299 ? 18.938 -0.721 -2.258 1 98.5 299 LEU B CA 1
ATOM 6154 C C . LEU B 1 299 ? 19.672 -2.045 -2.363 1 98.5 299 LEU B C 1
ATOM 6156 O O . LEU B 1 299 ? 20.562 -2.199 -3.211 1 98.5 299 LEU B O 1
ATOM 6160 N N . LYS B 1 300 ? 19.328 -3.006 -1.52 1 98.75 300 LYS B N 1
ATOM 6161 C CA . LYS B 1 300 ? 19.938 -4.332 -1.571 1 98.75 300 LYS B CA 1
ATOM 6162 C C . LYS B 1 300 ? 18.906 -5.391 -1.964 1 98.75 300 LYS B C 1
ATOM 6164 O O . LYS B 1 300 ? 19.25 -6.383 -2.615 1 98.75 300 LYS B O 1
ATOM 6169 N N . TYR B 1 301 ? 17.688 -5.211 -1.572 1 98.81 301 TYR B N 1
ATOM 6170 C CA . TYR B 1 301 ? 16.656 -6.23 -1.726 1 98.81 301 TYR B CA 1
ATOM 6171 C C . TYR B 1 301 ? 15.328 -5.605 -2.125 1 98.81 301 TYR B C 1
ATOM 6173 O O . TYR B 1 301 ? 14.766 -4.801 -1.379 1 98.81 301 TYR B O 1
ATOM 6181 N N . TYR B 1 302 ? 14.844 -5.906 -3.32 1 98.81 302 TYR B N 1
ATOM 6182 C CA . TYR B 1 302 ? 13.523 -5.539 -3.809 1 98.81 302 TYR B CA 1
ATOM 6183 C C . TYR B 1 302 ? 12.594 -6.746 -3.82 1 98.81 302 TYR B C 1
ATOM 6185 O O . TYR B 1 302 ? 12.836 -7.719 -4.535 1 98.81 302 TYR B O 1
ATOM 6193 N N . ALA B 1 303 ? 11.469 -6.668 -3.109 1 98.81 303 ALA B N 1
ATOM 6194 C CA . ALA B 1 303 ? 10.578 -7.82 -2.998 1 98.81 303 ALA B CA 1
ATOM 6195 C C . ALA B 1 303 ? 9.211 -7.516 -3.605 1 98.81 303 ALA B C 1
ATOM 6197 O O . ALA B 1 303 ? 8.641 -6.445 -3.369 1 98.81 303 ALA B O 1
ATOM 6198 N N . TYR B 1 304 ? 8.703 -8.484 -4.379 1 98.81 304 TYR B N 1
ATOM 6199 C CA . TYR B 1 304 ? 7.324 -8.469 -4.859 1 98.81 304 TYR B CA 1
ATOM 6200 C C . TYR B 1 304 ? 6.484 -9.508 -4.129 1 98.81 304 TYR B C 1
ATOM 6202 O O . TYR B 1 304 ? 6.805 -10.695 -4.148 1 98.81 304 TYR B O 1
ATOM 6210 N N . SER B 1 305 ? 5.48 -9.086 -3.439 1 98.88 305 SER B N 1
ATOM 6211 C CA . SER B 1 305 ? 4.465 -9.977 -2.891 1 98.88 305 SER B CA 1
ATOM 6212 C C . SER B 1 305 ? 3.258 -10.078 -3.816 1 98.88 305 SER B C 1
ATOM 6214 O O . SER B 1 305 ? 2.514 -9.109 -3.982 1 98.88 305 SER B O 1
ATOM 6216 N N . ALA B 1 306 ? 3.055 -11.266 -4.34 1 98.81 306 ALA B N 1
ATOM 6217 C CA . ALA B 1 306 ? 2.143 -11.312 -5.477 1 98.81 306 ALA B CA 1
ATOM 6218 C C . ALA B 1 306 ? 1.41 -12.656 -5.535 1 98.81 306 ALA B C 1
ATOM 6220 O O . ALA B 1 306 ? 0.953 -13.164 -4.512 1 98.81 306 ALA B O 1
ATOM 6221 N N . HIS B 1 307 ? 1.159 -13.133 -6.742 1 98.44 307 HIS B N 1
ATOM 6222 C CA . HIS B 1 307 ? 0.26 -14.258 -6.965 1 98.44 307 HIS B CA 1
ATOM 6223 C C . HIS B 1 307 ? 0.979 -15.406 -7.664 1 98.44 307 HIS B C 1
ATOM 6225 O O . HIS B 1 307 ? 2.137 -15.273 -8.07 1 98.44 307 HIS B O 1
ATOM 6231 N N . ASP B 1 308 ? 0.276 -16.531 -7.688 1 96.94 308 ASP B N 1
ATOM 6232 C CA . ASP B 1 308 ? 0.758 -17.672 -8.445 1 96.94 308 ASP B CA 1
ATOM 6233 C C . ASP B 1 308 ? 0.943 -17.328 -9.922 1 96.94 308 ASP B C 1
ATOM 6235 O O . ASP B 1 308 ? 1.967 -17.656 -10.523 1 96.94 308 ASP B O 1
ATOM 6239 N N . THR B 1 309 ? -0 -16.594 -10.445 1 97.62 309 THR B N 1
ATOM 6240 C CA . THR B 1 309 ? 0.069 -16.219 -11.852 1 97.62 309 THR B CA 1
ATOM 6241 C C . THR B 1 309 ? 1.255 -15.281 -12.102 1 97.62 309 THR B C 1
ATOM 6243 O O . THR B 1 309 ? 1.865 -15.32 -13.172 1 97.62 309 THR B O 1
ATOM 6246 N N . THR B 1 310 ? 1.642 -14.469 -11.102 1 98.62 310 THR B N 1
ATOM 6247 C CA . THR B 1 310 ? 2.797 -13.586 -11.227 1 98.62 310 THR B CA 1
ATOM 6248 C C . THR B 1 310 ? 4.082 -14.398 -11.352 1 98.62 310 THR B C 1
ATOM 6250 O O . THR B 1 310 ? 4.867 -14.188 -12.281 1 98.62 310 THR B O 1
ATOM 6253 N N . VAL B 1 311 ? 4.234 -15.32 -10.469 1 98.12 311 VAL B N 1
ATOM 6254 C CA . VAL B 1 311 ? 5.441 -16.141 -10.461 1 98.12 311 VAL B CA 1
ATOM 6255 C C . VAL B 1 311 ? 5.508 -16.969 -11.742 1 98.12 311 VAL B C 1
ATOM 6257 O O . VAL B 1 311 ? 6.555 -17.047 -12.391 1 98.12 311 VAL B O 1
ATOM 6260 N N . ALA B 1 312 ? 4.395 -17.547 -12.141 1 97.12 312 ALA B N 1
ATOM 6261 C CA . ALA B 1 312 ? 4.348 -18.375 -13.344 1 97.12 312 ALA B CA 1
ATOM 6262 C C . ALA B 1 312 ? 4.68 -17.562 -14.586 1 97.12 312 ALA B C 1
ATOM 6264 O O . ALA B 1 312 ? 5.434 -18.016 -15.453 1 97.12 312 ALA B O 1
ATOM 6265 N N . SER B 1 313 ? 4.086 -16.406 -14.703 1 97.81 313 SER B N 1
ATOM 6266 C CA . SER B 1 313 ? 4.32 -15.555 -15.867 1 97.81 313 SER B CA 1
ATOM 6267 C C . SER B 1 313 ? 5.781 -15.125 -15.945 1 97.81 313 SER B C 1
ATOM 6269 O O . SER B 1 313 ? 6.359 -15.086 -17.031 1 97.81 313 SER B O 1
ATOM 6271 N N . PHE B 1 314 ? 6.352 -14.812 -14.828 1 98.56 314 PHE B N 1
ATOM 6272 C CA . PHE B 1 314 ? 7.754 -14.43 -14.805 1 98.56 314 PHE B CA 1
ATOM 6273 C C . PHE B 1 314 ? 8.641 -15.586 -15.25 1 98.56 314 PHE B C 1
ATOM 6275 O O . PHE B 1 314 ? 9.523 -15.406 -16.094 1 98.56 314 PHE B O 1
ATOM 6282 N N . LEU B 1 315 ? 8.367 -16.75 -14.703 1 97.19 315 LEU B N 1
ATOM 6283 C CA . LEU B 1 315 ? 9.148 -17.922 -15.078 1 97.19 315 LEU B CA 1
ATOM 6284 C C . LEU B 1 315 ? 9.008 -18.219 -16.562 1 97.19 315 LEU B C 1
ATOM 6286 O O . LEU B 1 315 ? 9.961 -18.656 -17.203 1 97.19 315 LEU B O 1
ATOM 6290 N N . THR B 1 316 ? 7.855 -17.969 -17.094 1 96.75 316 THR B N 1
ATOM 6291 C CA . THR B 1 316 ? 7.59 -18.234 -18.516 1 96.75 316 THR B CA 1
ATOM 6292 C C . THR B 1 316 ? 8.438 -17.344 -19.406 1 96.75 316 THR B C 1
ATOM 6294 O O . THR B 1 316 ? 8.977 -17.781 -20.422 1 96.75 316 THR B O 1
ATOM 6297 N N . VAL B 1 317 ? 8.617 -16.078 -19.016 1 97.19 317 VAL B N 1
ATOM 6298 C CA . VAL B 1 317 ? 9.297 -15.117 -19.875 1 97.19 317 VAL B CA 1
ATOM 6299 C C . VAL B 1 317 ? 10.805 -15.211 -19.656 1 97.19 317 VAL B C 1
ATOM 6301 O O . VAL B 1 317 ? 11.578 -14.523 -20.328 1 97.19 317 VAL B O 1
ATOM 6304 N N . LEU B 1 318 ? 11.242 -16.016 -18.719 1 97 318 LEU B N 1
ATOM 6305 C CA . LEU B 1 318 ? 12.68 -16.234 -18.562 1 97 318 LEU B CA 1
ATOM 6306 C C . LEU B 1 318 ? 13.227 -17.109 -19.688 1 97 318 LEU B C 1
ATOM 6308 O O . LEU B 1 318 ? 14.43 -17.109 -19.938 1 97 318 LEU B O 1
ATOM 6312 N N . GLY B 1 319 ? 12.336 -17.844 -20.281 1 93.44 319 GLY B N 1
ATOM 6313 C CA . GLY B 1 319 ? 12.727 -18.672 -21.406 1 93.44 319 GLY B CA 1
ATOM 6314 C C . GLY B 1 319 ? 11.773 -19.828 -21.656 1 93.44 319 GLY B C 1
ATOM 6315 O O . GLY B 1 319 ? 11.047 -20.25 -20.75 1 93.44 319 GLY B O 1
ATOM 6316 N N . LYS B 1 320 ? 11.867 -20.297 -22.906 1 88.62 320 LYS B N 1
ATOM 6317 C CA . LYS B 1 320 ? 11.031 -21.438 -23.266 1 88.62 320 LYS B CA 1
ATOM 6318 C C . LYS B 1 320 ? 11.359 -22.656 -22.422 1 88.62 320 LYS B C 1
ATOM 6320 O O . LYS B 1 320 ? 12.523 -23.031 -22.281 1 88.62 320 LYS B O 1
ATOM 6325 N N . GLY B 1 321 ? 10.375 -23.141 -21.75 1 90.06 321 GLY B N 1
ATOM 6326 C CA . GLY B 1 321 ? 10.516 -24.375 -21 1 90.06 321 GLY B CA 1
ATOM 6327 C C . GLY B 1 321 ? 10.922 -24.141 -19.547 1 90.06 321 GLY B C 1
ATOM 6328 O O . GLY B 1 321 ? 10.852 -25.062 -18.734 1 90.06 321 GLY B O 1
ATOM 6329 N N . VAL B 1 322 ? 11.391 -22.984 -19.203 1 94.06 322 VAL B N 1
ATOM 6330 C CA . VAL B 1 322 ? 11.891 -22.719 -17.859 1 94.06 322 VAL B CA 1
ATOM 6331 C C . VAL B 1 322 ? 10.797 -22.984 -16.828 1 94.06 322 VAL B C 1
ATOM 6333 O O . VAL B 1 322 ? 10.984 -23.766 -15.898 1 94.06 322 VAL B O 1
ATOM 6336 N N . LYS B 1 323 ? 9.625 -22.391 -17.031 1 94.56 323 LYS B N 1
ATOM 6337 C CA . LYS B 1 323 ? 8.508 -22.594 -16.109 1 94.56 323 LYS B CA 1
ATOM 6338 C C . LYS B 1 323 ? 8.188 -24.078 -15.953 1 94.56 323 LYS B C 1
ATOM 6340 O O . LYS B 1 323 ? 8.023 -24.578 -14.836 1 94.56 323 LYS B O 1
ATOM 6345 N N . GLY B 1 324 ? 8.203 -24.859 -17.016 1 91.75 324 GLY B N 1
ATOM 6346 C CA . GLY B 1 324 ? 7.824 -26.266 -17.016 1 91.75 324 GLY B CA 1
ATOM 6347 C C . GLY B 1 324 ? 8.805 -27.141 -16.281 1 91.75 324 GLY B C 1
ATOM 6348 O O . GLY B 1 324 ? 8.422 -28.188 -15.742 1 91.75 324 GLY B O 1
ATOM 6349 N N . GLN B 1 325 ? 10.016 -26.703 -16.203 1 92.19 325 GLN B N 1
ATOM 6350 C CA . GLN B 1 325 ? 11.023 -27.484 -15.508 1 92.19 325 GLN B CA 1
ATOM 6351 C C . GLN B 1 325 ? 10.953 -27.266 -14 1 92.19 325 GLN B C 1
ATOM 6353 O O . GLN B 1 325 ? 11.258 -28.156 -13.219 1 92.19 325 GLN B O 1
ATOM 6358 N N . LEU B 1 326 ? 10.555 -26.109 -13.602 1 92.88 326 LEU B N 1
ATOM 6359 C CA . LEU B 1 326 ? 10.469 -25.781 -12.188 1 92.88 326 LEU B CA 1
ATOM 6360 C C . LEU B 1 326 ? 9.086 -26.109 -11.633 1 92.88 326 LEU B C 1
ATOM 6362 O O . LEU B 1 326 ? 8.953 -26.578 -10.5 1 92.88 326 LEU B O 1
ATOM 6366 N N . VAL B 1 327 ? 8.094 -25.781 -12.43 1 91.69 327 VAL B N 1
ATOM 6367 C CA . VAL B 1 327 ? 6.68 -26.016 -12.141 1 91.69 327 VAL B CA 1
ATOM 6368 C C . VAL B 1 327 ? 6.023 -26.75 -13.312 1 91.69 327 VAL B C 1
ATOM 6370 O O . VAL B 1 327 ? 5.395 -26.125 -14.164 1 91.69 327 VAL B O 1
ATOM 6373 N N . PRO B 1 328 ? 6.078 -27.969 -13.359 1 88.5 328 PRO B N 1
ATOM 6374 C CA . PRO B 1 328 ? 5.727 -28.75 -14.555 1 88.5 328 PRO B CA 1
ATOM 6375 C C . PRO B 1 328 ? 4.27 -28.562 -14.977 1 88.5 328 PRO B C 1
ATOM 6377 O O . PRO B 1 328 ? 3.971 -28.531 -16.172 1 88.5 328 PRO B O 1
ATOM 6380 N N . LYS B 1 329 ? 3.408 -28.453 -13.969 1 88.12 329 LYS B N 1
ATOM 6381 C CA . LYS B 1 329 ? 1.995 -28.297 -14.297 1 88.12 329 LYS B CA 1
ATOM 6382 C C . LYS B 1 329 ? 1.368 -27.156 -13.5 1 88.12 329 LYS B C 1
ATOM 6384 O O . LYS B 1 329 ? 1.639 -27.016 -12.305 1 88.12 329 LYS B O 1
ATOM 6389 N N . GLY B 1 330 ? 0.606 -26.406 -14.211 1 92.56 330 GLY B N 1
ATOM 6390 C CA . GLY B 1 330 ? -0.205 -25.406 -13.531 1 92.56 330 GLY B CA 1
ATOM 6391 C C . GLY B 1 330 ? 0.613 -24.266 -12.945 1 92.56 330 GLY B C 1
ATOM 6392 O O . GLY B 1 330 ? 1.528 -23.75 -13.594 1 92.56 330 GLY B O 1
ATOM 6393 N N . LEU B 1 331 ? 0.179 -23.812 -11.781 1 94.5 331 LEU B N 1
ATOM 6394 C CA . LEU B 1 331 ? 0.733 -22.609 -11.164 1 94.5 331 LEU B CA 1
ATOM 6395 C C . LEU B 1 331 ? 1.53 -22.969 -9.914 1 94.5 331 LEU B C 1
ATOM 6397 O O . LEU B 1 331 ? 1.316 -24.031 -9.312 1 94.5 331 LEU B O 1
ATOM 6401 N N . PRO B 1 332 ? 2.531 -22.109 -9.555 1 94.38 332 PRO B N 1
ATOM 6402 C CA . PRO B 1 332 ? 3.291 -22.344 -8.32 1 94.38 332 PRO B CA 1
ATOM 6403 C C . PRO B 1 332 ? 2.402 -22.406 -7.086 1 94.38 332 PRO B C 1
ATOM 6405 O O . PRO B 1 332 ? 1.385 -21.719 -7.012 1 94.38 332 PRO B O 1
ATOM 6408 N N . HIS B 1 333 ? 2.844 -23.172 -6.094 1 92.25 333 HIS B N 1
ATOM 6409 C CA . HIS B 1 333 ? 2.072 -23.359 -4.871 1 92.25 333 HIS B CA 1
ATOM 6410 C C . HIS B 1 333 ? 2.238 -22.156 -3.936 1 92.25 333 HIS B C 1
ATOM 6412 O O . HIS B 1 333 ? 3.066 -21.281 -4.184 1 92.25 333 HIS B O 1
ATOM 6418 N N . TYR B 1 334 ? 1.472 -22.203 -2.852 1 95.38 334 TYR B N 1
ATOM 6419 C CA . TYR B 1 334 ? 1.491 -21.141 -1.859 1 95.38 334 TYR B CA 1
ATOM 6420 C C . TYR B 1 334 ? 2.902 -20.906 -1.328 1 95.38 334 TYR B C 1
ATOM 6422 O O . TYR B 1 334 ? 3.615 -21.875 -1.015 1 95.38 334 TYR B O 1
ATOM 6430 N N . SER B 1 335 ? 3.371 -19.625 -1.281 1 96.25 335 SER B N 1
ATOM 6431 C CA . SER B 1 335 ? 4.629 -19.125 -0.73 1 96.25 335 SER B CA 1
ATOM 6432 C C . SER B 1 335 ? 5.816 -19.562 -1.582 1 96.25 335 SER B C 1
ATOM 6434 O O . SER B 1 335 ? 6.965 -19.469 -1.149 1 96.25 335 SER B O 1
ATOM 6436 N N . ALA B 1 336 ? 5.512 -20.156 -2.785 1 95.69 336 ALA B N 1
ATOM 6437 C CA . ALA B 1 336 ? 6.594 -20.328 -3.748 1 95.69 336 ALA B CA 1
ATOM 6438 C C . ALA B 1 336 ? 7.242 -19 -4.105 1 95.69 336 ALA B C 1
ATOM 6440 O O . ALA B 1 336 ? 6.574 -17.969 -4.117 1 95.69 336 ALA B O 1
ATOM 6441 N N . ALA B 1 337 ? 8.555 -19.062 -4.387 1 97.5 337 ALA B N 1
ATOM 6442 C CA . ALA B 1 337 ? 9.258 -17.797 -4.629 1 97.5 337 ALA B CA 1
ATOM 6443 C C . ALA B 1 337 ? 10.383 -18 -5.648 1 97.5 337 ALA B C 1
ATOM 6445 O O . ALA B 1 337 ? 10.875 -19.109 -5.832 1 97.5 337 ALA B O 1
ATOM 6446 N N . THR B 1 338 ? 10.672 -16.984 -6.324 1 98.44 338 THR B N 1
ATOM 6447 C CA . THR B 1 338 ? 11.828 -16.953 -7.215 1 98.44 338 THR B CA 1
ATOM 6448 C C . THR B 1 338 ? 12.633 -15.672 -6.988 1 98.44 338 THR B C 1
ATOM 6450 O O . THR B 1 338 ? 12.094 -14.656 -6.543 1 98.44 338 THR B O 1
ATOM 6453 N N . PHE B 1 339 ? 13.953 -15.766 -7.168 1 98.75 339 PHE B N 1
ATOM 6454 C CA . PHE B 1 339 ? 14.883 -14.672 -6.91 1 98.75 339 PHE B CA 1
ATOM 6455 C C . PHE B 1 339 ? 15.844 -14.492 -8.078 1 98.75 339 PHE B C 1
ATOM 6457 O O . PHE B 1 339 ? 16.266 -15.469 -8.703 1 98.75 339 PHE B O 1
ATOM 6464 N N . VAL B 1 340 ? 16.188 -13.281 -8.367 1 98.88 340 VAL B N 1
ATOM 6465 C CA . VAL B 1 340 ? 17.266 -12.922 -9.289 1 98.88 340 VAL B CA 1
ATOM 6466 C C . VAL B 1 340 ? 18.359 -12.156 -8.539 1 98.88 340 VAL B C 1
ATOM 6468 O O . VAL B 1 340 ? 18.094 -11.086 -7.984 1 98.88 340 VAL B O 1
ATOM 6471 N N . GLU B 1 341 ? 19.516 -12.727 -8.5 1 98.69 341 GLU B N 1
ATOM 6472 C CA . GLU B 1 341 ? 20.672 -12.125 -7.844 1 98.69 341 GLU B CA 1
ATOM 6473 C C . GLU B 1 341 ? 21.609 -11.492 -8.859 1 98.69 341 GLU B C 1
ATOM 6475 O O . GLU B 1 341 ? 21.875 -12.07 -9.914 1 98.69 341 GLU B O 1
ATOM 6480 N N . LEU B 1 342 ? 22.016 -10.32 -8.586 1 98.81 342 LEU B N 1
ATOM 6481 C CA . LEU B 1 342 ? 23.094 -9.688 -9.336 1 98.81 342 LEU B CA 1
ATOM 6482 C C . LEU B 1 342 ? 24.406 -9.75 -8.562 1 98.81 342 LEU B C 1
ATOM 6484 O O . LEU B 1 342 ? 24.484 -9.266 -7.43 1 98.81 342 LEU B O 1
ATOM 6488 N N . TRP B 1 343 ? 25.406 -10.352 -9.18 1 98.25 343 TRP B N 1
ATOM 6489 C CA . TRP B 1 343 ? 26.719 -10.555 -8.586 1 98.25 343 TRP B CA 1
ATOM 6490 C C . TRP B 1 343 ? 27.797 -9.82 -9.383 1 98.25 343 TRP B C 1
ATOM 6492 O O . TRP B 1 343 ? 27.641 -9.602 -10.586 1 98.25 343 TRP B O 1
ATOM 6502 N N . TYR B 1 344 ? 28.844 -9.422 -8.703 1 98 344 TYR B N 1
ATOM 6503 C CA . TYR B 1 344 ? 30.031 -8.875 -9.344 1 98 344 TYR B CA 1
ATOM 6504 C C . TYR B 1 344 ? 31.234 -9.797 -9.148 1 98 344 TYR B C 1
ATOM 6506 O O . TYR B 1 344 ? 31.594 -10.133 -8.023 1 98 344 TYR B O 1
ATOM 6514 N N . ASP B 1 345 ? 31.812 -10.227 -10.289 1 95.88 345 ASP B N 1
ATOM 6515 C CA . ASP B 1 345 ? 33 -11.055 -10.273 1 95.88 345 ASP B CA 1
ATOM 6516 C C . ASP B 1 345 ? 34.281 -10.188 -10.234 1 95.88 345 ASP B C 1
ATOM 6518 O O . ASP B 1 345 ? 34.625 -9.555 -11.234 1 95.88 345 ASP B O 1
ATOM 6522 N N . ASN B 1 346 ? 34.969 -10.273 -9.188 1 94.94 346 ASN B N 1
ATOM 6523 C CA . ASN B 1 346 ? 36.125 -9.43 -8.984 1 94.94 346 ASN B CA 1
ATOM 6524 C C . ASN B 1 346 ? 37.281 -9.82 -9.922 1 94.94 346 ASN B C 1
ATOM 6526 O O . ASN B 1 346 ? 38.125 -8.992 -10.25 1 94.94 346 ASN B O 1
ATOM 6530 N N . ASN B 1 347 ? 37.344 -11.031 -10.336 1 93.44 347 ASN B N 1
ATOM 6531 C CA . ASN B 1 347 ? 38.375 -11.492 -11.25 1 93.44 347 ASN B CA 1
ATOM 6532 C C . ASN B 1 347 ? 38.094 -11.102 -12.695 1 93.44 347 ASN B C 1
ATOM 6534 O O . ASN B 1 347 ? 38.938 -10.523 -13.375 1 93.44 347 ASN B O 1
ATOM 6538 N N . LYS B 1 348 ? 36.875 -11.367 -13.055 1 92.75 348 LYS B N 1
ATOM 6539 C CA . LYS B 1 348 ? 36.469 -11.086 -14.43 1 92.75 348 LYS B CA 1
ATOM 6540 C C . LYS B 1 348 ? 36.062 -9.625 -14.594 1 92.75 348 LYS B C 1
ATOM 6542 O O . LYS B 1 348 ? 35.938 -9.141 -15.719 1 92.75 348 LYS B O 1
ATOM 6547 N N . LYS B 1 349 ? 35.875 -8.992 -13.469 1 95.25 349 LYS B N 1
ATOM 6548 C CA . LYS B 1 349 ? 35.406 -7.605 -13.469 1 95.25 349 LYS B CA 1
ATOM 6549 C C . LYS B 1 349 ? 34.125 -7.445 -14.289 1 95.25 349 LYS B C 1
ATOM 6551 O O . LYS B 1 349 ? 34.031 -6.57 -15.156 1 95.25 349 LYS B O 1
ATOM 6556 N N . ASP B 1 350 ? 33.281 -8.32 -14.094 1 95.88 350 ASP B N 1
ATOM 6557 C CA . ASP B 1 350 ? 32 -8.336 -14.812 1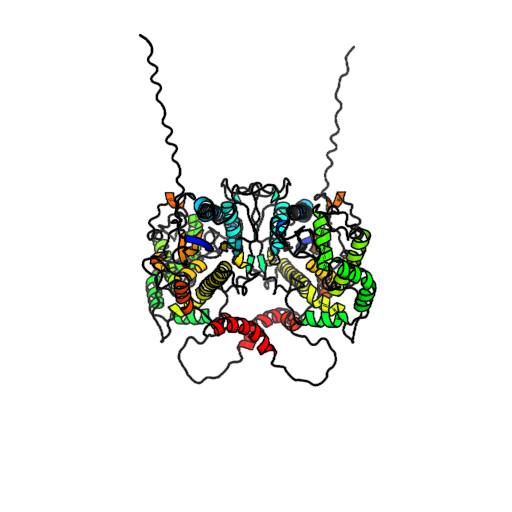 95.88 350 ASP B CA 1
ATOM 6558 C C . ASP B 1 350 ? 30.875 -8.773 -13.906 1 95.88 350 ASP B C 1
ATOM 6560 O O . ASP B 1 350 ? 31.109 -9.234 -12.789 1 95.88 350 ASP B O 1
ATOM 6564 N N . TYR B 1 351 ? 29.688 -8.531 -14.398 1 97.75 351 TYR B N 1
ATOM 6565 C CA . TYR B 1 351 ? 28.484 -8.828 -13.633 1 97.75 351 TYR B CA 1
ATOM 6566 C C . TYR B 1 351 ? 27.828 -10.102 -14.141 1 97.75 351 TYR B C 1
ATOM 6568 O O . TYR B 1 351 ? 27.781 -10.359 -15.344 1 97.75 351 TYR B O 1
ATOM 6576 N N . PHE B 1 352 ? 27.312 -10.906 -13.219 1 97.38 352 PHE B N 1
ATOM 6577 C CA . PHE B 1 352 ? 26.562 -12.094 -13.609 1 97.38 352 PHE B CA 1
ATOM 6578 C C . PHE B 1 352 ? 25.359 -12.289 -12.711 1 97.38 352 PHE B C 1
ATOM 6580 O O . PHE B 1 352 ? 25.234 -11.648 -11.664 1 97.38 352 PHE B O 1
ATOM 6587 N N . ILE B 1 353 ? 24.438 -13.133 -13.172 1 97.69 353 ILE B N 1
ATOM 6588 C CA . ILE B 1 353 ? 23.172 -13.297 -12.469 1 97.69 353 ILE B CA 1
ATOM 6589 C C . ILE B 1 353 ? 23.016 -14.742 -12 1 97.69 353 ILE B C 1
ATOM 6591 O O . ILE B 1 353 ? 23.562 -15.656 -12.617 1 97.69 353 ILE B O 1
ATOM 6595 N N . LYS B 1 354 ? 22.375 -14.898 -10.914 1 97.69 354 LYS B N 1
ATOM 6596 C CA . LYS B 1 354 ? 21.844 -16.188 -10.477 1 97.69 354 LYS B CA 1
ATOM 6597 C C . LYS B 1 354 ? 20.328 -16.125 -10.328 1 97.69 354 LYS B C 1
ATOM 6599 O O . LYS B 1 354 ? 19.781 -15.141 -9.82 1 97.69 354 LYS B O 1
ATOM 6604 N N . THR B 1 355 ? 19.703 -17.094 -10.891 1 98.19 355 THR B N 1
ATOM 6605 C CA . THR B 1 355 ? 18.266 -17.25 -10.727 1 98.19 355 THR B CA 1
ATOM 6606 C C . THR B 1 355 ? 17.938 -18.438 -9.828 1 98.19 355 THR B C 1
ATOM 6608 O O . THR B 1 355 ? 18.484 -19.531 -10.008 1 98.19 355 THR B O 1
ATOM 6611 N N . LEU B 1 356 ? 17.109 -18.188 -8.836 1 98 356 LEU B N 1
ATOM 6612 C CA . LEU B 1 356 ? 16.828 -19.172 -7.809 1 98 356 LEU B CA 1
ATOM 6613 C C . LEU B 1 356 ? 15.32 -19.375 -7.641 1 98 356 LEU B C 1
ATOM 6615 O O . LEU B 1 356 ? 14.547 -18.422 -7.801 1 98 356 LEU B O 1
ATOM 6619 N N . TYR B 1 357 ? 14.945 -20.578 -7.332 1 96.81 357 TYR B N 1
ATOM 6620 C CA . TYR B 1 357 ? 13.562 -20.906 -7.012 1 96.81 357 TYR B CA 1
ATOM 6621 C C . TYR B 1 357 ? 13.461 -21.562 -5.637 1 96.81 357 TYR B C 1
ATOM 6623 O O . TYR B 1 357 ? 14.297 -22.375 -5.266 1 96.81 357 TYR B O 1
ATOM 6631 N N . VAL B 1 358 ? 12.516 -21.172 -4.836 1 95.5 358 VAL B N 1
ATOM 6632 C CA . VAL B 1 358 ? 12.273 -21.734 -3.512 1 95.5 358 VAL B CA 1
ATOM 6633 C C . VAL B 1 358 ? 10.922 -22.438 -3.494 1 95.5 358 VAL B C 1
ATOM 6635 O O . VAL B 1 358 ? 9.875 -21.797 -3.641 1 95.5 358 VAL B O 1
ATOM 6638 N N . TYR B 1 359 ? 10.992 -23.75 -3.264 1 92.25 359 TYR B N 1
ATOM 6639 C CA . TYR B 1 359 ? 9.781 -24.547 -3.143 1 92.25 359 TYR B CA 1
ATOM 6640 C C . TYR B 1 359 ? 9.195 -24.438 -1.739 1 92.25 359 TYR B C 1
ATOM 6642 O O . TYR B 1 359 ? 9.93 -24.391 -0.753 1 92.25 359 TYR B O 1
ATOM 6650 N N . PRO B 1 360 ? 7.867 -24.344 -1.682 1 90.62 360 PRO B N 1
ATOM 6651 C CA . PRO B 1 360 ? 7.262 -24.5 -0.358 1 90.62 360 PRO B CA 1
ATOM 6652 C C . PRO B 1 360 ? 7.309 -25.938 0.141 1 90.62 360 PRO B C 1
ATOM 6654 O O . PRO B 1 360 ? 7.453 -26.875 -0.659 1 90.62 360 PRO B O 1
ATOM 6657 N N . PRO B 1 361 ? 7.262 -26.156 1.423 1 83.06 361 PRO B N 1
ATOM 6658 C CA . PRO B 1 361 ? 7.145 -27.531 1.914 1 83.06 361 PRO B CA 1
ATOM 6659 C C . PRO B 1 361 ? 5.801 -28.156 1.567 1 83.06 361 PRO B C 1
ATOM 6661 O O . PRO B 1 361 ? 4.832 -27.453 1.28 1 83.06 361 PRO B O 1
ATOM 6664 N N . ASN B 1 362 ? 5.734 -29.531 1.234 1 64.81 362 ASN B N 1
ATOM 6665 C CA . ASN B 1 362 ? 4.551 -30.266 0.807 1 64.81 362 ASN B CA 1
ATOM 6666 C C . ASN B 1 362 ? 3.42 -30.141 1.825 1 64.81 362 ASN B C 1
ATOM 6668 O O . ASN B 1 362 ? 2.248 -30.281 1.475 1 64.81 362 ASN B O 1
ATOM 6672 N N . GLY B 1 363 ? 3.674 -30.047 2.982 1 53.66 363 GLY B N 1
ATOM 6673 C CA . GLY B 1 363 ? 2.656 -30.234 4.004 1 53.66 363 GLY B CA 1
ATOM 6674 C C . GLY B 1 363 ? 1.329 -29.594 3.643 1 53.66 363 GLY B C 1
ATOM 6675 O O . GLY B 1 363 ? 0.338 -29.75 4.355 1 53.66 363 GLY B O 1
ATOM 6676 N N . THR B 1 364 ? 1.337 -28.609 2.77 1 47.03 364 THR B N 1
ATOM 6677 C CA . THR B 1 364 ? -0.08 -28.297 2.627 1 47.03 364 THR B CA 1
ATOM 6678 C C . THR B 1 364 ? -0.735 -29.203 1.588 1 47.03 364 THR B C 1
ATOM 6680 O O . THR B 1 364 ? -0.301 -29.234 0.435 1 47.03 364 THR B O 1
ATOM 6683 N N . PHE B 1 365 ? -1.667 -30.297 2.125 1 45.34 365 PHE B N 1
ATOM 6684 C CA . PHE B 1 365 ? -2.564 -31.375 1.729 1 45.34 365 PHE B CA 1
ATOM 6685 C C . PHE B 1 365 ? -1.972 -32.188 0.577 1 45.34 365 PHE B C 1
ATOM 6687 O O . PHE B 1 365 ? -2.65 -32.438 -0.419 1 45.34 365 PHE B O 1
ATOM 6694 N N . GLY B 1 366 ? -0.851 -32.75 0.628 1 44.72 366 GLY B N 1
ATOM 6695 C CA . GLY B 1 366 ? -0.437 -33.906 -0.186 1 44.72 366 GLY B CA 1
ATOM 6696 C C . GLY B 1 366 ? -0.03 -33.5 -1.594 1 44.72 366 GLY B C 1
ATOM 6697 O O . GLY B 1 366 ? -0.018 -34.344 -2.498 1 44.72 366 GLY B O 1
ATOM 6698 N N . ILE B 1 367 ? -0.267 -32.438 -1.934 1 48.31 367 ILE B N 1
ATOM 6699 C CA . ILE B 1 367 ? -0.033 -32.188 -3.352 1 48.31 367 ILE B CA 1
ATOM 6700 C C . ILE B 1 367 ? 1.437 -32.438 -3.684 1 48.31 367 ILE B C 1
ATOM 6702 O O . ILE B 1 367 ? 2.33 -31.859 -3.043 1 48.31 367 ILE B O 1
ATOM 6706 N N . ASP B 1 368 ? 1.554 -33.688 -4.203 1 48.94 368 ASP B N 1
ATOM 6707 C CA . ASP B 1 368 ? 2.771 -34.312 -4.73 1 48.94 368 ASP B CA 1
ATOM 6708 C C . ASP B 1 368 ? 3.607 -33.281 -5.492 1 48.94 368 ASP B C 1
ATOM 6710 O O . ASP B 1 368 ? 3.148 -32.719 -6.488 1 48.94 368 ASP B O 1
ATOM 6714 N N . LEU B 1 369 ? 4.516 -32.625 -4.809 1 52.75 369 LEU B N 1
ATOM 6715 C CA . LEU B 1 369 ? 5.566 -31.719 -5.281 1 52.75 369 LEU B CA 1
ATOM 6716 C C . LEU B 1 369 ? 6.363 -32.375 -6.41 1 52.75 369 LEU B C 1
ATOM 6718 O O . LEU B 1 369 ? 7.465 -32.875 -6.184 1 52.75 369 LEU B O 1
ATOM 6722 N N . ASN B 1 370 ? 5.773 -33.25 -7.199 1 55.59 370 ASN B N 1
ATOM 6723 C CA . ASN B 1 370 ? 6.602 -33.5 -8.375 1 55.59 370 ASN B CA 1
ATOM 6724 C C . ASN B 1 370 ? 7.332 -32.219 -8.828 1 55.59 370 ASN B C 1
ATOM 6726 O O . ASN B 1 370 ? 8.312 -32.312 -9.578 1 55.59 370 ASN B O 1
ATOM 6730 N N . GLU B 1 371 ? 6.941 -31.141 -8.219 1 58.75 371 GLU B N 1
ATOM 6731 C CA . GLU B 1 371 ? 7.527 -29.859 -8.602 1 58.75 371 GLU B CA 1
ATOM 6732 C C . GLU B 1 371 ? 8.953 -29.719 -8.07 1 58.75 371 GLU B C 1
ATOM 6734 O O . GLU B 1 371 ? 9.742 -28.938 -8.609 1 58.75 371 GLU B O 1
ATOM 6739 N N . LYS B 1 372 ? 9.281 -30.609 -7.156 1 64.25 372 LYS B N 1
ATOM 6740 C CA . LYS B 1 372 ? 10.562 -30.406 -6.484 1 64.25 372 LYS B CA 1
ATOM 6741 C C . LYS B 1 372 ? 11.664 -31.234 -7.141 1 64.25 372 LYS B C 1
ATOM 6743 O O . LYS B 1 372 ? 12.781 -31.328 -6.621 1 64.25 372 LYS B O 1
ATOM 6748 N N . LYS B 1 373 ? 11.297 -31.656 -8.297 1 70.88 373 LYS B N 1
ATOM 6749 C CA . LYS B 1 373 ? 12.188 -32.656 -8.891 1 70.88 373 LYS B CA 1
ATOM 6750 C C . LYS B 1 373 ? 13.398 -31.969 -9.531 1 70.88 373 LYS B C 1
ATOM 6752 O O . LYS B 1 373 ? 14.445 -32.594 -9.719 1 70.88 373 LYS B O 1
ATOM 6757 N N . PHE B 1 374 ? 13.211 -30.734 -9.734 1 84 374 PHE B N 1
ATOM 6758 C CA . PHE B 1 374 ? 14.352 -30.094 -10.383 1 84 374 PHE B CA 1
ATOM 6759 C C . PHE B 1 374 ? 15.555 -30.047 -9.445 1 84 374 PHE B C 1
ATOM 6761 O O . PHE B 1 374 ? 16.688 -30.328 -9.852 1 84 374 PHE B O 1
ATOM 6768 N N . CYS B 1 375 ? 15.453 -29.688 -8.188 1 85.44 375 CYS B N 1
ATOM 6769 C CA . CYS B 1 375 ? 16.562 -29.609 -7.238 1 85.44 375 CYS B CA 1
ATOM 6770 C C . CYS B 1 375 ? 16.438 -30.703 -6.176 1 85.44 375 CYS B C 1
ATOM 6772 O O . CYS B 1 375 ? 17.266 -30.781 -5.266 1 85.44 375 CYS B O 1
ATOM 6774 N N . ASN B 1 376 ? 15.68 -31.625 -6.234 1 81.81 376 ASN B N 1
ATOM 6775 C CA . ASN B 1 376 ? 15.523 -32.812 -5.406 1 81.81 376 ASN B CA 1
ATOM 6776 C C . ASN B 1 376 ? 15.516 -32.469 -3.922 1 81.81 376 ASN B C 1
ATOM 6778 O O . ASN B 1 376 ? 16.266 -33.062 -3.139 1 81.81 376 ASN B O 1
ATOM 6782 N N . PHE B 1 377 ? 14.82 -31.609 -3.463 1 86.25 377 PHE B N 1
ATOM 6783 C CA . PHE B 1 377 ? 14.688 -31.281 -2.051 1 86.25 377 PHE B CA 1
ATOM 6784 C C . PHE B 1 377 ? 13.75 -32.25 -1.347 1 86.25 377 PHE B C 1
ATOM 6786 O O . PHE B 1 377 ? 12.742 -32.688 -1.919 1 86.25 377 PHE B O 1
ATOM 6793 N N . THR B 1 378 ? 14.07 -32.594 -0.139 1 83.69 378 THR B N 1
ATOM 6794 C CA . THR B 1 378 ? 13.141 -33.312 0.719 1 83.69 378 THR B CA 1
ATOM 6795 C C . THR B 1 378 ? 12.297 -32.344 1.544 1 83.69 378 THR B C 1
ATOM 6797 O O . THR B 1 378 ? 12.664 -31.188 1.716 1 83.69 378 THR B O 1
ATOM 6800 N N . ASP B 1 379 ? 11.203 -32.875 2.066 1 83.56 379 ASP B N 1
ATOM 6801 C CA . ASP B 1 379 ? 10.352 -32.031 2.9 1 83.56 379 ASP B CA 1
ATOM 6802 C C . ASP B 1 379 ? 11.086 -31.594 4.164 1 83.56 379 ASP B C 1
ATOM 6804 O O . ASP B 1 379 ? 10.852 -30.484 4.664 1 83.56 379 ASP B O 1
ATOM 6808 N N . THR B 1 380 ? 11.883 -32.438 4.625 1 85.75 380 THR B N 1
ATOM 6809 C CA . THR B 1 380 ? 12.664 -32.094 5.812 1 85.75 380 THR B CA 1
ATOM 6810 C C . THR B 1 380 ? 13.547 -30.875 5.551 1 85.75 380 THR B C 1
ATOM 6812 O O . THR B 1 380 ? 13.609 -29.969 6.375 1 85.75 380 THR B O 1
ATOM 6815 N N . ILE B 1 381 ? 14.07 -30.828 4.41 1 86.88 381 ILE B N 1
ATOM 6816 C CA . ILE B 1 381 ? 14.938 -29.719 4.023 1 86.88 381 ILE B CA 1
ATOM 6817 C C . ILE B 1 381 ? 14.094 -28.453 3.824 1 86.88 381 ILE B C 1
ATOM 6819 O O . ILE B 1 381 ? 14.461 -27.375 4.285 1 86.88 381 ILE B O 1
ATOM 6823 N N . LEU B 1 382 ? 12.961 -28.625 3.215 1 88.69 382 LEU B N 1
ATOM 6824 C CA . LEU B 1 382 ? 12.117 -27.484 2.859 1 88.69 382 LEU B CA 1
ATOM 6825 C C . LEU B 1 382 ? 11.469 -26.875 4.098 1 88.69 382 LEU B C 1
ATOM 6827 O O . LEU B 1 382 ? 11.102 -25.703 4.098 1 88.69 382 LEU B O 1
ATOM 6831 N N . ASN B 1 383 ? 11.359 -27.656 5.191 1 90.62 383 ASN B N 1
ATOM 6832 C CA . ASN B 1 383 ? 10.758 -27.172 6.426 1 90.62 383 ASN B CA 1
ATOM 6833 C C . ASN B 1 383 ? 11.789 -26.531 7.344 1 90.62 383 ASN B C 1
ATOM 6835 O O . ASN B 1 383 ? 11.438 -25.891 8.336 1 90.62 383 ASN B O 1
ATOM 6839 N N . ASN B 1 384 ? 13.039 -26.703 6.996 1 93.56 384 ASN B N 1
ATOM 6840 C CA . ASN B 1 384 ? 14.133 -26.188 7.812 1 93.56 384 ASN B CA 1
ATOM 6841 C C . ASN B 1 384 ? 14.727 -24.922 7.199 1 93.56 384 ASN B C 1
ATOM 6843 O O . ASN B 1 384 ? 15.453 -24.984 6.207 1 93.56 384 ASN B O 1
ATOM 6847 N N . PRO B 1 385 ? 14.516 -23.812 7.809 1 94.06 385 PRO B N 1
ATOM 6848 C CA . PRO B 1 385 ? 14.961 -22.562 7.195 1 94.06 385 PRO B CA 1
ATOM 6849 C C . PRO B 1 385 ? 16.484 -22.406 7.219 1 94.06 385 PRO B C 1
ATOM 6851 O O . PRO B 1 385 ? 17.016 -21.516 6.551 1 94.06 385 PRO B O 1
ATOM 6854 N N . THR B 1 386 ? 17.203 -23.188 7.914 1 94.38 386 THR B N 1
ATOM 6855 C CA . THR B 1 386 ? 18.656 -23.031 8.023 1 94.38 386 THR B CA 1
ATOM 6856 C C . THR B 1 386 ? 19.375 -23.906 7.008 1 94.38 386 THR B C 1
ATOM 6858 O O . THR B 1 386 ? 20.609 -23.844 6.879 1 94.38 386 THR B O 1
ATOM 6861 N N . GLU B 1 387 ? 18.609 -24.734 6.293 1 91.81 387 GLU B N 1
ATOM 6862 C CA . GLU B 1 387 ? 19.172 -25.547 5.207 1 91.81 387 GLU B CA 1
ATOM 6863 C C . GLU B 1 387 ? 19.172 -24.766 3.893 1 91.81 387 GLU B C 1
ATOM 6865 O O . GLU B 1 387 ? 18.547 -23.719 3.787 1 91.81 387 GLU B O 1
ATOM 6870 N N . ASN B 1 388 ? 19.891 -25.281 3.002 1 87.12 388 ASN B N 1
ATOM 6871 C CA . ASN B 1 388 ? 19.844 -24.688 1.674 1 87.12 388 ASN B CA 1
ATOM 6872 C C . ASN B 1 388 ? 18.531 -25 0.965 1 87.12 388 ASN B C 1
ATOM 6874 O O . ASN B 1 388 ? 18.281 -26.141 0.581 1 87.12 388 ASN B O 1
ATOM 6878 N N . ASN B 1 389 ? 17.719 -24.016 0.796 1 89.38 389 ASN B N 1
ATOM 6879 C CA . ASN B 1 389 ? 16.375 -24.156 0.22 1 89.38 389 ASN B CA 1
ATOM 6880 C C . ASN B 1 389 ? 16.281 -23.469 -1.139 1 89.38 389 ASN B C 1
ATOM 6882 O O . ASN B 1 389 ? 15.203 -23.406 -1.73 1 89.38 389 ASN B O 1
ATOM 6886 N N . PHE B 1 390 ? 17.328 -22.953 -1.64 1 95.44 390 PHE B N 1
ATOM 6887 C CA . PHE B 1 390 ? 17.297 -22.172 -2.871 1 95.44 390 PHE B CA 1
ATOM 6888 C C . PHE B 1 390 ? 17.828 -23 -4.043 1 95.44 390 PHE B C 1
ATOM 6890 O O . PHE B 1 390 ? 19.016 -23.359 -4.07 1 95.44 390 PHE B O 1
ATOM 6897 N N . CYS B 1 391 ? 16.953 -23.25 -4.988 1 94.94 391 CYS B N 1
ATOM 6898 C CA . CYS B 1 391 ? 17.266 -24.047 -6.172 1 94.94 391 CYS B CA 1
ATOM 6899 C C . CYS B 1 391 ? 17.797 -23.156 -7.293 1 94.94 391 CYS B C 1
ATOM 6901 O O . CYS B 1 391 ? 17.047 -22.422 -7.918 1 94.94 391 CYS B O 1
ATOM 6903 N N . ASP B 1 392 ? 19.094 -23.25 -7.547 1 95.62 392 ASP B N 1
ATOM 6904 C CA . ASP B 1 392 ? 19.703 -22.484 -8.641 1 95.62 392 ASP B CA 1
ATOM 6905 C C . ASP B 1 392 ? 19.328 -23.094 -9.992 1 95.62 392 ASP B C 1
ATOM 6907 O O . ASP B 1 392 ? 19.719 -24.219 -10.305 1 95.62 392 ASP B O 1
ATOM 6911 N N . PHE B 1 393 ? 18.594 -22.328 -10.812 1 96 393 PHE B N 1
ATOM 6912 C CA . PHE B 1 393 ? 18.156 -22.859 -12.094 1 96 393 PHE B CA 1
ATOM 6913 C C . PHE B 1 393 ? 18.734 -22.031 -13.242 1 96 393 PHE B C 1
ATOM 6915 O O . PHE B 1 393 ? 18.219 -22.078 -14.359 1 96 393 PHE B O 1
ATOM 6922 N N . THR B 1 394 ? 19.828 -21.328 -13.023 1 97.19 394 THR B N 1
ATOM 6923 C CA . THR B 1 394 ? 20.453 -20.469 -14.023 1 97.19 394 THR B CA 1
ATOM 6924 C C . THR B 1 394 ? 20.828 -21.281 -15.266 1 97.19 394 THR B C 1
ATOM 6926 O O . THR B 1 394 ? 20.766 -20.766 -16.391 1 97.19 394 THR B O 1
ATOM 6929 N N . LYS B 1 395 ? 21.109 -22.516 -15.094 1 94.94 395 LYS B N 1
ATOM 6930 C CA . LYS B 1 395 ? 21.656 -23.359 -16.156 1 94.94 395 LYS B CA 1
ATOM 6931 C C . LYS B 1 395 ? 20.594 -23.656 -17.219 1 94.94 395 LYS B C 1
ATOM 6933 O O . LYS B 1 395 ? 20.922 -24.141 -18.297 1 94.94 395 LYS B O 1
ATOM 6938 N N . ILE B 1 396 ? 19.359 -23.375 -16.938 1 94.75 396 ILE B N 1
ATOM 6939 C CA . ILE B 1 396 ? 18.344 -23.75 -17.922 1 94.75 396 ILE B CA 1
ATOM 6940 C C . ILE B 1 396 ? 17.844 -22.516 -18.641 1 94.75 396 ILE B C 1
ATOM 6942 O O . ILE B 1 396 ? 16.984 -22.594 -19.516 1 94.75 396 ILE B O 1
ATOM 6946 N N . LEU B 1 397 ? 18.391 -21.391 -18.344 1 96.75 397 LEU B N 1
ATOM 6947 C CA . LEU B 1 397 ? 18.016 -20.172 -19.062 1 96.75 397 LEU B CA 1
ATOM 6948 C C . LEU B 1 397 ? 18.641 -20.141 -20.453 1 96.75 397 LEU B C 1
ATOM 6950 O O . LEU B 1 397 ? 19.75 -20.656 -20.641 1 96.75 397 LEU B O 1
ATOM 6954 N N . PRO B 1 398 ? 17.891 -19.531 -21.359 1 94.94 398 PRO B N 1
ATOM 6955 C CA . PRO B 1 398 ? 18.516 -19.359 -22.672 1 94.94 398 PRO B CA 1
ATOM 6956 C C . PRO B 1 398 ? 19.75 -18.484 -22.641 1 94.94 398 PRO B C 1
ATOM 6958 O O . PRO B 1 398 ? 19.828 -17.547 -21.844 1 94.94 398 PRO B O 1
ATOM 6961 N N . ASN B 1 399 ? 20.766 -18.797 -23.516 1 91.25 399 ASN B N 1
ATOM 6962 C CA . ASN B 1 399 ? 22 -18.031 -23.703 1 91.25 399 ASN B CA 1
ATOM 6963 C C . ASN B 1 399 ? 22.922 -18.109 -22.5 1 91.25 399 ASN B C 1
ATOM 6965 O O . ASN B 1 399 ? 23.766 -17.25 -22.297 1 91.25 399 ASN B O 1
ATOM 6969 N N . ASN B 1 400 ? 22.609 -19.125 -21.625 1 89.88 400 ASN B N 1
ATOM 6970 C CA . ASN B 1 400 ? 23.562 -19.344 -20.531 1 89.88 400 ASN B CA 1
ATOM 6971 C C . ASN B 1 400 ? 24.891 -19.875 -21.062 1 89.88 400 ASN B C 1
ATOM 6973 O O . ASN B 1 400 ? 24.953 -20.422 -22.156 1 89.88 400 ASN B O 1
ATOM 6977 N N . ALA B 1 401 ? 25.969 -19.625 -20.375 1 89.69 401 ALA B N 1
ATOM 6978 C CA . ALA B 1 401 ? 27.281 -20.172 -20.703 1 89.69 401 ALA B CA 1
ATOM 6979 C C . ALA B 1 401 ? 27.781 -21.094 -19.594 1 89.69 401 ALA B C 1
ATOM 6981 O O . ALA B 1 401 ? 28.422 -20.641 -18.641 1 89.69 401 ALA B O 1
ATOM 6982 N N . ASN B 1 402 ? 27.641 -22.375 -19.734 1 87.19 402 ASN B N 1
ATOM 6983 C CA . ASN B 1 402 ? 28.094 -23.375 -18.781 1 87.19 402 ASN B CA 1
ATOM 6984 C C . ASN B 1 402 ? 27.562 -23.109 -17.375 1 87.19 402 ASN B C 1
ATOM 6986 O O . ASN B 1 402 ? 28.344 -23.062 -16.422 1 87.19 402 ASN B O 1
ATOM 6990 N N . GLY B 1 403 ? 26.328 -22.719 -17.391 1 87.12 403 GLY B N 1
ATOM 6991 C CA . GLY B 1 403 ? 25.672 -22.547 -16.109 1 87.12 403 GLY B CA 1
ATOM 6992 C C . GLY B 1 403 ? 25.781 -21.141 -15.562 1 87.12 403 GLY B C 1
ATOM 6993 O O . GLY B 1 403 ? 25.25 -20.828 -14.492 1 87.12 403 GLY B O 1
ATOM 6994 N N . SER B 1 404 ? 26.5 -20.344 -16.281 1 91.12 404 SER B N 1
ATOM 6995 C CA . SER B 1 404 ? 26.641 -18.938 -15.891 1 91.12 404 SER B CA 1
ATOM 6996 C C . SER B 1 404 ? 25.938 -18.016 -16.875 1 91.12 404 SER B C 1
ATOM 6998 O O . SER B 1 404 ? 25.703 -18.391 -18.031 1 91.12 404 SER B O 1
ATOM 7000 N N . MET B 1 405 ? 25.531 -16.938 -16.375 1 96 405 MET B N 1
ATOM 7001 C CA . MET B 1 405 ? 24.812 -15.969 -17.188 1 96 405 MET B CA 1
ATOM 7002 C C . MET B 1 405 ? 25.203 -14.547 -16.812 1 96 405 MET B C 1
ATOM 7004 O O . MET B 1 405 ? 25.062 -14.148 -15.648 1 96 405 MET B O 1
ATOM 7008 N N . THR B 1 406 ? 25.688 -13.789 -17.797 1 97.31 406 THR B N 1
ATOM 7009 C CA . THR B 1 406 ? 26.016 -12.391 -17.547 1 97.31 406 THR B CA 1
ATOM 7010 C C . THR B 1 406 ? 24.75 -11.539 -17.516 1 97.31 406 THR B C 1
ATOM 7012 O O . THR B 1 406 ? 23.703 -11.953 -18.016 1 97.31 406 THR B O 1
ATOM 7015 N N . LEU B 1 407 ? 24.844 -10.391 -16.922 1 98.06 407 LEU B N 1
ATOM 7016 C CA . LEU B 1 407 ? 23.734 -9.453 -16.938 1 98.06 407 LEU B CA 1
ATOM 7017 C C . LEU B 1 407 ? 23.312 -9.125 -18.359 1 98.06 407 LEU B C 1
ATOM 7019 O O . LEU B 1 407 ? 22.125 -9.039 -18.672 1 98.06 407 LEU B O 1
ATOM 7023 N N . ASN B 1 408 ? 24.312 -8.992 -19.25 1 96.56 408 ASN B N 1
ATOM 7024 C CA . ASN B 1 408 ? 24.016 -8.688 -20.656 1 96.56 408 ASN B CA 1
ATOM 7025 C C . ASN B 1 408 ? 23.219 -9.812 -21.312 1 96.56 408 ASN B C 1
ATOM 7027 O O . ASN B 1 408 ? 22.297 -9.547 -22.078 1 96.56 408 ASN B O 1
ATOM 7031 N N . GLN B 1 409 ? 23.641 -11.023 -21.078 1 96.69 409 GLN B N 1
ATOM 7032 C CA . GLN B 1 409 ? 22.922 -12.164 -21.625 1 96.69 409 GLN B CA 1
ATOM 7033 C C . GLN B 1 409 ? 21.484 -12.211 -21.094 1 96.69 409 GLN B C 1
ATOM 7035 O O . GLN B 1 409 ? 20.547 -12.484 -21.859 1 96.69 409 GLN B O 1
ATOM 7040 N N . PHE B 1 410 ? 21.312 -11.969 -19.844 1 97.62 410 PHE B N 1
ATOM 7041 C CA . PHE B 1 410 ? 20 -11.953 -19.219 1 97.62 410 PHE B CA 1
ATOM 7042 C C . PHE B 1 410 ? 19.125 -10.852 -19.812 1 97.62 410 PHE B C 1
ATOM 7044 O O . PHE B 1 410 ? 17.953 -11.07 -20.109 1 97.62 410 PHE B O 1
ATOM 7051 N N . ALA B 1 411 ? 19.703 -9.664 -20 1 97.19 411 ALA B N 1
ATOM 7052 C CA . ALA B 1 411 ? 19 -8.531 -20.609 1 97.19 411 ALA B CA 1
ATOM 7053 C C . ALA B 1 411 ? 18.578 -8.852 -22.031 1 97.19 411 ALA B C 1
ATOM 7055 O O . ALA B 1 411 ? 17.484 -8.469 -22.469 1 97.19 411 ALA B O 1
ATOM 7056 N N . GLN B 1 412 ? 19.422 -9.539 -22.719 1 95.62 412 GLN B N 1
ATOM 7057 C CA . GLN B 1 412 ? 19.109 -9.945 -24.094 1 95.62 412 GLN B CA 1
ATOM 7058 C C . GLN B 1 412 ? 17.906 -10.891 -24.125 1 95.62 412 GLN B C 1
ATOM 7060 O O . GLN B 1 412 ? 17.047 -10.773 -25 1 95.62 412 GLN B O 1
ATOM 7065 N N . ASN B 1 413 ? 17.875 -11.797 -23.188 1 95.06 413 ASN B N 1
ATOM 7066 C CA . ASN B 1 413 ? 16.75 -12.711 -23.094 1 95.06 413 ASN B CA 1
ATOM 7067 C C . ASN B 1 413 ? 15.445 -11.961 -22.859 1 95.06 413 ASN B C 1
ATOM 7069 O O . ASN B 1 413 ? 14.391 -12.352 -23.359 1 95.06 413 ASN B O 1
ATOM 7073 N N . ALA B 1 414 ? 15.523 -10.852 -22.078 1 96.31 414 ALA B N 1
ATOM 7074 C CA . ALA B 1 414 ? 14.344 -10.086 -21.703 1 96.31 414 ALA B CA 1
ATOM 7075 C C . ALA B 1 414 ? 13.852 -9.219 -22.859 1 96.31 414 ALA B C 1
ATOM 7077 O O . ALA B 1 414 ? 12.68 -8.852 -22.922 1 96.31 414 ALA B O 1
ATOM 7078 N N . MET B 1 415 ? 14.688 -8.938 -23.781 1 94.62 415 MET B N 1
ATOM 7079 C CA . MET B 1 415 ? 14.422 -7.969 -24.844 1 94.62 415 MET B CA 1
ATOM 7080 C C . MET B 1 415 ? 13.266 -8.43 -25.719 1 94.62 415 MET B C 1
ATOM 7082 O O . MET B 1 415 ? 12.484 -7.609 -26.203 1 94.62 415 MET B O 1
ATOM 7086 N N . SER B 1 416 ? 13.188 -9.68 -25.938 1 92.62 416 SER B N 1
ATOM 7087 C CA . SER B 1 416 ? 12.133 -10.195 -26.797 1 92.62 416 SER B CA 1
ATOM 7088 C C . SER B 1 416 ? 10.75 -9.945 -26.203 1 92.62 416 SER B C 1
ATOM 7090 O O . SER B 1 416 ? 9.742 -9.984 -26.906 1 92.62 416 SER B O 1
ATOM 7092 N N . TYR B 1 417 ? 10.688 -9.672 -24.922 1 95.25 417 TYR B N 1
ATOM 7093 C CA . TYR B 1 417 ? 9.414 -9.453 -24.25 1 95.25 417 TYR B CA 1
ATOM 7094 C C . TYR B 1 417 ? 9.234 -7.984 -23.891 1 95.25 417 TYR B C 1
ATOM 7096 O O . TYR B 1 417 ? 8.336 -7.633 -23.109 1 95.25 417 TYR B O 1
ATOM 7104 N N . SER B 1 418 ? 10.094 -7.191 -24.375 1 92.62 418 SER B N 1
ATOM 7105 C CA . SER B 1 418 ? 10.023 -5.766 -24.078 1 92.62 418 SER B CA 1
ATOM 7106 C C . SER B 1 418 ? 9.008 -5.066 -24.969 1 92.62 418 SER B C 1
ATOM 7108 O O . SER B 1 418 ? 8.711 -5.535 -26.078 1 92.62 418 SER B O 1
ATOM 7110 N N . ALA B 1 419 ? 8.344 -4.117 -24.391 1 86.25 419 ALA B N 1
ATOM 7111 C CA . ALA B 1 419 ? 7.488 -3.217 -25.156 1 86.25 419 ALA B CA 1
ATOM 7112 C C . ALA B 1 419 ? 7.84 -1.758 -24.875 1 86.25 419 ALA B C 1
ATOM 7114 O O . ALA B 1 419 ? 8.273 -1.418 -23.766 1 86.25 419 ALA B O 1
ATOM 7115 N N . SER B 1 420 ? 7.785 -0.942 -25.875 1 78.31 420 SER B N 1
ATOM 7116 C CA . SER B 1 420 ? 8.062 0.478 -25.688 1 78.31 420 SER B CA 1
ATOM 7117 C C . SER B 1 420 ? 7.105 1.092 -24.672 1 78.31 420 SER B C 1
ATOM 7119 O O . SER B 1 420 ? 7.516 1.903 -23.828 1 78.31 420 SER B O 1
ATOM 7121 N N . SER B 1 421 ? 5.906 0.708 -24.703 1 86.12 421 SER B N 1
ATOM 7122 C CA . SER B 1 421 ? 4.848 1.129 -23.797 1 86.12 421 SER B CA 1
ATOM 7123 C C . SER B 1 421 ? 3.838 0.01 -23.562 1 86.12 421 SER B C 1
ATOM 7125 O O . SER B 1 421 ? 3.221 -0.48 -24.516 1 86.12 421 SER B O 1
ATOM 7127 N N . TYR B 1 422 ? 3.777 -0.365 -22.375 1 87.62 422 TYR B N 1
ATOM 7128 C CA . TYR B 1 422 ? 2.783 -1.389 -22.078 1 87.62 422 TYR B CA 1
ATOM 7129 C C . TYR B 1 422 ? 1.388 -0.929 -22.484 1 87.62 422 TYR B C 1
ATOM 7131 O O . TYR B 1 422 ? 0.588 -1.723 -22.984 1 87.62 422 TYR B O 1
ATOM 7139 N N . SER B 1 423 ? 1.159 0.335 -22.172 1 88.56 423 SER B N 1
ATOM 7140 C CA . SER B 1 423 ? -0.153 0.876 -22.516 1 88.56 423 SER B CA 1
ATOM 7141 C C . SER B 1 423 ? -0.432 0.759 -24.016 1 88.56 423 SER B C 1
ATOM 7143 O O . SER B 1 423 ? -1.538 0.392 -24.406 1 88.56 423 SER B O 1
ATOM 7145 N N . SER B 1 424 ? 0.571 1.039 -24.797 1 90.19 424 SER B N 1
ATOM 7146 C CA . SER B 1 424 ? 0.407 0.938 -26.25 1 90.19 424 SER B CA 1
ATOM 7147 C C . SER B 1 424 ? 0.22 -0.512 -26.688 1 90.19 424 SER B C 1
ATOM 7149 O O . SER B 1 424 ? -0.609 -0.805 -27.547 1 90.19 424 SER B O 1
ATOM 7151 N N . LEU B 1 425 ? 1.014 -1.337 -26.047 1 91.75 425 LEU B N 1
ATOM 7152 C CA . LEU B 1 425 ? 0.89 -2.762 -26.344 1 91.75 425 LEU B CA 1
ATOM 7153 C C . LEU B 1 425 ? -0.505 -3.27 -26 1 91.75 425 LEU B C 1
ATOM 7155 O O . LEU B 1 425 ? -1.112 -4.012 -26.766 1 91.75 425 LEU B O 1
ATOM 7159 N N . CYS B 1 426 ? -0.978 -2.893 -24.859 1 93.44 426 CYS B N 1
ATOM 7160 C CA . CYS B 1 426 ? -2.262 -3.344 -24.328 1 93.44 426 CYS B CA 1
ATOM 7161 C C . CYS B 1 426 ? -3.412 -2.832 -25.188 1 93.44 426 CYS B C 1
ATOM 7163 O O . CYS B 1 426 ? -4.422 -3.516 -25.359 1 93.44 426 CYS B O 1
ATOM 7165 N N . LEU B 1 427 ? -3.301 -1.722 -25.797 1 91.75 427 LEU B N 1
ATOM 7166 C CA . LEU B 1 427 ? -4.379 -1.112 -26.562 1 91.75 427 LEU B CA 1
ATOM 7167 C C . LEU B 1 427 ? -4.371 -1.624 -28 1 91.75 427 LEU B C 1
ATOM 7169 O O . LEU B 1 427 ? -5.34 -1.424 -28.734 1 91.75 427 LEU B O 1
ATOM 7173 N N . ASN B 1 428 ? -3.289 -2.242 -28.406 1 90.44 428 ASN B N 1
ATOM 7174 C CA . ASN B 1 428 ? -3.234 -2.844 -29.734 1 90.44 428 ASN B CA 1
ATOM 7175 C C . ASN B 1 428 ? -4.074 -4.117 -29.797 1 90.44 428 ASN B C 1
ATOM 7177 O O . ASN B 1 428 ? -3.549 -5.219 -29.656 1 90.44 428 ASN B O 1
ATOM 7181 N N . THR B 1 429 ? -5.285 -4.031 -30.188 1 90 429 THR B N 1
ATOM 7182 C CA . THR B 1 429 ? -6.215 -5.156 -30.141 1 90 429 THR B CA 1
ATOM 7183 C C . THR B 1 429 ? -6.227 -5.895 -31.484 1 90 429 THR B C 1
ATOM 7185 O O . THR B 1 429 ? -7.004 -6.832 -31.672 1 90 429 THR B O 1
ATOM 7188 N N . ASN B 1 430 ? -5.441 -5.418 -32.438 1 84.69 430 ASN B N 1
ATOM 7189 C CA . ASN B 1 430 ? -5.328 -6.121 -33.688 1 84.69 430 ASN B CA 1
ATOM 7190 C C . ASN B 1 430 ? -4.41 -7.336 -33.594 1 84.69 430 ASN B C 1
ATOM 7192 O O . ASN B 1 430 ? -3.188 -7.203 -33.656 1 84.69 430 ASN B O 1
ATOM 7196 N N . VAL B 1 431 ? -4.98 -8.5 -33.406 1 79.75 431 VAL B N 1
ATOM 7197 C CA . VAL B 1 431 ? -4.184 -9.703 -33.25 1 79.75 431 VAL B CA 1
ATOM 7198 C C . VAL B 1 431 ? -4.207 -10.531 -34.531 1 79.75 431 VAL B C 1
ATOM 7200 O O . VAL B 1 431 ? -3.637 -11.617 -34.594 1 79.75 431 VAL B O 1
ATOM 7203 N N . GLY B 1 432 ? -5.047 -10.109 -35.625 1 64.75 432 GLY B N 1
ATOM 7204 C CA . GLY B 1 432 ? -5.148 -10.758 -36.938 1 64.75 432 GLY B CA 1
ATOM 7205 C C . GLY B 1 432 ? -4.445 -10 -38.031 1 64.75 432 GLY B C 1
ATOM 7206 O O . GLY B 1 432 ? -4.098 -8.828 -37.875 1 64.75 432 GLY B O 1
ATOM 7207 N N . PHE B 1 433 ? -3.713 -10.844 -38.969 1 50.03 433 PHE B N 1
ATOM 7208 C CA . PHE B 1 433 ? -2.986 -10.344 -40.125 1 50.03 433 PHE B CA 1
ATOM 7209 C C . PHE B 1 433 ? -3.938 -9.695 -41.125 1 50.03 433 PHE B C 1
ATOM 7211 O O . PHE B 1 433 ? -3.535 -9.328 -42.219 1 50.03 433 PHE B O 1
ATOM 7218 N N . ASN B 1 434 ? -5.223 -9.867 -41.062 1 39.22 434 ASN B N 1
ATOM 7219 C CA . ASN B 1 434 ? -5.762 -9.328 -42.312 1 39.22 434 ASN B CA 1
ATOM 7220 C C . ASN B 1 434 ? -5.527 -7.824 -42.406 1 39.22 434 ASN B C 1
ATOM 7222 O O . ASN B 1 434 ? -6.004 -7.055 -41.594 1 39.22 434 ASN B O 1
ATOM 7226 N N . GLU B 1 435 ? -4.414 -7.496 -43.062 1 38.19 435 GLU B N 1
ATOM 7227 C CA . GLU B 1 435 ? -4.156 -6.16 -43.594 1 38.19 435 GLU B CA 1
ATOM 7228 C C . GLU B 1 435 ? -5.41 -5.57 -44.219 1 38.19 435 GLU B C 1
ATOM 7230 O O . GLU B 1 435 ? -5.324 -4.617 -45 1 38.19 435 GLU B O 1
ATOM 7235 N N . GLY B 1 436 ? -6.543 -6.164 -44.312 1 34.16 436 GLY B N 1
ATOM 7236 C CA . GLY B 1 436 ? -7.492 -5.328 -45.031 1 34.16 436 GLY B CA 1
ATOM 7237 C C . GLY B 1 436 ? -7.602 -3.926 -44.469 1 34.16 436 GLY B C 1
ATOM 7238 O O . GLY B 1 436 ? -7.227 -3.686 -43.344 1 34.16 436 GLY B O 1
ATOM 7239 N N . ASN B 1 437 ? -7.855 -2.852 -45.5 1 32.56 437 ASN B N 1
ATOM 7240 C CA . ASN B 1 437 ? -7.996 -1.4 -45.562 1 32.56 437 ASN B CA 1
ATOM 7241 C C . ASN B 1 437 ? -8.875 -0.878 -44.406 1 32.56 437 ASN B C 1
ATOM 7243 O O . ASN B 1 437 ? -9.352 0.254 -44.469 1 32.56 437 ASN B O 1
ATOM 7247 N N . SER B 1 438 ? -9.688 -1.66 -43.844 1 30.11 438 SER B N 1
ATOM 7248 C CA . SER B 1 438 ? -10.711 -0.83 -43.219 1 30.11 438 SER B CA 1
ATOM 7249 C C . SER B 1 438 ? -10.125 0.037 -42.125 1 30.11 438 SER B C 1
ATOM 7251 O O . SER B 1 438 ? -9.688 -0.477 -41.094 1 30.11 438 SER B O 1
ATOM 7253 N N . ALA B 1 439 ? -9.422 1.04 -42.469 1 30.69 439 ALA B N 1
ATOM 7254 C CA . ALA B 1 439 ? -9.273 2.266 -41.688 1 30.69 439 ALA B CA 1
ATOM 7255 C C . ALA B 1 439 ? -10.57 2.609 -40.969 1 30.69 439 ALA B C 1
ATOM 7257 O O . ALA B 1 439 ? -10.812 3.775 -40.656 1 30.69 439 ALA B O 1
ATOM 7258 N N . ARG B 1 440 ? -11.578 1.843 -40.969 1 29.62 440 ARG B N 1
ATOM 7259 C CA . ARG B 1 440 ? -12.516 2.611 -40.156 1 29.62 440 ARG B CA 1
ATOM 7260 C C . ARG B 1 440 ? -12.023 2.754 -38.719 1 29.62 440 ARG B C 1
ATOM 7262 O O . ARG B 1 440 ? -11.852 1.757 -38 1 29.62 440 ARG B O 1
ATOM 7269 N N . LYS B 1 441 ? -11.18 3.689 -38.406 1 30.91 441 LYS B N 1
ATOM 7270 C CA . LYS B 1 441 ? -11 4.289 -37.094 1 30.91 441 LYS B CA 1
ATOM 7271 C C . LYS B 1 441 ? -12.305 4.281 -36.281 1 30.91 441 LYS B C 1
ATOM 7273 O O . LYS B 1 441 ? -13.211 5.066 -36.594 1 30.91 441 LYS B O 1
ATOM 7278 N N . THR B 1 442 ? -12.906 3.168 -36 1 26.88 442 THR B N 1
ATOM 7279 C CA . THR B 1 442 ? -13.938 3.443 -35 1 26.88 442 THR B CA 1
ATOM 7280 C C . THR B 1 442 ? -13.375 4.277 -33.844 1 26.88 442 THR B C 1
ATOM 7282 O O . THR B 1 442 ? -12.422 3.865 -33.188 1 26.88 442 THR B O 1
ATOM 7285 N N . ILE B 1 443 ? -13.422 5.516 -33.969 1 28.72 443 ILE B N 1
ATOM 7286 C CA . ILE B 1 443 ? -13.523 6.527 -32.906 1 28.72 443 ILE B CA 1
ATOM 7287 C C . ILE B 1 443 ? -14.406 6.004 -31.766 1 28.72 443 ILE B C 1
ATOM 7289 O O . ILE B 1 443 ? -15.094 6.781 -31.109 1 28.72 443 ILE B O 1
ATOM 7293 N N . ALA B 1 444 ? -14.758 4.742 -31.828 1 29.06 444 ALA B N 1
ATOM 7294 C CA . ALA B 1 444 ? -15.68 4.32 -30.781 1 29.06 444 ALA B CA 1
ATOM 7295 C C . ALA B 1 444 ? -15.016 4.379 -29.406 1 29.06 444 ALA B C 1
ATOM 7297 O O . ALA B 1 444 ? -15.688 4.234 -28.375 1 29.06 444 ALA B O 1
ATOM 7298 N N . ILE B 1 445 ? -13.789 4.199 -29.422 1 29.83 445 ILE B N 1
ATOM 7299 C CA . ILE B 1 445 ? -13.398 3.93 -28.047 1 29.83 445 ILE B CA 1
ATOM 7300 C C . ILE B 1 445 ? -13.57 5.191 -27.203 1 29.83 445 ILE B C 1
ATOM 7302 O O . ILE B 1 445 ? -13.281 5.188 -26 1 29.83 445 ILE B O 1
ATOM 7306 N N . SER B 1 446 ? -13.828 6.254 -27.938 1 28.42 446 SER B N 1
ATOM 7307 C CA . SER B 1 446 ? -14.109 7.406 -27.078 1 28.42 446 SER B CA 1
ATOM 7308 C C . SER B 1 446 ? -15.391 7.195 -26.281 1 28.42 446 SER B C 1
ATOM 7310 O O . SER B 1 446 ? -15.648 7.906 -25.312 1 28.42 446 SER B O 1
ATOM 7312 N N . GLY B 1 447 ? -16.359 6.457 -26.875 1 27.03 447 GLY B N 1
ATOM 7313 C CA . GLY B 1 447 ? -17.672 6.312 -26.25 1 27.03 447 GLY B CA 1
ATOM 7314 C C . GLY B 1 447 ? -17.656 5.367 -25.062 1 27.03 447 GLY B C 1
ATOM 7315 O O . GLY B 1 447 ? -18.469 5.512 -24.141 1 27.03 447 GLY B O 1
ATOM 7316 N N . PHE B 1 448 ? -17.047 4.254 -25.25 1 28.86 448 PHE B N 1
ATOM 7317 C CA . PHE B 1 448 ? -17.156 3.262 -24.188 1 28.86 448 PHE B CA 1
ATOM 7318 C C . PHE B 1 448 ? -16.453 3.75 -22.922 1 28.86 448 PHE B C 1
ATOM 7320 O O . PHE B 1 448 ? -16.875 3.412 -21.812 1 28.86 448 PHE B O 1
ATOM 7327 N N . LEU B 1 449 ? -15.469 4.398 -23.062 1 29.73 449 LEU B N 1
ATOM 7328 C CA . LEU B 1 449 ? -14.977 4.988 -21.828 1 29.73 449 LEU B CA 1
ATOM 7329 C C . LEU B 1 449 ? -15.977 6.008 -21.281 1 29.73 449 LEU B C 1
ATOM 7331 O O . LEU B 1 449 ? -16 6.27 -20.078 1 29.73 449 LEU B O 1
ATOM 7335 N N . LEU B 1 450 ? -16.719 6.609 -22.25 1 28.69 450 LEU B N 1
ATOM 7336 C CA . LEU B 1 450 ? -17.781 7.508 -21.828 1 28.69 450 LEU B CA 1
ATOM 7337 C C . LEU B 1 450 ? -18.969 6.727 -21.266 1 28.69 450 LEU B C 1
ATOM 7339 O O . LEU B 1 450 ? -19.641 7.191 -20.359 1 28.69 450 LEU B O 1
ATOM 7343 N N . PHE B 1 451 ? -19.281 5.605 -21.875 1 29.38 451 PHE B N 1
ATOM 7344 C CA . PHE B 1 451 ? -20.484 4.91 -21.406 1 29.38 451 PHE B CA 1
ATOM 7345 C C . PHE B 1 451 ? -20.281 4.348 -20.016 1 29.38 451 PHE B C 1
ATOM 7347 O O . PHE B 1 451 ? -21.203 4.328 -19.203 1 29.38 451 PHE B O 1
ATOM 7354 N N . VAL B 1 452 ? -19.188 3.826 -19.781 1 29.17 452 VAL B N 1
ATOM 7355 C CA . VAL B 1 452 ? -19.125 3.398 -18.391 1 29.17 452 VAL B CA 1
ATOM 7356 C C . VAL B 1 452 ? -19.109 4.621 -17.469 1 29.17 452 VAL B C 1
ATOM 7358 O O . VAL B 1 452 ? -19.531 4.539 -16.312 1 29.17 452 VAL B O 1
ATOM 7361 N N . CYS B 1 453 ? -18.75 5.758 -18 1 28.5 453 CYS B N 1
ATOM 7362 C CA . CYS B 1 453 ? -18.984 6.926 -17.156 1 28.5 453 CYS B CA 1
ATOM 7363 C C . CYS B 1 453 ? -20.438 7.355 -17.219 1 28.5 453 CYS B C 1
ATOM 7365 O O . CYS B 1 453 ? -20.938 8.031 -16.312 1 28.5 453 CYS B O 1
ATOM 7367 N N . ILE B 1 454 ? -21.094 7.219 -18.422 1 29.86 454 ILE B N 1
ATOM 7368 C CA . ILE B 1 454 ? -22.469 7.703 -18.469 1 29.86 454 ILE B CA 1
ATOM 7369 C C . ILE B 1 454 ? -23.375 6.77 -17.672 1 29.86 454 ILE B C 1
ATOM 7371 O O . ILE B 1 454 ? -24.297 7.223 -16.984 1 29.86 454 ILE B O 1
ATOM 7375 N N . THR B 1 455 ? -23.234 5.484 -17.812 1 29.48 455 THR B N 1
ATOM 7376 C CA . THR B 1 455 ? -24.203 4.754 -17 1 29.48 455 THR B CA 1
ATOM 7377 C C . THR B 1 455 ? -24.031 5.074 -15.523 1 29.48 455 THR B C 1
ATOM 7379 O O . THR B 1 455 ? -24.938 4.828 -14.719 1 29.48 455 THR B O 1
ATOM 7382 N N . TRP B 1 456 ? -22.891 5.586 -15.172 1 27.47 456 TRP B N 1
ATOM 7383 C CA . TRP B 1 456 ? -23.016 6.035 -13.789 1 27.47 456 TRP B CA 1
ATOM 7384 C C . TRP B 1 456 ? -23.844 7.316 -13.703 1 27.47 456 TRP B C 1
ATOM 7386 O O . TRP B 1 456 ? -24.5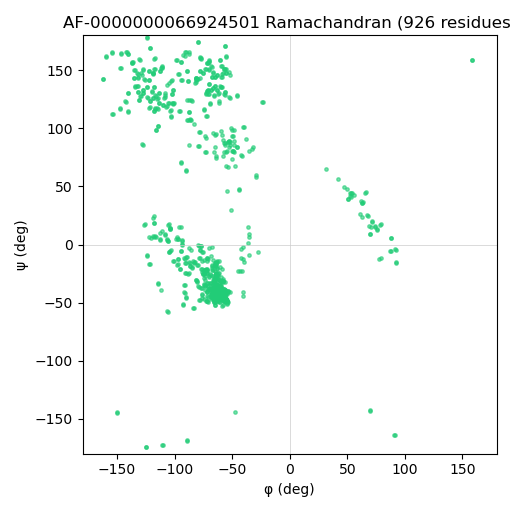 7.57 -12.695 1 27.47 456 TRP B O 1
ATOM 7396 N N . ASN B 1 457 ? -23.812 8.133 -14.758 1 28.67 457 ASN B N 1
ATOM 7397 C CA . ASN B 1 457 ? -24.688 9.289 -14.586 1 28.67 457 ASN B CA 1
ATOM 7398 C C . ASN B 1 457 ? -26.156 8.914 -14.789 1 28.67 457 ASN B C 1
ATOM 7400 O O . ASN B 1 457 ? -27.047 9.609 -14.297 1 28.67 457 ASN B O 1
ATOM 7404 N N . LEU B 1 458 ? -26.469 8.133 -15.773 1 28.58 458 LEU B N 1
ATOM 7405 C CA . LEU B 1 458 ? -27.906 7.938 -15.984 1 28.58 458 LEU B CA 1
ATOM 7406 C C . LEU B 1 458 ? -28.547 7.301 -14.758 1 28.58 458 LEU B C 1
ATOM 7408 O O . LEU B 1 458 ? -29.766 7.387 -14.578 1 28.58 458 LEU B O 1
ATOM 7412 N N . LEU B 1 459 ? -27.984 6.516 -14.047 1 26.81 459 LEU B N 1
ATOM 7413 C CA . LEU B 1 459 ? -28.812 6.086 -12.914 1 26.81 459 LEU B CA 1
ATOM 7414 C C . LEU B 1 459 ? -29.125 7.258 -11.992 1 26.81 459 LEU B C 1
ATOM 7416 O O . LEU B 1 459 ? -30.047 7.18 -11.172 1 26.81 459 LEU B O 1
ATOM 7420 N N . PHE B 1 460 ? -28.422 8.391 -12.055 1 27.53 460 PHE B N 1
ATOM 7421 C CA . PHE B 1 460 ? -28.922 9.438 -11.172 1 27.53 460 PHE B CA 1
ATOM 7422 C C . PHE B 1 460 ? -30 10.258 -11.867 1 27.53 460 PHE B C 1
ATOM 7424 O O . PHE B 1 460 ? -30.656 11.094 -11.242 1 27.53 460 PHE B O 1
ATOM 7431 N N . SER B 1 461 ? -30.047 10.336 -13.195 1 26.38 461 SER B N 1
ATOM 7432 C CA . SER B 1 461 ? -31.031 11.32 -13.625 1 26.38 461 SER B CA 1
ATOM 7433 C C . SER B 1 461 ? -32.438 10.781 -13.484 1 26.38 461 SER B C 1
ATOM 7435 O O . SER B 1 461 ? -33.406 11.547 -13.492 1 26.38 461 SER B O 1
ATOM 7437 N N . ASN B 1 462 ? -32.719 9.57 -13.727 1 25.94 462 ASN B N 1
ATOM 7438 C CA . ASN B 1 462 ? -34.125 9.305 -13.898 1 25.94 462 ASN B CA 1
ATOM 7439 C C . ASN B 1 462 ? -34.875 9.43 -12.57 1 25.94 462 ASN B C 1
ATOM 7441 O O . ASN B 1 462 ? -36.031 8.977 -12.461 1 25.94 462 ASN B O 1
ATOM 7445 N N . VAL B 1 463 ? -34.312 9.68 -11.453 1 24.64 463 VAL B N 1
ATOM 7446 C CA . VAL B 1 463 ? -35.281 9.711 -10.359 1 24.64 463 VAL B CA 1
ATOM 7447 C C . VAL B 1 463 ? -36.062 11.031 -10.383 1 24.64 463 VAL B C 1
ATOM 7449 O O . VAL B 1 463 ? -36.844 11.312 -9.477 1 24.64 463 VAL B O 1
ATOM 7452 N N . GLN B 1 464 ? -35.75 11.992 -11.383 1 20.88 464 GLN B N 1
ATOM 7453 C CA . GLN B 1 464 ? -36.656 13.117 -11.117 1 20.88 464 GLN B CA 1
ATOM 7454 C C . GLN B 1 464 ? -38.094 12.797 -11.523 1 20.88 464 GLN B C 1
ATOM 7456 O O . GLN B 1 464 ? -39.031 13.438 -11.062 1 20.88 464 GLN B O 1
ATOM 7461 N N . ASN B 1 465 ? -38.375 11.898 -12.508 1 21.06 465 ASN B N 1
ATOM 7462 C CA . ASN B 1 465 ? -39.844 11.898 -12.594 1 21.06 465 ASN B CA 1
ATOM 7463 C C . ASN B 1 465 ? -40.469 11.07 -11.477 1 21.06 465 ASN B C 1
ATOM 7465 O O . ASN B 1 465 ? -39.969 9.984 -11.164 1 21.06 465 ASN B O 1
#

pLDDT: mean 86.4, std 21.69, range [20.72, 98.94]

Sequence (930 aa):
MKFLLSFIISLYILTVYLPLNYCGNNAELIFVQGIWRHGDRSPTINYPGDLYNETAWPQGWGQLSPLGMKEHVLLGKKIKNRYHDQLGFISKAYNSHEIYVRSTDVNRTIISAISNFIGFYHNSVSKSDVPNVPEWPSLYLPIPIHTVDDDTDNVANPDSICPRRYKLYDLLKETPEYKNLSAKCDKILKYLSDNTNSTVTLDNLWIIRDGIFIEKTNNKQIPKWINDTIFSEIEECDDSMDDLNNGYNIASYKKLDIGHEISKLRGGAMINEIVNRMEVKKKCHENDKSVEGNYVCKLKYYAYSAHDTTVASFLTVLGKGVKGQLVPKGLPHYSAATFVELWYDNNKKDYFIKTLYVYPPNGTFGIDLNEKKFCNFTDTILNNPTENNFCDFTKILPNNANGSMTLNQFAQNAMSYSASSYSSLCLNTNVGFNEGNSARKTIAISGFLLFVCITWNLLFSNVQNMKFLLSFIISLYILTVYLPLNYCGNNAELIFVQGIWRHGDRSPTINYPGDLYNETAWPQGWGQLSPLGMKEHVLLGKKIKNRYHDQLGFISKAYNSHEIYVRSTDVNRTIISAISNFIGFYHNSVSKSDVPNVPEWPSLYLPIPIHTVDDDTDNVANPDSICPRRYKLYDLLKETPEYKNLSAKCDKILKYLSDNTNSTVTLDNLWIIRDGIFIEKTNNKQIPKWINDTIFSEIEECDDSMDDLNNGYNIASYKKLDIGHEISKLRGGAMINEIVNRMEVKKKCHENDKSVEGNYVCKLKYYAYSAHDTTVASFLTVLGKGVKGQLVPKGLPHYSAATFVELWYDNNKKDYFIKTLYVYPPNGTFGIDLNEKKFCNFTDTILNNPTENNFCDFTKILPNNANGSMTLNQFAQNAMSYSASSYSSLCLNTNVGFNEGNSARKTIAISGFLLFVCITWNLLFSNVQN

Solvent-accessible surface area (backbone atoms only — not comparable to full-atom values): 49704 Å² total; per-residue (Å²): 136,83,82,77,79,78,79,77,78,78,77,76,76,75,75,71,78,66,71,71,67,70,59,56,93,50,51,43,80,64,35,36,38,37,40,26,17,26,35,41,42,41,41,73,52,74,32,79,68,52,90,56,60,54,85,78,33,91,57,27,56,42,29,54,35,29,67,8,34,44,48,18,23,47,48,15,31,32,49,30,33,51,39,28,74,59,62,61,66,48,67,70,54,87,44,64,53,34,52,48,42,39,20,43,59,44,59,27,19,37,43,23,46,55,25,18,49,40,23,40,36,48,93,35,65,54,75,83,70,38,49,94,50,91,62,52,37,56,71,56,73,90,72,56,61,41,27,38,54,42,58,72,23,52,48,58,28,48,80,25,76,38,64,21,58,56,49,52,47,58,53,45,63,67,35,69,69,44,46,50,49,50,61,71,38,41,65,61,29,49,52,50,15,63,75,32,75,44,92,48,46,86,87,54,39,52,44,46,49,47,32,53,51,40,32,51,59,67,74,42,84,71,52,84,91,58,51,72,68,56,48,50,53,47,46,54,48,42,22,53,47,47,28,50,72,45,22,47,93,50,68,66,51,85,92,29,56,50,15,56,56,42,22,28,64,28,9,15,50,37,50,43,51,54,45,50,54,49,52,52,32,50,36,38,77,66,67,40,74,92,49,64,87,41,69,58,58,58,30,40,38,41,39,37,24,29,34,32,63,34,49,41,21,41,35,42,48,57,24,87,60,40,30,46,58,53,37,64,63,36,60,55,54,57,40,19,32,40,35,44,33,37,30,39,29,69,79,77,69,43,51,32,44,44,34,32,37,31,68,52,47,43,83,68,65,71,52,76,58,74,39,41,60,69,68,62,66,50,57,71,43,45,68,33,41,86,45,91,50,69,36,76,54,36,59,64,34,66,80,40,58,94,53,38,32,37,49,67,43,53,45,55,55,33,52,81,29,56,64,98,40,63,68,59,56,28,65,50,58,76,80,65,72,76,73,70,77,76,67,71,70,67,76,46,68,66,46,56,64,39,40,66,52,37,59,60,47,53,71,62,55,65,69,75,113,136,80,78,79,77,76,88,75,78,78,78,74,76,76,74,71,76,67,70,68,68,69,60,55,95,50,51,44,81,64,34,36,38,36,38,25,16,26,36,41,43,39,41,74,53,74,33,79,68,51,91,57,61,53,83,78,34,91,57,28,56,42,28,55,34,30,67,8,34,43,48,18,22,47,48,15,30,32,50,29,34,50,38,28,73,60,62,62,66,50,67,70,54,86,44,64,54,32,51,48,41,40,20,42,59,45,60,25,18,38,43,22,46,55,25,18,49,40,24,40,38,46,93,35,64,54,75,85,70,38,48,95,50,90,62,54,36,56,72,58,72,90,70,55,61,40,28,39,55,42,59,72,23,52,48,58,28,48,80,26,77,39,66,21,58,55,48,51,48,59,54,47,62,68,34,68,70,43,46,51,48,50,60,72,40,41,64,60,32,50,52,51,15,64,75,32,75,46,90,48,46,87,87,55,38,52,44,46,48,48,32,52,52,40,32,52,57,67,75,42,84,73,53,85,91,57,51,72,69,56,47,49,53,46,47,54,48,42,21,53,47,47,28,51,72,46,20,49,92,49,68,68,50,87,91,29,56,49,14,58,55,41,22,28,64,27,8,14,50,37,49,42,51,54,45,50,52,49,52,51,32,50,37,37,75,66,67,39,72,90,50,63,86,43,68,57,60,58,31,39,38,40,38,36,23,27,34,33,63,32,49,40,21,40,36,42,50,57,23,88,62,41,30,45,57,53,37,64,62,36,60,54,56,57,39,18,32,40,36,44,35,37,30,40,28,67,79,76,69,43,52,28,45,46,35,31,37,30,67,50,47,44,82,70,66,71,53,76,56,72,40,39,60,68,68,64,68,50,56,71,45,44,69,34,40,87,47,90,50,69,37,75,53,36,58,64,35,65,79,40,58,95,53,37,32,36,50,67,43,52,45,56,54,33,51,81,29,55,64,98,40,64,69,59,55,28,65,50,56,75,82,67,71,76,72,69,77,75,69,70,71,70,72,49,67,65,47,56,65,40,42,67,53,39,58,59,48,53,70,63,55,64,68,73,113